Protein AF-0000000076344267 (afdb_homodimer)

Solvent-accessible surface area (backbone atoms only — not comparable to full-atom values): 52100 Å² total; per-residue (Å²): 139,78,84,82,82,85,82,80,80,78,77,78,77,77,77,80,78,79,84,72,85,78,74,80,76,74,77,73,74,68,76,78,72,76,73,74,72,65,82,64,76,71,74,77,78,69,79,58,56,75,65,59,63,69,50,60,72,42,47,67,58,44,50,50,49,44,58,46,33,64,56,97,62,64,91,55,47,64,58,50,42,53,52,30,46,52,50,24,51,51,31,47,49,51,33,53,51,39,51,50,52,39,50,53,33,52,52,53,58,68,39,84,87,53,51,72,67,56,37,52,53,31,48,55,48,37,52,53,36,52,54,48,37,54,52,31,49,51,52,27,51,51,30,45,47,55,31,48,58,57,56,67,74,54,56,42,66,65,39,90,84,42,30,71,33,49,74,88,45,38,42,80,75,46,74,51,60,57,83,82,68,74,63,34,69,80,30,21,43,57,59,55,26,57,75,70,52,22,49,38,67,67,27,14,39,65,25,58,27,79,36,34,57,32,26,19,48,66,48,24,43,45,50,53,11,51,51,46,49,39,49,27,53,43,39,76,72,64,27,40,41,30,32,53,54,45,59,27,26,45,66,56,35,39,42,56,41,63,53,69,82,56,49,100,79,28,71,58,46,60,50,38,44,56,73,74,81,80,48,80,86,55,80,58,39,20,44,29,64,42,53,61,44,47,61,54,31,56,44,46,66,33,71,40,59,53,85,62,49,63,43,44,37,32,27,52,38,57,21,31,35,55,56,57,86,72,72,64,76,56,47,55,60,53,72,39,48,35,51,43,51,34,30,28,33,37,36,40,23,50,67,90,46,41,69,62,49,48,52,50,49,52,50,53,37,48,52,53,41,54,57,55,63,40,31,34,39,32,29,37,41,6,39,45,68,37,65,39,28,24,22,39,36,40,35,32,25,32,56,22,22,21,80,55,44,75,40,74,45,34,46,34,32,37,23,45,45,48,39,20,28,36,42,42,21,28,27,43,45,78,90,77,36,80,41,60,21,16,37,34,41,27,38,53,34,38,41,45,37,48,51,41,34,45,42,19,69,20,50,36,61,43,98,88,56,44,83,58,30,33,44,41,40,47,73,41,38,82,48,40,66,48,78,59,46,80,39,71,47,83,48,48,34,70,87,131,88,68,87,80,72,82,91,80,90,79,88,78,81,75,78,82,73,82,69,83,75,73,83,80,73,77,73,74,69,75,77,72,73,75,72,72,65,84,65,76,70,73,76,78,69,77,57,55,75,65,60,61,69,50,60,72,43,47,65,59,44,50,49,48,44,58,45,33,65,57,96,64,64,92,56,45,63,59,50,41,51,52,29,47,53,50,24,51,51,31,47,51,52,33,51,50,40,50,50,51,38,51,53,32,54,52,54,57,69,41,81,87,52,51,70,68,58,37,51,52,30,50,55,49,37,53,53,35,52,54,49,38,54,53,32,49,51,51,25,51,52,29,46,49,54,31,48,58,58,54,68,74,54,55,43,68,65,39,90,84,44,32,72,34,49,74,87,47,38,41,81,73,47,72,51,61,57,83,81,66,74,64,35,67,80,30,20,43,57,58,56,27,58,74,71,54,23,50,39,69,66,27,14,39,67,25,57,28,82,37,34,58,32,27,18,47,66,46,25,44,45,48,52,10,51,51,46,49,39,49,28,54,43,37,75,71,65,27,40,41,30,33,55,55,46,60,26,25,43,67,55,35,39,43,55,40,64,53,68,82,57,48,98,78,30,71,56,46,60,50,38,44,55,74,75,78,81,50,80,86,56,79,56,38,20,44,30,64,41,53,60,44,47,61,54,30,56,43,46,65,35,74,40,57,55,85,60,50,63,42,46,38,32,29,51,37,58,22,32,35,56,56,57,87,71,73,64,76,58,46,57,61,54,72,41,48,34,53,44,51,34,30,28,33,38,37,39,25,50,66,89,46,40,68,61,48,49,51,51,50,51,50,54,37,48,52,53,43,53,57,55,62,40,32,35,38,33,29,36,42,6,40,46,68,36,65,39,29,25,22,39,37,39,35,33,26,32,56,22,21,22,79,56,43,73,39,73,44,34,44,34,32,35,22,44,44,48,39,18,28,34,42,42,23,29,27,43,44,79,90,76,34,79,41,61,22,15,37,34,40,27,37,54,34,37,42,43,38,47,50,42,34,46,42,19,69,20,50,35,60,45,98,87,55,42,84,60,29,33,43,41,41,47,73,40,38,82,47,40,65,50,78,60,47,80,40,70,47,82,46,47,33,70,85

Foldseek 3Di:
DCPDPPDDCPPPDPPPPDDDDPDDPPPPPPPPPPPPVPPPPPDPFDFFFFDLCVCLVCVVLLLVLCVQLVAPDDSCLSVQLVVLVVQLVVLVVQLVVLVVVLVVLVVQCVDPPDDPVSNVVSVVVNVVSVVVNVVSVVSNVVSVVSNSVSRLSFFDAADPPFATHAQVRWDFDDWDFDDDDAFDLLLFLLQVCVVVVQWDQVVVCVPPRAQAIDGDDVLVLLQQLLLVLLVVLQVVVPAAEDEFDQKDFPLLCSLQQNDDRVPPPDPDFWAWDDDPPPPPVDGTITGAQDCQRRVLLVQFQHAAAQVCPWHKHKYKDKGATPCPPDDDDCSPFQQDGGIFIFIKIKIKHALVCLVVVLVVQVVSLVVSCVLFRFTKIKIWGHSNPQHRQFNTKIWIWTDQSSVRDTGTWKMKGKRRQSSQSRRVRWYQDVPVGIDGIIMMMMTSGGRSVSSRRQSSVFFDADPVSHTFAGETEQSSLVSGDDPCNVADDRHYHYD/DDDDPDDDDDDDDPDDPPPDCPDDPPPPPPPPPPCPVPPPPPDPFDFFFDDLCVCLVCVVLLLVLCVQLVAPDDSCLSVQLVVLVVQLVVLVVQLVVLVVVLVVLVVQCVDPPDDPVSNVVSVVVNVVSVVVNVVSVVSNVVSVVSNSVSRLSFFDAADPVFATHAQVRWDFDDWDFDDDDAFDLLLFVLQVCVVVVQWDQVVVCVPPRAQAIDGDDVLVLLQQLLQVLLVVLQVVVPAAEDEFDQKDFPLLCSLQQNDDRVPPPDPDFWAWDDDPPPPPVDGTITGAQDCQRRVLLVQFQHAAAQVCPWHKHKYKDKGATPCPPDDDDCSPFQQDGGIFIFIKIKIKHALVCLVVVLVVQVVSLVVSCVLFRFTKIKIWGHSNPQHRQFNTKIWIWTDQSSVRDTGTWKMKGKRRQSSQSRRVRWYQDVPVGIDGIIMMMMTSGGRRVSSRRQSSVFFDADPVSHTFAGETEQSSLVSGDDPCNVADDRHYHYD

Nearest PDB structures (foldseek):
  6r1m-assembly1_B  TM=9.348E-01  e=2.150E-36  Escherichia coli
  6r1m-assembly1_A  TM=9.182E-01  e=1.217E-36  Escherichia coli
  2dq3-assembly1_B  TM=9.206E-01  e=1.713E-36  Aquifex aeolicus VF5
  4rqe-assembly1_C  TM=8.807E-01  e=2.222E-33  Homo sapiens
  4rqe-assembly1_A  TM=8.834E-01  e=1.538E-32  Homo sapiens

pLDDT: mean 87.4, std 21.72, range [15.92, 98.94]

Organism: Vanrija humicola (NCBI:txid5417)

InterPro domains:
  IPR002314 Aminoacyl-tRNA synthetase, class II (G/ P/ S/T) [PF00587] (279-457)
  IPR002317 Serine-tRNA ligase, type1 [PIRSF001529] (50-480)
  IPR002317 Serine-tRNA ligase, type1 [PR00981] (323-335)
  IPR002317 Serine-tRNA ligase, type1 [PR00981] (335-348)
  IPR002317 Serine-tRNA ligase, type1 [PR00981] (375-388)
  IPR002317 Serine-tRNA ligase, type1 [PR00981] (392-408)
  IPR002317 Serine-tRNA ligase, type1 [PR00981] (410-426)
  IPR002317 Serine-tRNA ligase, type1 [PTHR11778] (50-482)
  IPR002317 Serine-tRNA ligase, type1 [TIGR00414] (56-479)
  IPR006195 Aminoacyl-tRNA synthetase, class II [PS50862] (236-473)
  IPR010978 Class I and II aminoacyl-tRNA synthetase, tRNA-binding arm [SSF46589] (50-163)
  IPR015866 Serine-tRNA synthetase, type1, N-terminal [PF02403] (50-156)
  IPR042103 Serine-tRNA synthetase, type1, N-terminal domain superfamily [G3DSA:1.10.287.40] (50-155)
  IPR045864 Class II Aminoacyl-tRNA synthetase/Biotinyl protein ligase (BPL) and lipoyl protein ligase (LPL) [G3DSA:3.30.930.10] (156-488)
  IPR045864 Class II Aminoacyl-tRNA synthetase/Biotinyl protein ligase (BPL) and lipoyl protein ligase (LPL) [SSF55681] (173-479)

Structure (mmCIF, N/CA/C/O backbone):
data_AF-0000000076344267-model_v1
#
loop_
_entity.id
_entity.type
_entity.pdbx_description
1 polymer 'serine--tRNA ligase'
#
loop_
_atom_site.group_PDB
_atom_site.id
_atom_site.type_symbol
_atom_site.label_atom_id
_atom_site.label_alt_id
_atom_site.label_comp_id
_atom_site.label_asym_id
_atom_site.label_entity_id
_atom_site.label_seq_id
_atom_site.pdbx_PDB_ins_code
_atom_site.Cartn_x
_atom_site.Cartn_y
_atom_site.Cartn_z
_atom_site.occupancy
_atom_site.B_iso_or_equiv
_atom_site.auth_seq_id
_atom_site.auth_comp_id
_atom_site.auth_asym_id
_atom_site.auth_atom_id
_atom_site.pdbx_PDB_model_num
ATOM 1 N N . MET A 1 1 ? 4.621 92.938 -5.875 1 16.75 1 MET A N 1
ATOM 2 C CA . MET A 1 1 ? 4.195 92.5 -7.203 1 16.75 1 MET A CA 1
ATOM 3 C C . MET A 1 1 ? 5.16 91.5 -7.773 1 16.75 1 MET A C 1
ATOM 5 O O . MET A 1 1 ? 4.766 90.375 -8.047 1 16.75 1 MET A O 1
ATOM 9 N N . ARG A 1 2 ? 6.105 91.938 -8.672 1 15.92 2 ARG A N 1
ATOM 10 C CA . ARG A 1 2 ? 6.539 91.438 -9.969 1 15.92 2 ARG A CA 1
ATOM 11 C C . ARG A 1 2 ? 7.727 90.5 -9.828 1 15.92 2 ARG A C 1
ATOM 13 O O . ARG A 1 2 ? 8.328 90.062 -10.828 1 15.92 2 ARG A O 1
ATOM 20 N N . GLY A 1 3 ? 8.195 90.125 -8.664 1 20.67 3 GLY A N 1
ATOM 21 C CA . GLY A 1 3 ? 9.633 90 -8.617 1 20.67 3 GLY A CA 1
ATOM 22 C C . GLY A 1 3 ? 10.141 88.812 -9.445 1 20.67 3 GLY A C 1
ATOM 23 O O . GLY A 1 3 ? 9.492 87.812 -9.523 1 20.67 3 GLY A O 1
ATOM 24 N N . THR A 1 4 ? 11.094 89 -10.383 1 20.97 4 THR A N 1
ATOM 25 C CA . THR A 1 4 ? 11.602 88.562 -11.68 1 20.97 4 THR A CA 1
ATOM 26 C C . THR A 1 4 ? 12.203 87.188 -11.586 1 20.97 4 THR A C 1
ATOM 28 O O . THR A 1 4 ? 12.875 86.812 -10.594 1 20.97 4 THR A O 1
ATOM 31 N N . CYS A 1 5 ? 11.703 86 -12.32 1 20.3 5 CYS A N 1
ATOM 32 C CA . CYS A 1 5 ? 11.445 84.625 -12.477 1 20.3 5 CYS A CA 1
ATOM 33 C C . CYS A 1 5 ? 12.672 83.875 -13.039 1 20.3 5 CYS A C 1
ATOM 35 O O . CYS A 1 5 ? 12.867 83.875 -14.258 1 20.3 5 CYS A O 1
ATOM 37 N N . SER A 1 6 ? 13.953 84.312 -12.539 1 20.84 6 SER A N 1
ATOM 38 C CA . SER A 1 6 ? 15.18 84.125 -13.32 1 20.84 6 SER A CA 1
ATOM 39 C C . SER A 1 6 ? 15.438 82.688 -13.656 1 20.84 6 SER A C 1
ATOM 41 O O . SER A 1 6 ? 15.547 81.875 -12.758 1 20.84 6 SER A O 1
ATOM 43 N N . LEU A 1 7 ? 15.188 82.125 -14.906 1 18.61 7 LEU A N 1
ATOM 44 C CA . LEU A 1 7 ? 14.758 80.938 -15.641 1 18.61 7 LEU A CA 1
ATOM 45 C C . LEU A 1 7 ? 15.859 79.875 -15.656 1 18.61 7 LEU A C 1
ATOM 47 O O . LEU A 1 7 ? 16.984 80.125 -15.258 1 18.61 7 LEU A O 1
ATOM 51 N N . CYS A 1 8 ? 16.234 79.062 -16.844 1 18.48 8 CYS A N 1
ATOM 52 C CA . CYS A 1 8 ? 16.016 77.75 -17.406 1 18.48 8 CYS A CA 1
ATOM 53 C C . CYS A 1 8 ? 17.328 77 -17.547 1 18.48 8 CYS A C 1
ATOM 55 O O . CYS A 1 8 ? 17.344 75.812 -17.859 1 18.48 8 CYS A O 1
ATOM 57 N N . SER A 1 9 ? 18.562 77.625 -17.625 1 19.89 9 SER A N 1
ATOM 58 C CA . SER A 1 9 ? 19.391 77.25 -18.766 1 19.89 9 SER A CA 1
ATOM 59 C C . SER A 1 9 ? 20.219 76 -18.453 1 19.89 9 SER A C 1
ATOM 61 O O . SER A 1 9 ? 21.438 76 -18.609 1 19.89 9 SER A O 1
ATOM 63 N N . VAL A 1 10 ? 19.75 74.938 -17.734 1 22.67 10 VAL A N 1
ATOM 64 C CA . VAL A 1 10 ? 20.672 74.062 -17 1 22.67 10 VAL A CA 1
ATOM 65 C C . VAL A 1 10 ? 21.391 73.125 -17.953 1 22.67 10 VAL A C 1
ATOM 67 O O . VAL A 1 10 ? 20.766 72.375 -18.672 1 22.67 10 VAL A O 1
ATOM 70 N N . SER A 1 11 ? 22.578 73.562 -18.516 1 21.05 11 SER A N 1
ATOM 71 C CA . SER A 1 11 ? 23.391 73.125 -19.625 1 21.05 11 SER A CA 1
ATOM 72 C C . SER A 1 11 ? 23.984 71.75 -19.328 1 21.05 11 SER A C 1
ATOM 74 O O . SER A 1 11 ? 24.641 71.562 -18.297 1 21.05 11 SER A O 1
ATOM 76 N N . ALA A 1 12 ? 23.391 70.625 -19.891 1 24 12 ALA A N 1
ATOM 77 C CA . ALA A 1 12 ? 23.344 69.188 -19.703 1 24 12 ALA A CA 1
ATOM 78 C C . ALA A 1 12 ? 24.641 68.5 -20.219 1 24 12 ALA A C 1
ATOM 80 O O . ALA A 1 12 ? 24.656 67.938 -21.297 1 24 12 ALA A O 1
ATOM 81 N N . GLY A 1 13 ? 25.875 69.062 -19.75 1 21.23 13 GLY A N 1
ATOM 82 C CA . GLY A 1 13 ? 27.031 68.688 -20.578 1 21.23 13 GLY A CA 1
ATOM 83 C C . GLY A 1 13 ? 27.391 67.25 -20.531 1 21.23 13 GLY A C 1
ATOM 84 O O . GLY A 1 13 ? 27.312 66.625 -19.469 1 21.23 13 GLY A O 1
ATOM 85 N N . PRO A 1 14 ? 27.344 66.438 -21.656 1 23.14 14 PRO A N 1
ATOM 86 C CA . PRO A 1 14 ? 27.297 65 -21.922 1 23.14 14 PRO A CA 1
ATOM 87 C C . PRO A 1 14 ? 28.641 64.312 -21.656 1 23.14 14 PRO A C 1
ATOM 89 O O . PRO A 1 14 ? 29.609 64.625 -22.359 1 23.14 14 PRO A O 1
ATOM 92 N N . ARG A 1 15 ? 29.297 64.438 -20.484 1 21.78 15 ARG A N 1
ATOM 93 C CA . ARG A 1 15 ? 30.719 64.062 -20.516 1 21.78 15 ARG A CA 1
ATOM 94 C C . ARG A 1 15 ? 30.922 62.625 -20.906 1 21.78 15 ARG A C 1
ATOM 96 O O . ARG A 1 15 ? 30.125 61.75 -20.531 1 21.78 15 ARG A O 1
ATOM 103 N N . SER A 1 16 ? 31.719 62.375 -21.953 1 21.39 16 SER A N 1
ATOM 104 C CA . SER A 1 16 ? 32.094 61.219 -22.766 1 21.39 16 SER A CA 1
ATOM 105 C C . SER A 1 16 ? 32.844 60.188 -21.953 1 21.39 16 SER A C 1
ATOM 107 O O . SER A 1 16 ? 33.906 60.469 -21.422 1 21.39 16 SER A O 1
ATOM 109 N N . LEU A 1 17 ? 32.125 59.375 -21.109 1 23.42 17 LEU A N 1
ATOM 110 C CA . LEU A 1 17 ? 32.719 58.469 -20.125 1 23.42 17 LEU A CA 1
ATOM 111 C C . LEU A 1 17 ? 33.562 57.406 -20.797 1 23.42 17 LEU A C 1
ATOM 113 O O . LEU A 1 17 ? 33.125 56.75 -21.734 1 23.42 17 LEU A O 1
ATOM 117 N N . THR A 1 18 ? 34.906 57.656 -20.703 1 20.92 18 THR A N 1
ATOM 118 C CA . THR A 1 18 ? 36 56.938 -21.344 1 20.92 18 THR A CA 1
ATOM 119 C C . THR A 1 18 ? 36 55.469 -20.906 1 20.92 18 THR A C 1
ATOM 121 O O . THR A 1 18 ? 35.656 55.156 -19.781 1 20.92 18 THR A O 1
ATOM 124 N N . PRO A 1 19 ? 36.188 54.469 -21.828 1 19.62 19 PRO A N 1
ATOM 125 C CA . PRO A 1 19 ? 35.875 53.031 -21.938 1 19.62 19 PRO A CA 1
ATOM 126 C C . PRO A 1 19 ? 36.781 52.156 -21.062 1 19.62 19 PRO A C 1
ATOM 128 O O . PRO A 1 19 ? 36.531 50.969 -20.922 1 19.62 19 PRO A O 1
ATOM 131 N N . ALA A 1 20 ? 37.938 52.688 -20.516 1 18.91 20 ALA A N 1
ATOM 132 C CA . ALA A 1 20 ? 39.062 51.75 -20.641 1 18.91 20 ALA A CA 1
ATOM 133 C C . ALA A 1 20 ? 38.875 50.5 -19.797 1 18.91 20 ALA A C 1
ATOM 135 O O . ALA A 1 20 ? 39.125 49.406 -20.25 1 18.91 20 ALA A O 1
ATOM 136 N N . ALA A 1 21 ? 39.125 50.656 -18.453 1 20.45 21 ALA A N 1
ATOM 137 C CA . ALA A 1 21 ? 40.031 49.75 -17.719 1 20.45 21 ALA A CA 1
ATOM 138 C C . ALA A 1 21 ? 39.312 48.469 -17.344 1 20.45 21 ALA A C 1
ATOM 140 O O . ALA A 1 21 ? 38.375 48.469 -16.578 1 20.45 21 ALA A O 1
ATOM 141 N N . LEU A 1 22 ? 39.281 47.438 -18.219 1 21.89 22 LEU A N 1
ATOM 142 C CA . LEU A 1 22 ? 38.75 46.094 -18.109 1 21.89 22 LEU A CA 1
ATOM 143 C C . LEU A 1 22 ? 39.375 45.344 -16.969 1 21.89 22 LEU A C 1
ATOM 145 O O . LEU A 1 22 ? 40.531 44.906 -17.062 1 21.89 22 LEU A O 1
ATOM 149 N N . THR A 1 23 ? 39.375 45.906 -15.742 1 20.19 23 THR A N 1
ATOM 150 C CA . THR A 1 23 ? 40.125 45.25 -14.656 1 20.19 23 THR A CA 1
ATOM 151 C C . THR A 1 23 ? 39.75 43.781 -14.531 1 20.19 23 THR A C 1
ATOM 153 O O . THR A 1 23 ? 38.625 43.406 -14.82 1 20.19 23 THR A O 1
ATOM 156 N N . ALA A 1 24 ? 40.812 42.906 -14.32 1 22.89 24 ALA A N 1
ATOM 157 C CA . ALA A 1 24 ? 41.188 41.5 -14.156 1 22.89 24 ALA A CA 1
ATOM 158 C C . ALA A 1 24 ? 40.438 40.844 -12.992 1 22.89 24 ALA A C 1
ATOM 160 O O . ALA A 1 24 ? 40.719 41.156 -11.828 1 22.89 24 ALA A O 1
ATOM 161 N N . LEU A 1 25 ? 39.125 40.812 -13.039 1 21.67 25 LEU A N 1
ATOM 162 C CA . LEU A 1 25 ? 38.406 40.219 -11.906 1 21.67 25 LEU A CA 1
ATOM 163 C C . LEU A 1 25 ? 38.938 38.812 -11.617 1 21.67 25 LEU A C 1
ATOM 165 O O . LEU A 1 25 ? 38.906 37.938 -12.484 1 21.67 25 LEU A O 1
ATOM 169 N N . ARG A 1 26 ? 40.031 38.781 -10.828 1 23.59 26 ARG A N 1
ATOM 170 C CA . ARG A 1 26 ? 40.594 37.594 -10.203 1 23.59 26 ARG A CA 1
ATOM 171 C C . ARG A 1 26 ? 39.5 36.719 -9.633 1 23.59 26 ARG A C 1
ATOM 173 O O . ARG A 1 26 ? 38.719 37.156 -8.781 1 23.59 26 ARG A O 1
ATOM 180 N N . ALA A 1 27 ? 39.125 35.688 -10.391 1 24.33 27 ALA A N 1
ATOM 181 C CA . ALA A 1 27 ? 38.156 34.625 -10.078 1 24.33 27 ALA A CA 1
ATOM 182 C C . ALA A 1 27 ? 38.5 33.938 -8.758 1 24.33 27 ALA A C 1
ATOM 184 O O . ALA A 1 27 ? 39.531 33.25 -8.656 1 24.33 27 ALA A O 1
ATOM 185 N N . CYS A 1 28 ? 38.344 34.656 -7.621 1 22.78 28 CYS A N 1
ATOM 186 C CA . CYS A 1 28 ? 38.5 33.938 -6.344 1 22.78 28 CYS A CA 1
ATOM 187 C C . CYS A 1 28 ? 37.75 32.625 -6.336 1 22.78 28 CYS A C 1
ATOM 189 O O . CYS A 1 28 ? 36.531 32.625 -6.461 1 22.78 28 CYS A O 1
ATOM 191 N N . ARG A 1 29 ? 38.375 31.641 -6.902 1 24 29 ARG A N 1
ATOM 192 C CA . ARG A 1 29 ? 37.875 30.266 -6.852 1 24 29 ARG A CA 1
ATOM 193 C C . ARG A 1 29 ? 37.531 29.859 -5.426 1 24 29 ARG A C 1
ATOM 195 O O . ARG A 1 29 ? 38.406 29.781 -4.559 1 24 29 ARG A O 1
ATOM 202 N N . ARG A 1 30 ? 36.5 30.469 -4.859 1 23.81 30 ARG A N 1
ATOM 203 C CA . ARG A 1 30 ? 36.156 29.969 -3.533 1 23.81 30 ARG A CA 1
ATOM 204 C C . ARG A 1 30 ? 36.062 28.453 -3.525 1 23.81 30 ARG A C 1
ATOM 206 O O . ARG A 1 30 ? 35.5 27.844 -4.453 1 23.81 30 ARG A O 1
ATOM 213 N N . PRO A 1 31 ? 36.938 27.844 -2.752 1 27.86 31 PRO A N 1
ATOM 214 C CA . PRO A 1 31 ? 36.938 26.391 -2.537 1 27.86 31 PRO A CA 1
ATOM 215 C C . PRO A 1 31 ? 35.562 25.828 -2.23 1 27.86 31 PRO A C 1
ATOM 217 O O . PRO A 1 31 ? 34.719 26.516 -1.608 1 27.86 31 PRO A O 1
ATOM 220 N N . ALA A 1 32 ? 35.062 25.047 -3.184 1 26.92 32 ALA A N 1
ATOM 221 C CA . ALA A 1 32 ? 33.844 24.297 -3.045 1 26.92 32 ALA A CA 1
ATOM 222 C C . ALA A 1 32 ? 33.812 23.516 -1.735 1 26.92 32 ALA A C 1
ATOM 224 O O . ALA A 1 32 ? 34.625 22.609 -1.529 1 26.92 32 ALA A O 1
ATOM 225 N N . ARG A 1 33 ? 33.625 24.203 -0.578 1 26.89 33 ARG A N 1
ATOM 226 C CA . ARG A 1 33 ? 33.375 23.453 0.645 1 26.89 33 ARG A CA 1
ATOM 227 C C . ARG A 1 33 ? 32.438 22.297 0.39 1 26.89 33 ARG A C 1
ATOM 229 O O . ARG A 1 33 ? 31.328 22.5 -0.134 1 26.89 33 ARG A O 1
ATOM 236 N N . ALA A 1 34 ? 33 21.109 0.232 1 27.97 34 ALA A N 1
ATOM 237 C CA . ALA A 1 34 ? 32.281 19.828 0.227 1 27.97 34 ALA A CA 1
ATOM 238 C C . ALA A 1 34 ? 31.234 19.781 1.347 1 27.97 34 ALA A C 1
ATOM 240 O O . ALA A 1 34 ? 31.594 19.859 2.527 1 27.97 34 ALA A O 1
ATOM 241 N N . LEU A 1 35 ? 30.141 20.391 1.078 1 25.67 35 LEU A N 1
ATOM 242 C CA . LEU A 1 35 ? 29.031 20.219 2.01 1 25.67 35 LEU A CA 1
ATOM 243 C C . LEU A 1 35 ? 28.766 18.734 2.281 1 25.67 35 LEU A C 1
ATOM 245 O O . LEU A 1 35 ? 28.359 18 1.384 1 25.67 35 LEU A O 1
ATOM 249 N N . SER A 1 36 ? 29.703 18.125 2.971 1 28.8 36 SER A N 1
ATOM 250 C CA . SER A 1 36 ? 29.375 16.828 3.57 1 28.8 36 SER A CA 1
ATOM 251 C C . SER A 1 36 ? 28 16.859 4.23 1 28.8 36 SER A C 1
ATOM 253 O O . SER A 1 36 ? 27.781 17.578 5.211 1 28.8 36 SER A O 1
ATOM 255 N N . THR A 1 37 ? 27.047 16.969 3.418 1 28.17 37 THR A N 1
ATOM 256 C CA . THR A 1 37 ? 25.719 16.859 4.004 1 28.17 37 THR A CA 1
ATOM 257 C C . THR A 1 37 ? 25.547 15.523 4.723 1 28.17 37 THR A C 1
ATOM 259 O O . THR A 1 37 ? 25.531 14.469 4.09 1 28.17 37 THR A O 1
ATOM 262 N N . SER A 1 38 ? 26.297 15.359 5.801 1 31.95 38 SER A N 1
ATOM 263 C CA . SER A 1 38 ? 25.969 14.281 6.73 1 31.95 38 SER A CA 1
ATOM 264 C C . SER A 1 38 ? 24.469 14.047 6.801 1 31.95 38 SER A C 1
ATOM 266 O O . SER A 1 38 ? 23.688 15.008 6.809 1 31.95 38 SER A O 1
ATOM 268 N N . ALA A 1 39 ? 24.094 12.922 6.414 1 34.47 39 ALA A N 1
ATOM 269 C CA . ALA A 1 39 ? 22.734 12.445 6.652 1 34.47 39 ALA A CA 1
ATOM 270 C C . ALA A 1 39 ? 22.281 12.766 8.07 1 34.47 39 ALA A C 1
ATOM 272 O O . ALA A 1 39 ? 22.625 12.047 9.016 1 34.47 39 ALA A O 1
ATOM 273 N N . ARG A 1 40 ? 22.297 13.93 8.508 1 33.88 40 ARG A N 1
ATOM 274 C CA . ARG A 1 40 ? 21.797 14.211 9.844 1 33.88 40 ARG A CA 1
ATOM 275 C C . ARG A 1 40 ? 20.484 13.484 10.102 1 33.88 40 ARG A C 1
ATOM 277 O O . ARG A 1 40 ? 19.531 13.625 9.336 1 33.88 40 ARG A O 1
ATOM 284 N N . ALA A 1 41 ? 20.453 12.492 10.844 1 40.69 41 ALA A N 1
ATOM 285 C CA . ALA A 1 41 ? 19.266 11.867 11.406 1 40.69 41 ALA A CA 1
ATOM 286 C C . ALA A 1 41 ? 18.172 12.898 11.664 1 40.69 41 ALA A C 1
ATOM 288 O O . ALA A 1 41 ? 18.422 13.922 12.312 1 40.69 41 ALA A O 1
ATOM 289 N N . SER A 1 42 ? 17.203 13.102 10.742 1 49.88 42 SER A N 1
ATOM 290 C CA . SER A 1 42 ? 16.109 14.055 10.883 1 49.88 42 SER A CA 1
ATOM 291 C C . SER A 1 42 ? 15.664 14.172 12.336 1 49.88 42 SER A C 1
ATOM 293 O O . SER A 1 42 ? 15.492 13.164 13.023 1 49.88 42 SER A O 1
ATOM 295 N N . ALA A 1 43 ? 15.805 15.164 12.984 1 54.31 43 ALA A N 1
ATOM 296 C CA . ALA A 1 43 ? 15.406 15.516 14.344 1 54.31 43 ALA A CA 1
ATOM 297 C C . ALA A 1 43 ? 13.953 15.117 14.609 1 54.31 43 ALA A C 1
ATOM 299 O O . ALA A 1 43 ? 13.094 15.281 13.75 1 54.31 43 ALA A O 1
ATOM 300 N N . PRO A 1 44 ? 13.703 14.32 15.594 1 76.31 44 PRO A N 1
ATOM 301 C CA . PRO A 1 44 ? 12.344 14 16.031 1 76.31 44 PRO A CA 1
ATOM 302 C C . PRO A 1 44 ? 11.438 15.227 16.094 1 76.31 44 PRO A C 1
ATOM 304 O O . PRO A 1 44 ? 11.922 16.344 16.25 1 76.31 44 PRO A O 1
ATOM 307 N N . LEU A 1 45 ? 10.227 15.07 15.711 1 88.69 45 LEU A N 1
ATOM 308 C CA . LEU A 1 45 ? 9.242 16.141 15.797 1 88.69 45 LEU A CA 1
ATOM 309 C C . LEU A 1 45 ? 9.18 16.703 17.203 1 88.69 45 LEU A C 1
ATOM 311 O O . LEU A 1 45 ? 9.25 15.961 18.188 1 88.69 45 LEU A O 1
ATOM 315 N N . ALA A 1 46 ? 9.078 18 17.219 1 92.69 46 ALA A N 1
ATOM 316 C CA . ALA A 1 46 ? 8.93 18.688 18.5 1 92.69 46 ALA A CA 1
ATOM 317 C C . ALA A 1 46 ? 7.656 18.234 19.203 1 92.69 46 ALA A C 1
ATOM 319 O O . ALA A 1 46 ? 6.73 17.719 18.578 1 92.69 46 ALA A O 1
ATOM 320 N N . LYS A 1 47 ? 7.637 18.422 20.469 1 94.56 47 LYS A N 1
ATOM 321 C CA . LYS A 1 47 ? 6.453 18.094 21.25 1 94.56 47 LYS A CA 1
ATOM 322 C C . LYS A 1 47 ? 5.242 18.906 20.797 1 94.56 47 LYS A C 1
ATOM 324 O O . LYS A 1 47 ? 5.379 20.078 20.422 1 94.56 47 LYS A O 1
ATOM 329 N N . PRO A 1 48 ? 4.094 18.297 20.828 1 96.88 48 PRO A N 1
ATOM 330 C CA . PRO A 1 48 ? 2.869 19.016 20.484 1 96.88 48 PRO A CA 1
ATOM 331 C C . PRO A 1 48 ? 2.678 20.281 21.328 1 96.88 48 PRO A C 1
ATOM 333 O O . PRO A 1 48 ? 3.021 20.281 22.516 1 96.88 48 PRO A O 1
ATOM 336 N N . ARG A 1 49 ? 2.184 21.281 20.781 1 96.75 49 ARG A N 1
ATOM 337 C CA . ARG A 1 49 ? 1.838 22.531 21.469 1 96.75 49 ARG A CA 1
ATOM 338 C C . ARG A 1 49 ? 0.327 22.672 21.625 1 96.75 49 ARG A C 1
ATOM 340 O O . ARG A 1 49 ? -0.34 23.188 20.734 1 96.75 49 ARG A O 1
ATOM 347 N N . ILE A 1 50 ? -0.136 22.422 22.781 1 97.25 50 ILE A N 1
ATOM 348 C CA . ILE A 1 50 ? -1.573 22.406 23.031 1 97.25 50 ILE A CA 1
ATOM 349 C C . ILE A 1 50 ? -2.004 23.75 23.641 1 97.25 50 ILE A C 1
ATOM 351 O O . ILE A 1 50 ? -1.253 24.359 24.391 1 97.25 50 ILE A O 1
ATOM 355 N N . ASP A 1 51 ? -3.17 24.188 23.312 1 96.75 51 ASP A N 1
ATOM 356 C CA . ASP A 1 51 ? -3.727 25.422 23.844 1 96.75 51 ASP A CA 1
ATOM 357 C C . ASP A 1 51 ? -4.445 25.188 25.172 1 96.75 51 ASP A C 1
ATOM 359 O O . ASP A 1 51 ? -5.676 25.219 25.219 1 96.75 51 ASP A O 1
ATOM 363 N N . TYR A 1 52 ? -3.703 25.141 26.203 1 97.5 52 TYR A N 1
ATOM 364 C CA . TYR A 1 52 ? -4.266 24.875 27.516 1 97.5 52 TYR A CA 1
ATOM 365 C C . TYR A 1 52 ? -5.246 25.953 27.922 1 97.5 52 TYR A C 1
ATOM 367 O O . TYR A 1 52 ? -6.25 25.688 28.594 1 97.5 52 TYR A O 1
ATOM 375 N N . ALA A 1 53 ? -4.891 27.141 27.594 1 96.62 53 ALA A N 1
ATOM 376 C CA . ALA A 1 53 ? -5.73 28.281 27.953 1 96.62 53 ALA A CA 1
ATOM 377 C C . ALA A 1 53 ? -7.137 28.125 27.375 1 96.62 53 ALA A C 1
ATOM 379 O O . ALA A 1 53 ? -8.125 28.438 28.047 1 96.62 53 ALA A O 1
ATOM 380 N N . ARG A 1 54 ? -7.184 27.703 26.188 1 96.06 54 ARG A N 1
ATOM 381 C CA . ARG A 1 54 ? -8.484 27.516 25.547 1 96.06 54 ARG A CA 1
ATOM 382 C C . ARG A 1 54 ? -9.312 26.484 26.297 1 96.06 54 ARG A C 1
ATOM 384 O O . ARG A 1 54 ? -10.508 26.672 26.516 1 96.06 54 ARG A O 1
ATOM 391 N N . PHE A 1 55 ? -8.742 25.391 26.688 1 97.12 55 PHE A N 1
ATOM 392 C CA . PHE A 1 55 ? -9.438 24.312 27.375 1 97.12 55 PHE A CA 1
ATOM 393 C C . PHE A 1 55 ? -9.891 24.75 28.766 1 97.12 55 PHE A C 1
ATOM 395 O O . PHE A 1 55 ? -10.93 24.297 29.25 1 97.12 55 PHE A O 1
ATOM 402 N N . LEU A 1 56 ? -9.102 25.656 29.375 1 97.5 56 LEU A N 1
ATOM 403 C CA . LEU A 1 56 ? -9.32 25.938 30.797 1 97.5 56 LEU A CA 1
ATOM 404 C C . LEU A 1 56 ? -9.984 27.297 30.984 1 97.5 56 LEU A C 1
ATOM 406 O O . LEU A 1 56 ? -10.391 27.641 32.094 1 97.5 56 LEU A O 1
ATOM 410 N N . SER A 1 57 ? -10.125 28.062 29.906 1 96.81 57 SER A N 1
ATOM 411 C CA . SER A 1 57 ? -10.812 29.344 30 1 96.81 57 SER A CA 1
ATOM 412 C C . SER A 1 57 ? -12.281 29.156 30.375 1 96.81 57 SER A C 1
ATOM 414 O O . SER A 1 57 ? -12.875 30 31.047 1 96.81 57 SER A O 1
ATOM 416 N N . ASP A 1 58 ? -12.859 28.141 29.859 1 96.31 58 ASP A N 1
ATOM 417 C CA . ASP A 1 58 ? -14.203 27.703 30.203 1 96.31 58 ASP A CA 1
ATOM 418 C C . ASP A 1 58 ? -14.258 26.188 30.406 1 96.31 58 ASP A C 1
ATOM 420 O O . ASP A 1 58 ? -14.734 25.453 29.531 1 96.31 58 ASP A O 1
ATOM 424 N N . PRO A 1 59 ? -13.867 25.766 31.578 1 96.56 59 PRO A N 1
ATOM 425 C CA . PRO A 1 59 ? -13.789 24.328 31.844 1 96.56 59 PRO A CA 1
ATOM 426 C C . PRO A 1 59 ? -15.125 23.625 31.641 1 96.56 59 PRO A C 1
ATOM 428 O O . PRO A 1 59 ? -15.156 22.453 31.234 1 96.56 59 PRO A O 1
ATOM 431 N N . ASP A 1 60 ? -16.188 24.344 31.922 1 96.62 60 ASP A N 1
ATOM 432 C CA . ASP A 1 60 ? -17.516 23.75 31.734 1 96.62 60 ASP A CA 1
ATOM 433 C C . ASP A 1 60 ? -17.781 23.469 30.25 1 96.62 60 ASP A C 1
ATOM 435 O O . ASP A 1 60 ? -18.375 22.453 29.906 1 96.62 60 ASP A O 1
ATOM 439 N N . ALA A 1 61 ? -17.422 24.391 29.453 1 96.56 61 ALA A N 1
ATOM 440 C CA . ALA A 1 61 ? -17.562 24.203 28.016 1 96.56 61 ALA A CA 1
ATOM 441 C C . ALA A 1 61 ? -16.75 23.016 27.516 1 96.56 61 ALA A C 1
ATOM 443 O O . ALA A 1 61 ? -17.188 22.266 26.656 1 96.56 61 ALA A O 1
ATOM 444 N N . THR A 1 62 ? -15.578 22.891 28.031 1 97.56 62 THR A N 1
ATOM 445 C CA . THR A 1 62 ? -14.711 21.766 27.672 1 97.56 62 THR A CA 1
ATOM 446 C C . THR A 1 62 ? -15.336 20.438 28.109 1 97.56 62 THR A C 1
ATOM 448 O O . THR A 1 62 ? -15.352 19.484 27.344 1 97.56 62 THR A O 1
ATOM 451 N N . ALA A 1 63 ? -15.844 20.438 29.297 1 96.94 63 ALA A N 1
ATOM 452 C CA . ALA A 1 63 ? -16.5 19.234 29.797 1 96.94 63 ALA A CA 1
ATOM 453 C C . ALA A 1 63 ? -17.734 18.875 28.969 1 96.94 63 ALA A C 1
ATOM 455 O O . ALA A 1 63 ? -17.984 17.703 28.672 1 96.94 63 ALA A O 1
ATOM 456 N N . ARG A 1 64 ? -18.5 19.859 28.625 1 96.56 64 ARG A N 1
ATOM 457 C CA . ARG A 1 64 ? -19.688 19.656 27.781 1 96.56 64 ARG A CA 1
ATOM 458 C C . ARG A 1 64 ? -19.297 19.078 26.422 1 96.56 64 ARG A C 1
ATOM 460 O O . ARG A 1 64 ? -19.969 18.188 25.906 1 96.56 64 ARG A O 1
ATOM 467 N N . ASN A 1 65 ? -18.266 19.641 25.828 1 97.25 65 ASN A N 1
ATOM 468 C CA . ASN A 1 65 ? -17.781 19.141 24.547 1 97.25 65 ASN A CA 1
ATOM 469 C C . ASN A 1 65 ? -17.391 17.672 24.625 1 97.25 65 ASN A C 1
ATOM 471 O O . ASN A 1 65 ? -17.734 16.875 23.734 1 97.25 65 ASN A O 1
ATOM 475 N N . ILE A 1 66 ? -16.688 17.266 25.672 1 96.38 66 ILE A N 1
ATOM 476 C CA . ILE A 1 66 ? -16.266 15.883 25.891 1 96.38 66 ILE A CA 1
ATOM 477 C C . ILE A 1 66 ? -17.5 14.984 25.953 1 96.38 66 ILE A C 1
ATOM 479 O O . ILE A 1 66 ? -17.547 13.93 25.328 1 96.38 66 ILE A O 1
ATOM 483 N N . ALA A 1 67 ? -18.5 15.414 26.656 1 96 67 ALA A N 1
ATOM 484 C CA . ALA A 1 67 ? -19.734 14.648 26.828 1 96 67 ALA A CA 1
ATOM 485 C C . ALA A 1 67 ? -20.484 14.508 25.516 1 96 67 ALA A C 1
ATOM 487 O O . ALA A 1 67 ? -20.969 13.422 25.188 1 96 67 ALA A O 1
ATOM 488 N N . GLN A 1 68 ? -20.594 15.594 24.859 1 96.75 68 GLN A N 1
ATOM 489 C CA . GLN A 1 68 ? -21.328 15.602 23.594 1 96.75 68 GLN A CA 1
ATOM 490 C C . GLN A 1 68 ? -20.625 14.727 22.547 1 96.75 68 GLN A C 1
ATOM 492 O O . GLN A 1 68 ? -21.281 14.172 21.672 1 96.75 68 GLN A O 1
ATOM 497 N N . ARG A 1 69 ? -19.375 14.57 22.641 1 95.75 69 ARG A N 1
ATOM 498 C CA . ARG A 1 69 ? -18.594 13.773 21.703 1 95.75 69 ARG A CA 1
ATOM 499 C C . ARG A 1 69 ? -18.562 12.312 22.125 1 95.75 69 ARG A C 1
ATOM 501 O O . ARG A 1 69 ? -17.984 11.469 21.422 1 95.75 69 ARG A O 1
ATOM 508 N N . ALA A 1 70 ? -19.109 12.055 23.25 1 92.06 70 ALA A N 1
ATOM 509 C CA . ALA A 1 70 ? -19.25 10.695 23.766 1 92.06 70 ALA A CA 1
ATOM 510 C C . ALA A 1 70 ? -17.891 10.016 23.906 1 92.06 70 ALA A C 1
ATOM 512 O O . ALA A 1 70 ? -17.734 8.852 23.531 1 92.06 70 ALA A O 1
ATOM 513 N N . LEU A 1 71 ? -16.922 10.688 24.359 1 86.94 71 LEU A N 1
ATOM 514 C CA . LEU A 1 71 ? -15.594 10.109 24.578 1 86.94 71 LEU A CA 1
ATOM 515 C C . LEU A 1 71 ? -15.531 9.398 25.922 1 86.94 71 LEU A C 1
ATOM 517 O O . LEU A 1 71 ? -16.156 9.844 26.891 1 86.94 71 LEU A O 1
ATOM 521 N N . PRO A 1 72 ? -14.742 8.359 25.938 1 87.12 72 PRO A N 1
ATOM 522 C CA . PRO A 1 72 ? -14.633 7.621 27.203 1 87.12 72 PRO A CA 1
ATOM 523 C C . PRO A 1 72 ? -13.578 8.211 28.141 1 87.12 72 PRO A C 1
ATOM 525 O O . PRO A 1 72 ? -12.609 7.527 28.484 1 87.12 72 PRO A O 1
ATOM 528 N N . LEU A 1 73 ? -13.805 9.406 28.562 1 90.69 73 LEU A N 1
ATOM 529 C CA . LEU A 1 73 ? -12.898 10.047 29.5 1 90.69 73 LEU A CA 1
ATOM 530 C C . LEU A 1 73 ? -13.523 10.125 30.891 1 90.69 73 LEU A C 1
ATOM 532 O O . LEU A 1 73 ? -14.75 10.117 31.016 1 90.69 73 LEU A O 1
ATOM 536 N N . ALA A 1 74 ? -12.641 10.164 31.828 1 91.69 74 ALA A N 1
ATOM 537 C CA . ALA A 1 74 ? -13.102 10.273 33.219 1 91.69 74 ALA A CA 1
ATOM 538 C C . ALA A 1 74 ? -13.898 11.555 33.438 1 91.69 74 ALA A C 1
ATOM 540 O O . ALA A 1 74 ? -13.609 12.586 32.812 1 91.69 74 ALA A O 1
ATOM 541 N N . ALA A 1 75 ? -14.836 11.492 34.344 1 91.75 75 ALA A N 1
ATOM 542 C CA . ALA A 1 75 ? -15.727 12.617 34.594 1 91.75 75 ALA A CA 1
ATOM 543 C C . ALA A 1 75 ? -14.945 13.82 35.125 1 91.75 75 ALA A C 1
ATOM 545 O O . ALA A 1 75 ? -15.344 14.969 34.906 1 91.75 75 ALA A O 1
ATOM 546 N N . ASP A 1 76 ? -13.867 13.539 35.75 1 96 76 ASP A N 1
ATOM 547 C CA . ASP A 1 76 ? -13.109 14.633 36.344 1 96 76 ASP A CA 1
ATOM 548 C C . ASP A 1 76 ? -11.883 14.969 35.5 1 96 76 ASP A C 1
ATOM 550 O O . ASP A 1 76 ? -10.898 15.516 36.031 1 96 76 ASP A O 1
ATOM 554 N N . HIS A 1 77 ? -11.898 14.586 34.281 1 97.12 77 HIS A N 1
ATOM 555 C CA . HIS A 1 77 ? -10.734 14.781 33.406 1 97.12 77 HIS A CA 1
ATOM 556 C C . HIS A 1 77 ? -10.344 16.25 33.344 1 97.12 77 HIS A C 1
ATOM 558 O O . HIS A 1 77 ? -9.164 16.594 33.406 1 97.12 77 HIS A O 1
ATOM 564 N N . VAL A 1 78 ? -11.273 17.172 33.219 1 97.75 78 VAL A N 1
ATOM 565 C CA . VAL A 1 78 ? -11.008 18.594 33.062 1 97.75 78 VAL A CA 1
ATOM 566 C C . VAL A 1 78 ? -10.438 19.141 34.375 1 97.75 78 VAL A C 1
ATOM 568 O O . VAL A 1 78 ? -9.547 19.984 34.375 1 97.75 78 VAL A O 1
ATOM 571 N N . GLU A 1 79 ? -10.93 18.641 35.469 1 97.75 79 GLU A N 1
ATOM 572 C CA . GLU A 1 79 ? -10.383 19.016 36.781 1 97.75 79 GLU A CA 1
ATOM 573 C C . GLU A 1 79 ? -8.93 18.562 36.938 1 97.75 79 GLU A C 1
ATOM 575 O O . GLU A 1 79 ? -8.102 19.266 37.5 1 97.75 79 GLU A O 1
ATOM 580 N N . GLN A 1 80 ? -8.727 17.375 36.5 1 98.25 80 GLN A N 1
ATOM 581 C CA . GLN A 1 80 ? -7.355 16.859 36.531 1 98.25 80 GLN A CA 1
ATOM 582 C C . GLN A 1 80 ? -6.441 17.719 35.656 1 98.25 80 GLN A C 1
ATOM 584 O O . GLN A 1 80 ? -5.293 17.984 36.031 1 98.25 80 GLN A O 1
ATOM 589 N N . LEU A 1 81 ? -6.953 18.109 34.531 1 98.38 81 LEU A N 1
ATOM 590 C CA . LEU A 1 81 ? -6.191 18.984 33.625 1 98.38 81 LEU A CA 1
ATOM 591 C C . LEU A 1 81 ? -5.871 20.312 34.312 1 98.38 81 LEU A C 1
ATOM 593 O O . LEU A 1 81 ? -4.742 20.797 34.219 1 98.38 81 LEU A O 1
ATOM 597 N N . ARG A 1 82 ? -6.797 20.891 34.938 1 98.12 82 ARG A N 1
ATOM 598 C CA . ARG A 1 82 ? -6.609 22.156 35.625 1 98.12 82 ARG A CA 1
ATOM 599 C C . ARG A 1 82 ? -5.555 22.016 36.719 1 98.12 82 ARG A C 1
ATOM 601 O O . ARG A 1 82 ? -4.656 22.844 36.844 1 98.12 82 ARG A O 1
ATOM 608 N N . ALA A 1 83 ? -5.68 20.922 37.5 1 98.31 83 ALA A N 1
ATOM 609 C CA . ALA A 1 83 ? -4.719 20.656 38.562 1 98.31 83 ALA A CA 1
ATOM 610 C C . ALA A 1 83 ? -3.311 20.469 38 1 98.31 83 ALA A C 1
ATOM 612 O O . ALA A 1 83 ? -2.338 20.969 38.594 1 98.31 83 ALA A O 1
ATOM 613 N N . ALA A 1 84 ? -3.285 19.734 36.938 1 98.56 84 ALA A N 1
ATOM 614 C CA . ALA A 1 84 ? -1.991 19.516 36.312 1 98.56 84 ALA A CA 1
ATOM 615 C C . ALA A 1 84 ? -1.396 20.828 35.781 1 98.56 84 ALA A C 1
ATOM 617 O O . ALA A 1 84 ? -0.184 21.031 35.875 1 98.56 84 ALA A O 1
ATOM 618 N N . ARG A 1 85 ? -2.191 21.688 35.25 1 98.5 85 ARG A N 1
ATOM 619 C CA . ARG A 1 85 ? -1.727 22.984 34.781 1 98.5 85 ARG A CA 1
ATOM 620 C C . ARG A 1 85 ? -1.192 23.828 35.906 1 98.5 85 ARG A C 1
ATOM 622 O O . ARG A 1 85 ? -0.147 24.469 35.781 1 98.5 85 ARG A O 1
ATOM 629 N N . GLU A 1 86 ? -1.862 23.844 37 1 98.12 86 GLU A N 1
ATOM 630 C CA . GLU A 1 86 ? -1.422 24.594 38.188 1 98.12 86 GLU A CA 1
ATOM 631 C C . GLU A 1 86 ? -0.085 24.062 38.688 1 98.12 86 GLU A C 1
ATOM 633 O O . GLU A 1 86 ? 0.802 24.828 39.031 1 98.12 86 GLU A O 1
ATOM 638 N N . ALA A 1 87 ? -0.052 22.766 38.719 1 98.38 87 ALA A N 1
ATOM 639 C CA . ALA A 1 87 ? 1.194 22.141 39.156 1 98.38 87 ALA A CA 1
ATOM 640 C C . ALA A 1 87 ? 2.35 22.516 38.219 1 98.38 87 ALA A C 1
ATOM 642 O O . ALA A 1 87 ? 3.465 22.766 38.688 1 98.38 87 ALA A O 1
ATOM 643 N N . GLN A 1 88 ? 2.105 22.453 36.969 1 98.31 88 GLN A N 1
ATOM 644 C CA . GLN A 1 88 ? 3.123 22.797 36 1 98.31 88 GLN A CA 1
ATOM 645 C C . GLN A 1 88 ? 3.576 24.234 36.156 1 98.31 88 GLN A C 1
ATOM 647 O O . GLN A 1 88 ? 4.773 24.531 36.094 1 98.31 88 GLN A O 1
ATOM 652 N N . LEU A 1 89 ? 2.666 25.156 36.344 1 97.94 89 LEU A N 1
ATOM 653 C CA . LEU A 1 89 ? 2.984 26.578 36.531 1 97.94 89 LEU A CA 1
ATOM 654 C C . LEU A 1 89 ? 3.771 26.781 37.812 1 97.94 89 LEU A C 1
ATOM 656 O O . LEU A 1 89 ? 4.715 27.578 37.844 1 97.94 89 LEU A O 1
ATOM 660 N N . ALA A 1 90 ? 3.375 26.109 38.844 1 98.19 90 ALA A N 1
ATOM 661 C CA . ALA A 1 90 ? 4.09 26.188 40.125 1 98.19 90 ALA A CA 1
ATOM 662 C C . ALA A 1 90 ? 5.527 25.703 39.969 1 98.19 90 ALA A C 1
ATOM 664 O O . ALA A 1 90 ? 6.457 26.328 40.5 1 98.19 90 ALA A O 1
ATOM 665 N N . ALA A 1 91 ? 5.594 24.578 39.281 1 98.19 91 ALA A N 1
ATOM 666 C CA . ALA A 1 91 ? 6.926 24.031 39.031 1 98.19 91 ALA A CA 1
ATOM 667 C C . ALA A 1 91 ? 7.773 24.969 38.188 1 98.19 91 ALA A C 1
ATOM 669 O O . ALA A 1 91 ? 8.977 25.125 38.438 1 98.19 91 ALA A O 1
ATOM 670 N N . GLU A 1 92 ? 7.215 25.531 37.25 1 97.69 92 GLU A N 1
ATOM 671 C CA . GLU A 1 92 ? 7.91 26.484 36.406 1 97.69 92 GLU A CA 1
ATOM 672 C C . GLU A 1 92 ? 8.391 27.688 37.188 1 97.69 92 GLU A C 1
ATOM 674 O O . GLU A 1 92 ? 9.531 28.141 37.031 1 97.69 92 GLU A O 1
ATOM 679 N N . HIS A 1 93 ? 7.59 28.203 38.031 1 97.75 93 HIS A N 1
ATOM 680 C CA . HIS A 1 93 ? 7.938 29.344 38.875 1 97.75 93 HIS A CA 1
ATOM 681 C C . HIS A 1 93 ? 9.078 29.016 39.812 1 97.75 93 HIS A C 1
ATOM 683 O O . HIS A 1 93 ? 10.016 29.797 39.969 1 97.75 93 HIS A O 1
ATOM 689 N N . ALA A 1 94 ? 8.93 27.906 40.406 1 97.31 94 ALA A N 1
ATOM 690 C CA . ALA A 1 94 ? 9.969 27.469 41.312 1 97.31 94 ALA A CA 1
ATOM 691 C C . ALA A 1 94 ? 11.312 27.328 40.594 1 97.31 94 ALA A C 1
ATOM 693 O O . ALA A 1 94 ? 12.352 27.719 41.125 1 97.31 94 ALA A O 1
ATOM 694 N N . LEU A 1 95 ? 11.242 26.75 39.469 1 97.5 95 LEU A N 1
ATOM 695 C CA . LEU A 1 95 ? 12.453 26.578 38.688 1 97.5 95 LEU A CA 1
ATOM 696 C C . LEU A 1 95 ? 13.055 27.922 38.281 1 97.5 95 LEU A C 1
ATOM 698 O O . LEU A 1 95 ? 14.273 28.109 38.406 1 97.5 95 LEU A O 1
ATOM 702 N N . ASN A 1 96 ? 12.281 28.797 37.875 1 97.06 96 ASN A N 1
ATOM 703 C CA . ASN A 1 96 ? 12.742 30.125 37.5 1 97.06 96 ASN A CA 1
ATOM 704 C C . ASN A 1 96 ? 13.344 30.891 38.688 1 97.06 96 ASN A C 1
ATOM 706 O O . ASN A 1 96 ? 14.352 31.578 38.531 1 97.06 96 ASN A O 1
ATOM 710 N N . ASP A 1 97 ? 12.75 30.75 39.75 1 96.19 97 ASP A N 1
ATOM 711 C CA . ASP A 1 97 ? 13.273 31.375 40.969 1 96.19 97 ASP A CA 1
ATOM 712 C C . ASP A 1 97 ? 14.641 30.797 41.344 1 96.19 97 ASP A C 1
ATOM 714 O O . ASP A 1 97 ? 15.555 31.547 41.688 1 96.19 97 ASP A O 1
ATOM 718 N N . ALA A 1 98 ? 14.656 29.516 41.25 1 95.5 98 ALA A N 1
ATOM 719 C CA . ALA A 1 98 ? 15.922 28.859 41.562 1 95.5 98 ALA A CA 1
ATOM 720 C C . ALA A 1 98 ? 17.016 29.266 40.594 1 95.5 98 ALA A C 1
ATOM 722 O O . ALA A 1 98 ? 18.156 29.469 41 1 95.5 98 ALA A O 1
ATOM 723 N N . ARG A 1 99 ? 16.703 29.359 39.406 1 95.44 99 ARG A N 1
ATOM 724 C CA . ARG A 1 99 ? 17.656 29.781 38.375 1 95.44 99 ARG A CA 1
ATOM 725 C C . ARG A 1 99 ? 18.109 31.219 38.625 1 95.44 99 ARG A C 1
ATOM 727 O O . ARG A 1 99 ? 19.281 31.547 38.406 1 95.44 99 ARG A O 1
ATOM 734 N N . ALA A 1 100 ? 17.203 32.062 39.031 1 94.38 100 ALA A N 1
ATOM 735 C CA . ALA A 1 100 ? 17.531 33.438 39.375 1 94.38 100 ALA A CA 1
ATOM 736 C C . ALA A 1 100 ? 18.5 33.5 40.531 1 94.38 100 ALA A C 1
ATOM 738 O O . ALA A 1 100 ? 19.453 34.281 40.531 1 94.38 100 ALA A O 1
ATOM 739 N N . ALA A 1 101 ? 18.219 32.75 41.5 1 92.31 101 ALA A N 1
ATOM 740 C CA . ALA A 1 101 ? 19.094 32.688 42.688 1 92.31 101 ALA A CA 1
ATOM 741 C C . ALA A 1 101 ? 20.484 32.219 42.281 1 92.31 101 ALA A C 1
ATOM 743 O O . ALA A 1 101 ? 21.484 32.719 42.781 1 92.31 101 ALA A O 1
ATOM 744 N N . GLN A 1 102 ? 20.469 31.188 41.469 1 91 102 GLN A N 1
ATOM 745 C CA . GLN A 1 102 ? 21.734 30.672 40.969 1 91 102 GLN A CA 1
ATOM 746 C C . GLN A 1 102 ? 22.516 31.734 40.219 1 91 102 GLN A C 1
ATOM 748 O O . GLN A 1 102 ? 23.734 31.844 40.344 1 91 102 GLN A O 1
ATOM 753 N N . GLY A 1 103 ? 21.828 32.531 39.5 1 89.31 103 GLY A N 1
ATOM 754 C CA . GLY A 1 103 ? 22.453 33.625 38.781 1 89.31 103 GLY A CA 1
ATOM 755 C C . GLY A 1 103 ? 23.078 34.656 39.688 1 89.31 103 GLY A C 1
ATOM 756 O O . GLY A 1 103 ? 24.188 35.156 39.438 1 89.31 103 GLY A O 1
ATOM 757 N N . VAL A 1 104 ? 22.391 34.938 40.75 1 87 104 VAL A N 1
ATOM 758 C CA . VAL A 1 104 ? 22.875 35.906 41.719 1 87 104 VAL A CA 1
ATOM 759 C C . VAL A 1 104 ? 24.125 35.344 42.406 1 87 104 VAL A C 1
ATOM 761 O O . VAL A 1 104 ? 25.109 36.062 42.594 1 87 104 VAL A O 1
ATOM 764 N N . ALA A 1 105 ? 24.094 34.094 42.75 1 86.06 105 ALA A N 1
ATOM 765 C CA . ALA A 1 105 ? 25.234 33.469 43.406 1 86.06 105 ALA A CA 1
ATOM 766 C C . ALA A 1 105 ? 26.453 33.469 42.469 1 86.06 105 ALA A C 1
ATOM 768 O O . ALA A 1 105 ? 27.578 33.688 42.938 1 86.06 105 ALA A O 1
ATOM 769 N N . SER A 1 106 ? 26.281 33.25 41.281 1 87 106 SER A N 1
ATOM 770 C CA . SER A 1 106 ? 27.375 33.219 40.312 1 87 106 SER A CA 1
ATOM 771 C C . SER A 1 106 ? 27.984 34.594 40.125 1 87 106 SER A C 1
ATOM 773 O O . SER A 1 106 ? 29.188 34.719 39.906 1 87 106 SER A O 1
ATOM 775 N N . ALA A 1 107 ? 27.109 35.594 40.312 1 85.88 107 ALA A N 1
ATOM 776 C CA . ALA A 1 107 ? 27.578 37 40.188 1 85.88 107 ALA A CA 1
ATOM 777 C C . ALA A 1 107 ? 28.5 37.344 41.375 1 85.88 107 ALA A C 1
ATOM 779 O O . ALA A 1 107 ? 29.469 38.094 41.219 1 85.88 107 ALA A O 1
ATOM 780 N N . VAL A 1 108 ? 28.281 36.781 42.469 1 84.12 108 VAL A N 1
ATOM 781 C CA . VAL A 1 108 ? 29.078 37.031 43.656 1 84.12 108 VAL A CA 1
ATOM 782 C C . VAL A 1 108 ? 30.469 36.375 43.5 1 84.12 108 VAL A C 1
ATOM 784 O O . VAL A 1 108 ? 31.469 36.969 43.875 1 84.12 108 VAL A O 1
ATOM 787 N N . LEU A 1 109 ? 30.484 35.281 42.844 1 84.75 109 LEU A N 1
ATOM 788 C CA . LEU A 1 109 ? 31.734 34.562 42.625 1 84.75 109 LEU A CA 1
ATOM 789 C C . LEU A 1 109 ? 32.625 35.312 41.625 1 84.75 109 LEU A C 1
ATOM 791 O O . LEU A 1 109 ? 33.844 35.188 41.656 1 84.75 109 LEU A O 1
ATOM 795 N N . LYS A 1 110 ? 31.984 35.969 40.781 1 81.56 110 LYS A N 1
ATOM 796 C CA . LYS A 1 110 ? 32.75 36.688 39.75 1 81.56 110 LYS A CA 1
ATOM 797 C C . LYS A 1 110 ? 33.219 38.062 40.25 1 81.56 110 LYS A C 1
ATOM 799 O O . LYS A 1 110 ? 34.031 38.688 39.594 1 81.56 110 LYS A O 1
ATOM 804 N N . ASP A 1 111 ? 32.688 38.469 41.469 1 82.88 111 ASP A N 1
ATOM 805 C CA . ASP A 1 111 ? 33.031 39.781 42.031 1 82.88 111 ASP A CA 1
ATOM 806 C C . ASP A 1 111 ? 34.406 39.75 42.688 1 82.88 111 ASP A C 1
ATOM 808 O O . ASP A 1 111 ? 34.625 39.062 43.656 1 82.88 111 ASP A O 1
ATOM 812 N N . LYS A 1 112 ? 35.438 40.531 42.156 1 81.5 112 LYS A N 1
ATOM 813 C CA . LYS A 1 112 ? 36.844 40.562 42.594 1 81.5 112 LYS A CA 1
ATOM 814 C C . LYS A 1 112 ? 36.969 41.25 43.969 1 81.5 112 LYS A C 1
ATOM 816 O O . LYS A 1 112 ? 38 41.094 44.625 1 81.5 112 LYS A O 1
ATOM 821 N N . GLY A 1 113 ? 36 42.031 44.312 1 83.44 113 GLY A N 1
ATOM 822 C CA . GLY A 1 113 ? 36.062 42.781 45.562 1 83.44 113 GLY A CA 1
ATOM 823 C C . GLY A 1 113 ? 35.688 41.969 46.781 1 83.44 113 GLY A C 1
ATOM 824 O O . GLY A 1 113 ? 35.812 42.406 47.906 1 83.44 113 GLY A O 1
ATOM 825 N N . LYS A 1 114 ? 35.344 40.781 46.469 1 80.25 114 LYS A N 1
ATOM 826 C CA . LYS A 1 114 ? 34.875 39.938 47.594 1 80.25 114 LYS A CA 1
ATOM 827 C C . LYS A 1 114 ? 36.031 39.188 48.219 1 80.25 114 LYS A C 1
ATOM 829 O O . LYS A 1 114 ? 37.031 38.875 47.562 1 80.25 114 LYS A O 1
ATOM 834 N N . SER A 1 115 ? 35.875 38.969 49.469 1 87 115 SER A N 1
ATOM 835 C CA . SER A 1 115 ? 36.938 38.281 50.219 1 87 115 SER A CA 1
ATOM 836 C C . SER A 1 115 ? 36.969 36.812 49.875 1 87 115 SER A C 1
ATOM 838 O O . SER A 1 115 ? 36.031 36.281 49.25 1 87 115 SER A O 1
ATOM 840 N N . LYS A 1 116 ? 38 36.125 50.125 1 83.06 116 LYS A N 1
ATOM 841 C CA . LYS A 1 116 ? 38.156 34.688 49.875 1 83.06 116 LYS A CA 1
ATOM 842 C C . LYS A 1 116 ? 37.094 33.875 50.594 1 83.06 116 LYS A C 1
ATOM 844 O O . LYS A 1 116 ? 36.625 32.875 50.094 1 83.06 116 LYS A O 1
ATOM 849 N N . GLU A 1 117 ? 36.812 34.406 51.812 1 84.5 117 GLU A N 1
ATOM 850 C CA . GLU A 1 117 ? 35.812 33.75 52.625 1 84.5 117 GLU A CA 1
ATOM 851 C C . GLU A 1 117 ? 34.438 33.844 52 1 84.5 117 GLU A C 1
ATOM 853 O O . GLU A 1 117 ? 33.688 32.875 51.969 1 84.5 117 GLU A O 1
ATOM 858 N N . GLU A 1 118 ? 34.125 35 51.5 1 83.69 118 GLU A N 1
ATOM 859 C CA . GLU A 1 118 ? 32.844 35.25 50.844 1 83.69 118 GLU A CA 1
ATOM 860 C C . GLU A 1 118 ? 32.719 34.406 49.594 1 83.69 118 GLU A C 1
ATOM 862 O O . GLU A 1 118 ? 31.625 33.938 49.281 1 83.69 118 GLU A O 1
ATOM 867 N N . LYS A 1 119 ? 33.75 34.156 48.969 1 84.19 119 LYS A N 1
ATOM 868 C CA . LYS A 1 119 ? 33.75 33.375 47.719 1 84.19 119 LYS A CA 1
ATOM 869 C C . LYS A 1 119 ? 33.562 31.906 48.031 1 84.19 119 LYS A C 1
ATOM 871 O O . LYS A 1 119 ? 32.875 31.203 47.281 1 84.19 119 LYS A O 1
ATOM 876 N N . GLN A 1 120 ? 34.094 31.531 49.125 1 86.38 120 GLN A N 1
ATOM 877 C CA . GLN A 1 120 ? 33.969 30.125 49.5 1 86.38 120 GLN A CA 1
ATOM 878 C C . GLN A 1 120 ? 32.5 29.812 49.875 1 86.38 120 GLN A C 1
ATOM 880 O O . GLN A 1 120 ? 31.984 28.75 49.5 1 86.38 120 GLN A O 1
ATOM 885 N N . VAL A 1 121 ? 31.891 30.766 50.531 1 85.19 121 VAL A N 1
ATOM 886 C CA . VAL A 1 121 ? 30.484 30.625 50.906 1 85.19 121 VAL A CA 1
ATOM 887 C C . VAL A 1 121 ? 29.609 30.641 49.656 1 85.19 121 VAL A C 1
ATOM 889 O O . VAL A 1 121 ? 28.672 29.859 49.531 1 85.19 121 VAL A O 1
ATOM 892 N N . ALA A 1 122 ? 30 31.422 48.75 1 85.19 122 ALA A N 1
ATOM 893 C CA . ALA A 1 122 ? 29.25 31.547 47.5 1 85.19 122 ALA A CA 1
ATOM 894 C C . ALA A 1 122 ? 29.391 30.297 46.656 1 85.19 122 ALA A C 1
ATOM 896 O O . ALA A 1 122 ? 28.438 29.875 45.969 1 85.19 122 ALA A O 1
ATOM 897 N N . ILE A 1 123 ? 30.5 29.734 46.75 1 87.94 123 ILE A N 1
ATOM 898 C CA . ILE A 1 123 ? 30.75 28.5 46 1 87.94 123 ILE A CA 1
ATOM 899 C C . ILE A 1 123 ? 29.891 27.375 46.562 1 87.94 123 ILE A C 1
ATOM 901 O O . ILE A 1 123 ? 29.297 26.609 45.812 1 87.94 123 ILE A O 1
ATOM 905 N N . ALA A 1 124 ? 29.906 27.359 47.844 1 89.38 124 ALA A N 1
ATOM 906 C CA . ALA A 1 124 ? 29.109 26.328 48.5 1 89.38 124 ALA A CA 1
ATOM 907 C C . ALA A 1 124 ? 27.609 26.516 48.219 1 89.38 124 ALA A C 1
ATOM 909 O O . ALA A 1 124 ? 26.891 25.547 47.969 1 89.38 124 ALA A O 1
ATOM 910 N N . HIS A 1 125 ? 27.266 27.734 48.188 1 89.31 125 HIS A N 1
ATOM 911 C CA . HIS A 1 125 ? 25.875 28.062 47.906 1 89.31 125 HIS A CA 1
ATOM 912 C C . HIS A 1 125 ? 25.531 27.766 46.438 1 89.31 125 HIS A C 1
ATOM 914 O O . HIS A 1 125 ? 24.453 27.234 46.156 1 89.31 125 HIS A O 1
ATOM 920 N N . ALA A 1 126 ? 26.375 28.047 45.656 1 88.12 126 ALA A N 1
ATOM 921 C CA . ALA A 1 126 ? 26.188 27.781 44.219 1 88.12 126 ALA A CA 1
ATOM 922 C C . ALA A 1 126 ? 26.062 26.297 43.938 1 88.12 126 ALA A C 1
ATOM 924 O O . ALA A 1 126 ? 25.281 25.891 43.094 1 88.12 126 ALA A O 1
ATOM 925 N N . LYS A 1 127 ? 26.766 25.562 44.688 1 90.19 127 LYS A N 1
ATOM 926 C CA . LYS A 1 127 ? 26.688 24.109 44.531 1 90.19 127 LYS A CA 1
ATOM 927 C C . LYS A 1 127 ? 25.312 23.594 44.938 1 90.19 127 LYS A C 1
ATOM 929 O O . LYS A 1 127 ? 24.734 22.719 44.281 1 90.19 127 LYS A O 1
ATOM 934 N N . VAL A 1 128 ? 24.828 24.125 46 1 92.94 128 VAL A N 1
ATOM 935 C CA . VAL A 1 128 ? 23.516 23.734 46.5 1 92.94 128 VAL A CA 1
ATOM 936 C C . VAL A 1 128 ? 22.438 24.141 45.5 1 92.94 128 VAL A C 1
ATOM 938 O O . VAL A 1 128 ? 21.5 23.391 45.219 1 92.94 128 VAL A O 1
ATOM 941 N N . LEU A 1 129 ? 22.609 25.281 44.938 1 93.5 129 LEU A N 1
ATOM 942 C CA . LEU A 1 129 ? 21.625 25.797 43.969 1 93.5 129 LEU A CA 1
ATOM 943 C C . LEU A 1 129 ? 21.656 24.984 42.688 1 93.5 129 LEU A C 1
ATOM 945 O O . LEU A 1 129 ? 20.609 24.766 42.062 1 93.5 129 LEU A O 1
ATOM 949 N N . LYS A 1 130 ? 22.781 24.562 42.375 1 93 130 LYS A N 1
ATOM 950 C CA . LYS A 1 130 ? 22.891 23.734 41.188 1 93 130 LYS A CA 1
ATOM 951 C C . LYS A 1 130 ? 22.125 22.422 41.344 1 93 130 LYS A C 1
ATOM 953 O O . LYS A 1 130 ? 21.438 22 40.406 1 93 130 LYS A O 1
ATOM 958 N N . GLU A 1 131 ? 22.25 21.859 42.438 1 95.06 131 GLU A N 1
ATOM 959 C CA . GLU A 1 131 ? 21.531 20.625 42.719 1 95.06 131 GLU A CA 1
ATOM 960 C C . GLU A 1 131 ? 20.016 20.875 42.781 1 95.06 131 GLU A C 1
ATOM 962 O O . GLU A 1 131 ? 19.234 20.047 42.312 1 95.06 131 GLU A O 1
ATOM 967 N N . GLU A 1 132 ? 19.688 21.984 43.312 1 94.81 132 GLU A N 1
ATOM 968 C CA . GLU A 1 132 ? 18.281 22.359 43.406 1 94.81 132 GLU A CA 1
ATOM 969 C C . GLU A 1 132 ? 17.688 22.594 42.031 1 94.81 132 GLU A C 1
ATOM 971 O O . GLU A 1 132 ? 16.562 22.172 41.75 1 94.81 132 GLU A O 1
ATOM 976 N N . VAL A 1 133 ? 18.359 23.234 41.25 1 96.25 133 VAL A N 1
ATOM 977 C CA . VAL A 1 133 ? 17.906 23.516 39.906 1 96.25 133 VAL A CA 1
ATOM 978 C C . VAL A 1 133 ? 17.719 22.219 39.125 1 96.25 133 VAL A C 1
ATOM 980 O O . VAL A 1 133 ? 16.719 22.047 38.406 1 96.25 133 VAL A O 1
ATOM 983 N N . LEU A 1 134 ? 18.594 21.297 39.312 1 96.38 134 LEU A N 1
ATOM 984 C CA . LEU A 1 134 ? 18.5 20.016 38.625 1 96.38 134 LEU A CA 1
ATOM 985 C C . LEU A 1 134 ? 17.25 19.25 39.094 1 96.38 134 LEU A C 1
ATOM 987 O O . LEU A 1 134 ? 16.562 18.641 38.25 1 96.38 134 LEU A O 1
ATOM 991 N N . LYS A 1 135 ? 17.062 19.312 40.312 1 97.12 135 LYS A N 1
ATOM 992 C CA . LYS A 1 135 ? 15.867 18.656 40.875 1 97.12 135 LYS A CA 1
ATOM 993 C C . LYS A 1 135 ? 14.594 19.297 40.344 1 97.12 135 LYS A C 1
ATOM 995 O O . LYS A 1 135 ? 13.648 18.594 39.938 1 97.12 135 LYS A O 1
ATOM 1000 N N . LEU A 1 136 ? 14.594 20.625 40.312 1 97.31 136 LEU A N 1
ATOM 1001 C CA . LEU A 1 136 ? 13.406 21.359 39.875 1 97.31 136 LEU A CA 1
ATOM 1002 C C . LEU A 1 136 ? 13.188 21.188 38.375 1 97.31 136 LEU A C 1
ATOM 1004 O O . LEU A 1 136 ? 12.047 21.188 37.906 1 97.31 136 LEU A O 1
ATOM 1008 N N . GLU A 1 137 ? 14.219 20.984 37.656 1 97.38 137 GLU A N 1
ATOM 1009 C CA . GLU A 1 137 ? 14.094 20.703 36.219 1 97.38 137 GLU A CA 1
ATOM 1010 C C . GLU A 1 137 ? 13.367 19.375 36 1 97.38 137 GLU A C 1
ATOM 1012 O O . GLU A 1 137 ? 12.523 19.281 35.094 1 97.38 137 GLU A O 1
ATOM 1017 N N . THR A 1 138 ? 13.664 18.453 36.75 1 97.81 138 THR A N 1
ATOM 1018 C CA . THR A 1 138 ? 13.016 17.156 36.656 1 97.81 138 THR A CA 1
ATOM 1019 C C . THR A 1 138 ? 11.547 17.25 37.031 1 97.81 138 THR A C 1
ATOM 1021 O O . THR A 1 138 ? 10.688 16.688 36.344 1 97.81 138 THR A O 1
ATOM 1024 N N . VAL A 1 139 ? 11.32 17.984 38.094 1 97.44 139 VAL A N 1
ATOM 1025 C CA . VAL A 1 139 ? 9.953 18.156 38.562 1 97.44 139 VAL A CA 1
ATOM 1026 C C . VAL A 1 139 ? 9.133 18.891 37.469 1 97.44 139 VAL A C 1
ATOM 1028 O O . VAL A 1 139 ? 7.992 18.516 37.188 1 97.44 139 VAL A O 1
ATOM 1031 N N . TYR A 1 140 ? 9.727 19.859 36.938 1 97.81 140 TYR A N 1
ATOM 1032 C CA . TYR A 1 140 ? 9.062 20.625 35.875 1 97.81 140 TYR A CA 1
ATOM 1033 C C . TYR A 1 140 ? 8.789 19.75 34.656 1 97.81 140 TYR A C 1
ATOM 1035 O O . TYR A 1 140 ? 7.691 19.781 34.094 1 97.81 140 TYR A O 1
ATOM 1043 N N . ALA A 1 141 ? 9.727 18.984 34.281 1 97.56 141 ALA A N 1
ATOM 1044 C CA . ALA A 1 141 ? 9.578 18.109 33.125 1 97.56 141 ALA A CA 1
ATOM 1045 C C . ALA A 1 141 ? 8.469 17.094 33.344 1 97.56 141 ALA A C 1
ATOM 1047 O O . ALA A 1 141 ? 7.688 16.797 32.438 1 97.56 141 ALA A O 1
ATOM 1048 N N . ASP A 1 142 ? 8.43 16.594 34.469 1 98 142 ASP A N 1
ATOM 1049 C CA . ASP A 1 142 ? 7.41 15.609 34.812 1 98 142 ASP A CA 1
ATOM 1050 C C . ASP A 1 142 ? 6.02 16.234 34.812 1 98 142 ASP A C 1
ATOM 1052 O O . ASP A 1 142 ? 5.055 15.633 34.344 1 98 142 ASP A O 1
ATOM 1056 N N . ALA A 1 143 ? 5.961 17.438 35.406 1 98.06 143 ALA A N 1
ATOM 1057 C CA . ALA A 1 143 ? 4.688 18.141 35.438 1 98.06 143 ALA A CA 1
ATOM 1058 C C . ALA A 1 143 ? 4.219 18.484 34 1 98.06 143 ALA A C 1
ATOM 1060 O O . ALA A 1 143 ? 3.029 18.391 33.719 1 98.06 143 ALA A O 1
ATOM 1061 N N . GLU A 1 144 ? 5.125 18.844 33.25 1 97.5 144 GLU A N 1
ATOM 1062 C CA . GLU A 1 144 ? 4.82 19.156 31.844 1 97.5 144 GLU A CA 1
ATOM 1063 C C . GLU A 1 144 ? 4.309 17.922 31.109 1 97.5 144 GLU A C 1
ATOM 1065 O O . GLU A 1 144 ? 3.354 18.016 30.328 1 97.5 144 GLU A O 1
ATOM 1070 N N . ARG A 1 145 ? 4.949 16.906 31.359 1 97.38 145 ARG A N 1
ATOM 1071 C CA . ARG A 1 145 ? 4.559 15.656 30.719 1 97.38 145 ARG A CA 1
ATOM 1072 C C . ARG A 1 145 ? 3.16 15.227 31.141 1 97.38 145 ARG A C 1
ATOM 1074 O O . ARG A 1 145 ? 2.346 14.82 30.312 1 97.38 145 ARG A O 1
ATOM 1081 N N . ALA A 1 146 ? 2.895 15.281 32.344 1 97.56 146 ALA A N 1
ATOM 1082 C CA . ALA A 1 146 ? 1.584 14.906 32.875 1 97.56 146 ALA A CA 1
ATOM 1083 C C . ALA A 1 146 ? 0.483 15.781 32.281 1 97.56 146 ALA A C 1
ATOM 1085 O O . ALA A 1 146 ? -0.586 15.289 31.938 1 97.56 146 ALA A O 1
ATOM 1086 N N . LEU A 1 147 ? 0.782 17.094 32.25 1 98.06 147 LEU A N 1
ATOM 1087 C CA . LEU A 1 147 ? -0.164 18.047 31.672 1 98.06 147 LEU A CA 1
ATOM 1088 C C . LEU A 1 147 ? -0.431 17.719 30.203 1 98.06 147 LEU A C 1
ATOM 1090 O O . LEU A 1 147 ? -1.587 17.672 29.781 1 98.06 147 LEU A O 1
ATOM 1094 N N . LEU A 1 148 ? 0.604 17.5 29.516 1 97.44 148 LEU A N 1
ATOM 1095 C CA . LEU A 1 148 ? 0.501 17.203 28.094 1 97.44 148 LEU A CA 1
ATOM 1096 C C . LEU A 1 148 ? -0.283 15.922 27.859 1 97.44 148 LEU A C 1
ATOM 1098 O O . LEU A 1 148 ? -1.126 15.859 26.953 1 97.44 148 LEU A O 1
ATOM 1102 N N . ASP A 1 149 ? -0.037 14.93 28.641 1 95.62 149 ASP A N 1
ATOM 1103 C CA . ASP A 1 149 ? -0.713 13.641 28.5 1 95.62 149 ASP A CA 1
ATOM 1104 C C . ASP A 1 149 ? -2.223 13.789 28.672 1 95.62 149 ASP A C 1
ATOM 1106 O O . ASP A 1 149 ? -3.002 13.195 27.922 1 95.62 149 ASP A O 1
ATOM 1110 N N . LEU A 1 150 ? -2.623 14.578 29.594 1 96.06 150 LEU A N 1
ATOM 1111 C CA . LEU A 1 150 ? -4.039 14.812 29.859 1 96.06 150 LEU A CA 1
ATOM 1112 C C . LEU A 1 150 ? -4.676 15.609 28.719 1 96.06 150 LEU A C 1
ATOM 1114 O O . LEU A 1 150 ? -5.84 15.383 28.375 1 96.06 150 LEU A O 1
ATOM 1118 N N . ALA A 1 151 ? -3.92 16.5 28.203 1 96.69 151 ALA A N 1
ATOM 1119 C CA . ALA A 1 151 ? -4.453 17.391 27.172 1 96.69 151 ALA A CA 1
ATOM 1120 C C . ALA A 1 151 ? -4.547 16.672 25.828 1 96.69 151 ALA A C 1
ATOM 1122 O O . ALA A 1 151 ? -5.449 16.938 25.031 1 96.69 151 ALA A O 1
ATOM 1123 N N . LEU A 1 152 ? -3.688 15.75 25.547 1 95 152 LEU A N 1
ATOM 1124 C CA . LEU A 1 152 ? -3.555 15.102 24.234 1 95 152 LEU A CA 1
ATOM 1125 C C . LEU A 1 152 ? -4.742 14.195 23.969 1 95 152 LEU A C 1
ATOM 1127 O O . LEU A 1 152 ? -5.039 13.883 22.812 1 95 152 LEU A O 1
ATOM 1131 N N . VAL A 1 153 ? -5.434 13.766 24.922 1 93 153 VAL A N 1
ATOM 1132 C CA . VAL A 1 153 ? -6.535 12.836 24.719 1 93 153 VAL A CA 1
ATOM 1133 C C . VAL A 1 153 ? -7.82 13.609 24.438 1 93 153 VAL A C 1
ATOM 1135 O O . VAL A 1 153 ? -8.828 13.023 24.031 1 93 153 VAL A O 1
ATOM 1138 N N . LEU A 1 154 ? -7.77 14.906 24.688 1 95.19 154 LEU A N 1
ATOM 1139 C CA . LEU A 1 154 ? -8.953 15.727 24.438 1 95.19 154 LEU A CA 1
ATOM 1140 C C . LEU A 1 154 ? -9.211 15.891 22.953 1 95.19 154 LEU A C 1
ATOM 1142 O O . LEU A 1 154 ? -8.266 16.047 22.172 1 95.19 154 LEU A O 1
ATOM 1146 N N . PRO A 1 155 ? -10.453 15.836 22.562 1 95.56 155 PRO A N 1
ATOM 1147 C CA . PRO A 1 155 ? -10.789 16.094 21.172 1 95.56 155 PRO A CA 1
ATOM 1148 C C . PRO A 1 155 ? -10.781 17.594 20.828 1 95.56 155 PRO A C 1
ATOM 1150 O O . PRO A 1 155 ? -10.68 18.422 21.719 1 95.56 155 PRO A O 1
ATOM 1153 N N . ASN A 1 156 ? -10.852 17.844 19.547 1 97.31 156 ASN A N 1
ATOM 1154 C CA . ASN A 1 156 ? -11.125 19.188 19.078 1 97.31 156 ASN A CA 1
ATOM 1155 C C . ASN A 1 156 ? -12.477 19.703 19.578 1 97.31 156 ASN A C 1
ATOM 1157 O O . ASN A 1 156 ? -13.336 18.906 19.953 1 97.31 156 ASN A O 1
ATOM 1161 N N . PHE A 1 157 ? -12.602 21 19.672 1 97.81 157 PHE A N 1
ATOM 1162 C CA . PHE A 1 157 ? -13.922 21.562 19.953 1 97.81 157 PHE A CA 1
ATOM 1163 C C . PHE A 1 157 ? -14.836 21.422 18.75 1 97.81 157 PHE A C 1
ATOM 1165 O O . PHE A 1 157 ? -14.398 21.609 17.609 1 97.81 157 PHE A O 1
ATOM 1172 N N . SER A 1 158 ? -16.078 21.141 18.984 1 98.25 158 SER A N 1
ATOM 1173 C CA . SER A 1 158 ? -17.062 21.031 17.922 1 98.25 158 SER A CA 1
ATOM 1174 C C . SER A 1 158 ? -17.484 22.406 17.406 1 98.25 158 SER A C 1
ATOM 1176 O O . SER A 1 158 ? -17.625 23.344 18.188 1 98.25 158 SER A O 1
ATOM 1178 N N . HIS A 1 159 ? -17.625 22.484 16.156 1 98.06 159 HIS A N 1
ATOM 1179 C CA . HIS A 1 159 ? -18.188 23.703 15.555 1 98.06 159 HIS A CA 1
ATOM 1180 C C . HIS A 1 159 ? -19.562 24 16.125 1 98.06 159 HIS A C 1
ATOM 1182 O O . HIS A 1 159 ? -20.359 23.094 16.375 1 98.06 159 HIS A O 1
ATOM 1188 N N . PRO A 1 160 ? -19.844 25.266 16.266 1 96.88 160 PRO A N 1
ATOM 1189 C CA . PRO A 1 160 ? -21.141 25.625 16.844 1 96.88 160 PRO A CA 1
ATOM 1190 C C . PRO A 1 160 ? -22.328 25.141 16.016 1 96.88 160 PRO A C 1
ATOM 1192 O O . PRO A 1 160 ? -23.406 24.891 16.562 1 96.88 160 PRO A O 1
ATOM 1195 N N . ALA A 1 161 ? -22.156 24.953 14.734 1 97.44 161 ALA A N 1
ATOM 1196 C CA . ALA A 1 161 ? -23.234 24.547 13.844 1 97.44 161 ALA A CA 1
ATOM 1197 C C . ALA A 1 161 ? -23.375 23.031 13.797 1 97.44 161 ALA A C 1
ATOM 1199 O O . ALA A 1 161 ? -24.344 22.5 13.234 1 97.44 161 ALA A O 1
ATOM 1200 N N . THR A 1 162 ? -22.438 22.312 14.359 1 98.38 162 THR A N 1
ATOM 1201 C CA . THR A 1 162 ? -22.469 20.844 14.328 1 98.38 162 THR A CA 1
ATOM 1202 C C . THR A 1 162 ? -23.656 20.312 15.109 1 98.38 162 THR A C 1
ATOM 1204 O O . THR A 1 162 ? -23.859 20.656 16.281 1 98.38 162 THR A O 1
ATOM 1207 N N . PRO A 1 163 ? -24.438 19.438 14.469 1 98.62 163 PRO A N 1
ATOM 1208 C CA . PRO A 1 163 ? -25.5 18.812 15.258 1 98.62 163 PRO A CA 1
ATOM 1209 C C . PRO A 1 163 ? -24.969 18.031 16.453 1 98.62 163 PRO A C 1
ATOM 1211 O O . PRO A 1 163 ? -23.875 17.469 16.391 1 98.62 163 PRO A O 1
ATOM 1214 N N . VAL A 1 164 ? -25.781 18 17.5 1 98.31 164 VAL A N 1
ATOM 1215 C CA . VAL A 1 164 ? -25.328 17.375 18.734 1 98.31 164 VAL A CA 1
ATOM 1216 C C . VAL A 1 164 ? -25.922 15.977 18.859 1 98.31 164 VAL A C 1
ATOM 1218 O O . VAL A 1 164 ? -27.109 15.781 18.594 1 98.31 164 VAL A O 1
ATOM 1221 N N . GLY A 1 165 ? -25.141 15.016 19.188 1 97.69 165 GLY A N 1
ATOM 1222 C CA . GLY A 1 165 ? -25.672 13.695 19.5 1 97.69 165 GLY A CA 1
ATOM 1223 C C . GLY A 1 165 ? -25.109 12.594 18.625 1 97.69 165 GLY A C 1
ATOM 1224 O O . GLY A 1 165 ? -23.953 12.664 18.203 1 97.69 165 GLY A O 1
ATOM 1225 N N . ALA A 1 166 ? -25.953 11.586 18.484 1 96.88 166 ALA A N 1
ATOM 1226 C CA . ALA A 1 166 ? -25.531 10.375 17.781 1 96.88 166 ALA A CA 1
ATOM 1227 C C . ALA A 1 166 ? -25.797 10.484 16.281 1 96.88 166 ALA A C 1
ATOM 1229 O O . ALA A 1 166 ? -26.297 11.508 15.812 1 96.88 166 ALA A O 1
ATOM 1230 N N . GLU A 1 167 ? -25.422 9.445 15.609 1 96.31 167 GLU A N 1
ATOM 1231 C CA . GLU A 1 167 ? -25.453 9.414 14.148 1 96.31 167 GLU A CA 1
ATOM 1232 C C . GLU A 1 167 ? -26.844 9.75 13.625 1 96.31 167 GLU A C 1
ATOM 1234 O O . GLU A 1 167 ? -26.984 10.398 12.586 1 96.31 167 GLU A O 1
ATOM 1239 N N . GLU A 1 168 ? -27.875 9.383 14.305 1 96.81 168 GLU A N 1
ATOM 1240 C CA . GLU A 1 168 ? -29.266 9.602 13.867 1 96.81 168 GLU A CA 1
ATOM 1241 C C . GLU A 1 168 ? -29.609 11.086 13.852 1 96.81 168 GLU A C 1
ATOM 1243 O O . GLU A 1 168 ? -30.594 11.492 13.227 1 96.81 168 GLU A O 1
ATOM 1248 N N . ASN A 1 169 ? -28.797 11.898 14.539 1 98.12 169 ASN A N 1
ATOM 1249 C CA . ASN A 1 169 ? -29.062 13.328 14.641 1 98.12 169 ASN A CA 1
ATOM 1250 C C . ASN A 1 169 ? -28.422 14.102 13.492 1 98.12 169 ASN A C 1
ATOM 1252 O O . ASN A 1 169 ? -28.469 15.328 13.461 1 98.12 169 ASN A O 1
ATOM 1256 N N . ALA A 1 170 ? -27.844 13.367 12.531 1 98.62 170 ALA A N 1
ATOM 1257 C CA . ALA A 1 170 ? -27.234 14.031 11.391 1 98.62 170 ALA A CA 1
ATOM 1258 C C . ALA A 1 170 ? -28.25 14.914 10.656 1 98.62 170 ALA A C 1
ATOM 1260 O O . ALA A 1 170 ? -29.406 14.539 10.508 1 98.62 170 ALA A O 1
ATOM 1261 N N . THR A 1 171 ? -27.844 16.094 10.219 1 98.62 171 THR A N 1
ATOM 1262 C CA . THR A 1 171 ? -28.703 17.016 9.492 1 98.62 171 THR A CA 1
ATOM 1263 C C . THR A 1 171 ? -28.5 16.875 7.984 1 98.62 171 THR A C 1
ATOM 1265 O O . THR A 1 171 ? -27.375 16.938 7.492 1 98.62 171 THR A O 1
ATOM 1268 N N . LEU A 1 172 ? -29.578 16.672 7.25 1 98.62 172 LEU A N 1
ATOM 1269 C CA . LEU A 1 172 ? -29.531 16.625 5.793 1 98.62 172 LEU A CA 1
ATOM 1270 C C . LEU A 1 172 ? -29.312 18.016 5.207 1 98.62 172 LEU A C 1
ATOM 1272 O O . LEU A 1 172 ? -30.109 18.922 5.426 1 98.62 172 LEU A O 1
ATOM 1276 N N . LEU A 1 173 ? -28.266 18.141 4.52 1 98.44 173 LEU A N 1
ATOM 1277 C CA . LEU A 1 173 ? -27.922 19.438 3.945 1 98.44 173 LEU A CA 1
ATOM 1278 C C . LEU A 1 173 ? -28.422 19.547 2.512 1 98.44 173 LEU A C 1
ATOM 1280 O O . LEU A 1 173 ? -28.875 20.625 2.084 1 98.44 173 LEU A O 1
ATOM 1284 N N . GLU A 1 174 ? -28.234 18.469 1.789 1 97.94 174 GLU A N 1
ATOM 1285 C CA . GLU A 1 174 ? -28.531 18.453 0.361 1 97.94 174 GLU A CA 1
ATOM 1286 C C . GLU A 1 174 ? -28.734 17.031 -0.15 1 97.94 174 GLU A C 1
ATOM 1288 O O . GLU A 1 174 ? -28.219 16.078 0.44 1 97.94 174 GLU A O 1
ATOM 1293 N N . SER A 1 175 ? -29.594 16.906 -1.162 1 98.44 175 SER A N 1
ATOM 1294 C CA . SER A 1 175 ? -29.719 15.672 -1.946 1 98.44 175 SER A CA 1
ATOM 1295 C C . SER A 1 175 ? -29.641 15.969 -3.441 1 98.44 175 SER A C 1
ATOM 1297 O O . SER A 1 175 ? -30.188 16.969 -3.91 1 98.44 175 SER A O 1
ATOM 1299 N N . PHE A 1 176 ? -28.953 15.203 -4.152 1 98.5 176 PHE A N 1
ATOM 1300 C CA . PHE A 1 176 ? -28.844 15.406 -5.59 1 98.5 176 PHE A CA 1
ATOM 1301 C C . PHE A 1 176 ? -28.672 14.078 -6.312 1 98.5 176 PHE A C 1
ATOM 1303 O O . PHE A 1 176 ? -28.484 13.039 -5.676 1 98.5 176 PHE A O 1
ATOM 1310 N N . GLY A 1 177 ? -28.828 14.102 -7.672 1 98.06 177 GLY A N 1
ATOM 1311 C CA . GLY A 1 177 ? -28.703 12.906 -8.484 1 98.06 177 GLY A CA 1
ATOM 1312 C C . GLY A 1 177 ? -30.031 12.383 -8.984 1 98.06 177 GLY A C 1
ATOM 1313 O O . GLY A 1 177 ? -31.062 13.023 -8.805 1 98.06 177 GLY A O 1
ATOM 1314 N N . PRO A 1 178 ? -29.984 11.258 -9.648 1 97.88 178 PRO A N 1
ATOM 1315 C CA . PRO A 1 178 ? -31.219 10.688 -10.203 1 97.88 178 PRO A CA 1
ATOM 1316 C C . PRO A 1 178 ? -32.156 10.125 -9.141 1 97.88 178 PRO A C 1
ATOM 1318 O O . PRO A 1 178 ? -31.766 10.055 -7.965 1 97.88 178 PRO A O 1
ATOM 1321 N N . GLU A 1 179 ? -33.344 9.781 -9.594 1 97.5 179 GLU A N 1
ATOM 1322 C CA . GLU A 1 179 ? -34.281 9.141 -8.695 1 97.5 179 GLU A CA 1
ATOM 1323 C C . GLU A 1 179 ? -33.75 7.82 -8.156 1 97.5 179 GLU A C 1
ATOM 1325 O O . GLU A 1 179 ? -33.031 7.105 -8.859 1 97.5 179 GLU A O 1
ATOM 1330 N N . LEU A 1 180 ? -34.156 7.535 -6.969 1 97.75 180 LEU A N 1
ATOM 1331 C CA . LEU A 1 180 ? -33.688 6.316 -6.316 1 97.75 180 LEU A CA 1
ATOM 1332 C C . LEU A 1 180 ? -34.281 5.078 -6.996 1 97.75 180 LEU A C 1
ATOM 1334 O O . LEU A 1 180 ? -35.469 5.043 -7.312 1 97.75 180 LEU A O 1
ATOM 1338 N N . LEU A 1 181 ? -33.438 4.145 -7.199 1 97.69 181 LEU A N 1
ATOM 1339 C CA . LEU A 1 181 ? -33.906 2.824 -7.594 1 97.69 181 LEU A CA 1
ATOM 1340 C C . LEU A 1 181 ? -34.469 2.068 -6.391 1 97.69 181 LEU A C 1
ATOM 1342 O O . LEU A 1 181 ? -33.969 2.207 -5.277 1 97.69 181 LEU A O 1
ATOM 1346 N N . PRO A 1 182 ? -35.531 1.277 -6.664 1 97.31 182 PRO A N 1
ATOM 1347 C CA . PRO A 1 182 ? -36 0.458 -5.547 1 97.31 182 PRO A CA 1
ATOM 1348 C C . PRO A 1 182 ? -34.938 -0.525 -5.047 1 97.31 182 PRO A C 1
ATOM 1350 O O . PRO A 1 182 ? -34.156 -1.056 -5.84 1 97.31 182 PRO A O 1
ATOM 1353 N N . ALA A 1 183 ? -35 -0.725 -3.768 1 97.69 183 ALA A N 1
ATOM 1354 C CA . ALA A 1 183 ? -34.094 -1.725 -3.193 1 97.69 183 ALA A CA 1
ATOM 1355 C C . ALA A 1 183 ? -34.375 -3.105 -3.789 1 97.69 183 ALA A C 1
ATOM 1357 O O . ALA A 1 183 ? -35.531 -3.486 -4 1 97.69 183 ALA A O 1
ATOM 1358 N N . SER A 1 184 ? -33.281 -3.824 -4.125 1 96.88 184 SER A N 1
ATOM 1359 C CA . SER A 1 184 ? -33.375 -5.16 -4.695 1 96.88 184 SER A CA 1
ATOM 1360 C C . SER A 1 184 ? -32.125 -5.973 -4.449 1 96.88 184 SER A C 1
ATOM 1362 O O . SER A 1 184 ? -31.031 -5.59 -4.891 1 96.88 184 SER A O 1
ATOM 1364 N N . GLU A 1 185 ? -32.281 -7.082 -3.902 1 94.94 185 GLU A N 1
ATOM 1365 C CA . GLU A 1 185 ? -31.156 -7.969 -3.662 1 94.94 185 GLU A CA 1
ATOM 1366 C C . GLU A 1 185 ? -30.531 -8.438 -4.973 1 94.94 185 GLU A C 1
ATOM 1368 O O . GLU A 1 185 ? -29.359 -8.812 -5.012 1 94.94 185 GLU A O 1
ATOM 1373 N N . ALA A 1 186 ? -31.312 -8.414 -6.023 1 96.5 186 ALA A N 1
ATOM 1374 C CA . ALA A 1 186 ? -30.828 -8.828 -7.336 1 96.5 186 ALA A CA 1
ATOM 1375 C C . ALA A 1 186 ? -29.719 -7.895 -7.836 1 96.5 186 ALA A C 1
ATOM 1377 O O . ALA A 1 186 ? -28.938 -8.258 -8.719 1 96.5 186 ALA A O 1
ATOM 1378 N N . ARG A 1 187 ? -29.688 -6.754 -7.219 1 97.88 187 ARG A N 1
ATOM 1379 C CA . ARG A 1 187 ? -28.734 -5.742 -7.668 1 97.88 187 ARG A CA 1
ATOM 1380 C C . ARG A 1 187 ? -27.484 -5.734 -6.785 1 97.88 187 ARG A C 1
ATOM 1382 O O . ARG A 1 187 ? -26.609 -4.879 -6.941 1 97.88 187 ARG A O 1
ATOM 1389 N N . ASP A 1 188 ? -27.375 -6.703 -5.961 1 97.31 188 ASP A N 1
ATOM 1390 C CA . ASP A 1 188 ? -26.234 -6.809 -5.047 1 97.31 188 ASP A CA 1
ATOM 1391 C C . ASP A 1 188 ? -24.922 -6.875 -5.816 1 97.31 188 ASP A C 1
ATOM 1393 O O . ASP A 1 188 ? -24.781 -7.68 -6.738 1 97.31 188 ASP A O 1
ATOM 1397 N N . HIS A 1 189 ? -23.938 -6.047 -5.379 1 98.12 189 HIS A N 1
ATOM 1398 C CA . HIS A 1 189 ? -22.672 -5.984 -6.09 1 98.12 189 HIS A CA 1
ATOM 1399 C C . HIS A 1 189 ? -21.938 -7.324 -6.039 1 98.12 189 HIS A C 1
ATOM 1401 O O . HIS A 1 189 ? -21.172 -7.66 -6.945 1 98.12 189 HIS A O 1
ATOM 1407 N N . VAL A 1 190 ? -22.109 -8.109 -4.984 1 96.75 190 VAL A N 1
ATOM 1408 C CA . VAL A 1 190 ? -21.484 -9.422 -4.855 1 96.75 190 VAL A CA 1
ATOM 1409 C C . VAL A 1 190 ? -22 -10.352 -5.945 1 96.75 190 VAL A C 1
ATOM 1411 O O . VAL A 1 190 ? -21.219 -11.094 -6.555 1 96.75 190 VAL A O 1
ATOM 1414 N N . ARG A 1 191 ? -23.266 -10.289 -6.176 1 96.31 191 ARG A N 1
ATOM 1415 C CA . ARG A 1 191 ? -23.859 -11.086 -7.242 1 96.31 191 ARG A CA 1
ATOM 1416 C C . ARG A 1 191 ? -23.266 -10.719 -8.594 1 96.31 191 ARG A C 1
ATOM 1418 O O . ARG A 1 191 ? -22.906 -11.602 -9.383 1 96.31 191 ARG A O 1
ATOM 1425 N N . VAL A 1 192 ? -23.156 -9.461 -8.836 1 97.69 192 VAL A N 1
ATOM 1426 C CA . VAL A 1 192 ? -22.609 -8.969 -10.094 1 97.69 192 VAL A CA 1
ATOM 1427 C C . VAL A 1 192 ? -21.172 -9.438 -10.258 1 97.69 192 VAL A C 1
ATOM 1429 O O . VAL A 1 192 ? -20.797 -10 -11.289 1 97.69 192 VAL A O 1
ATOM 1432 N N . THR A 1 193 ? -20.344 -9.273 -9.242 1 97.56 193 THR A N 1
ATOM 1433 C CA . THR A 1 193 ? -18.922 -9.578 -9.305 1 97.56 193 THR A CA 1
ATOM 1434 C C . THR A 1 193 ? -18.688 -11.094 -9.367 1 97.56 193 THR A C 1
ATOM 1436 O O . THR A 1 193 ? -17.734 -11.555 -9.992 1 97.56 193 THR A O 1
ATOM 1439 N N . GLU A 1 194 ? -19.578 -11.852 -8.773 1 95.5 194 GLU A N 1
ATOM 1440 C CA . GLU A 1 194 ? -19.5 -13.305 -8.867 1 95.5 194 GLU A CA 1
ATOM 1441 C C . GLU A 1 194 ? -19.844 -13.781 -10.281 1 95.5 194 GLU A C 1
ATOM 1443 O O . GLU A 1 194 ? -19.203 -14.695 -10.805 1 95.5 194 GLU A O 1
ATOM 1448 N N . THR A 1 195 ? -20.875 -13.164 -10.82 1 96.62 195 THR A N 1
ATOM 1449 C CA . THR A 1 195 ? -21.297 -13.531 -12.164 1 96.62 195 THR A CA 1
ATOM 1450 C C . THR A 1 195 ? -20.156 -13.367 -13.164 1 96.62 195 THR A C 1
ATOM 1452 O O . THR A 1 195 ? -19.953 -14.219 -14.039 1 96.62 195 THR A O 1
ATOM 1455 N N . TYR A 1 196 ? -19.391 -12.352 -13.008 1 96.5 196 TYR A N 1
ATOM 1456 C CA . TYR A 1 196 ? -18.391 -12.031 -14.016 1 96.5 196 TYR A CA 1
ATOM 1457 C C . TYR A 1 196 ? -16.984 -12.375 -13.523 1 96.5 196 TYR A C 1
ATOM 1459 O O . TYR A 1 196 ? -16.016 -12.211 -14.25 1 96.5 196 TYR A O 1
ATOM 1467 N N . GLY A 1 197 ? -16.828 -12.828 -12.281 1 96.56 197 GLY A N 1
ATOM 1468 C CA . GLY A 1 197 ? -15.523 -13.156 -11.727 1 96.56 197 GLY A CA 1
ATOM 1469 C C . GLY A 1 197 ? -14.68 -11.93 -11.414 1 96.56 197 GLY A C 1
ATOM 1470 O O . GLY A 1 197 ? -13.469 -11.938 -11.633 1 96.56 197 GLY A O 1
ATOM 1471 N N . TRP A 1 198 ? -15.297 -10.875 -10.922 1 97.88 198 TRP A N 1
ATOM 1472 C CA . TRP A 1 198 ? -14.594 -9.609 -10.711 1 97.88 198 TRP A CA 1
ATOM 1473 C C . TRP A 1 198 ? -14.07 -9.508 -9.281 1 97.88 198 TRP A C 1
ATOM 1475 O O . TRP A 1 198 ? -13.344 -8.578 -8.938 1 97.88 198 TRP A O 1
ATOM 1485 N N . LEU A 1 199 ? -14.438 -10.461 -8.438 1 97.19 199 LEU A N 1
ATOM 1486 C CA . LEU A 1 199 ? -13.883 -10.664 -7.102 1 97.19 199 LEU A CA 1
ATOM 1487 C C . LEU A 1 199 ? -13.469 -12.117 -6.902 1 97.19 199 LEU A C 1
ATOM 1489 O O . LEU A 1 199 ? -14.062 -13.023 -7.492 1 97.19 199 LEU A O 1
ATOM 1493 N N . ASP A 1 200 ? -12.469 -12.297 -6.094 1 95.69 200 ASP A N 1
ATOM 1494 C CA . ASP A 1 200 ? -12 -13.656 -5.824 1 95.69 200 ASP A CA 1
ATOM 1495 C C . ASP A 1 200 ? -11.82 -13.883 -4.324 1 95.69 200 ASP A C 1
ATOM 1497 O O . ASP A 1 200 ? -10.695 -13.859 -3.82 1 95.69 200 ASP A O 1
ATOM 1501 N N . PRO A 1 201 ? -12.898 -14.195 -3.66 1 94.06 201 PRO A N 1
ATOM 1502 C CA . PRO A 1 201 ? -12.812 -14.391 -2.211 1 94.06 201 PRO A CA 1
ATOM 1503 C C . PRO A 1 201 ? -11.906 -15.555 -1.823 1 94.06 201 PRO A C 1
ATOM 1505 O O . PRO A 1 201 ? -11.281 -15.523 -0.762 1 94.06 201 PRO A O 1
ATOM 1508 N N . ALA A 1 202 ? -11.867 -16.578 -2.646 1 94.38 202 ALA A N 1
ATOM 1509 C CA . ALA A 1 202 ? -11 -17.719 -2.363 1 94.38 202 ALA A CA 1
ATOM 1510 C C . ALA A 1 202 ? -9.531 -17.297 -2.369 1 94.38 202 ALA A C 1
ATOM 1512 O O . ALA A 1 202 ? -8.766 -17.688 -1.488 1 94.38 202 ALA A O 1
ATOM 1513 N N . ALA A 1 203 ? -9.195 -16.531 -3.355 1 95.94 203 ALA A N 1
ATOM 1514 C CA . ALA A 1 203 ? -7.832 -16 -3.41 1 95.94 203 ALA A CA 1
ATOM 1515 C C . ALA A 1 203 ? -7.52 -15.156 -2.182 1 95.94 203 ALA A C 1
ATOM 1517 O O . ALA A 1 203 ? -6.422 -15.242 -1.625 1 95.94 203 ALA A O 1
ATOM 1518 N N . SER A 1 204 ? -8.492 -14.391 -1.827 1 95.56 204 SER A N 1
ATOM 1519 C CA . SER A 1 204 ? -8.336 -13.562 -0.636 1 95.56 204 SER A CA 1
ATOM 1520 C C . SER A 1 204 ? -8.016 -14.406 0.59 1 95.56 204 SER A C 1
ATOM 1522 O O . SER A 1 204 ? -7.035 -14.148 1.295 1 95.56 204 SER A O 1
ATOM 1524 N N . ALA A 1 205 ? -8.805 -15.375 0.799 1 94.12 205 ALA A N 1
ATOM 1525 C CA . ALA A 1 205 ? -8.641 -16.25 1.957 1 94.12 205 ALA A CA 1
ATOM 1526 C C . ALA A 1 205 ? -7.27 -16.906 1.956 1 94.12 205 ALA A C 1
ATOM 1528 O O . ALA A 1 205 ? -6.625 -17.016 3.002 1 94.12 205 ALA A O 1
ATOM 1529 N N . THR A 1 206 ? -6.832 -17.266 0.843 1 95.25 206 THR A N 1
ATOM 1530 C CA . THR A 1 206 ? -5.562 -17.969 0.692 1 95.25 206 THR A CA 1
ATOM 1531 C C . THR A 1 206 ? -4.387 -17.016 0.896 1 95.25 206 THR A C 1
ATOM 1533 O O . THR A 1 206 ? -3.465 -17.328 1.656 1 95.25 206 THR A O 1
ATOM 1536 N N . ALA A 1 207 ? -4.441 -15.898 0.284 1 96.56 207 ALA A N 1
ATOM 1537 C CA . ALA A 1 207 ? -3.311 -14.977 0.263 1 96.56 207 ALA A CA 1
ATOM 1538 C C . ALA A 1 207 ? -3.152 -14.273 1.605 1 96.56 207 ALA A C 1
ATOM 1540 O O . ALA A 1 207 ? -2.031 -14.039 2.062 1 96.56 207 ALA A O 1
ATOM 1541 N N . THR A 1 208 ? -4.277 -13.906 2.223 1 95.44 208 THR A N 1
ATOM 1542 C CA . THR A 1 208 ? -4.207 -13.055 3.406 1 95.44 208 THR A CA 1
ATOM 1543 C C . THR A 1 208 ? -5.254 -13.469 4.434 1 95.44 208 THR A C 1
ATOM 1545 O O . THR A 1 208 ? -4.922 -13.742 5.59 1 95.44 208 THR A O 1
ATOM 1548 N N . GLY A 1 209 ? -6.387 -13.516 4.133 1 93.31 209 GLY A N 1
ATOM 1549 C CA . GLY A 1 209 ? -7.59 -13.688 4.93 1 93.31 209 GLY A CA 1
ATOM 1550 C C . GLY A 1 209 ? -8.82 -13.062 4.305 1 93.31 209 GLY A C 1
ATOM 1551 O O . GLY A 1 209 ? -8.734 -12.469 3.225 1 93.31 209 GLY A O 1
ATOM 1552 N N . SER A 1 210 ? -9.883 -13.172 5.012 1 90.56 210 SER A N 1
ATOM 1553 C CA . SER A 1 210 ? -11.125 -12.602 4.492 1 90.56 210 SER A CA 1
ATOM 1554 C C . SER A 1 210 ? -11.047 -11.078 4.426 1 90.56 210 SER A C 1
ATOM 1556 O O . SER A 1 210 ? -10.266 -10.461 5.141 1 90.56 210 SER A O 1
ATOM 1558 N N . SER A 1 211 ? -11.742 -10.445 3.49 1 93.88 211 SER A N 1
ATOM 1559 C CA . SER A 1 211 ? -11.961 -9.008 3.355 1 93.88 211 SER A CA 1
ATOM 1560 C C . SER A 1 211 ? -10.68 -8.297 2.934 1 93.88 211 SER A C 1
ATOM 1562 O O . SER A 1 211 ? -10.43 -7.164 3.344 1 93.88 211 SER A O 1
ATOM 1564 N N . TRP A 1 212 ? -9.859 -9.039 2.357 1 95.94 212 TRP A N 1
ATOM 1565 C CA . TRP A 1 212 ? -8.734 -8.492 1.608 1 95.94 212 TRP A CA 1
ATOM 1566 C C . TRP A 1 212 ? -8.938 -8.68 0.108 1 95.94 212 TRP A C 1
ATOM 1568 O O . TRP A 1 212 ? -8.422 -9.625 -0.484 1 95.94 212 TRP A O 1
ATOM 1578 N N . PRO A 1 213 ? -9.578 -7.789 -0.487 1 95.75 213 PRO A N 1
ATOM 1579 C CA . PRO A 1 213 ? -10.164 -8.078 -1.798 1 95.75 213 PRO A CA 1
ATOM 1580 C C . PRO A 1 213 ? -9.117 -8.125 -2.914 1 95.75 213 PRO A C 1
ATOM 1582 O O . PRO A 1 213 ? -8.18 -7.328 -2.92 1 95.75 213 PRO A O 1
ATOM 1585 N N . PHE A 1 214 ? -9.281 -9.094 -3.818 1 97.75 214 PHE A N 1
ATOM 1586 C CA . PHE A 1 214 ? -8.742 -9.102 -5.172 1 97.75 214 PHE A CA 1
ATOM 1587 C C . PHE A 1 214 ? -9.742 -8.531 -6.164 1 97.75 214 PHE A C 1
ATOM 1589 O O . PHE A 1 214 ? -10.797 -9.125 -6.398 1 97.75 214 PHE A O 1
ATOM 1596 N N . LEU A 1 215 ? -9.406 -7.395 -6.75 1 98.44 215 LEU A N 1
ATOM 1597 C CA . LEU A 1 215 ? -10.227 -6.883 -7.844 1 98.44 215 LEU A CA 1
ATOM 1598 C C . LEU A 1 215 ? -9.719 -7.395 -9.188 1 98.44 215 LEU A C 1
ATOM 1600 O O . LEU A 1 215 ? -8.523 -7.305 -9.477 1 98.44 215 LEU A O 1
ATOM 1604 N N . LEU A 1 216 ? -10.625 -7.91 -10.008 1 98.06 216 LEU A N 1
ATOM 1605 C CA . LEU A 1 216 ? -10.25 -8.484 -11.289 1 98.06 216 LEU A CA 1
ATOM 1606 C C . LEU A 1 216 ? -11.086 -7.891 -12.422 1 98.06 216 LEU A C 1
ATOM 1608 O O . LEU A 1 216 ? -12.227 -7.484 -12.203 1 98.06 216 LEU A O 1
ATOM 1612 N N . GLY A 1 217 ? -10.484 -7.914 -13.609 1 96.19 217 GLY A N 1
ATOM 1613 C CA . GLY A 1 217 ? -11.234 -7.5 -14.781 1 96.19 217 GLY A CA 1
ATOM 1614 C C . GLY A 1 217 ? -11.773 -6.086 -14.672 1 96.19 217 GLY A C 1
ATOM 1615 O O . GLY A 1 217 ? -11.023 -5.152 -14.383 1 96.19 217 GLY A O 1
ATOM 1616 N N . ALA A 1 218 ? -13.031 -5.98 -14.797 1 96.06 218 ALA A N 1
ATOM 1617 C CA . ALA A 1 218 ? -13.641 -4.656 -14.82 1 96.06 218 ALA A CA 1
ATOM 1618 C C . ALA A 1 218 ? -13.57 -3.992 -13.445 1 96.06 218 ALA A C 1
ATOM 1620 O O . ALA A 1 218 ? -13.477 -2.768 -13.352 1 96.06 218 ALA A O 1
ATOM 1621 N N . ALA A 1 219 ? -13.562 -4.82 -12.406 1 97.69 219 ALA A N 1
ATOM 1622 C CA . ALA A 1 219 ? -13.438 -4.227 -11.078 1 97.69 219 ALA A CA 1
ATOM 1623 C C . ALA A 1 219 ? -12.062 -3.58 -10.898 1 97.69 219 ALA A C 1
ATOM 1625 O O . ALA A 1 219 ? -11.953 -2.494 -10.328 1 97.69 219 ALA A O 1
ATOM 1626 N N . ALA A 1 220 ? -11.039 -4.254 -11.367 1 98 220 ALA A N 1
ATOM 1627 C CA . ALA A 1 220 ? -9.703 -3.664 -11.336 1 98 220 ALA A CA 1
ATOM 1628 C C . ALA A 1 220 ? -9.633 -2.42 -12.219 1 98 220 ALA A C 1
ATOM 1630 O O . ALA A 1 220 ? -9 -1.426 -11.852 1 98 220 ALA A O 1
ATOM 1631 N N . GLN A 1 221 ? -10.273 -2.447 -13.305 1 97.06 221 GLN A N 1
ATOM 1632 C CA . GLN A 1 221 ? -10.32 -1.302 -14.211 1 97.06 221 GLN A CA 1
ATOM 1633 C C . GLN A 1 221 ? -11.07 -0.133 -13.578 1 97.06 221 GLN A C 1
ATOM 1635 O O . GLN A 1 221 ? -10.703 1.026 -13.773 1 97.06 221 GLN A O 1
ATOM 1640 N N . LEU A 1 222 ? -12.086 -0.436 -12.875 1 97.88 222 LEU A N 1
ATOM 1641 C CA . LEU A 1 222 ? -12.836 0.599 -12.172 1 97.88 222 LEU A CA 1
ATOM 1642 C C . LEU A 1 222 ? -11.953 1.302 -11.141 1 97.88 222 LEU A C 1
ATOM 1644 O O . LEU A 1 222 ? -12.047 2.518 -10.961 1 97.88 222 LEU A O 1
ATOM 1648 N N . GLU A 1 223 ? -11.117 0.515 -10.445 1 98.06 223 GLU A N 1
ATOM 1649 C CA . GLU A 1 223 ? -10.195 1.146 -9.508 1 98.06 223 GLU A CA 1
ATOM 1650 C C . GLU A 1 223 ? -9.289 2.152 -10.211 1 98.06 223 GLU A C 1
ATOM 1652 O O . GLU A 1 223 ? -9.109 3.273 -9.727 1 98.06 223 GLU A O 1
ATOM 1657 N N . HIS A 1 224 ? -8.773 1.758 -11.305 1 97.5 224 HIS A N 1
ATOM 1658 C CA . HIS A 1 224 ? -7.902 2.629 -12.086 1 97.5 224 HIS A CA 1
ATOM 1659 C C . HIS A 1 224 ? -8.656 3.857 -12.586 1 97.5 224 HIS A C 1
ATOM 1661 O O . HIS A 1 224 ? -8.18 4.988 -12.43 1 97.5 224 HIS A O 1
ATOM 1667 N N . ALA A 1 225 ? -9.789 3.646 -13.148 1 97.75 225 ALA A N 1
ATOM 1668 C CA . ALA A 1 225 ? -10.562 4.715 -13.773 1 97.75 225 ALA A CA 1
ATOM 1669 C C . ALA A 1 225 ? -11.062 5.711 -12.727 1 97.75 225 ALA A C 1
ATOM 1671 O O . ALA A 1 225 ? -10.992 6.926 -12.938 1 97.75 225 ALA A O 1
ATOM 1672 N N . LEU A 1 226 ? -11.578 5.188 -11.633 1 98.69 226 LEU A N 1
ATOM 1673 C CA . LEU A 1 226 ? -12.086 6.047 -10.57 1 98.69 226 LEU A CA 1
ATOM 1674 C C . LEU A 1 226 ? -10.961 6.883 -9.969 1 98.69 226 LEU A C 1
ATOM 1676 O O . LEU A 1 226 ? -11.156 8.062 -9.664 1 98.69 226 LEU A O 1
ATOM 1680 N N . SER A 1 227 ? -9.828 6.281 -9.742 1 98.38 227 SER A N 1
ATOM 1681 C CA . SER A 1 227 ? -8.672 7.016 -9.234 1 98.38 227 SER A CA 1
ATOM 1682 C C . SER A 1 227 ? -8.281 8.148 -10.18 1 98.38 227 SER A C 1
ATOM 1684 O O . SER A 1 227 ? -8.07 9.281 -9.742 1 98.38 227 SER A O 1
ATOM 1686 N N . GLY A 1 228 ? -8.219 7.824 -11.484 1 97.75 228 GLY A N 1
ATOM 1687 C CA . GLY A 1 228 ? -7.867 8.836 -12.469 1 97.75 228 GLY A CA 1
ATOM 1688 C C . GLY A 1 228 ? -8.867 9.969 -12.539 1 97.75 228 GLY A C 1
ATOM 1689 O O . GLY A 1 228 ? -8.484 11.141 -12.594 1 97.75 228 GLY A O 1
ATOM 1690 N N . TYR A 1 229 ? -10.109 9.617 -12.523 1 98.19 229 TYR A N 1
ATOM 1691 C CA . TYR A 1 229 ? -11.18 10.602 -12.594 1 98.19 229 TYR A CA 1
ATOM 1692 C C . TYR A 1 229 ? -11.125 11.562 -11.414 1 98.19 229 TYR A C 1
ATOM 1694 O O . TYR A 1 229 ? -11.172 12.781 -11.594 1 98.19 229 TYR A O 1
ATOM 1702 N N . ALA A 1 230 ? -11 10.992 -10.219 1 98.75 230 ALA A N 1
ATOM 1703 C CA . ALA A 1 230 ? -10.961 11.805 -9 1 98.75 230 ALA A CA 1
ATOM 1704 C C . ALA A 1 230 ? -9.719 12.688 -8.969 1 98.75 230 ALA A C 1
ATOM 1706 O O . ALA A 1 230 ? -9.805 13.883 -8.656 1 98.75 230 ALA A O 1
ATOM 1707 N N . LEU A 1 231 ? -8.578 12.133 -9.305 1 98.44 231 LEU A N 1
ATOM 1708 C CA . LEU A 1 231 ? -7.34 12.898 -9.352 1 98.44 231 LEU A CA 1
ATOM 1709 C C . LEU A 1 231 ? -7.445 14.039 -10.352 1 98.44 231 LEU A C 1
ATOM 1711 O O . LEU A 1 231 ? -7.082 15.18 -10.039 1 98.44 231 LEU A O 1
ATOM 1715 N N . SER A 1 232 ? -7.945 13.719 -11.492 1 97.62 232 SER A N 1
ATOM 1716 C CA . SER A 1 232 ? -8.07 14.719 -12.539 1 97.62 232 SER A CA 1
ATOM 1717 C C . SER A 1 232 ? -8.969 15.875 -12.102 1 97.62 232 SER A C 1
ATOM 1719 O O . SER A 1 232 ? -8.664 17.047 -12.367 1 97.62 232 SER A O 1
ATOM 1721 N N . THR A 1 233 ? -10.055 15.547 -11.453 1 98.31 233 THR A N 1
ATOM 1722 C CA . THR A 1 233 ? -10.969 16.562 -10.961 1 98.31 233 THR A CA 1
ATOM 1723 C C . THR A 1 233 ? -10.281 17.469 -9.938 1 98.31 233 THR A C 1
ATOM 1725 O O . THR A 1 233 ? -10.359 18.688 -10.031 1 98.31 233 THR A O 1
ATOM 1728 N N . ALA A 1 234 ? -9.578 16.875 -9.008 1 98.62 234 ALA A N 1
ATOM 1729 C CA . ALA A 1 234 ? -8.891 17.641 -7.977 1 98.62 234 ALA A CA 1
ATOM 1730 C C . ALA A 1 234 ? -7.809 18.531 -8.586 1 98.62 234 ALA A C 1
ATOM 1732 O O . ALA A 1 234 ? -7.66 19.688 -8.195 1 98.62 234 ALA A O 1
ATOM 1733 N N . ILE A 1 235 ? -7.09 17.969 -9.539 1 97.44 235 ILE A N 1
ATOM 1734 C CA . ILE A 1 235 ? -6.004 18.703 -10.18 1 97.44 235 ILE A CA 1
ATOM 1735 C C . ILE A 1 235 ? -6.57 19.922 -10.914 1 97.44 235 ILE A C 1
ATOM 1737 O O . ILE A 1 235 ? -5.988 21.016 -10.867 1 97.44 235 ILE A O 1
ATOM 1741 N N . ARG A 1 236 ? -7.699 19.797 -11.547 1 96.5 236 ARG A N 1
ATOM 1742 C CA . ARG A 1 236 ? -8.352 20.906 -12.242 1 96.5 236 ARG A CA 1
ATOM 1743 C C . ARG A 1 236 ? -8.734 22.016 -11.266 1 96.5 236 ARG A C 1
ATOM 1745 O O . ARG A 1 236 ? -8.828 23.172 -11.648 1 96.5 236 ARG A O 1
ATOM 1752 N N . HIS A 1 237 ? -8.914 21.625 -10.031 1 97.88 237 HIS A N 1
ATOM 1753 C CA . HIS A 1 237 ? -9.266 22.609 -9.016 1 97.88 237 HIS A CA 1
ATOM 1754 C C . HIS A 1 237 ? -8.023 23.141 -8.297 1 97.88 237 HIS A C 1
ATOM 1756 O O . HIS A 1 237 ? -8.133 23.766 -7.246 1 97.88 237 HIS A O 1
ATOM 1762 N N . GLY A 1 238 ? -6.91 22.75 -8.766 1 96.62 238 GLY A N 1
ATOM 1763 C CA . GLY A 1 238 ? -5.688 23.375 -8.289 1 96.62 238 GLY A CA 1
ATOM 1764 C C . GLY A 1 238 ? -4.961 22.547 -7.246 1 96.62 238 GLY A C 1
ATOM 1765 O O . GLY A 1 238 ? -4.02 23.031 -6.609 1 96.62 238 GLY A O 1
ATOM 1766 N N . TYR A 1 239 ? -5.32 21.344 -7.023 1 98.38 239 TYR A N 1
ATOM 1767 C CA . TYR A 1 239 ? -4.641 20.484 -6.059 1 98.38 239 TYR A CA 1
ATOM 1768 C C . TYR A 1 239 ? -3.383 19.875 -6.664 1 98.38 239 TYR A C 1
ATOM 1770 O O . TYR A 1 239 ? -3.383 19.469 -7.828 1 98.38 239 TYR A O 1
ATOM 1778 N N . THR A 1 240 ? -2.318 19.828 -5.898 1 97.81 240 THR A N 1
ATOM 1779 C CA . THR A 1 240 ? -1.062 19.203 -6.309 1 97.81 240 THR A CA 1
ATOM 1780 C C . THR A 1 240 ? -1.088 17.703 -6.047 1 97.81 240 THR A C 1
ATOM 1782 O O . THR A 1 240 ? -1.302 17.266 -4.914 1 97.81 240 THR A O 1
ATOM 1785 N N . PRO A 1 241 ? -0.904 16.906 -7.094 1 98.12 241 PRO A N 1
ATOM 1786 C CA . PRO A 1 241 ? -0.913 15.453 -6.879 1 98.12 241 PRO A CA 1
ATOM 1787 C C . PRO A 1 241 ? 0.294 14.969 -6.078 1 98.12 241 PRO A C 1
ATOM 1789 O O . PRO A 1 241 ? 1.405 15.469 -6.266 1 98.12 241 PRO A O 1
ATOM 1792 N N . VAL A 1 242 ? 0.07 14.062 -5.172 1 98.62 242 VAL A N 1
ATOM 1793 C CA . VAL A 1 242 ? 1.094 13.461 -4.32 1 98.62 242 VAL A CA 1
ATOM 1794 C C . VAL A 1 242 ? 0.888 11.953 -4.246 1 98.62 242 VAL A C 1
ATOM 1796 O O . VAL A 1 242 ? -0.249 11.477 -4.188 1 98.62 242 VAL A O 1
ATOM 1799 N N . SER A 1 243 ? 1.899 11.172 -4.395 1 98.31 243 SER A N 1
ATOM 1800 C CA . SER A 1 243 ? 1.929 9.766 -4.016 1 98.31 243 SER A CA 1
ATOM 1801 C C . SER A 1 243 ? 2.711 9.555 -2.721 1 98.31 243 SER A C 1
ATOM 1803 O O . SER A 1 243 ? 3.941 9.492 -2.738 1 98.31 243 SER A O 1
ATOM 1805 N N . PRO A 1 244 ? 2.064 9.422 -1.634 1 98.19 244 PRO A N 1
ATOM 1806 C CA . PRO A 1 244 ? 2.736 9.328 -0.336 1 98.19 244 PRO A CA 1
ATOM 1807 C C . PRO A 1 244 ? 3.031 7.883 0.07 1 98.19 244 PRO A C 1
ATOM 1809 O O . PRO A 1 244 ? 2.49 6.945 -0.524 1 98.19 244 PRO A O 1
ATOM 1812 N N . PRO A 1 245 ? 3.896 7.691 1.027 1 97.75 245 PRO A N 1
ATOM 1813 C CA . PRO A 1 245 ? 4.094 6.348 1.579 1 97.75 245 PRO A CA 1
ATOM 1814 C C . PRO A 1 245 ? 2.896 5.863 2.395 1 97.75 245 PRO A C 1
ATOM 1816 O O . PRO A 1 245 ? 2.148 6.68 2.941 1 97.75 245 PRO A O 1
ATOM 1819 N N . GLU A 1 246 ? 2.773 4.523 2.434 1 97.75 246 GLU A N 1
ATOM 1820 C CA . GLU A 1 246 ? 1.681 3.92 3.191 1 97.75 246 GLU A CA 1
ATOM 1821 C C . GLU A 1 246 ? 2.148 3.463 4.57 1 97.75 246 GLU A C 1
ATOM 1823 O O . GLU A 1 246 ? 1.329 3.176 5.445 1 97.75 246 GLU A O 1
ATOM 1828 N N . VAL A 1 247 ? 3.395 3.295 4.734 1 97.62 247 VAL A N 1
ATOM 1829 C CA . VAL A 1 247 ? 3.994 3.033 6.039 1 97.62 247 VAL A CA 1
ATOM 1830 C C . VAL A 1 247 ? 4.426 4.352 6.684 1 97.62 247 VAL A C 1
ATOM 1832 O O . VAL A 1 247 ? 5.191 5.117 6.094 1 97.62 247 VAL A O 1
ATOM 1835 N N . ILE A 1 248 ? 3.918 4.594 7.879 1 97.12 248 ILE A N 1
ATOM 1836 C CA . ILE A 1 248 ? 4.168 5.867 8.539 1 97.12 248 ILE A CA 1
ATOM 1837 C C . ILE A 1 248 ? 4.496 5.633 10.008 1 97.12 248 ILE A C 1
ATOM 1839 O O . ILE A 1 248 ? 4.258 4.543 10.539 1 97.12 248 ILE A O 1
ATOM 1843 N N . SER A 1 249 ? 5.02 6.684 10.594 1 95.62 249 SER A N 1
ATOM 1844 C CA . SER A 1 249 ? 5.242 6.648 12.031 1 95.62 249 SER A CA 1
ATOM 1845 C C . SER A 1 249 ? 3.922 6.637 12.797 1 95.62 249 SER A C 1
ATOM 1847 O O . SER A 1 249 ? 3.02 7.418 12.5 1 95.62 249 SER A O 1
ATOM 1849 N N . ALA A 1 250 ? 3.893 5.75 13.797 1 93.88 250 ALA A N 1
ATOM 1850 C CA . ALA A 1 250 ? 2.705 5.695 14.641 1 93.88 250 ALA A CA 1
ATOM 1851 C C . ALA A 1 250 ? 2.494 7.016 15.375 1 93.88 250 ALA A C 1
ATOM 1853 O O . ALA A 1 250 ? 1.354 7.43 15.609 1 93.88 250 ALA A O 1
ATOM 1854 N N . ASP A 1 251 ? 3.545 7.668 15.727 1 94.12 251 ASP A N 1
ATOM 1855 C CA . ASP A 1 251 ? 3.471 8.969 16.391 1 94.12 251 ASP A CA 1
ATOM 1856 C C . ASP A 1 251 ? 2.752 9.992 15.516 1 94.12 251 ASP A C 1
ATOM 1858 O O . ASP A 1 251 ? 1.903 10.742 16 1 94.12 251 ASP A O 1
ATOM 1862 N N . VAL A 1 252 ? 3.066 9.984 14.219 1 96.19 252 VAL A N 1
ATOM 1863 C CA . VAL A 1 252 ? 2.438 10.922 13.297 1 96.19 252 VAL A CA 1
ATOM 1864 C C . VAL A 1 252 ? 0.945 10.617 13.188 1 96.19 252 VAL A C 1
ATOM 1866 O O . VAL A 1 252 ? 0.117 11.531 13.18 1 96.19 252 VAL A O 1
ATOM 1869 N N . ALA A 1 253 ? 0.611 9.375 13.102 1 95.69 253 ALA A N 1
ATOM 1870 C CA . ALA A 1 253 ? -0.796 8.992 13.047 1 95.69 253 ALA A CA 1
ATOM 1871 C C . ALA A 1 253 ? -1.545 9.484 14.281 1 95.69 253 ALA A C 1
ATOM 1873 O O . ALA A 1 253 ? -2.646 10.023 14.172 1 95.69 253 ALA A O 1
ATOM 1874 N N . TRP A 1 254 ? -0.921 9.305 15.391 1 93.69 254 TRP A N 1
ATOM 1875 C CA . TRP A 1 254 ? -1.524 9.727 16.641 1 93.69 254 TRP A CA 1
ATOM 1876 C C . TRP A 1 254 ? -1.736 11.234 16.672 1 93.69 254 TRP A C 1
ATOM 1878 O O . TRP A 1 254 ? -2.793 11.719 17.078 1 93.69 254 TRP A O 1
ATOM 1888 N N . ARG A 1 255 ? -0.783 11.914 16.234 1 95.69 255 ARG A N 1
ATOM 1889 C CA . ARG A 1 255 ? -0.836 13.375 16.234 1 95.69 255 ARG A CA 1
ATOM 1890 C C . ARG A 1 255 ? -1.93 13.883 15.297 1 95.69 255 ARG A C 1
ATOM 1892 O O . ARG A 1 255 ? -2.484 14.961 15.508 1 95.69 255 ARG A O 1
ATOM 1899 N N . CYS A 1 256 ? -2.24 13.062 14.312 1 96.69 256 CYS A N 1
ATOM 1900 C CA . CYS A 1 256 ? -3.285 13.438 13.367 1 96.69 256 CYS A CA 1
ATOM 1901 C C . CYS A 1 256 ? -4.664 13.07 13.898 1 96.69 256 CYS A C 1
ATOM 1903 O O . CYS A 1 256 ? -5.68 13.359 13.258 1 96.69 256 CYS A O 1
ATOM 1905 N N . GLY A 1 257 ? -4.703 12.43 15.016 1 93.56 257 GLY A N 1
ATOM 1906 C CA . GLY A 1 257 ? -5.984 12.125 15.633 1 93.56 257 GLY A CA 1
ATOM 1907 C C . GLY A 1 257 ? -6.406 10.68 15.453 1 93.56 257 GLY A C 1
ATOM 1908 O O . GLY A 1 257 ? -7.562 10.328 15.695 1 93.56 257 GLY A O 1
ATOM 1909 N N . PHE A 1 258 ? -5.562 9.844 14.992 1 88.5 258 PHE A N 1
ATOM 1910 C CA . PHE A 1 258 ? -5.898 8.445 14.75 1 88.5 258 PHE A CA 1
ATOM 1911 C C . PHE A 1 258 ? -5.414 7.562 15.898 1 88.5 258 PHE A C 1
ATOM 1913 O O . PHE A 1 258 ? -4.645 6.625 15.68 1 88.5 258 PHE A O 1
ATOM 1920 N N . GLN A 1 259 ? -5.844 7.953 17.047 1 75.38 259 GLN A N 1
ATOM 1921 C CA . GLN A 1 259 ? -5.578 7.176 18.25 1 75.38 259 GLN A CA 1
ATOM 1922 C C . GLN A 1 259 ? -6.602 6.059 18.422 1 75.38 259 GLN A C 1
ATOM 1924 O O . GLN A 1 259 ? -7.754 6.191 18 1 75.38 259 GLN A O 1
ATOM 1929 N N . PRO A 1 260 ? -6.047 4.93 18.922 1 62.97 260 PRO A N 1
ATOM 1930 C CA . PRO A 1 260 ? -7.066 3.918 19.203 1 62.97 260 PRO A CA 1
ATOM 1931 C C . PRO A 1 260 ? -8.109 4.391 20.203 1 62.97 260 PRO A C 1
ATOM 1933 O O . PRO A 1 260 ? -7.758 5.035 21.203 1 62.97 260 PRO A O 1
ATOM 1936 N N . ARG A 1 261 ? -9.352 4.469 19.812 1 54.91 261 ARG A N 1
ATOM 1937 C CA . ARG A 1 261 ? -10.438 4.941 20.672 1 54.91 261 ARG A CA 1
ATOM 1938 C C . ARG A 1 261 ? -10.562 4.07 21.922 1 54.91 261 ARG A C 1
ATOM 1940 O O . ARG A 1 261 ? -10.969 4.551 22.969 1 54.91 261 ARG A O 1
ATOM 1947 N N . ASP A 1 262 ? -10.461 2.75 21.656 1 53.28 262 ASP A N 1
ATOM 1948 C CA . ASP A 1 262 ? -10.836 1.857 22.75 1 53.28 262 ASP A CA 1
ATOM 1949 C C . ASP A 1 262 ? -9.68 1.662 23.719 1 53.28 262 ASP A C 1
ATOM 1951 O O . ASP A 1 262 ? -9.672 0.708 24.5 1 53.28 262 ASP A O 1
ATOM 1955 N N . GLY A 1 263 ? -8.867 2.633 23.828 1 52.53 263 GLY A N 1
ATOM 1956 C CA . GLY A 1 263 ? -7.801 2.516 24.828 1 52.53 263 GLY A CA 1
ATOM 1957 C C . GLY A 1 263 ? -6.832 1.391 24.516 1 52.53 263 GLY A C 1
ATOM 1958 O O . GLY A 1 263 ? -6.848 0.823 23.422 1 52.53 263 GLY A O 1
ATOM 1959 N N . ASP A 1 264 ? -5.773 1.14 25.438 1 49.97 264 ASP A N 1
ATOM 1960 C CA . ASP A 1 264 ? -4.734 0.12 25.328 1 49.97 264 ASP A CA 1
ATOM 1961 C C . ASP A 1 264 ? -5.348 -1.266 25.141 1 49.97 264 ASP A C 1
ATOM 1963 O O . ASP A 1 264 ? -4.688 -2.172 24.625 1 49.97 264 ASP A O 1
ATOM 1967 N N . ASN A 1 265 ? -6.621 -1.321 25.469 1 45.09 265 ASN A N 1
ATOM 1968 C CA . ASN A 1 265 ? -7.234 -2.646 25.5 1 45.09 265 ASN A CA 1
ATOM 1969 C C . ASN A 1 265 ? -8.211 -2.84 24.344 1 45.09 265 ASN A C 1
ATOM 1971 O O . ASN A 1 265 ? -8.867 -3.881 24.25 1 45.09 265 ASN A O 1
ATOM 1975 N N . GLY A 1 266 ? -8.453 -1.807 23.594 1 50.84 266 GLY A N 1
ATOM 1976 C CA . GLY A 1 266 ? -9.453 -1.992 22.547 1 50.84 266 GLY A CA 1
ATOM 1977 C C . GLY A 1 266 ? -8.883 -2.564 21.266 1 50.84 266 GLY A C 1
ATOM 1978 O O . GLY A 1 266 ? -7.668 -2.693 21.125 1 50.84 266 GLY A O 1
ATOM 1979 N N . PRO A 1 267 ? -9.805 -3.191 20.5 1 53.66 267 PRO A N 1
ATOM 1980 C CA . PRO A 1 267 ? -9.344 -3.752 19.219 1 53.66 267 PRO A CA 1
ATOM 1981 C C . PRO A 1 267 ? -8.523 -2.758 18.391 1 53.66 267 PRO A C 1
ATOM 1983 O O . PRO A 1 267 ? -8.906 -1.589 18.281 1 53.66 267 PRO A O 1
ATOM 1986 N N . ARG A 1 268 ? -7.5 -3.227 18.078 1 64.25 268 ARG A N 1
ATOM 1987 C CA . ARG A 1 268 ? -6.559 -2.387 17.344 1 64.25 268 ARG A CA 1
ATOM 1988 C C . ARG A 1 268 ? -7.059 -2.119 15.922 1 64.25 268 ARG A C 1
ATOM 1990 O O . ARG A 1 268 ? -7.316 -3.055 15.164 1 64.25 268 ARG A O 1
ATOM 1997 N N . GLN A 1 269 ? -7.301 -0.868 15.555 1 82.44 269 GLN A N 1
ATOM 1998 C CA . GLN A 1 269 ? -7.758 -0.441 14.234 1 82.44 269 GLN A CA 1
ATOM 1999 C C . GLN A 1 269 ? -6.582 -0.245 13.281 1 82.44 269 GLN A C 1
ATOM 2001 O O . GLN A 1 269 ? -6.766 -0.179 12.062 1 82.44 269 GLN A O 1
ATOM 2006 N N . THR A 1 270 ? -5.43 -0.295 13.922 1 91.56 270 THR A N 1
ATOM 2007 C CA . THR A 1 270 ? -4.227 0.023 13.164 1 91.56 270 THR A CA 1
ATOM 2008 C C . THR A 1 270 ? -3.328 -1.203 13.039 1 91.56 270 THR A C 1
ATOM 2010 O O . THR A 1 270 ? -3.166 -1.963 13.992 1 91.56 270 THR A O 1
ATOM 2013 N N . TYR A 1 271 ? -2.805 -1.459 11.844 1 93.88 271 TYR A N 1
ATOM 2014 C CA . TYR A 1 271 ? -1.803 -2.5 11.641 1 93.88 271 TYR A CA 1
ATOM 2015 C C . TYR A 1 271 ? -0.402 -1.974 11.922 1 93.88 271 TYR A C 1
ATOM 2017 O O . TYR A 1 271 ? 0.077 -1.061 11.25 1 93.88 271 TYR A O 1
ATOM 2025 N N . PHE A 1 272 ? 0.255 -2.521 12.898 1 93.81 272 PHE A N 1
ATOM 2026 C CA . PHE A 1 272 ? 1.611 -2.111 13.242 1 93.81 272 PHE A CA 1
ATOM 2027 C C . PHE A 1 272 ? 2.637 -3.045 12.609 1 93.81 272 PHE A C 1
ATOM 2029 O O . PHE A 1 272 ? 2.381 -4.238 12.453 1 93.81 272 PHE A O 1
ATOM 2036 N N . LEU A 1 273 ? 3.773 -2.531 12.195 1 94.5 273 LEU A N 1
ATOM 2037 C CA . LEU A 1 273 ? 4.879 -3.346 11.703 1 94.5 273 LEU A CA 1
ATOM 2038 C C . LEU A 1 273 ? 5.738 -3.846 12.859 1 94.5 273 LEU A C 1
ATOM 2040 O O . LEU A 1 273 ? 5.906 -3.146 13.859 1 94.5 273 LEU A O 1
ATOM 2044 N N . GLU A 1 274 ? 6.312 -5.012 12.672 1 90.56 274 GLU A N 1
ATOM 2045 C CA . GLU A 1 274 ? 7.238 -5.551 13.664 1 90.56 274 GLU A CA 1
ATOM 2046 C C . GLU A 1 274 ? 8.547 -4.762 13.688 1 90.56 274 GLU A C 1
ATOM 2048 O O . GLU A 1 274 ? 9.062 -4.367 12.641 1 90.56 274 GLU A O 1
ATOM 2053 N N . SER A 1 275 ? 9 -4.344 14.875 1 78.75 275 SER A N 1
ATOM 2054 C CA . SER A 1 275 ? 10.258 -3.609 15.016 1 78.75 275 SER A CA 1
ATOM 2055 C C . SER A 1 275 ? 11.453 -4.547 14.93 1 78.75 275 SER A C 1
ATOM 2057 O O . SER A 1 275 ? 11.391 -5.691 15.391 1 78.75 275 SER A O 1
ATOM 2059 N N . GLU A 1 276 ? 12.367 -4.105 14.016 1 59.03 276 GLU A N 1
ATOM 2060 C CA . GLU A 1 276 ? 13.609 -4.871 14.062 1 59.03 276 GLU A CA 1
ATOM 2061 C C . GLU A 1 276 ? 14.383 -4.605 15.352 1 59.03 276 GLU A C 1
ATOM 2063 O O . GLU A 1 276 ? 14.445 -3.469 15.82 1 59.03 276 GLU A O 1
ATOM 2068 N N . HIS A 1 277 ? 14.992 -5.582 16.016 1 53.31 277 HIS A N 1
ATOM 2069 C CA . HIS A 1 277 ? 15.922 -5.723 17.125 1 53.31 277 HIS A CA 1
ATOM 2070 C C . HIS A 1 277 ? 15.414 -4.992 18.375 1 53.31 277 HIS A C 1
ATOM 2072 O O . HIS A 1 277 ? 16.219 -4.547 19.203 1 53.31 277 HIS A O 1
ATOM 2078 N N . GLY A 1 278 ? 14.211 -5.039 18.625 1 49.91 278 GLY A N 1
ATOM 2079 C CA . GLY A 1 278 ? 13.867 -4.574 19.969 1 49.91 278 GLY A CA 1
ATOM 2080 C C . GLY A 1 278 ? 14.32 -3.152 20.234 1 49.91 278 GLY A C 1
ATOM 2081 O O . GLY A 1 278 ? 14.352 -2.721 21.391 1 49.91 278 GLY A O 1
ATOM 2082 N N . ASP A 1 279 ? 15.031 -2.617 19.375 1 48.84 279 ASP A N 1
ATOM 2083 C CA . ASP A 1 279 ? 15.648 -1.332 19.688 1 48.84 279 ASP A CA 1
ATOM 2084 C C . ASP A 1 279 ? 14.609 -0.221 19.75 1 48.84 279 ASP A C 1
ATOM 2086 O O . ASP A 1 279 ? 13.914 0.043 18.766 1 48.84 279 ASP A O 1
ATOM 2090 N N . HIS A 1 280 ? 14.281 0.068 20.891 1 49.28 280 HIS A N 1
ATOM 2091 C CA . HIS A 1 280 ? 13.398 1.145 21.328 1 49.28 280 HIS A CA 1
ATOM 2092 C C . HIS A 1 280 ? 13.781 2.471 20.672 1 49.28 280 HIS A C 1
ATOM 2094 O O . HIS A 1 280 ? 13.055 3.459 20.797 1 49.28 280 HIS A O 1
ATOM 2100 N N . ALA A 1 281 ? 14.938 2.479 19.969 1 53.16 281 ALA A N 1
ATOM 2101 C CA . ALA A 1 281 ? 15.406 3.76 19.453 1 53.16 281 ALA A CA 1
ATOM 2102 C C . ALA A 1 281 ? 14.727 4.098 18.125 1 53.16 281 ALA A C 1
ATOM 2104 O O . ALA A 1 281 ? 14.75 5.25 17.688 1 53.16 281 ALA A O 1
ATOM 2105 N N . HIS A 1 282 ? 13.953 3.031 17.531 1 66.06 282 HIS A N 1
ATOM 2106 C CA . HIS A 1 282 ? 13.375 3.314 16.219 1 66.06 282 HIS A CA 1
ATOM 2107 C C . HIS A 1 282 ? 11.875 3.564 16.328 1 66.06 282 HIS A C 1
ATOM 2109 O O . HIS A 1 282 ? 11.227 3.084 17.25 1 66.06 282 HIS A O 1
ATOM 2115 N N . LYS A 1 283 ? 11.383 4.402 15.383 1 83 283 LYS A N 1
ATOM 2116 C CA . LYS A 1 283 ? 9.969 4.746 15.281 1 83 283 LYS A CA 1
ATOM 2117 C C . LYS A 1 283 ? 9.109 3.5 15.094 1 83 283 LYS A C 1
ATOM 2119 O O . LYS A 1 283 ? 9.461 2.615 14.305 1 83 283 LYS A O 1
ATOM 2124 N N . GLN A 1 284 ? 8.156 3.463 15.977 1 92.12 284 GLN A N 1
ATOM 2125 C CA . GLN A 1 284 ? 7.141 2.461 15.664 1 92.12 284 GLN A CA 1
ATOM 2126 C C . GLN A 1 284 ? 6.395 2.812 14.383 1 92.12 284 GLN A C 1
ATOM 2128 O O . GLN A 1 284 ? 5.863 3.918 14.25 1 92.12 284 GLN A O 1
ATOM 2133 N N . LEU A 1 285 ? 6.426 1.886 13.453 1 95.38 285 LEU A N 1
ATOM 2134 C CA . LEU A 1 285 ? 5.785 2.125 12.164 1 95.38 285 LEU A CA 1
ATOM 2135 C C . LEU A 1 285 ? 4.445 1.407 12.086 1 95.38 285 LEU A C 1
ATOM 2137 O O . LEU A 1 285 ? 4.238 0.39 12.75 1 95.38 285 LEU A O 1
ATOM 2141 N N . CYS A 1 286 ? 3.562 1.926 11.336 1 95.62 286 CYS A N 1
ATOM 2142 C CA . CYS A 1 286 ? 2.256 1.321 11.102 1 95.62 286 CYS A CA 1
ATOM 2143 C C . CYS A 1 286 ? 1.761 1.615 9.695 1 95.62 286 CYS A C 1
ATOM 2145 O O . CYS A 1 286 ? 2.355 2.422 8.977 1 95.62 286 CYS A O 1
ATOM 2147 N N . LEU A 1 287 ? 0.805 0.862 9.281 1 97.25 287 LEU A N 1
ATOM 2148 C CA . LEU A 1 287 ? 0.152 1.122 8 1 97.25 287 LEU A CA 1
ATOM 2149 C C . LEU A 1 287 ? -0.873 2.244 8.133 1 97.25 287 LEU A C 1
ATOM 2151 O O . LEU A 1 287 ? -1.662 2.262 9.078 1 97.25 287 LEU A O 1
ATOM 2155 N N . ALA A 1 288 ? -0.886 3.176 7.234 1 97.31 288 ALA A N 1
ATOM 2156 C CA . ALA A 1 288 ? -1.763 4.344 7.297 1 97.31 288 ALA A CA 1
ATOM 2157 C C . ALA A 1 288 ? -3.211 3.957 7.008 1 97.31 288 ALA A C 1
ATOM 2159 O O . ALA A 1 288 ? -3.484 3.215 6.062 1 97.31 288 ALA A O 1
ATOM 2160 N N . GLY A 1 289 ? -4.109 4.488 7.766 1 96.06 289 GLY A N 1
ATOM 2161 C CA . GLY A 1 289 ? -5.523 4.273 7.516 1 96.06 289 GLY A CA 1
ATOM 2162 C C . GLY A 1 289 ? -6.098 5.227 6.48 1 96.06 289 GLY A C 1
ATOM 2163 O O . GLY A 1 289 ? -7.242 5.074 6.055 1 96.06 289 GLY A O 1
ATOM 2164 N N . THR A 1 290 ? -5.359 6.242 6.141 1 96.62 290 THR A N 1
ATOM 2165 C CA . THR A 1 290 ? -5.699 7.254 5.148 1 96.62 290 THR A CA 1
ATOM 2166 C C . THR A 1 290 ? -4.465 8.047 4.734 1 96.62 290 THR A C 1
ATOM 2168 O O . THR A 1 290 ? -3.535 8.219 5.527 1 96.62 290 THR A O 1
ATOM 2171 N N . ALA A 1 291 ? -4.488 8.531 3.5 1 98.19 291 ALA A N 1
ATOM 2172 C CA . ALA A 1 291 ? -3.383 9.367 3.027 1 98.19 291 ALA A CA 1
ATOM 2173 C C . ALA A 1 291 ? -3.371 10.719 3.736 1 98.19 291 ALA A C 1
ATOM 2175 O O . ALA A 1 291 ? -2.393 11.461 3.65 1 98.19 291 ALA A O 1
ATOM 2176 N N . GLU A 1 292 ? -4.395 11.078 4.492 1 98.12 292 GLU A N 1
ATOM 2177 C CA . GLU A 1 292 ? -4.445 12.289 5.309 1 98.12 292 GLU A CA 1
ATOM 2178 C C . GLU A 1 292 ? -3.213 12.398 6.203 1 98.12 292 GLU A C 1
ATOM 2180 O O . GLU A 1 292 ? -2.641 13.477 6.348 1 98.12 292 GLU A O 1
ATOM 2185 N N . ILE A 1 293 ? -2.764 11.32 6.719 1 98.06 293 ILE A N 1
ATOM 2186 C CA . ILE A 1 293 ? -1.719 11.289 7.734 1 98.06 293 ILE A CA 1
ATOM 2187 C C . ILE A 1 293 ? -0.377 11.656 7.105 1 98.06 293 ILE A C 1
ATOM 2189 O O . ILE A 1 293 ? 0.258 12.633 7.52 1 98.06 293 ILE A O 1
ATOM 2193 N N . PRO A 1 294 ? 0.024 10.914 6.039 1 98.5 294 PRO A N 1
ATOM 2194 C CA . PRO A 1 294 ? 1.288 11.344 5.434 1 98.5 294 PRO A CA 1
ATOM 2195 C C . PRO A 1 294 ? 1.192 12.719 4.777 1 98.5 294 PRO A C 1
ATOM 2197 O O . PRO A 1 294 ? 2.18 13.461 4.742 1 98.5 294 PRO A O 1
ATOM 2200 N N . LEU A 1 295 ? 0.091 13.133 4.238 1 98.69 295 LEU A N 1
ATOM 2201 C CA . LEU A 1 295 ? -0.036 14.461 3.652 1 98.69 295 LEU A CA 1
ATOM 2202 C C . LEU A 1 295 ? 0.122 15.539 4.715 1 98.69 295 LEU A C 1
ATOM 2204 O O . LEU A 1 295 ? 0.75 16.578 4.465 1 98.69 295 LEU A O 1
ATOM 2208 N N . ALA A 1 296 ? -0.44 15.312 5.863 1 98.5 296 ALA A N 1
ATOM 2209 C CA . ALA A 1 296 ? -0.257 16.25 6.969 1 98.5 296 ALA A CA 1
ATOM 2210 C C . ALA A 1 296 ? 1.209 16.328 7.379 1 98.5 296 ALA A C 1
ATOM 2212 O O . ALA A 1 296 ? 1.724 17.422 7.652 1 98.5 296 ALA A O 1
ATOM 2213 N N . ALA A 1 297 ? 1.88 15.25 7.383 1 97.88 297 ALA A N 1
ATOM 2214 C CA . ALA A 1 297 ? 3.275 15.156 7.805 1 97.88 297 ALA A CA 1
ATOM 2215 C C . ALA A 1 297 ? 4.18 15.977 6.891 1 97.88 297 ALA A C 1
ATOM 2217 O O . ALA A 1 297 ? 5.258 16.406 7.305 1 97.88 297 ALA A O 1
ATOM 2218 N N . MET A 1 298 ? 3.775 16.188 5.676 1 97.88 298 MET A N 1
ATOM 2219 C CA . MET A 1 298 ? 4.59 16.906 4.703 1 97.88 298 MET A CA 1
ATOM 2220 C C . MET A 1 298 ? 4.918 18.312 5.203 1 97.88 298 MET A C 1
ATOM 2222 O O . MET A 1 298 ? 5.938 18.891 4.816 1 97.88 298 MET A O 1
ATOM 2226 N N . ASN A 1 299 ? 4.078 18.875 6.07 1 97.81 299 ASN A N 1
ATOM 2227 C CA . ASN A 1 299 ? 4.305 20.234 6.531 1 97.81 299 ASN A CA 1
ATOM 2228 C C . ASN A 1 299 ? 4.562 20.281 8.039 1 97.81 299 ASN A C 1
ATOM 2230 O O . ASN A 1 299 ? 4.473 21.344 8.648 1 97.81 299 ASN A O 1
ATOM 2234 N N . ALA A 1 300 ? 4.832 19.141 8.625 1 98.19 300 ALA A N 1
ATOM 2235 C CA . ALA A 1 300 ? 5.125 19.094 10.055 1 98.19 300 ALA A CA 1
ATOM 2236 C C . ALA A 1 300 ? 6.367 19.906 10.383 1 98.19 300 ALA A C 1
ATOM 2238 O O . ALA A 1 300 ? 7.383 19.828 9.695 1 98.19 300 ALA A O 1
ATOM 2239 N N . GLY A 1 301 ? 6.281 20.75 11.367 1 97 301 GLY A N 1
ATOM 2240 C CA . GLY A 1 301 ? 7.395 21.547 11.844 1 97 301 GLY A CA 1
ATOM 2241 C C . GLY A 1 301 ? 7.691 22.75 10.961 1 97 301 GLY A C 1
ATOM 2242 O O . GLY A 1 301 ? 8.672 23.453 11.18 1 97 301 GLY A O 1
ATOM 2243 N N . ARG A 1 302 ? 6.859 23.016 10.008 1 96.56 302 ARG A N 1
ATOM 2244 C CA . ARG A 1 302 ? 7.148 24.078 9.055 1 96.56 302 ARG A CA 1
ATOM 2245 C C . ARG A 1 302 ? 6.367 25.344 9.398 1 96.56 302 ARG A C 1
ATOM 2247 O O . ARG A 1 302 ? 5.293 25.266 9.992 1 96.56 302 ARG A O 1
ATOM 2254 N N . THR A 1 303 ? 6.969 26.438 9.141 1 97.25 303 THR A N 1
ATOM 2255 C CA . THR A 1 303 ? 6.293 27.734 9.141 1 97.25 303 THR A CA 1
ATOM 2256 C C . THR A 1 303 ? 6.086 28.234 7.711 1 97.25 303 THR A C 1
ATOM 2258 O O . THR A 1 303 ? 7.051 28.578 7.023 1 97.25 303 THR A O 1
ATOM 2261 N N . LEU A 1 304 ? 4.883 28.344 7.297 1 97.38 304 LEU A N 1
ATOM 2262 C CA . LEU A 1 304 ? 4.535 28.688 5.922 1 97.38 304 LEU A CA 1
ATOM 2263 C C . LEU A 1 304 ? 4.336 30.188 5.777 1 97.38 304 LEU A C 1
ATOM 2265 O O . LEU A 1 304 ? 4.051 30.875 6.754 1 97.38 304 LEU A O 1
ATOM 2269 N N . ALA A 1 305 ? 4.586 30.672 4.574 1 95.62 305 ALA A N 1
ATOM 2270 C CA . ALA A 1 305 ? 4.242 32.062 4.246 1 95.62 305 ALA A CA 1
ATOM 2271 C C . ALA A 1 305 ? 2.74 32.219 4.035 1 95.62 305 ALA A C 1
ATOM 2273 O O . ALA A 1 305 ? 2.094 31.359 3.439 1 95.62 305 ALA A O 1
ATOM 2274 N N . ARG A 1 306 ? 2.23 33.312 4.492 1 95.44 306 ARG A N 1
ATOM 2275 C CA . ARG A 1 306 ? 0.806 33.562 4.328 1 95.44 306 ARG A CA 1
ATOM 2276 C C . ARG A 1 306 ? 0.408 33.531 2.855 1 95.44 306 ARG A C 1
ATOM 2278 O O . ARG A 1 306 ? -0.681 33.062 2.516 1 95.44 306 ARG A O 1
ATOM 2285 N N . ALA A 1 307 ? 1.265 33.938 2 1 94.56 307 ALA A N 1
ATOM 2286 C CA . ALA A 1 307 ? 0.995 34.031 0.569 1 94.56 307 ALA A CA 1
ATOM 2287 C C . ALA A 1 307 ? 0.899 32.656 -0.073 1 94.56 307 ALA A C 1
ATOM 2289 O O . ALA A 1 307 ? 0.316 32.5 -1.149 1 94.56 307 ALA A O 1
ATOM 2290 N N . SER A 1 308 ? 1.389 31.672 0.561 1 95.56 308 SER A N 1
ATOM 2291 C CA . SER A 1 308 ? 1.383 30.312 0.014 1 95.56 308 SER A CA 1
ATOM 2292 C C . SER A 1 308 ? 0.107 29.578 0.394 1 95.56 308 SER A C 1
ATOM 2294 O O . SER A 1 308 ? -0.16 28.484 -0.121 1 95.56 308 SER A O 1
ATOM 2296 N N . LEU A 1 309 ? -0.704 30.234 1.215 1 97.5 309 LEU A N 1
ATOM 2297 C CA . LEU A 1 309 ? -1.922 29.578 1.687 1 97.5 309 LEU A CA 1
ATOM 2298 C C . LEU A 1 309 ? -3.117 29.984 0.827 1 97.5 309 LEU A C 1
ATOM 2300 O O . LEU A 1 309 ? -3.189 31.109 0.341 1 97.5 309 LEU A O 1
ATOM 2304 N N . PRO A 1 310 ? -3.984 29.062 0.646 1 98.31 310 PRO A N 1
ATOM 2305 C CA . PRO A 1 310 ? -4 27.672 1.125 1 98.31 310 PRO A CA 1
ATOM 2306 C C . PRO A 1 310 ? -3.102 26.75 0.303 1 98.31 310 PRO A C 1
ATOM 2308 O O . PRO A 1 310 ? -2.955 26.953 -0.906 1 98.31 310 PRO A O 1
ATOM 2311 N N . VAL A 1 311 ? -2.475 25.828 0.971 1 98.44 311 VAL A N 1
ATOM 2312 C CA . VAL A 1 311 ? -1.812 24.719 0.307 1 98.44 311 VAL A CA 1
ATOM 2313 C C . VAL A 1 311 ? -2.822 23.594 0.047 1 98.44 311 VAL A C 1
ATOM 2315 O O . VAL A 1 311 ? -3.637 23.281 0.914 1 98.44 311 VAL A O 1
ATOM 2318 N N . ARG A 1 312 ? -2.832 23.016 -1.165 1 98.69 312 ARG A N 1
ATOM 2319 C CA . ARG A 1 312 ? -3.789 21.984 -1.558 1 98.69 312 ARG A CA 1
ATOM 2320 C C . ARG A 1 312 ? -3.078 20.781 -2.15 1 98.69 312 ARG A C 1
ATOM 2322 O O . ARG A 1 312 ? -2.387 20.891 -3.166 1 98.69 312 ARG A O 1
ATOM 2329 N N . TYR A 1 313 ? -3.285 19.625 -1.554 1 98.75 313 TYR A N 1
ATOM 2330 C CA . TYR A 1 313 ? -2.74 18.359 -2.045 1 98.75 313 TYR A CA 1
ATOM 2331 C C . TYR A 1 313 ? -3.854 17.375 -2.354 1 98.75 313 TYR A C 1
ATOM 2333 O O . TYR A 1 313 ? -4.918 17.406 -1.73 1 98.75 313 TYR A O 1
ATOM 2341 N N . VAL A 1 314 ? -3.652 16.531 -3.338 1 98.81 314 VAL A N 1
ATOM 2342 C CA . VAL A 1 314 ? -4.477 15.359 -3.576 1 98.81 314 VAL A CA 1
ATOM 2343 C C . VAL A 1 314 ? -3.594 14.117 -3.643 1 98.81 314 VAL A C 1
ATOM 2345 O O . VAL A 1 314 ? -2.674 14.039 -4.461 1 98.81 314 VAL A O 1
ATOM 2348 N N . GLY A 1 315 ? -3.822 13.203 -2.732 1 98.19 315 GLY A N 1
ATOM 2349 C CA . GLY A 1 315 ? -3.014 12 -2.639 1 98.19 315 GLY A CA 1
ATOM 2350 C C . GLY A 1 315 ? -3.777 10.742 -3 1 98.19 315 GLY A C 1
ATOM 2351 O O . GLY A 1 315 ? -4.953 10.602 -2.656 1 98.19 315 GLY A O 1
ATOM 2352 N N . VAL A 1 316 ? -3.141 9.859 -3.791 1 96.62 316 VAL A N 1
ATOM 2353 C CA . VAL A 1 316 ? -3.686 8.531 -4.023 1 96.62 316 VAL A CA 1
ATOM 2354 C C . VAL A 1 316 ? -2.846 7.488 -3.285 1 96.62 316 VAL A C 1
ATOM 2356 O O . VAL A 1 316 ? -1.613 7.52 -3.348 1 96.62 316 VAL A O 1
ATOM 2359 N N . GLY A 1 317 ? -3.473 6.699 -2.559 1 94.25 317 GLY A N 1
ATOM 2360 C CA . GLY A 1 317 ? -2.762 5.652 -1.845 1 94.25 317 GLY A CA 1
ATOM 2361 C C . GLY A 1 317 ? -3.672 4.543 -1.348 1 94.25 317 GLY A C 1
ATOM 2362 O O . GLY A 1 317 ? -4.871 4.547 -1.632 1 94.25 317 GLY A O 1
ATOM 2363 N N . ARG A 1 318 ? -3.062 3.588 -0.744 1 96.81 318 ARG A N 1
ATOM 2364 C CA . ARG A 1 318 ? -3.793 2.516 -0.076 1 96.81 318 ARG A CA 1
ATOM 2365 C C . ARG A 1 318 ? -4.07 2.867 1.382 1 96.81 318 ARG A C 1
ATOM 2367 O O . ARG A 1 318 ? -3.223 3.455 2.057 1 96.81 318 ARG A O 1
ATOM 2374 N N . ALA A 1 319 ? -5.219 2.58 1.787 1 97.5 319 ALA A N 1
ATOM 2375 C CA . ALA A 1 319 ? -5.594 2.693 3.193 1 97.5 319 ALA A CA 1
ATOM 2376 C C . ALA A 1 319 ? -5.77 1.315 3.826 1 97.5 319 ALA A C 1
ATOM 2378 O O . ALA A 1 319 ? -6.297 0.397 3.193 1 97.5 319 ALA A O 1
ATOM 2379 N N . PHE A 1 320 ? -5.391 1.179 5.086 1 96.75 320 PHE A N 1
ATOM 2380 C CA . PHE A 1 320 ? -5.461 -0.082 5.816 1 96.75 320 PHE A CA 1
ATOM 2381 C C . PHE A 1 320 ? -6.246 0.085 7.109 1 96.75 320 PHE A C 1
ATOM 2383 O O . PHE A 1 320 ? -5.949 0.97 7.914 1 96.75 320 PHE A O 1
ATOM 2390 N N . ARG A 1 321 ? -7.219 -0.72 7.312 1 93.12 321 ARG A N 1
ATOM 2391 C CA . ARG A 1 321 ? -8.039 -0.687 8.516 1 93.12 321 ARG A CA 1
ATOM 2392 C C . ARG A 1 321 ? -8.312 -2.096 9.039 1 93.12 321 ARG A C 1
ATOM 2394 O O . ARG A 1 321 ? -8.766 -2.961 8.289 1 93.12 321 ARG A O 1
ATOM 2401 N N . ALA A 1 322 ? -8.078 -2.355 10.25 1 87 322 ALA A N 1
ATOM 2402 C CA . ALA A 1 322 ? -8.234 -3.686 10.836 1 87 322 ALA A CA 1
ATOM 2403 C C . ALA A 1 322 ? -9.703 -4.047 10.992 1 87 322 ALA A C 1
ATOM 2405 O O . ALA A 1 322 ? -10.055 -5.227 11.102 1 87 322 ALA A O 1
ATOM 2406 N N . GLU A 1 323 ? -10.586 -3.113 10.953 1 75.62 323 GLU A N 1
ATOM 2407 C CA . GLU A 1 323 ? -12.031 -3.309 11.062 1 75.62 323 GLU A CA 1
ATOM 2408 C C . GLU A 1 323 ? -12.383 -4.18 12.266 1 75.62 323 GLU A C 1
ATOM 2410 O O . GLU A 1 323 ? -13.242 -5.059 12.172 1 75.62 323 GLU A O 1
ATOM 2415 N N . ALA A 1 324 ? -11.625 -4.008 13.297 1 63.44 324 ALA A N 1
ATOM 2416 C CA . ALA A 1 324 ? -11.852 -4.801 14.508 1 63.44 324 ALA A CA 1
ATOM 2417 C C . ALA A 1 324 ? -13.273 -4.617 15.023 1 63.44 324 ALA A C 1
ATOM 2419 O O . ALA A 1 324 ? -13.766 -3.488 15.133 1 63.44 324 ALA A O 1
ATOM 2420 N N . GLY A 1 325 ? -13.969 -5.707 15.18 1 60.28 325 GLY A N 1
ATOM 2421 C CA . GLY A 1 325 ? -15.328 -5.645 15.688 1 60.28 325 GLY A CA 1
ATOM 2422 C C . GLY A 1 325 ? -16.375 -5.746 14.602 1 60.28 325 GLY A C 1
ATOM 2423 O O . GLY A 1 325 ? -17.562 -5.91 14.891 1 60.28 325 GLY A O 1
ATOM 2424 N N . ALA A 1 326 ? -15.797 -5.602 13.383 1 61.88 326 ALA A N 1
ATOM 2425 C CA . ALA A 1 326 ? -16.75 -5.672 12.281 1 61.88 326 ALA A CA 1
ATOM 2426 C C . ALA A 1 326 ? -17.156 -7.113 12 1 61.88 326 ALA A C 1
ATOM 2428 O O . ALA A 1 326 ? -16.312 -8.016 11.977 1 61.88 326 ALA A O 1
ATOM 2429 N N . ARG A 1 327 ? -18.391 -7.523 12.383 1 61.25 327 ARG A N 1
ATOM 2430 C CA . ARG A 1 327 ? -18.969 -8.828 12.07 1 61.25 327 ARG A CA 1
ATOM 2431 C C . ARG A 1 327 ? -20.25 -8.68 11.258 1 61.25 327 ARG A C 1
ATOM 2433 O O . ARG A 1 327 ? -20.859 -7.609 11.242 1 61.25 327 ARG A O 1
ATOM 2440 N N . GLY A 1 328 ? -20.375 -9.602 10.273 1 62.25 328 GLY A N 1
ATOM 2441 C CA . GLY A 1 328 ? -21.703 -9.68 9.688 1 62.25 328 GLY A CA 1
ATOM 2442 C C . GLY A 1 328 ? -21.734 -9.289 8.227 1 62.25 328 GLY A C 1
ATOM 2443 O O . GLY A 1 328 ? -20.75 -9.484 7.508 1 62.25 328 GLY A O 1
ATOM 2444 N N . ALA A 1 329 ? -22.812 -8.766 7.766 1 59.12 329 ALA A N 1
ATOM 2445 C CA . ALA A 1 329 ? -23.219 -8.531 6.383 1 59.12 329 ALA A CA 1
ATOM 2446 C C . ALA A 1 329 ? -22.328 -7.488 5.723 1 59.12 329 ALA A C 1
ATOM 2448 O O . ALA A 1 329 ? -22.016 -7.586 4.527 1 59.12 329 ALA A O 1
ATOM 2449 N N . ASP A 1 330 ? -21.719 -6.652 6.496 1 71.06 330 ASP A N 1
ATOM 2450 C CA . ASP A 1 330 ? -20.953 -5.551 5.91 1 71.06 330 ASP A CA 1
ATOM 2451 C C . ASP A 1 330 ? -19.562 -6.012 5.484 1 71.06 330 ASP A C 1
ATOM 2453 O O . ASP A 1 330 ? -18.891 -5.328 4.711 1 71.06 330 ASP A O 1
ATOM 2457 N N . THR A 1 331 ? -19.234 -7.113 5.859 1 76.62 331 THR A N 1
ATOM 2458 C CA . THR A 1 331 ? -17.891 -7.59 5.52 1 76.62 331 THR A CA 1
ATOM 2459 C C . THR A 1 331 ? -17.938 -8.477 4.277 1 76.62 331 THR A C 1
ATOM 2461 O O . THR A 1 331 ? -16.891 -8.859 3.746 1 76.62 331 THR A O 1
ATOM 2464 N N . ARG A 1 332 ? -19.172 -8.609 3.967 1 83.12 332 ARG A N 1
ATOM 2465 C CA . ARG A 1 332 ? -19.297 -9.344 2.709 1 83.12 332 ARG A CA 1
ATOM 2466 C C . ARG A 1 332 ? -19.141 -8.406 1.515 1 83.12 332 ARG A C 1
ATOM 2468 O O . ARG A 1 332 ? -19.781 -7.363 1.441 1 83.12 332 ARG A O 1
ATOM 2475 N N . GLY A 1 333 ? -18.172 -8.703 0.721 1 92.75 333 GLY A N 1
ATOM 2476 C CA . GLY A 1 333 ? -17.984 -7.891 -0.471 1 92.75 333 GLY A CA 1
ATOM 2477 C C . GLY A 1 333 ? -16.969 -6.773 -0.273 1 92.75 333 GLY A C 1
ATOM 2478 O O . GLY A 1 333 ? -15.867 -7.008 0.225 1 92.75 333 GLY A O 1
ATOM 2479 N N . LEU A 1 334 ? -17.422 -5.562 -0.762 1 96.62 334 LEU A N 1
ATOM 2480 C CA . LEU A 1 334 ? -16.391 -4.531 -0.916 1 96.62 334 LEU A CA 1
ATOM 2481 C C . LEU A 1 334 ? -16.672 -3.355 0.018 1 96.62 334 LEU A C 1
ATOM 2483 O O . LEU A 1 334 ? -15.867 -2.422 0.096 1 96.62 334 LEU A O 1
ATOM 2487 N N . TYR A 1 335 ? -17.719 -3.314 0.8 1 95 335 TYR A N 1
ATOM 2488 C CA . TYR A 1 335 ? -18.078 -2.109 1.538 1 95 335 TYR A CA 1
ATOM 2489 C C . TYR A 1 335 ? -17.156 -1.9 2.729 1 95 335 TYR A C 1
ATOM 2491 O O . TYR A 1 335 ? -16.781 -0.768 3.039 1 95 335 TYR A O 1
ATOM 2499 N N . ARG A 1 336 ? -16.828 -2.961 3.445 1 93.81 336 ARG A N 1
ATOM 2500 C CA . ARG A 1 336 ? -15.883 -2.932 4.547 1 93.81 336 ARG A CA 1
ATOM 2501 C C . ARG A 1 336 ? -14.742 -3.918 4.312 1 93.81 336 ARG A C 1
ATOM 2503 O O . ARG A 1 336 ? -14.945 -5.133 4.363 1 93.81 336 ARG A O 1
ATOM 2510 N N . VAL A 1 337 ? -13.586 -3.395 4.055 1 96.25 337 VAL A N 1
ATOM 2511 C CA . VAL A 1 337 ? -12.438 -4.227 3.711 1 96.25 337 VAL A CA 1
ATOM 2512 C C . VAL A 1 337 ? -11.195 -3.717 4.438 1 96.25 337 VAL A C 1
ATOM 2514 O O . VAL A 1 337 ? -11.164 -2.574 4.902 1 96.25 337 VAL A O 1
ATOM 2517 N N . HIS A 1 338 ? -10.172 -4.492 4.562 1 96 338 HIS A N 1
ATOM 2518 C CA . HIS A 1 338 ? -8.977 -4.18 5.336 1 96 338 HIS A CA 1
ATOM 2519 C C . HIS A 1 338 ? -8.031 -3.277 4.547 1 96 338 HIS A C 1
ATOM 2521 O O . HIS A 1 338 ? -7.234 -2.545 5.133 1 96 338 HIS A O 1
ATOM 2527 N N . GLN A 1 339 ? -8.141 -3.391 3.312 1 97.12 339 GLN A N 1
ATOM 2528 C CA . GLN A 1 339 ? -7.305 -2.6 2.414 1 97.12 339 GLN A CA 1
ATOM 2529 C C . GLN A 1 339 ? -8.117 -2.051 1.246 1 97.12 339 GLN A C 1
ATOM 2531 O O . GLN A 1 339 ? -8.898 -2.779 0.633 1 97.12 339 GLN A O 1
ATOM 2536 N N . PHE A 1 340 ? -7.879 -0.78 0.941 1 97.62 340 PHE A N 1
ATOM 2537 C CA . PHE A 1 340 ? -8.555 -0.226 -0.224 1 97.62 340 PHE A CA 1
ATOM 2538 C C . PHE A 1 340 ? -7.824 1.006 -0.743 1 97.62 340 PHE A C 1
ATOM 2540 O O . PHE A 1 340 ? -7.105 1.667 0.006 1 97.62 340 PHE A O 1
ATOM 2547 N N . THR A 1 341 ? -7.992 1.286 -2.016 1 98.25 341 THR A N 1
ATOM 2548 C CA . THR A 1 341 ? -7.465 2.5 -2.631 1 98.25 341 THR A CA 1
ATOM 2549 C C . THR A 1 341 ? -8.359 3.697 -2.318 1 98.25 341 THR A C 1
ATOM 2551 O O . THR A 1 341 ? -9.586 3.586 -2.352 1 98.25 341 THR A O 1
ATOM 2554 N N . LYS A 1 342 ? -7.715 4.77 -1.986 1 98.44 342 LYS A N 1
ATOM 2555 C CA . LYS A 1 342 ? -8.445 5.992 -1.668 1 98.44 342 LYS A CA 1
ATOM 2556 C C . LYS A 1 342 ? -7.723 7.223 -2.199 1 98.44 342 LYS A C 1
ATOM 2558 O O . LYS A 1 342 ? -6.496 7.316 -2.105 1 98.44 342 LYS A O 1
ATOM 2563 N N . VAL A 1 343 ? -8.477 8.117 -2.857 1 98.81 343 VAL A N 1
ATOM 2564 C CA . VAL A 1 343 ? -7.996 9.453 -3.205 1 98.81 343 VAL A CA 1
ATOM 2565 C C . VAL A 1 343 ? -8.367 10.445 -2.1 1 98.81 343 VAL A C 1
ATOM 2567 O O . VAL A 1 343 ? -9.539 10.562 -1.735 1 98.81 343 VAL A O 1
ATOM 2570 N N . GLU A 1 344 ? -7.367 11.156 -1.602 1 98.81 344 GLU A N 1
ATOM 2571 C CA . GLU A 1 344 ? -7.551 12.016 -0.438 1 98.81 344 GLU A CA 1
ATOM 2572 C C . GLU A 1 344 ? -7.211 13.469 -0.77 1 98.81 344 GLU A C 1
ATOM 2574 O O . GLU A 1 344 ? -6.137 13.758 -1.301 1 98.81 344 GLU A O 1
ATOM 2579 N N . LEU A 1 345 ? -8.156 14.328 -0.5 1 98.94 345 LEU A N 1
ATOM 2580 C CA . LEU A 1 345 ? -7.895 15.758 -0.548 1 98.94 345 LEU A CA 1
ATOM 2581 C C . LEU A 1 345 ? -7.383 16.266 0.796 1 98.94 345 LEU A C 1
ATOM 2583 O O . LEU A 1 345 ? -7.852 15.828 1.849 1 98.94 345 LEU A O 1
ATOM 2587 N N . PHE A 1 346 ? -6.414 17.141 0.782 1 98.88 346 PHE A N 1
ATOM 2588 C CA . PHE A 1 346 ? -5.852 17.719 1.997 1 98.88 346 PHE A CA 1
ATOM 2589 C C . PHE A 1 346 ? -5.484 19.188 1.781 1 98.88 346 PHE A C 1
ATOM 2591 O O . PHE A 1 346 ? -4.852 19.531 0.782 1 98.88 346 PHE A O 1
ATOM 2598 N N . ALA A 1 347 ? -5.844 20.016 2.744 1 98.94 347 ALA A N 1
ATOM 2599 C CA . ALA A 1 347 ? -5.562 21.438 2.627 1 98.94 347 ALA A CA 1
ATOM 2600 C C . ALA A 1 347 ? -5.027 22 3.941 1 98.94 347 ALA A C 1
ATOM 2602 O O . ALA A 1 347 ? -5.402 21.531 5.02 1 98.94 347 ALA A O 1
ATOM 2603 N N . ILE A 1 348 ? -4.145 22.922 3.895 1 98.88 348 ILE A N 1
ATOM 2604 C CA . ILE A 1 348 ? -3.65 23.75 4.996 1 98.88 348 ILE A CA 1
ATOM 2605 C C . ILE A 1 348 ? -4.008 25.203 4.75 1 98.88 348 ILE A C 1
ATOM 2607 O O . ILE A 1 348 ? -3.725 25.75 3.68 1 98.88 348 ILE A O 1
ATOM 2611 N N . THR A 1 349 ? -4.574 25.844 5.691 1 98.75 349 THR A N 1
ATOM 2612 C CA . THR A 1 349 ? -5.105 27.172 5.477 1 98.75 349 THR A CA 1
ATOM 2613 C C . THR A 1 349 ? -4.766 28.094 6.656 1 98.75 349 THR A C 1
ATOM 2615 O O . THR A 1 349 ? -4.371 27.609 7.723 1 98.75 349 THR A O 1
ATOM 2618 N N . ALA A 1 350 ? -4.941 29.375 6.34 1 97.94 350 ALA A N 1
ATOM 2619 C CA . ALA A 1 350 ? -5.066 30.312 7.453 1 97.94 350 ALA A CA 1
ATOM 2620 C C . ALA A 1 350 ? -6.355 30.062 8.234 1 97.94 350 ALA A C 1
ATOM 2622 O O . ALA A 1 350 ? -7.316 29.5 7.703 1 97.94 350 ALA A O 1
ATOM 2623 N N . ALA A 1 351 ? -6.324 30.469 9.477 1 96.75 351 ALA A N 1
ATOM 2624 C CA . ALA A 1 351 ? -7.422 30.156 10.391 1 96.75 351 ALA A CA 1
ATOM 2625 C C . ALA A 1 351 ? -8.75 30.688 9.844 1 96.75 351 ALA A C 1
ATOM 2627 O O . ALA A 1 351 ? -9.766 29.984 9.891 1 96.75 351 ALA A O 1
ATOM 2628 N N . GLU A 1 352 ? -8.75 31.812 9.25 1 96.31 352 GLU A N 1
ATOM 2629 C CA . GLU A 1 352 ? -9.984 32.5 8.852 1 96.31 352 GLU A CA 1
ATOM 2630 C C . GLU A 1 352 ? -10.516 31.922 7.535 1 96.31 352 GLU A C 1
ATOM 2632 O O . GLU A 1 352 ? -11.656 32.188 7.16 1 96.31 352 GLU A O 1
ATOM 2637 N N . GLU A 1 353 ? -9.703 31.078 6.836 1 97.38 353 GLU A N 1
ATOM 2638 C CA . GLU A 1 353 ? -10.07 30.578 5.512 1 97.38 353 GLU A CA 1
ATOM 2639 C C . GLU A 1 353 ? -10.617 29.156 5.594 1 97.38 353 GLU A C 1
ATOM 2641 O O . GLU A 1 353 ? -11.148 28.641 4.613 1 97.38 353 GLU A O 1
ATOM 2646 N N . SER A 1 354 ? -10.547 28.516 6.707 1 98.12 354 SER A N 1
ATOM 2647 C CA . SER A 1 354 ? -10.75 27.078 6.797 1 98.12 354 SER A CA 1
ATOM 2648 C C . SER A 1 354 ? -12.203 26.703 6.504 1 98.12 354 SER A C 1
ATOM 2650 O O . SER A 1 354 ? -12.469 25.703 5.848 1 98.12 354 SER A O 1
ATOM 2652 N N . ASP A 1 355 ? -13.188 27.562 6.93 1 98.25 355 ASP A N 1
ATOM 2653 C CA . ASP A 1 355 ? -14.586 27.266 6.637 1 98.25 355 ASP A CA 1
ATOM 2654 C C . ASP A 1 355 ? -14.859 27.312 5.137 1 98.25 355 ASP A C 1
ATOM 2656 O O . ASP A 1 355 ? -15.586 26.469 4.605 1 98.25 355 ASP A O 1
ATOM 2660 N N . GLY A 1 356 ? -14.32 28.297 4.492 1 98.56 356 GLY A N 1
ATOM 2661 C CA . GLY A 1 356 ? -14.477 28.422 3.053 1 98.56 356 GLY A CA 1
ATOM 2662 C C . GLY A 1 356 ? -13.875 27.25 2.295 1 98.56 356 GLY A C 1
ATOM 2663 O O . GLY A 1 356 ? -14.477 26.75 1.339 1 98.56 356 GLY A O 1
ATOM 2664 N N . VAL A 1 357 ? -12.734 26.797 2.727 1 98.75 357 VAL A N 1
ATOM 2665 C CA . VAL A 1 357 ? -12.055 25.703 2.061 1 98.75 357 VAL A CA 1
ATOM 2666 C C . VAL A 1 357 ? -12.828 24.406 2.299 1 98.75 357 VAL A C 1
ATOM 2668 O O . VAL A 1 357 ? -12.859 23.531 1.43 1 98.75 357 VAL A O 1
ATOM 2671 N N . MET A 1 358 ? -13.453 24.266 3.447 1 98.81 358 MET A N 1
ATOM 2672 C CA . MET A 1 358 ? -14.305 23.094 3.684 1 98.81 358 MET A CA 1
ATOM 2673 C C . MET A 1 358 ? -15.406 23.016 2.633 1 98.81 358 MET A C 1
ATOM 2675 O O . MET A 1 358 ? -15.672 21.938 2.09 1 98.81 358 MET A O 1
ATOM 2679 N N . GLU A 1 359 ? -16.016 24.141 2.367 1 98.69 359 GLU A N 1
ATOM 2680 C CA . GLU A 1 359 ? -17.062 24.188 1.353 1 98.69 359 GLU A CA 1
ATOM 2681 C C . GLU A 1 359 ? -16.5 23.891 -0.034 1 98.69 359 GLU A C 1
ATOM 2683 O O . GLU A 1 359 ? -17.172 23.281 -0.867 1 98.69 359 GLU A O 1
ATOM 2688 N N . GLU A 1 360 ? -15.312 24.328 -0.277 1 98.69 360 GLU A N 1
ATOM 2689 C CA . GLU A 1 360 ? -14.633 24.031 -1.535 1 98.69 360 GLU A CA 1
ATOM 2690 C C . GLU A 1 360 ? -14.445 22.516 -1.712 1 98.69 360 GLU A C 1
ATOM 2692 O O . GLU A 1 360 ? -14.719 21.984 -2.785 1 98.69 360 GLU A O 1
ATOM 2697 N N . ILE A 1 361 ? -14.016 21.859 -0.692 1 98.88 361 ILE A N 1
ATOM 2698 C CA . ILE A 1 361 ? -13.805 20.422 -0.745 1 98.88 361 ILE A CA 1
ATOM 2699 C C . ILE A 1 361 ? -15.141 19.703 -0.97 1 98.88 361 ILE A C 1
ATOM 2701 O O . ILE A 1 361 ? -15.234 18.797 -1.801 1 98.88 361 ILE A O 1
ATOM 2705 N N . ARG A 1 362 ? -16.156 20.156 -0.238 1 98.75 362 ARG A N 1
ATOM 2706 C CA . ARG A 1 362 ? -17.484 19.578 -0.428 1 98.75 362 ARG A CA 1
ATOM 2707 C C . ARG A 1 362 ? -17.938 19.719 -1.877 1 98.75 362 ARG A C 1
ATOM 2709 O O . ARG A 1 362 ? -18.516 18.797 -2.445 1 98.75 362 ARG A O 1
ATOM 2716 N N . ALA A 1 363 ? -17.672 20.844 -2.465 1 98.81 363 ALA A N 1
ATOM 2717 C CA . ALA A 1 363 ? -18.062 21.094 -3.85 1 98.81 363 ALA A CA 1
ATOM 2718 C C . ALA A 1 363 ? -17.344 20.141 -4.805 1 98.81 363 ALA A C 1
ATOM 2720 O O . ALA A 1 363 ? -17.938 19.672 -5.777 1 98.81 363 ALA A O 1
ATOM 2721 N N . ILE A 1 364 ? -16.094 19.875 -4.578 1 98.88 364 ILE A N 1
ATOM 2722 C CA . ILE A 1 364 ? -15.32 18.953 -5.406 1 98.88 364 ILE A CA 1
ATOM 2723 C C . ILE A 1 364 ? -15.898 17.547 -5.277 1 98.88 364 ILE A C 1
ATOM 2725 O O . ILE A 1 364 ? -16.078 16.844 -6.277 1 98.88 364 ILE A O 1
ATOM 2729 N N . GLN A 1 365 ? -16.203 17.172 -4.027 1 98.88 365 GLN A N 1
ATOM 2730 C CA . GLN A 1 365 ? -16.828 15.867 -3.785 1 98.88 365 GLN A CA 1
ATOM 2731 C C . GLN A 1 365 ? -18.141 15.734 -4.535 1 98.88 365 GLN A C 1
ATOM 2733 O O . GLN A 1 365 ? -18.422 14.703 -5.145 1 98.88 365 GLN A O 1
ATOM 2738 N N . LYS A 1 366 ? -18.922 16.781 -4.469 1 98.81 366 LYS A N 1
ATOM 2739 C CA . LYS A 1 366 ? -20.203 16.812 -5.164 1 98.81 366 LYS A CA 1
ATOM 2740 C C . LYS A 1 366 ? -20.016 16.688 -6.672 1 98.81 366 LYS A C 1
ATOM 2742 O O . LYS A 1 366 ? -20.734 15.938 -7.336 1 98.81 366 LYS A O 1
ATOM 2747 N N . GLU A 1 367 ? -19.062 17.391 -7.195 1 98.81 367 GLU A N 1
ATOM 2748 C CA . GLU A 1 367 ? -18.766 17.312 -8.625 1 98.81 367 GLU A CA 1
ATOM 2749 C C . GLU A 1 367 ? -18.422 15.891 -9.047 1 98.81 367 GLU A C 1
ATOM 2751 O O . GLU A 1 367 ? -18.922 15.406 -10.062 1 98.81 367 GLU A O 1
ATOM 2756 N N . ILE A 1 368 ? -17.625 15.227 -8.281 1 98.88 368 ILE A N 1
ATOM 2757 C CA . ILE A 1 368 ? -17.219 13.852 -8.586 1 98.88 368 ILE A CA 1
ATOM 2758 C C . ILE A 1 368 ? -18.453 12.938 -8.539 1 98.88 368 ILE A C 1
ATOM 2760 O O . ILE A 1 368 ? -18.672 12.156 -9.461 1 98.88 368 ILE A O 1
ATOM 2764 N N . ALA A 1 369 ? -19.234 13.07 -7.492 1 98.81 369 ALA A N 1
ATOM 2765 C CA . ALA A 1 369 ? -20.406 12.211 -7.324 1 98.81 369 ALA A CA 1
ATOM 2766 C C . ALA A 1 369 ? -21.422 12.445 -8.438 1 98.81 369 ALA A C 1
ATOM 2768 O O . ALA A 1 369 ? -22.016 11.5 -8.961 1 98.81 369 ALA A O 1
ATOM 2769 N N . LEU A 1 370 ? -21.625 13.719 -8.781 1 98.56 370 LEU A N 1
ATOM 2770 C CA . LEU A 1 370 ? -22.547 14.07 -9.859 1 98.56 370 LEU A CA 1
ATOM 2771 C C . LEU A 1 370 ? -22.062 13.484 -11.188 1 98.56 370 LEU A C 1
ATOM 2773 O O . LEU A 1 370 ? -22.875 12.961 -11.961 1 98.56 370 LEU A O 1
ATOM 2777 N N . GLY A 1 371 ? -20.781 13.586 -11.422 1 98.62 371 GLY A N 1
ATOM 2778 C CA . GLY A 1 371 ? -20.219 13.016 -12.633 1 98.62 371 GLY A CA 1
ATOM 2779 C C . GLY A 1 371 ? -20.406 11.508 -12.727 1 98.62 371 GLY A C 1
ATOM 2780 O O . GLY A 1 371 ? -20.516 10.961 -13.82 1 98.62 371 GLY A O 1
ATOM 2781 N N . LEU A 1 372 ? -20.5 10.859 -11.633 1 98.75 372 LEU A N 1
ATOM 2782 C CA . LEU A 1 372 ? -20.641 9.406 -11.586 1 98.75 372 LEU A CA 1
ATOM 2783 C C . LEU A 1 372 ? -22.109 9 -11.664 1 98.75 372 LEU A C 1
ATOM 2785 O O . LEU A 1 372 ? -22.422 7.812 -11.703 1 98.75 372 LEU A O 1
ATOM 2789 N N . GLY A 1 373 ? -22.984 9.961 -11.641 1 98.44 373 GLY A N 1
ATOM 2790 C CA . GLY A 1 373 ? -24.406 9.703 -11.805 1 98.44 373 GLY A CA 1
ATOM 2791 C C . GLY A 1 373 ? -25.031 9.031 -10.594 1 98.44 373 GLY A C 1
ATOM 2792 O O . GLY A 1 373 ? -25.969 8.227 -10.734 1 98.44 373 GLY A O 1
ATOM 2793 N N . LEU A 1 374 ? -24.609 9.32 -9.43 1 98.62 374 LEU A N 1
ATOM 2794 C CA . LEU A 1 374 ? -25.078 8.656 -8.227 1 98.62 374 LEU A CA 1
ATOM 2795 C C . LEU A 1 374 ? -26.156 9.484 -7.539 1 98.62 374 LEU A C 1
ATOM 2797 O O . LEU A 1 374 ? -26.141 10.719 -7.625 1 98.62 374 LEU A O 1
ATOM 2801 N N . SER A 1 375 ? -27.141 8.867 -6.914 1 98.75 375 SER A N 1
ATOM 2802 C CA . SER A 1 375 ? -28.047 9.508 -5.977 1 98.75 375 SER A CA 1
ATOM 2803 C C . SER A 1 375 ? -27.406 9.688 -4.609 1 98.75 375 SER A C 1
ATOM 2805 O O . SER A 1 375 ? -27.047 8.703 -3.955 1 98.75 375 SER A O 1
ATOM 2807 N N . VAL A 1 376 ? -27.312 10.945 -4.227 1 98.88 376 VAL A N 1
ATOM 2808 C CA . VAL A 1 376 ? -26.453 11.219 -3.076 1 98.88 376 VAL A CA 1
ATOM 2809 C C . VAL A 1 376 ? -27.188 12.148 -2.105 1 98.88 376 VAL A C 1
ATOM 2811 O O . VAL A 1 376 ? -27.938 13.023 -2.525 1 98.88 376 VAL A O 1
ATOM 2814 N N . ARG A 1 377 ? -26.969 11.898 -0.861 1 98.81 377 ARG A N 1
ATOM 2815 C CA . ARG A 1 377 ? -27.359 12.859 0.167 1 98.81 377 ARG A CA 1
ATOM 2816 C C . ARG A 1 377 ? -26.141 13.32 0.962 1 98.81 377 ARG A C 1
ATOM 2818 O O . ARG A 1 377 ? -25.219 12.539 1.21 1 98.81 377 ARG A O 1
ATOM 2825 N N . VAL A 1 378 ? -26.141 14.602 1.312 1 98.81 378 VAL A N 1
ATOM 2826 C CA . VAL A 1 378 ? -25.062 15.227 2.078 1 98.81 378 VAL A CA 1
ATOM 2827 C C . VAL A 1 378 ? -25.516 15.461 3.516 1 98.81 378 VAL A C 1
ATOM 2829 O O . VAL A 1 378 ? -26.562 16.094 3.748 1 98.81 378 VAL A O 1
ATOM 2832 N N . LEU A 1 379 ? -24.719 14.992 4.473 1 98.88 379 LEU A N 1
ATOM 2833 C CA . LEU A 1 379 ? -25.078 15.055 5.883 1 98.88 379 LEU A CA 1
ATOM 2834 C C . LEU A 1 379 ? -24.062 15.875 6.672 1 98.88 379 LEU A C 1
ATOM 2836 O O . LEU A 1 379 ? -22.859 15.758 6.449 1 98.88 379 LEU A O 1
ATOM 2840 N N . ASP A 1 380 ? -24.562 16.75 7.473 1 98.81 380 ASP A N 1
ATOM 2841 C CA . ASP A 1 380 ? -23.766 17.328 8.547 1 98.81 380 ASP A CA 1
ATOM 2842 C C . ASP A 1 380 ? -23.719 16.391 9.758 1 98.81 380 ASP A C 1
ATOM 2844 O O . ASP A 1 380 ? -24.734 16.203 10.43 1 98.81 380 ASP A O 1
ATOM 2848 N N . MET A 1 381 ? -22.594 15.852 10.047 1 98.75 381 MET A N 1
ATOM 2849 C CA . MET A 1 381 ? -22.484 14.766 11.016 1 98.75 381 MET A CA 1
ATOM 2850 C C . MET A 1 381 ? -22.5 15.32 12.438 1 98.75 381 MET A C 1
ATOM 2852 O O . MET A 1 381 ? -21.922 16.375 12.711 1 98.75 381 MET A O 1
ATOM 2856 N N . PRO A 1 382 ? -23.062 14.594 13.375 1 98.62 382 PRO A N 1
ATOM 2857 C CA . PRO A 1 382 ? -23.203 15.086 14.742 1 98.62 382 PRO A CA 1
ATOM 2858 C C . PRO A 1 382 ? -21.938 14.859 15.578 1 98.62 382 PRO A C 1
ATOM 2860 O O . PRO A 1 382 ? -21.016 14.172 15.141 1 98.62 382 PRO A O 1
ATOM 2863 N N . THR A 1 383 ? -21.938 15.352 16.734 1 98.25 383 THR A N 1
ATOM 2864 C CA . THR A 1 383 ? -20.781 15.484 17.609 1 98.25 383 THR A CA 1
ATOM 2865 C C . THR A 1 383 ? -20.172 14.109 17.922 1 98.25 383 THR A C 1
ATOM 2867 O O . THR A 1 383 ? -18.953 13.961 17.984 1 98.25 383 THR A O 1
ATOM 2870 N N . ALA A 1 384 ? -20.969 13.086 18.062 1 97 384 ALA A N 1
ATOM 2871 C CA . ALA A 1 384 ? -20.469 11.773 18.469 1 97 384 ALA A CA 1
ATOM 2872 C C . ALA A 1 384 ? -19.766 11.07 17.312 1 97 384 ALA A C 1
ATOM 2874 O O . ALA A 1 384 ? -19.062 10.07 17.516 1 97 384 ALA A O 1
ATOM 2875 N N . GLU A 1 385 ? -19.859 11.672 16.109 1 95.81 385 GLU A N 1
ATOM 2876 C CA . GLU A 1 385 ? -19.312 11.039 14.906 1 95.81 385 GLU A CA 1
ATOM 2877 C C . GLU A 1 385 ? -18.094 11.797 14.383 1 95.81 385 GLU A C 1
ATOM 2879 O O . GLU A 1 385 ? -17.562 11.469 13.32 1 95.81 385 GLU A O 1
ATOM 2884 N N . LEU A 1 386 ? -17.609 12.75 15.039 1 96.75 386 LEU A N 1
ATOM 2885 C CA . LEU A 1 386 ? -16.609 13.656 14.5 1 96.75 386 LEU A CA 1
ATOM 2886 C C . LEU A 1 386 ? -15.211 13.062 14.641 1 96.75 386 LEU A C 1
ATOM 2888 O O . LEU A 1 386 ? -14.273 13.492 13.961 1 96.75 386 LEU A O 1
ATOM 2892 N N . GLY A 1 387 ? -15.016 12.086 15.414 1 91.81 387 GLY A N 1
ATOM 2893 C CA . GLY A 1 387 ? -13.664 11.68 15.766 1 91.81 387 GLY A CA 1
ATOM 2894 C C . GLY A 1 387 ? -12.938 12.695 16.625 1 91.81 387 GLY A C 1
ATOM 2895 O O . GLY A 1 387 ? -13.523 13.695 17.047 1 91.81 387 GLY A O 1
ATOM 2896 N N . ALA A 1 388 ? -11.68 12.531 16.844 1 94.25 388 ALA A N 1
ATOM 2897 C CA . ALA A 1 388 ? -10.93 13.391 17.766 1 94.25 388 ALA A CA 1
ATOM 2898 C C . ALA A 1 388 ? -10.562 14.711 17.109 1 94.25 388 ALA A C 1
ATOM 2900 O O . ALA A 1 388 ? -10.617 15.766 17.734 1 94.25 388 ALA A O 1
ATOM 2901 N N . SER A 1 389 ? -10.297 14.68 15.828 1 97.12 389 SER A N 1
ATOM 2902 C CA . SER A 1 389 ? -9.641 15.82 15.195 1 97.12 389 SER A CA 1
ATOM 2903 C C . SER A 1 389 ? -10.656 16.781 14.594 1 97.12 389 SER A C 1
ATOM 2905 O O . SER A 1 389 ? -10.445 18 14.594 1 97.12 389 SER A O 1
ATOM 2907 N N . ALA A 1 390 ? -11.781 16.344 14.094 1 98.19 390 ALA A N 1
ATOM 2908 C CA . ALA A 1 390 ? -12.703 17.156 13.305 1 98.19 390 ALA A CA 1
ATOM 2909 C C . ALA A 1 390 ? -13.516 18.094 14.195 1 98.19 390 ALA A C 1
ATOM 2911 O O . ALA A 1 390 ? -14.078 17.656 15.203 1 98.19 390 ALA A O 1
ATOM 2912 N N . SER A 1 391 ? -13.531 19.359 13.828 1 98.69 391 SER A N 1
ATOM 2913 C CA . SER A 1 391 ? -14.461 20.297 14.438 1 98.69 391 SER A CA 1
ATOM 2914 C C . SER A 1 391 ? -15.836 20.219 13.789 1 98.69 391 SER A C 1
ATOM 2916 O O . SER A 1 391 ? -16.859 20.344 14.469 1 98.69 391 SER A O 1
ATOM 2918 N N . ARG A 1 392 ? -15.812 20.016 12.562 1 98.75 392 ARG A N 1
ATOM 2919 C CA . ARG A 1 392 ? -17 19.797 11.75 1 98.75 392 ARG A CA 1
ATOM 2920 C C . ARG A 1 392 ? -16.734 18.766 10.656 1 98.75 392 ARG A C 1
ATOM 2922 O O . ARG A 1 392 ? -15.625 18.672 10.148 1 98.75 392 ARG A O 1
ATOM 2929 N N . LYS A 1 393 ? -17.781 18.016 10.289 1 98.81 393 LYS A N 1
ATOM 2930 C CA . LYS A 1 393 ? -17.641 16.938 9.328 1 98.81 393 LYS A CA 1
ATOM 2931 C C . LYS A 1 393 ? -18.891 16.766 8.477 1 98.81 393 LYS A C 1
ATOM 2933 O O . LYS A 1 393 ? -20.016 16.781 9.008 1 98.81 393 LYS A O 1
ATOM 2938 N N . TYR A 1 394 ? -18.734 16.672 7.172 1 98.88 394 TYR A N 1
ATOM 2939 C CA . TYR A 1 394 ? -19.797 16.281 6.25 1 98.88 394 TYR A CA 1
ATOM 2940 C C . TYR A 1 394 ? -19.547 14.883 5.695 1 98.88 394 TYR A C 1
ATOM 2942 O O . TYR A 1 394 ? -18.422 14.523 5.371 1 98.88 394 TYR A O 1
ATOM 2950 N N . ASP A 1 395 ? -20.594 14.117 5.617 1 98.75 395 ASP A N 1
ATOM 2951 C CA . ASP A 1 395 ? -20.562 12.852 4.895 1 98.75 395 ASP A CA 1
ATOM 2952 C C . ASP A 1 395 ? -21.484 12.883 3.682 1 98.75 395 ASP A C 1
ATOM 2954 O O . ASP A 1 395 ? -22.562 13.492 3.732 1 98.75 395 ASP A O 1
ATOM 2958 N N . MET A 1 396 ? -21.016 12.32 2.615 1 98.81 396 MET A N 1
ATOM 2959 C CA . MET A 1 396 ? -21.906 12 1.511 1 98.81 396 MET A CA 1
ATOM 2960 C C . MET A 1 396 ? -22.234 10.508 1.478 1 98.81 396 MET A C 1
ATOM 2962 O O . MET A 1 396 ? -21.328 9.68 1.633 1 98.81 396 MET A O 1
ATOM 2966 N N . GLU A 1 397 ? -23.469 10.242 1.367 1 98.88 397 GLU A N 1
ATOM 2967 C CA . GLU A 1 397 ? -23.922 8.859 1.216 1 98.88 397 GLU A CA 1
ATOM 2968 C C . GLU A 1 397 ? -24.594 8.641 -0.135 1 98.88 397 GLU A C 1
ATOM 2970 O O . GLU A 1 397 ? -25.344 9.5 -0.608 1 98.88 397 GLU A O 1
ATOM 2975 N N . ALA A 1 398 ? -24.281 7.59 -0.804 1 98.88 398 ALA A N 1
ATOM 2976 C CA . ALA A 1 398 ? -24.953 7.184 -2.039 1 98.88 398 ALA A CA 1
ATOM 2977 C C . ALA A 1 398 ? -25.984 6.086 -1.771 1 98.88 398 ALA A C 1
ATOM 2979 O O . ALA A 1 398 ? -25.766 5.227 -0.911 1 98.88 398 ALA A O 1
ATOM 2980 N N . TRP A 1 399 ? -27.047 6.223 -2.467 1 98.75 399 TRP A N 1
ATOM 2981 C CA . TRP A 1 399 ? -28.031 5.145 -2.402 1 98.75 399 TRP A CA 1
ATOM 2982 C C . TRP A 1 399 ? -27.484 3.877 -3.055 1 98.75 399 TRP A C 1
ATOM 2984 O O . TRP A 1 399 ? -26.953 3.922 -4.168 1 98.75 399 TRP A O 1
ATOM 2994 N N . MET A 1 400 ? -27.594 2.781 -2.354 1 98.44 400 MET A N 1
ATOM 2995 C CA . MET A 1 400 ? -27.141 1.477 -2.828 1 98.44 400 MET A CA 1
ATOM 2996 C C . MET A 1 400 ? -28.297 0.478 -2.848 1 98.44 400 MET A C 1
ATOM 2998 O O . MET A 1 400 ? -28.562 -0.185 -1.844 1 98.44 400 MET A O 1
ATOM 3002 N N . PRO A 1 401 ? -28.891 0.335 -3.977 1 98.56 401 PRO A N 1
ATOM 3003 C CA . PRO A 1 401 ? -30.141 -0.432 -4.051 1 98.56 401 PRO A CA 1
ATOM 3004 C C . PRO A 1 401 ? -29.938 -1.915 -3.744 1 98.56 401 PRO A C 1
ATOM 3006 O O . PRO A 1 401 ? -30.859 -2.58 -3.262 1 98.56 401 PRO A O 1
ATOM 3009 N N . GLY A 1 402 ? -28.812 -2.488 -4.082 1 97.62 402 GLY A N 1
ATOM 3010 C CA . GLY A 1 402 ? -28.547 -3.871 -3.721 1 97.62 402 GLY A CA 1
ATOM 3011 C C . GLY A 1 402 ? -28.516 -4.105 -2.223 1 97.62 402 GLY A C 1
ATOM 3012 O O . GLY A 1 402 ? -29.078 -5.09 -1.734 1 97.62 402 GLY A O 1
ATOM 3013 N N . ARG A 1 403 ? -27.906 -3.189 -1.539 1 95.19 403 ARG A N 1
ATOM 3014 C CA . ARG A 1 403 ? -27.859 -3.219 -0.081 1 95.19 403 ARG A CA 1
ATOM 3015 C C . ARG A 1 403 ? -29.172 -2.738 0.522 1 95.19 403 ARG A C 1
ATOM 3017 O O . ARG A 1 403 ? -29.516 -3.107 1.646 1 95.19 403 ARG A O 1
ATOM 3024 N N . GLY A 1 404 ? -29.844 -1.938 -0.195 1 96.75 404 GLY A N 1
ATOM 3025 C CA . GLY A 1 404 ? -31.109 -1.401 0.25 1 96.75 404 GLY A CA 1
ATOM 3026 C C . GLY A 1 404 ? -30.969 -0.297 1.28 1 96.75 404 GLY A C 1
ATOM 3027 O O . GLY A 1 404 ? -31.844 -0.12 2.135 1 96.75 404 GLY A O 1
ATOM 3028 N N . LYS A 1 405 ? -29.859 0.43 1.291 1 96.5 405 LYS A N 1
ATOM 3029 C CA . LYS A 1 405 ? -29.625 1.509 2.248 1 96.5 405 LYS A CA 1
ATOM 3030 C C . LYS A 1 405 ? -28.609 2.506 1.716 1 96.5 405 LYS A C 1
ATOM 3032 O O . LYS A 1 405 ? -27.953 2.254 0.699 1 96.5 405 LYS A O 1
ATOM 3037 N N . TRP A 1 406 ? -28.562 3.621 2.369 1 97.94 406 TRP A N 1
ATOM 3038 C CA . TRP A 1 406 ? -27.547 4.625 2.092 1 97.94 406 TRP A CA 1
ATOM 3039 C C . TRP A 1 406 ? -26.188 4.164 2.594 1 97.94 406 TRP A C 1
ATOM 3041 O O . TRP A 1 406 ? -26.078 3.545 3.654 1 97.94 406 TRP A O 1
ATOM 3051 N N . GLY A 1 407 ? -25.141 4.379 1.785 1 98 407 GLY A N 1
ATOM 3052 C CA . GLY A 1 407 ? -23.766 4.082 2.172 1 98 407 GLY A CA 1
ATOM 3053 C C . GLY A 1 407 ? -22.828 5.262 2.002 1 98 407 GLY A C 1
ATOM 3054 O O . GLY A 1 407 ? -22.859 5.941 0.973 1 98 407 GLY A O 1
ATOM 3055 N N . GLU A 1 408 ? -22 5.461 3.016 1 98.25 408 GLU A N 1
ATOM 3056 C CA . GLU A 1 408 ? -21.047 6.57 2.982 1 98.25 408 GLU A CA 1
ATOM 3057 C C . GLU A 1 408 ? -20.016 6.379 1.869 1 98.25 408 GLU A C 1
ATOM 3059 O O . GLU A 1 408 ? -19.391 5.328 1.778 1 98.25 408 GLU A O 1
ATOM 3064 N N . ILE A 1 409 ? -19.828 7.434 1.023 1 98.62 409 ILE A N 1
ATOM 3065 C CA . ILE A 1 409 ? -18.844 7.332 -0.051 1 98.62 409 ILE A CA 1
ATOM 3066 C C . ILE A 1 409 ? -17.781 8.406 0.13 1 98.62 409 ILE A C 1
ATOM 3068 O O . ILE A 1 409 ? -16.703 8.32 -0.463 1 98.62 409 ILE A O 1
ATOM 3072 N N . THR A 1 410 ? -18.031 9.477 0.871 1 98.62 410 THR A N 1
ATOM 3073 C CA . THR A 1 410 ? -17.016 10.484 1.159 1 98.62 410 THR A CA 1
ATOM 3074 C C . THR A 1 410 ? -17.219 11.062 2.559 1 98.62 410 THR A C 1
ATOM 3076 O O . THR A 1 410 ? -18.312 10.969 3.127 1 98.62 410 THR A O 1
ATOM 3079 N N . SER A 1 411 ? -16.141 11.586 3.07 1 98.44 411 SER A N 1
ATOM 3080 C CA . SER A 1 411 ? -16.141 12.422 4.262 1 98.44 411 SER A CA 1
ATOM 3081 C C . SER A 1 411 ? -15.242 13.641 4.09 1 98.44 411 SER A C 1
ATOM 3083 O O . SER A 1 411 ? -14.25 13.578 3.363 1 98.44 411 SER A O 1
ATOM 3085 N N . THR A 1 412 ? -15.609 14.773 4.613 1 98.62 412 THR A N 1
ATOM 3086 C CA . THR A 1 412 ? -14.789 15.977 4.668 1 98.62 412 THR A CA 1
ATOM 3087 C C . THR A 1 412 ? -14.781 16.562 6.074 1 98.62 412 THR A C 1
ATOM 3089 O O . THR A 1 412 ? -15.82 16.625 6.73 1 98.62 412 THR A O 1
ATOM 3092 N N . SER A 1 413 ? -13.633 16.938 6.547 1 98.69 413 SER A N 1
ATOM 3093 C CA . SER A 1 413 ? -13.508 17.422 7.914 1 98.69 413 SER A CA 1
ATOM 3094 C C . SER A 1 413 ? -12.672 18.703 7.969 1 98.69 413 SER A C 1
ATOM 3096 O O . SER A 1 413 ? -11.68 18.828 7.25 1 98.69 413 SER A O 1
ATOM 3098 N N . ASN A 1 414 ? -13.133 19.625 8.742 1 98.88 414 ASN A N 1
ATOM 3099 C CA . ASN A 1 414 ? -12.344 20.766 9.195 1 98.88 414 ASN A CA 1
ATOM 3100 C C . ASN A 1 414 ? -11.75 20.531 10.578 1 98.88 414 ASN A C 1
ATOM 3102 O O . ASN A 1 414 ? -12.484 20.453 11.57 1 98.88 414 ASN A O 1
ATOM 3106 N N . CYS A 1 415 ? -10.414 20.453 10.664 1 98.81 415 CYS A N 1
ATOM 3107 C CA . CYS A 1 415 ? -9.773 20.062 11.914 1 98.81 415 CYS A CA 1
ATOM 3108 C C . CYS A 1 415 ? -9.219 21.297 12.633 1 98.81 415 CYS A C 1
ATOM 3110 O O . CYS A 1 415 ? -8.5 21.156 13.633 1 98.81 415 CYS A O 1
ATOM 3112 N N . THR A 1 416 ? -9.469 22.469 12.07 1 98.69 416 THR A N 1
ATOM 3113 C CA . THR A 1 416 ? -8.93 23.703 12.641 1 98.69 416 THR A CA 1
ATOM 3114 C C . THR A 1 416 ? -7.449 23.531 12.977 1 98.69 416 THR A C 1
ATOM 3116 O O . THR A 1 416 ? -6.656 23.141 12.117 1 98.69 416 THR A O 1
ATOM 3119 N N . ASP A 1 417 ? -7.059 23.875 14.172 1 98.62 417 ASP A N 1
ATOM 3120 C CA . ASP A 1 417 ? -5.629 23.812 14.453 1 98.62 417 ASP A CA 1
ATOM 3121 C C . ASP A 1 417 ? -5.266 22.562 15.234 1 98.62 417 ASP A C 1
ATOM 3123 O O . ASP A 1 417 ? -4.16 22.438 15.766 1 98.62 417 ASP A O 1
ATOM 3127 N N . TYR A 1 418 ? -6.176 21.562 15.398 1 98.31 418 TYR A N 1
ATOM 3128 C CA . TYR A 1 418 ? -5.953 20.328 16.156 1 98.31 418 TYR A CA 1
ATOM 3129 C C . TYR A 1 418 ? -4.676 19.641 15.695 1 98.31 418 TYR A C 1
ATOM 3131 O O . TYR A 1 418 ? -3.762 19.422 16.5 1 98.31 418 TYR A O 1
ATOM 3139 N N . GLN A 1 419 ? -4.621 19.297 14.383 1 98.62 419 GLN A N 1
ATOM 3140 C CA . GLN A 1 419 ? -3.451 18.609 13.844 1 98.62 419 GLN A CA 1
ATOM 3141 C C . GLN A 1 419 ? -2.244 19.547 13.789 1 98.62 419 GLN A C 1
ATOM 3143 O O . GLN A 1 419 ? -1.119 19.125 14.07 1 98.62 419 GLN A O 1
ATOM 3148 N N . ALA A 1 420 ? -2.492 20.781 13.445 1 98.75 420 ALA A N 1
ATOM 3149 C CA . ALA A 1 420 ? -1.412 21.75 13.281 1 98.75 420 ALA A CA 1
ATOM 3150 C C . ALA A 1 420 ? -0.655 21.953 14.586 1 98.75 420 ALA A C 1
ATOM 3152 O O . ALA A 1 420 ? 0.574 22.047 14.594 1 98.75 420 ALA A O 1
ATOM 3153 N N . ARG A 1 421 ? -1.298 22 15.648 1 98.31 421 ARG A N 1
ATOM 3154 C CA . ARG A 1 421 ? -0.673 22.188 16.953 1 98.31 421 ARG A CA 1
ATOM 3155 C C . ARG A 1 421 ? 0.136 20.953 17.359 1 98.31 421 ARG A C 1
ATOM 3157 O O . ARG A 1 421 ? 1.166 21.078 18.016 1 98.31 421 ARG A O 1
ATOM 3164 N N . ARG A 1 422 ? -0.317 19.875 16.969 1 97.88 422 ARG A N 1
ATOM 3165 C CA . ARG A 1 422 ? 0.331 18.625 17.344 1 97.88 422 ARG A CA 1
ATOM 3166 C C . ARG A 1 422 ? 1.505 18.312 16.422 1 97.88 422 ARG A C 1
ATOM 3168 O O . ARG A 1 422 ? 2.463 17.656 16.812 1 97.88 422 ARG A O 1
ATOM 3175 N N . LEU A 1 423 ? 1.438 18.844 15.203 1 98.31 423 LEU A N 1
ATOM 3176 C CA . LEU A 1 423 ? 2.49 18.609 14.219 1 98.31 423 LEU A CA 1
ATOM 3177 C C . LEU A 1 423 ? 3.395 19.828 14.078 1 98.31 423 LEU A C 1
ATOM 3179 O O . LEU A 1 423 ? 4.445 19.75 13.438 1 98.31 423 LEU A O 1
ATOM 3183 N N . GLY A 1 424 ? 3.043 20.922 14.625 1 98.06 424 GLY A N 1
ATOM 3184 C CA . GLY A 1 424 ? 3.838 22.141 14.547 1 98.06 424 GLY A CA 1
ATOM 3185 C C . GLY A 1 424 ? 3.725 22.844 13.211 1 98.06 424 GLY A C 1
ATOM 3186 O O . GLY A 1 424 ? 4.711 23.375 12.688 1 98.06 424 GLY A O 1
ATOM 3187 N N . ILE A 1 425 ? 2.561 22.859 12.578 1 98.56 425 ILE A N 1
ATOM 3188 C CA . ILE A 1 425 ? 2.338 23.531 11.305 1 98.56 425 ILE A CA 1
ATOM 3189 C C . ILE A 1 425 ? 1.87 24.969 11.562 1 98.56 425 ILE A C 1
ATOM 3191 O O . ILE A 1 425 ? 0.777 25.188 12.094 1 98.56 425 ILE A O 1
ATOM 3195 N N . ARG A 1 426 ? 2.691 25.938 11.156 1 98.12 426 ARG A N 1
ATOM 3196 C CA . ARG A 1 426 ? 2.406 27.328 11.445 1 98.12 426 ARG A CA 1
ATOM 3197 C C . ARG A 1 426 ? 2.506 28.188 10.18 1 98.12 426 ARG A C 1
ATOM 3199 O O . ARG A 1 426 ? 2.904 27.688 9.125 1 98.12 426 ARG A O 1
ATOM 3206 N N . TYR A 1 427 ? 2 29.375 10.242 1 97.5 427 TYR A N 1
ATOM 3207 C CA . TYR A 1 427 ? 2.211 30.375 9.203 1 97.5 427 TYR A CA 1
ATOM 3208 C C . TYR A 1 427 ? 2.443 31.766 9.805 1 97.5 427 TYR A C 1
ATOM 3210 O O . TYR A 1 427 ? 2.02 32.031 10.93 1 97.5 427 TYR A O 1
ATOM 3218 N N . ARG A 1 428 ? 3.193 32.531 9.07 1 94.44 428 ARG A N 1
ATOM 3219 C CA . ARG A 1 428 ? 3.467 33.906 9.477 1 94.44 428 ARG A CA 1
ATOM 3220 C C . ARG A 1 428 ? 2.426 34.844 8.906 1 94.44 428 ARG A C 1
ATOM 3222 O O . ARG A 1 428 ? 2.23 34.906 7.691 1 94.44 428 ARG A O 1
ATOM 3229 N N . ASP A 1 429 ? 1.835 35.531 9.781 1 87.62 429 ASP A N 1
ATOM 3230 C CA . ASP A 1 429 ? 0.773 36.469 9.391 1 87.62 429 ASP A CA 1
ATOM 3231 C C . ASP A 1 429 ? 1.181 37.906 9.656 1 87.62 429 ASP A C 1
ATOM 3233 O O . ASP A 1 429 ? 0.693 38.531 10.594 1 87.62 429 ASP A O 1
ATOM 3237 N N . GLY A 1 430 ? 2.041 38.469 8.773 1 81.94 430 GLY A N 1
ATOM 3238 C CA . GLY A 1 430 ? 2.463 39.875 8.891 1 81.94 430 GLY A CA 1
ATOM 3239 C C . GLY A 1 430 ? 2.672 40.312 10.328 1 81.94 430 GLY A C 1
ATOM 3240 O O . GLY A 1 430 ? 3.393 39.656 11.086 1 81.94 430 GLY A O 1
ATOM 3241 N N . GLU A 1 431 ? 1.822 41.25 10.641 1 76.19 431 GLU A N 1
ATOM 3242 C CA . GLU A 1 431 ? 1.963 41.906 11.938 1 76.19 431 GLU A CA 1
ATOM 3243 C C . GLU A 1 431 ? 1.444 41.031 13.07 1 76.19 431 GLU A C 1
ATOM 3245 O O . GLU A 1 431 ? 1.871 41.188 14.219 1 76.19 431 GLU A O 1
ATOM 3250 N N . SER A 1 432 ? 0.589 40.094 12.82 1 77.81 432 SER A N 1
ATOM 3251 C CA . SER A 1 432 ? -0.021 39.25 13.836 1 77.81 432 SER A CA 1
ATOM 3252 C C . SER A 1 432 ? 0.943 38.156 14.305 1 77.81 432 SER A C 1
ATOM 3254 O O . SER A 1 432 ? 0.665 37.438 15.266 1 77.81 432 SER A O 1
ATOM 3256 N N . GLY A 1 433 ? 2.02 38.062 13.602 1 88.56 433 GLY A N 1
ATOM 3257 C CA . GLY A 1 433 ? 3.057 37.156 14.047 1 88.56 433 GLY A CA 1
ATOM 3258 C C . GLY A 1 433 ? 2.812 35.719 13.625 1 88.56 433 GLY A C 1
ATOM 3259 O O . GLY A 1 433 ? 2.223 35.469 12.57 1 88.56 433 GLY A O 1
ATOM 3260 N N . LEU A 1 434 ? 3.248 34.75 14.484 1 94.75 434 LEU A N 1
ATOM 3261 C CA . LEU A 1 434 ? 3.176 33.312 14.195 1 94.75 434 LEU A CA 1
ATOM 3262 C C . LEU A 1 434 ? 1.853 32.719 14.68 1 94.75 434 LEU A C 1
ATOM 3264 O O . LEU A 1 434 ? 1.451 32.969 15.82 1 94.75 434 LEU A O 1
ATOM 3268 N N . ARG A 1 435 ? 1.147 32.031 13.758 1 96.69 435 ARG A N 1
ATOM 3269 C CA . ARG A 1 435 ? -0.118 31.375 14.07 1 96.69 435 ARG A CA 1
ATOM 3270 C C . ARG A 1 435 ? -0.118 29.922 13.594 1 96.69 435 ARG A C 1
ATOM 3272 O O . ARG A 1 435 ? 0.604 29.578 12.664 1 96.69 435 ARG A O 1
ATOM 3279 N N . PHE A 1 436 ? -0.901 29.156 14.258 1 98 436 PHE A N 1
ATOM 3280 C CA . PHE A 1 436 ? -1.065 27.781 13.797 1 98 436 PHE A CA 1
ATOM 3281 C C . PHE A 1 436 ? -2.062 27.703 12.648 1 98 436 PHE A C 1
ATOM 3283 O O . PHE A 1 436 ? -3.088 28.391 12.664 1 98 436 PHE A O 1
ATOM 3290 N N . ALA A 1 437 ? -1.758 26.906 11.648 1 98.69 437 ALA A N 1
ATOM 3291 C CA . ALA A 1 437 ? -2.633 26.734 10.492 1 98.69 437 ALA A CA 1
ATOM 3292 C C . ALA A 1 437 ? -3.822 25.844 10.828 1 98.69 437 ALA A C 1
ATOM 3294 O O . ALA A 1 437 ? -3.875 25.25 11.914 1 98.69 437 ALA A O 1
ATOM 3295 N N . HIS A 1 438 ? -4.816 25.891 10 1 98.88 438 HIS A N 1
ATOM 3296 C CA . HIS A 1 438 ? -5.879 24.891 10.023 1 98.88 438 HIS A CA 1
ATOM 3297 C C . HIS A 1 438 ? -5.641 23.812 8.969 1 98.88 438 HIS A C 1
ATOM 3299 O O . HIS A 1 438 ? -5.055 24.094 7.918 1 98.88 438 HIS A O 1
ATOM 3305 N N . THR A 1 439 ? -6.012 22.609 9.281 1 98.88 439 THR A N 1
ATOM 3306 C CA . THR A 1 439 ? -5.914 21.5 8.328 1 98.88 439 THR A CA 1
ATOM 3307 C C . THR A 1 439 ? -7.297 20.953 7.992 1 98.88 439 THR A C 1
ATOM 3309 O O . THR A 1 439 ? -8.18 20.906 8.852 1 98.88 439 THR A O 1
ATOM 3312 N N . LEU A 1 440 ? -7.52 20.641 6.777 1 98.88 440 LEU A N 1
ATOM 3313 C CA . LEU A 1 440 ? -8.758 20.031 6.289 1 98.88 440 LEU A CA 1
ATOM 3314 C C . LEU A 1 440 ? -8.461 18.812 5.43 1 98.88 440 LEU A C 1
ATOM 3316 O O . LEU A 1 440 ? -7.422 18.75 4.77 1 98.88 440 LEU A O 1
ATOM 3320 N N . ASN A 1 441 ? -9.328 17.859 5.488 1 98.75 441 ASN A N 1
ATOM 3321 C CA . ASN A 1 441 ? -9.25 16.672 4.648 1 98.75 441 ASN A CA 1
ATOM 3322 C C . ASN A 1 441 ? -10.602 16.328 4.027 1 98.75 441 ASN A C 1
ATOM 3324 O O . ASN A 1 441 ? -11.641 16.766 4.516 1 98.75 441 ASN A O 1
ATOM 3328 N N . GLY A 1 442 ? -10.531 15.633 2.967 1 98.88 442 GLY A N 1
ATOM 3329 C CA . GLY A 1 442 ? -11.719 15.156 2.277 1 98.88 442 GLY A CA 1
ATOM 3330 C C . GLY A 1 442 ? -11.445 13.969 1.367 1 98.88 442 GLY A C 1
ATOM 3331 O O . GLY A 1 442 ? -10.406 13.922 0.705 1 98.88 442 GLY A O 1
ATOM 3332 N N . THR A 1 443 ? -12.406 13.094 1.344 1 98.81 443 THR A N 1
ATOM 3333 C CA . THR A 1 443 ? -12.328 11.953 0.438 1 98.81 443 THR A CA 1
ATOM 3334 C C . THR A 1 443 ? -12.594 12.383 -1 1 98.81 443 THR A C 1
ATOM 3336 O O . THR A 1 443 ? -13.664 12.914 -1.305 1 98.81 443 THR A O 1
ATOM 3339 N N . GLY A 1 444 ? -11.586 1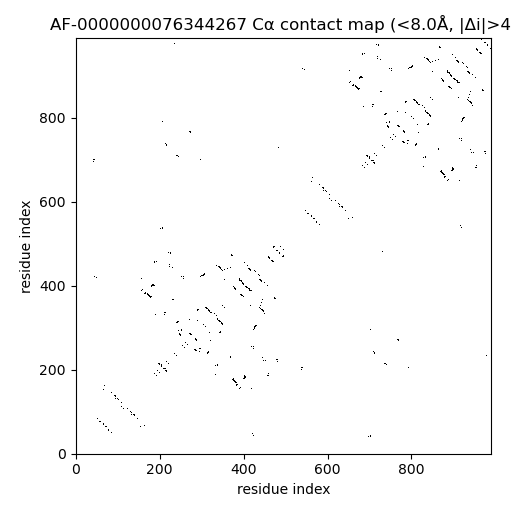2.188 -1.874 1 98.69 444 GLY A N 1
ATOM 3340 C CA . GLY A 1 444 ? -11.875 12.328 -3.293 1 98.69 444 GLY A CA 1
ATOM 3341 C C . GLY A 1 444 ? -12.625 11.141 -3.865 1 98.69 444 GLY A C 1
ATOM 3342 O O . GLY A 1 444 ? -13.625 11.312 -4.562 1 98.69 444 GLY A O 1
ATOM 3343 N N . ALA A 1 445 ? -12.125 9.961 -3.461 1 98.75 445 ALA A N 1
ATOM 3344 C CA . ALA A 1 445 ? -12.75 8.719 -3.898 1 98.75 445 ALA A CA 1
ATOM 3345 C C . ALA A 1 445 ? -12.391 7.562 -2.967 1 98.75 445 ALA A C 1
ATOM 3347 O O . ALA A 1 445 ? -11.211 7.242 -2.795 1 98.75 445 ALA A O 1
ATOM 3348 N N . ALA A 1 446 ? -13.344 7.016 -2.334 1 98.38 446 ALA A N 1
ATOM 3349 C CA . ALA A 1 446 ? -13.195 5.711 -1.693 1 98.38 446 ALA A CA 1
ATOM 3350 C C . ALA A 1 446 ? -13.547 4.582 -2.656 1 98.38 446 ALA A C 1
ATOM 3352 O O . ALA A 1 446 ? -14.719 4.223 -2.801 1 98.38 446 ALA A O 1
ATOM 3353 N N . ILE A 1 447 ? -12.609 3.984 -3.215 1 98.62 447 ILE A N 1
ATOM 3354 C CA . ILE A 1 447 ? -12.75 3.221 -4.449 1 98.62 447 ILE A CA 1
ATOM 3355 C C . ILE A 1 447 ? -13.703 2.051 -4.223 1 98.62 447 ILE A C 1
ATOM 3357 O O . ILE A 1 447 ? -14.656 1.863 -4.984 1 98.62 447 ILE A O 1
ATOM 3361 N N . PRO A 1 448 ? -13.57 1.24 -3.201 1 98.12 448 PRO A N 1
ATOM 3362 C CA . PRO A 1 448 ? -14.453 0.078 -3.094 1 98.12 448 PRO A CA 1
ATOM 3363 C C . PRO A 1 448 ? -15.922 0.469 -2.92 1 98.12 448 PRO A C 1
ATOM 3365 O O . PRO A 1 448 ? -16.812 -0.154 -3.514 1 98.12 448 PRO A O 1
ATOM 3368 N N . ARG A 1 449 ? -16.203 1.478 -2.137 1 98.44 449 ARG A N 1
ATOM 3369 C CA . ARG A 1 449 ? -17.594 1.879 -1.911 1 98.44 449 ARG A CA 1
ATOM 3370 C C . ARG A 1 449 ? -18.203 2.484 -3.172 1 98.44 449 ARG A C 1
ATOM 3372 O O . ARG A 1 449 ? -19.391 2.322 -3.434 1 98.44 449 ARG A O 1
ATOM 3379 N N . LEU A 1 450 ? -17.359 3.197 -3.928 1 98.88 450 LEU A N 1
ATOM 3380 C CA . LEU A 1 450 ? -17.844 3.713 -5.203 1 98.88 450 LEU A CA 1
ATOM 3381 C C . LEU A 1 450 ? -18.125 2.574 -6.176 1 98.88 450 LEU A C 1
ATOM 3383 O O . LEU A 1 450 ? -19.078 2.639 -6.953 1 98.88 450 LEU A O 1
ATOM 3387 N N . ILE A 1 451 ? -17.281 1.54 -6.176 1 98.88 451 ILE A N 1
ATOM 3388 C CA . ILE A 1 451 ? -17.531 0.375 -7.016 1 98.88 451 ILE A CA 1
ATOM 3389 C C . ILE A 1 451 ? -18.875 -0.249 -6.637 1 98.88 451 ILE A C 1
ATOM 3391 O O . ILE A 1 451 ? -19.688 -0.58 -7.508 1 98.88 451 ILE A O 1
ATOM 3395 N N . VAL A 1 452 ? -19.156 -0.379 -5.324 1 98.62 452 VAL A N 1
ATOM 3396 C CA . VAL A 1 452 ? -20.438 -0.915 -4.852 1 98.62 452 VAL A CA 1
ATOM 3397 C C . VAL A 1 452 ? -21.578 -0.069 -5.387 1 98.62 452 VAL A C 1
ATOM 3399 O O . VAL A 1 452 ? -22.516 -0.597 -5.992 1 98.62 452 VAL A O 1
ATOM 3402 N N . ALA A 1 453 ? -21.469 1.232 -5.195 1 98.81 453 ALA A N 1
ATOM 3403 C CA . ALA A 1 453 ? -22.531 2.145 -5.605 1 98.81 453 ALA A CA 1
ATOM 3404 C C . ALA A 1 453 ? -22.766 2.078 -7.113 1 98.81 453 ALA A C 1
ATOM 3406 O O . ALA A 1 453 ? -23.906 2.023 -7.574 1 98.81 453 ALA A O 1
ATOM 3407 N N . LEU A 1 454 ? -21.719 2.045 -7.883 1 98.81 454 LEU A N 1
ATOM 3408 C CA . LEU A 1 454 ? -21.812 2.053 -9.336 1 98.81 454 LEU A CA 1
ATOM 3409 C C . LEU A 1 454 ? -22.375 0.734 -9.852 1 98.81 454 LEU A C 1
ATOM 3411 O O . LEU A 1 454 ? -23.25 0.727 -10.727 1 98.81 454 LEU A O 1
ATOM 3415 N N . LEU A 1 455 ? -21.906 -0.391 -9.359 1 98.69 455 LEU A N 1
ATOM 3416 C CA . LEU A 1 455 ? -22.375 -1.693 -9.82 1 98.69 455 LEU A CA 1
ATOM 3417 C C . LEU A 1 455 ? -23.844 -1.896 -9.492 1 98.69 455 LEU A C 1
ATOM 3419 O O . LEU A 1 455 ? -24.625 -2.355 -10.336 1 98.69 455 LEU A O 1
ATOM 3423 N N . GLU A 1 456 ? -24.25 -1.515 -8.25 1 98.69 456 GLU A N 1
ATOM 3424 C CA . GLU A 1 456 ? -25.625 -1.779 -7.816 1 98.69 456 GLU A CA 1
ATOM 3425 C C . GLU A 1 456 ? -26.609 -0.877 -8.547 1 98.69 456 GLU A C 1
ATOM 3427 O O . GLU A 1 456 ? -27.75 -1.28 -8.812 1 98.69 456 GLU A O 1
ATOM 3432 N N . ASN A 1 457 ? -26.188 0.316 -8.844 1 98.62 457 ASN A N 1
ATOM 3433 C CA . ASN A 1 457 ? -27.062 1.219 -9.586 1 98.62 457 ASN A CA 1
ATOM 3434 C C . ASN A 1 457 ? -27.016 0.948 -11.086 1 98.62 457 ASN A C 1
ATOM 3436 O O . ASN A 1 457 ? -27.969 1.241 -11.805 1 98.62 457 ASN A O 1
ATOM 3440 N N . GLY A 1 458 ? -25.984 0.315 -11.578 1 98.25 458 GLY A N 1
ATOM 3441 C CA . GLY A 1 458 ? -25.75 0.231 -13.016 1 98.25 458 GLY A CA 1
ATOM 3442 C C . GLY A 1 458 ? -26.031 -1.145 -13.586 1 98.25 458 GLY A C 1
ATOM 3443 O O . GLY A 1 458 ? -26.078 -1.317 -14.805 1 98.25 458 GLY A O 1
ATOM 3444 N N . VAL A 1 459 ? -26.234 -2.164 -12.719 1 98.38 459 VAL A N 1
ATOM 3445 C CA . VAL A 1 459 ? -26.406 -3.527 -13.211 1 98.38 459 VAL A CA 1
ATOM 3446 C C . VAL A 1 459 ? -27.703 -3.617 -14.031 1 98.38 459 VAL A C 1
ATOM 3448 O O . VAL A 1 459 ? -28.719 -3.025 -13.672 1 98.38 459 VAL A O 1
ATOM 3451 N N . ARG A 1 460 ? -27.562 -4.246 -15.172 1 97.38 460 ARG A N 1
ATOM 3452 C CA . ARG A 1 460 ? -28.719 -4.586 -16 1 97.38 460 ARG A CA 1
ATOM 3453 C C . ARG A 1 460 ? -29.172 -6.016 -15.734 1 97.38 460 ARG A C 1
ATOM 3455 O O . ARG A 1 460 ? -28.375 -6.953 -15.789 1 97.38 460 ARG A O 1
ATOM 3462 N N . LEU A 1 461 ? -30.469 -6.078 -15.484 1 96.88 461 LEU A N 1
ATOM 3463 C CA . LEU A 1 461 ? -31.062 -7.379 -15.172 1 96.88 461 LEU A CA 1
ATOM 3464 C C . LEU A 1 461 ? -32.031 -7.801 -16.266 1 96.88 461 LEU A C 1
ATOM 3466 O O . LEU A 1 461 ? -32.75 -6.969 -16.812 1 96.88 461 LEU A O 1
ATOM 3470 N N . SER A 1 462 ? -32.062 -9.086 -16.547 1 95.69 462 SER A N 1
ATOM 3471 C CA . SER A 1 462 ? -33.094 -9.641 -17.422 1 95.69 462 SER A CA 1
ATOM 3472 C C . SER A 1 462 ? -34.438 -9.656 -16.719 1 95.69 462 SER A C 1
ATOM 3474 O O . SER A 1 462 ? -34.562 -9.344 -15.531 1 95.69 462 SER A O 1
ATOM 3476 N N . ALA A 1 463 ? -35.375 -10.062 -17.547 1 94.25 463 ALA A N 1
ATOM 3477 C CA . ALA A 1 463 ? -36.719 -10.203 -16.984 1 94.25 463 ALA A CA 1
ATOM 3478 C C . ALA A 1 463 ? -36.75 -11.227 -15.859 1 94.25 463 ALA A C 1
ATOM 3480 O O . ALA A 1 463 ? -37.531 -11.094 -14.906 1 94.25 463 ALA A O 1
ATOM 3481 N N . GLU A 1 464 ? -35.875 -12.211 -15.875 1 93.81 464 GLU A N 1
ATOM 3482 C CA . GLU A 1 464 ? -35.781 -13.281 -14.891 1 93.81 464 GLU A CA 1
ATOM 3483 C C . GLU A 1 464 ? -34.844 -12.898 -13.734 1 93.81 464 GLU A C 1
ATOM 3485 O O . GLU A 1 464 ? -34.656 -13.68 -12.805 1 93.81 464 GLU A O 1
ATOM 3490 N N . GLY A 1 465 ? -34.281 -11.734 -13.828 1 93.38 465 GLY A N 1
ATOM 3491 C CA . GLY A 1 465 ? -33.438 -11.258 -12.742 1 93.38 465 GLY A CA 1
ATOM 3492 C C . GLY A 1 465 ? -31.969 -11.641 -12.891 1 93.38 465 GLY A C 1
ATOM 3493 O O . GLY A 1 465 ? -31.203 -11.547 -11.938 1 93.38 465 GLY A O 1
ATOM 3494 N N . GLU A 1 466 ? -31.688 -12.078 -14.055 1 95.44 466 GLU A N 1
ATOM 3495 C CA . GLU A 1 466 ? -30.297 -12.477 -14.289 1 95.44 466 GLU A CA 1
ATOM 3496 C C . GLU A 1 466 ? -29.438 -11.281 -14.703 1 95.44 466 GLU A C 1
ATOM 3498 O O . GLU A 1 466 ? -29.906 -10.391 -15.414 1 95.44 466 GLU A O 1
ATOM 3503 N N . VAL A 1 467 ? -28.203 -11.289 -14.281 1 97.12 467 VAL A N 1
ATOM 3504 C CA . VAL A 1 467 ? -27.281 -10.211 -14.609 1 97.12 467 VAL A CA 1
ATOM 3505 C C . VAL A 1 467 ? -26.922 -10.273 -16.094 1 97.12 467 VAL A C 1
ATOM 3507 O O . VAL A 1 467 ? -26.422 -11.289 -16.578 1 97.12 467 VAL A O 1
ATOM 3510 N N . GLU A 1 468 ? -27.094 -9.156 -16.781 1 96.06 468 GLU A N 1
ATOM 3511 C CA . GLU A 1 468 ? -26.859 -9.133 -18.219 1 96.06 468 GLU A CA 1
ATOM 3512 C C . GLU A 1 468 ? -25.734 -8.164 -18.578 1 96.06 468 GLU A C 1
ATOM 3514 O O . GLU A 1 468 ? -25.156 -8.234 -19.656 1 96.06 468 GLU A O 1
ATOM 3519 N N . GLY A 1 469 ? -25.5 -7.305 -17.719 1 96.5 469 GLY A N 1
ATOM 3520 C CA . GLY A 1 469 ? -24.469 -6.305 -17.953 1 96.5 469 GLY A CA 1
ATOM 3521 C C . GLY A 1 469 ? -24.469 -5.184 -16.938 1 96.5 469 GLY A C 1
ATOM 3522 O O . GLY A 1 469 ? -25.234 -5.227 -15.961 1 96.5 469 GLY A O 1
ATOM 3523 N N . VAL A 1 470 ? -23.531 -4.238 -17.156 1 97.56 470 VAL A N 1
ATOM 3524 C CA . VAL A 1 470 ? -23.422 -3.123 -16.234 1 97.56 470 VAL A CA 1
ATOM 3525 C C . VAL A 1 470 ? -23.281 -1.814 -17 1 97.56 470 VAL A C 1
ATOM 3527 O O . VAL A 1 470 ? -22.438 -1.707 -17.906 1 97.56 470 VAL A O 1
ATOM 3530 N N . ASP A 1 471 ? -24.125 -0.88 -16.688 1 97.31 471 ASP A N 1
ATOM 3531 C CA . ASP A 1 471 ? -23.984 0.486 -17.172 1 97.31 471 ASP A CA 1
ATOM 3532 C C . ASP A 1 471 ? -23.062 1.305 -16.281 1 97.31 471 ASP A C 1
ATOM 3534 O O . ASP A 1 471 ? -23.25 1.36 -15.07 1 97.31 471 ASP A O 1
ATOM 3538 N N . LEU A 1 472 ? -22 1.886 -16.844 1 97.56 472 LEU A N 1
ATOM 3539 C CA . LEU A 1 472 ? -21.062 2.736 -16.125 1 97.56 472 LEU A CA 1
ATOM 3540 C C . LEU A 1 472 ? -21.094 4.164 -16.656 1 97.56 472 LEU A C 1
ATOM 3542 O O . LEU A 1 472 ? -21.391 4.379 -17.844 1 97.56 472 LEU A O 1
ATOM 3546 N N . PRO A 1 473 ? -20.812 5.145 -15.844 1 97.69 473 PRO A N 1
ATOM 3547 C CA . PRO A 1 473 ? -20.828 6.547 -16.281 1 97.69 473 PRO A CA 1
ATOM 3548 C C . PRO A 1 473 ? -19.812 6.84 -17.375 1 97.69 473 PRO A C 1
ATOM 3550 O O . PRO A 1 473 ? -18.656 6.43 -17.266 1 97.69 473 PRO A O 1
ATOM 3553 N N . ALA A 1 474 ? -20.156 7.672 -18.312 1 96.31 474 ALA A N 1
ATOM 3554 C CA . ALA A 1 474 ? -19.344 7.98 -19.484 1 96.31 474 ALA A CA 1
ATOM 3555 C C . ALA A 1 474 ? -18.062 8.727 -19.094 1 96.31 474 ALA A C 1
ATOM 3557 O O . ALA A 1 474 ? -17.047 8.625 -19.766 1 96.31 474 ALA A O 1
ATOM 3558 N N . VAL A 1 475 ? -18.094 9.406 -17.984 1 97.19 475 VAL A N 1
ATOM 3559 C CA . VAL A 1 475 ? -16.953 10.211 -17.562 1 97.19 475 VAL A CA 1
ATOM 3560 C C . VAL A 1 475 ? -15.758 9.297 -17.25 1 97.19 475 VAL A C 1
ATOM 3562 O O . VAL A 1 475 ? -14.609 9.742 -17.25 1 97.19 475 VAL A O 1
ATOM 3565 N N . LEU A 1 476 ? -16.047 8.008 -16.953 1 97.38 476 LEU A N 1
ATOM 3566 C CA . LEU A 1 476 ? -14.977 7.078 -16.609 1 97.38 476 LEU A CA 1
ATOM 3567 C C . LEU A 1 476 ? -14.32 6.512 -17.859 1 97.38 476 LEU A C 1
ATOM 3569 O O . LEU A 1 476 ? -13.234 5.93 -17.781 1 97.38 476 LEU A O 1
ATOM 3573 N N . ARG A 1 477 ? -14.938 6.656 -18.984 1 96 477 ARG A N 1
ATOM 3574 C CA . ARG A 1 477 ? -14.5 6.035 -20.234 1 96 477 ARG A CA 1
ATOM 3575 C C . ARG A 1 477 ? -13.086 6.477 -20.594 1 96 477 ARG A C 1
ATOM 3577 O O . ARG A 1 477 ? -12.258 5.66 -21.016 1 96 477 ARG A O 1
ATOM 3584 N N . GLU A 1 478 ? -12.781 7.715 -20.422 1 93.44 478 GLU A N 1
ATOM 3585 C CA . GLU A 1 478 ? -11.484 8.242 -20.828 1 93.44 478 GLU A CA 1
ATOM 3586 C C . GLU A 1 478 ? -10.359 7.66 -19.969 1 93.44 478 GLU A C 1
ATOM 3588 O O . GLU A 1 478 ? -9.195 7.684 -20.375 1 93.44 478 GLU A O 1
ATOM 3593 N N . PHE A 1 479 ? -10.656 7.141 -18.844 1 96.19 479 PHE A N 1
ATOM 3594 C CA . PHE A 1 479 ? -9.648 6.613 -17.938 1 96.19 479 PHE A CA 1
ATOM 3595 C C . PHE A 1 479 ? -9.586 5.09 -18.031 1 96.19 479 PHE A C 1
ATOM 3597 O O . PHE A 1 479 ? -8.758 4.461 -17.375 1 96.19 479 PHE A O 1
ATOM 3604 N N . TRP A 1 480 ? -10.414 4.488 -18.797 1 95.69 480 TRP A N 1
ATOM 3605 C CA . TRP A 1 480 ? -10.445 3.041 -18.984 1 95.69 480 TRP A CA 1
ATOM 3606 C C . TRP A 1 480 ? -9.305 2.574 -19.875 1 95.69 480 TRP A C 1
ATOM 3608 O O . TRP A 1 480 ? -8.914 3.273 -20.797 1 95.69 480 TRP A O 1
ATOM 3618 N N . LEU A 1 481 ? -8.539 1.388 -19.625 1 92.75 481 LEU A N 1
ATOM 3619 C CA . LEU A 1 481 ? -7.363 0.95 -20.375 1 92.75 481 LEU A CA 1
ATOM 3620 C C . LEU A 1 481 ? -7.695 -0.24 -21.266 1 92.75 481 LEU A C 1
ATOM 3622 O O . LEU A 1 481 ? -6.902 -0.609 -22.141 1 92.75 481 LEU A O 1
ATOM 3626 N N . GLY A 1 482 ? -8.68 -0.616 -21.625 1 82.38 482 GLY A N 1
ATOM 3627 C CA . GLY A 1 482 ? -9.039 -1.793 -22.391 1 82.38 482 GLY A CA 1
ATOM 3628 C C . GLY A 1 482 ? -9.945 -1.479 -23.578 1 82.38 482 GLY A C 1
ATOM 3629 O O . GLY A 1 482 ? -10.219 -0.312 -23.859 1 82.38 482 GLY A O 1
ATOM 3630 N N . PRO A 1 483 ? -10.25 -2.529 -24.281 1 79.5 483 PRO A N 1
ATOM 3631 C CA . PRO A 1 483 ? -11.031 -2.352 -25.516 1 79.5 483 PRO A CA 1
ATOM 3632 C C . PRO A 1 483 ? -12.359 -1.632 -25.266 1 79.5 483 PRO A C 1
ATOM 3634 O O . PRO A 1 483 ? -12.891 -0.99 -26.172 1 79.5 483 PRO A O 1
ATOM 3637 N N . GLU A 1 484 ? -12.773 -1.696 -24.062 1 79.81 484 GLU A N 1
ATOM 3638 C CA . GLU A 1 484 ? -14.047 -1.063 -23.75 1 79.81 484 GLU A CA 1
ATOM 3639 C C . GLU A 1 484 ? -13.945 0.458 -23.812 1 79.81 484 GLU A C 1
ATOM 3641 O O . GLU A 1 484 ? -14.953 1.158 -23.828 1 79.81 484 GLU A O 1
ATOM 3646 N N . LYS A 1 485 ? -12.758 0.916 -23.797 1 81.06 485 LYS A N 1
ATOM 3647 C CA . LYS A 1 485 ? -12.562 2.355 -23.938 1 81.06 485 LYS A CA 1
ATOM 3648 C C . LYS A 1 485 ? -13.117 2.861 -25.266 1 81.06 485 LYS A C 1
ATOM 3650 O O . LYS A 1 485 ? -13.562 4.004 -25.359 1 81.06 485 LYS A O 1
ATOM 3655 N N . ASP A 1 486 ? -13.109 2.035 -26.266 1 75.06 486 ASP A N 1
ATOM 3656 C CA . ASP A 1 486 ? -13.477 2.436 -27.625 1 75.06 486 ASP A CA 1
ATOM 3657 C C . ASP A 1 486 ? -14.969 2.227 -27.875 1 75.06 486 ASP A C 1
ATOM 3659 O O . ASP A 1 486 ? -15.469 2.566 -28.953 1 75.06 486 ASP A O 1
ATOM 3663 N N . GLY A 1 487 ? -15.672 1.678 -27.016 1 72.19 487 GLY A N 1
ATOM 3664 C CA . GLY A 1 487 ? -17.109 1.552 -27.188 1 72.19 487 GLY A CA 1
ATOM 3665 C C . GLY A 1 487 ? -17.734 0.5 -26.281 1 72.19 487 GLY A C 1
ATOM 3666 O O . GLY A 1 487 ? -17.031 -0.158 -25.516 1 72.19 487 GLY A O 1
ATOM 3667 N N . ASP A 1 488 ? -19.078 0.502 -26.469 1 73.38 488 ASP A N 1
ATOM 3668 C CA . ASP A 1 488 ? -19.875 -0.398 -25.656 1 73.38 488 ASP A CA 1
ATOM 3669 C C . ASP A 1 488 ? -19.547 -1.858 -25.953 1 73.38 488 ASP A C 1
ATOM 3671 O O . ASP A 1 488 ? -19.281 -2.219 -27.094 1 73.38 488 ASP A O 1
ATOM 3675 N N . GLY A 1 489 ? -19.25 -2.451 -24.797 1 71.88 489 GLY A N 1
ATOM 3676 C CA . GLY A 1 489 ? -19.141 -3.895 -24.938 1 71.88 489 GLY A CA 1
ATOM 3677 C C . GLY A 1 489 ? -20.391 -4.633 -24.516 1 71.88 489 GLY A C 1
ATOM 3678 O O . GLY A 1 489 ? -21.438 -4.016 -24.281 1 71.88 489 GLY A O 1
ATOM 3679 N N . GLU A 1 490 ? -20.359 -5.941 -24.578 1 78 490 GLU A N 1
ATOM 3680 C CA . GLU A 1 490 ? -21.484 -6.789 -24.172 1 78 490 GLU A CA 1
ATOM 3681 C C . GLU A 1 490 ? -21.781 -6.652 -22.688 1 78 490 GLU A C 1
ATOM 3683 O O . GLU A 1 490 ? -22.938 -6.582 -22.281 1 78 490 GLU A O 1
ATOM 3688 N N . VAL A 1 491 ? -20.766 -6.449 -21.938 1 91.56 491 VAL A N 1
ATOM 3689 C CA . VAL A 1 491 ? -20.922 -6.445 -20.484 1 91.56 491 VAL A CA 1
ATOM 3690 C C . VAL A 1 491 ? -20.969 -5.008 -19.969 1 91.56 491 VAL A C 1
ATOM 3692 O O . VAL A 1 491 ? -21.891 -4.633 -19.234 1 91.56 491 VAL A O 1
ATOM 3695 N N . ILE A 1 492 ? -20.062 -4.156 -20.469 1 95.19 492 ILE A N 1
ATOM 3696 C CA . ILE A 1 492 ? -19.953 -2.777 -20 1 95.19 492 ILE A CA 1
ATOM 3697 C C . ILE A 1 492 ? -20.562 -1.833 -21.031 1 95.19 492 ILE A C 1
ATOM 3699 O O . ILE A 1 492 ? -20.188 -1.883 -22.219 1 95.19 492 ILE A O 1
ATOM 3703 N N . ARG A 1 493 ? -21.484 -1.034 -20.656 1 95.44 493 ARG A N 1
ATOM 3704 C CA . ARG A 1 493 ? -22.078 0.028 -21.469 1 95.44 493 ARG A CA 1
ATOM 3705 C C . ARG A 1 493 ? -21.859 1.392 -20.828 1 95.44 493 ARG A C 1
ATOM 3707 O O . ARG A 1 493 ? -22.016 1.537 -19.609 1 95.44 493 ARG A O 1
ATOM 3714 N N . TRP A 1 494 ? -21.438 2.348 -21.656 1 95.44 494 TRP A N 1
ATOM 3715 C CA . TRP A 1 494 ? -21.234 3.705 -21.156 1 95.44 494 TRP A CA 1
ATOM 3716 C C . TRP A 1 494 ? -22.516 4.52 -21.266 1 95.44 494 TRP A C 1
ATOM 3718 O O . TRP A 1 494 ? -23.156 4.555 -22.328 1 95.44 494 TRP A O 1
ATOM 3728 N N . VAL A 1 495 ? -22.906 5.117 -20.219 1 94.31 495 VAL A N 1
ATOM 3729 C CA . VAL A 1 495 ? -24.141 5.891 -20.219 1 94.31 495 VAL A CA 1
ATOM 3730 C C . VAL A 1 495 ? -23.875 7.297 -19.688 1 94.31 495 VAL A C 1
ATOM 3732 O O . VAL A 1 495 ? -22.938 7.508 -18.906 1 94.31 495 VAL A O 1
ATOM 3735 N N . MET B 1 1 ? -46.375 -67.375 -63.531 1 16.77 1 MET B N 1
ATOM 3736 C CA . MET B 1 1 ? -46.719 -68.312 -62.5 1 16.77 1 MET B CA 1
ATOM 3737 C C . MET B 1 1 ? -46.625 -67.688 -61.125 1 16.77 1 MET B C 1
ATOM 3739 O O . MET B 1 1 ? -46.719 -68.375 -60.094 1 16.77 1 MET B O 1
ATOM 3743 N N . ARG B 1 2 ? -46.031 -66.562 -61.031 1 18.08 2 ARG B N 1
ATOM 3744 C CA . ARG B 1 2 ? -45.188 -66 -59.969 1 18.08 2 ARG B CA 1
ATOM 3745 C C . ARG B 1 2 ? -46.031 -65.625 -58.781 1 18.08 2 ARG B C 1
ATOM 3747 O O . ARG B 1 2 ? -46.938 -64.75 -58.906 1 18.08 2 ARG B O 1
ATOM 3754 N N . GLY B 1 3 ? -46.219 -66.438 -57.844 1 16.55 3 GLY B N 1
ATOM 3755 C CA . GLY B 1 3 ? -47.344 -66.625 -56.969 1 16.55 3 GLY B CA 1
ATOM 3756 C C . GLY B 1 3 ? -47.5 -65.562 -55.906 1 16.55 3 GLY B C 1
ATOM 3757 O O . GLY B 1 3 ? -48.594 -65.062 -55.719 1 16.55 3 GLY B O 1
ATOM 3758 N N . THR B 1 4 ? -46.5 -65.312 -54.969 1 17.62 4 THR B N 1
ATOM 3759 C CA . THR B 1 4 ? -46.75 -65.562 -53.562 1 17.62 4 THR B CA 1
ATOM 3760 C C . THR B 1 4 ? -47.094 -64.312 -52.844 1 17.62 4 THR B C 1
ATOM 3762 O O . THR B 1 4 ? -46.219 -63.625 -52.25 1 17.62 4 THR B O 1
ATOM 3765 N N . CYS B 1 5 ? -47.875 -63.281 -53.312 1 19.39 5 CYS B N 1
ATOM 3766 C CA . CYS B 1 5 ? -48.219 -61.906 -52.969 1 19.39 5 CYS B CA 1
ATOM 3767 C C . CYS B 1 5 ? -48.938 -61.844 -51.656 1 19.39 5 CYS B C 1
ATOM 3769 O O . CYS B 1 5 ? -49.75 -60.906 -51.438 1 19.39 5 CYS B O 1
ATOM 3771 N N . SER B 1 6 ? -48.875 -62.938 -50.75 1 16.28 6 SER B N 1
ATOM 3772 C CA . SER B 1 6 ? -50.062 -63.219 -49.969 1 16.28 6 SER B CA 1
ATOM 3773 C C . SER B 1 6 ? -50.219 -62.188 -48.844 1 16.28 6 SER B C 1
ATOM 3775 O O . SER B 1 6 ? -51.344 -61.812 -48.5 1 16.28 6 SER B O 1
ATOM 3777 N N . LEU B 1 7 ? -49.094 -61.75 -48.125 1 17.22 7 LEU B N 1
ATOM 3778 C CA . LEU B 1 7 ? -49.281 -62.062 -46.719 1 17.22 7 LEU B CA 1
ATOM 3779 C C . LEU B 1 7 ? -50.25 -61.062 -46.062 1 17.22 7 LEU B C 1
ATOM 3781 O O . LEU B 1 7 ? -50.438 -59.969 -46.594 1 17.22 7 LEU B O 1
ATOM 3785 N N . CYS B 1 8 ? -50.406 -61.156 -44.625 1 16.88 8 CYS B N 1
ATOM 3786 C CA . CYS B 1 8 ? -51.469 -61.375 -43.625 1 16.88 8 CYS B CA 1
ATOM 3787 C C . CYS B 1 8 ? -51.969 -60.062 -43.062 1 16.88 8 CYS B C 1
ATOM 3789 O O . CYS B 1 8 ? -51.375 -59 -43.281 1 16.88 8 CYS B O 1
ATOM 3791 N N . SER B 1 9 ? -52.438 -60.062 -41.844 1 16.77 9 SER B N 1
ATOM 3792 C CA . SER B 1 9 ? -53.688 -59.938 -41.125 1 16.77 9 SER B CA 1
ATOM 3793 C C . SER B 1 9 ? -53.719 -58.656 -40.281 1 16.77 9 SER B C 1
ATOM 3795 O O . SER B 1 9 ? -54.781 -58.031 -40.156 1 16.77 9 SER B O 1
ATOM 3797 N N . VAL B 1 10 ? -52.625 -58.219 -39.594 1 18.84 10 VAL B N 1
ATOM 3798 C CA . VAL B 1 10 ? -52.906 -58.125 -38.156 1 18.84 10 VAL B CA 1
ATOM 3799 C C . VAL B 1 10 ? -53.719 -56.875 -37.875 1 18.84 10 VAL B C 1
ATOM 3801 O O . VAL B 1 10 ? -53.656 -55.906 -38.656 1 18.84 10 VAL B O 1
ATOM 3804 N N . SER B 1 11 ? -54.344 -56.75 -36.594 1 16.34 11 SER B N 1
ATOM 3805 C CA . SER B 1 11 ? -55.562 -56.5 -35.844 1 16.34 11 SER B CA 1
ATOM 3806 C C . SER B 1 11 ? -55.594 -55.094 -35.281 1 16.34 11 SER B C 1
ATOM 3808 O O . SER B 1 11 ? -56.625 -54.375 -35.375 1 16.34 11 SER B O 1
ATOM 3810 N N . ALA B 1 12 ? -54.656 -54.781 -34.312 1 19.78 12 ALA B N 1
ATOM 3811 C CA . ALA B 1 12 ? -55.25 -54.438 -33.031 1 19.78 12 ALA B CA 1
ATOM 3812 C C . ALA B 1 12 ? -55.812 -53 -33.094 1 19.78 12 ALA B C 1
ATOM 3814 O O . ALA B 1 12 ? -55.406 -52.188 -33.906 1 19.78 12 ALA B O 1
ATOM 3815 N N . GLY B 1 13 ? -56.594 -52.688 -31.953 1 18.47 13 GLY B N 1
ATOM 3816 C CA . GLY B 1 13 ? -57.719 -51.969 -31.422 1 18.47 13 GLY B CA 1
ATOM 3817 C C . GLY B 1 13 ? -57.375 -50.562 -30.984 1 18.47 13 GLY B C 1
ATOM 3818 O O . GLY B 1 13 ? -56.375 -50.312 -30.312 1 18.47 13 GLY B O 1
ATOM 3819 N N . PRO B 1 14 ? -57.656 -49.5 -31.688 1 21.38 14 PRO B N 1
ATOM 3820 C CA . PRO B 1 14 ? -57.188 -48.125 -31.578 1 21.38 14 PRO B CA 1
ATOM 3821 C C . PRO B 1 14 ? -57.719 -47.406 -30.344 1 21.38 14 PRO B C 1
ATOM 3823 O O . PRO B 1 14 ? -57.531 -46.219 -30.203 1 21.38 14 PRO B O 1
ATOM 3826 N N . ARG B 1 15 ? -58 -48.312 -29.266 1 19.81 15 ARG B N 1
ATOM 3827 C CA . ARG B 1 15 ? -59.031 -47.656 -28.484 1 19.81 15 ARG B CA 1
ATOM 3828 C C . ARG B 1 15 ? -58.688 -46.188 -28.234 1 19.81 15 ARG B C 1
ATOM 3830 O O . ARG B 1 15 ? -57.531 -45.781 -28.453 1 19.81 15 ARG B O 1
ATOM 3837 N N . SER B 1 16 ? -59.406 -45.688 -27.109 1 19.06 16 SER B N 1
ATOM 3838 C CA . SER B 1 16 ? -60.188 -44.562 -26.625 1 19.06 16 SER B CA 1
ATOM 3839 C C . SER B 1 16 ? -59.312 -43.562 -25.859 1 19.06 16 SER B C 1
ATOM 3841 O O . SER B 1 16 ? -58.594 -43.938 -24.938 1 19.06 16 SER B O 1
ATOM 3843 N N . LEU B 1 17 ? -58.781 -42.531 -26.5 1 22.48 17 LEU B N 1
ATOM 3844 C CA . LEU B 1 17 ? -57.781 -41.531 -26.078 1 22.48 17 LEU B CA 1
ATOM 3845 C C . LEU B 1 17 ? -58.312 -40.719 -24.906 1 22.48 17 LEU B C 1
ATOM 3847 O O . LEU B 1 17 ? -59.188 -39.875 -25.094 1 22.48 17 LEU B O 1
ATOM 3851 N N . THR B 1 18 ? -58.781 -41.5 -23.812 1 19.78 18 THR B N 1
ATOM 3852 C CA . THR B 1 18 ? -59.531 -40.75 -22.828 1 19.78 18 THR B CA 1
ATOM 3853 C C . THR B 1 18 ? -58.719 -39.625 -22.266 1 19.78 18 THR B C 1
ATOM 3855 O O . THR B 1 18 ? -57.5 -39.75 -22.062 1 19.78 18 THR B O 1
ATOM 3858 N N . PRO B 1 19 ? -59.219 -38.344 -22.375 1 20.39 19 PRO B N 1
ATOM 3859 C CA . PRO B 1 19 ? -58.594 -37.031 -22.219 1 20.39 19 PRO B CA 1
ATOM 3860 C C . PRO B 1 19 ? -58.125 -36.781 -20.797 1 20.39 19 PRO B C 1
ATOM 3862 O O . PRO B 1 19 ? -57.469 -35.75 -20.547 1 20.39 19 PRO B O 1
ATOM 3865 N N . ALA B 1 20 ? -58.594 -37.562 -19.797 1 18.97 20 ALA B N 1
ATOM 3866 C CA . ALA B 1 20 ? -58.906 -36.906 -18.547 1 18.97 20 ALA B CA 1
ATOM 3867 C C . ALA B 1 20 ? -57.656 -36.344 -17.875 1 18.97 20 ALA B C 1
ATOM 3869 O O . ALA B 1 20 ? -57.719 -35.406 -17.094 1 18.97 20 ALA B O 1
ATOM 3870 N N . ALA B 1 21 ? -56.531 -37.062 -17.797 1 20.58 21 ALA B N 1
ATOM 3871 C CA . ALA B 1 21 ? -55.875 -37.125 -16.5 1 20.58 21 ALA B CA 1
ATOM 3872 C C . ALA B 1 21 ? -55.125 -35.812 -16.219 1 20.58 21 ALA B C 1
ATOM 3874 O O . ALA B 1 21 ? -54.031 -35.625 -16.75 1 20.58 21 ALA B O 1
ATOM 3875 N N . LEU B 1 22 ? -55.719 -34.656 -16.219 1 23.03 22 LEU B N 1
ATOM 3876 C C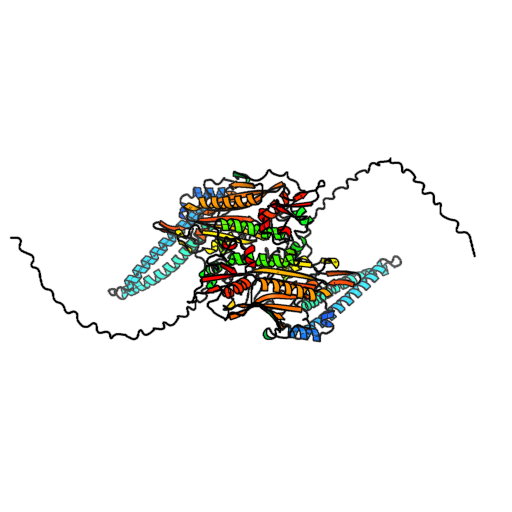A . LEU B 1 22 ? -55.062 -33.375 -15.992 1 23.03 22 LEU B CA 1
ATOM 3877 C C . LEU B 1 22 ? -54.438 -33.344 -14.602 1 23.03 22 LEU B C 1
ATOM 3879 O O . LEU B 1 22 ? -55.125 -33.031 -13.625 1 23.03 22 LEU B O 1
ATOM 3883 N N . THR B 1 23 ? -53.875 -34.438 -14.086 1 19.19 23 THR B N 1
ATOM 3884 C CA . THR B 1 23 ? -53.594 -34.438 -12.656 1 19.19 23 THR B CA 1
ATOM 3885 C C . THR B 1 23 ? -52.719 -33.25 -12.281 1 19.19 23 THR B C 1
ATOM 3887 O O . THR B 1 23 ? -52 -32.688 -13.117 1 19.19 23 THR B O 1
ATOM 3890 N N . ALA B 1 24 ? -52.75 -32.875 -10.867 1 22.14 24 ALA B N 1
ATOM 3891 C CA . ALA B 1 24 ? -52.469 -31.906 -9.812 1 22.14 24 ALA B CA 1
ATOM 3892 C C . ALA B 1 24 ? -50.938 -31.781 -9.609 1 22.14 24 ALA B C 1
ATOM 3894 O O . ALA B 1 24 ? -50.312 -32.688 -9.078 1 22.14 24 ALA B O 1
ATOM 3895 N N . LEU B 1 25 ? -50.219 -31.297 -10.617 1 21.89 25 LEU B N 1
ATOM 3896 C CA . LEU B 1 25 ? -48.781 -31.188 -10.398 1 21.89 25 LEU B CA 1
ATOM 3897 C C . LEU B 1 25 ? -48.469 -30.375 -9.148 1 21.89 25 LEU B C 1
ATOM 3899 O O . LEU B 1 25 ? -48.812 -29.188 -9.086 1 21.89 25 LEU B O 1
ATOM 3903 N N . ARG B 1 26 ? -48.625 -31 -7.938 1 22.84 26 ARG B N 1
ATOM 3904 C CA . ARG B 1 26 ? -48.219 -30.484 -6.633 1 22.84 26 ARG B CA 1
ATOM 3905 C C . ARG B 1 26 ? -46.844 -29.875 -6.676 1 22.84 26 ARG B C 1
ATOM 3907 O O . ARG B 1 26 ? -45.875 -30.547 -7.035 1 22.84 26 ARG B O 1
ATOM 3914 N N . ALA B 1 27 ? -46.812 -28.562 -6.777 1 24.52 27 ALA B N 1
ATOM 3915 C CA . ALA B 1 27 ? -45.625 -27.688 -6.723 1 24.52 27 ALA B CA 1
ATOM 3916 C C . ALA B 1 27 ? -44.781 -27.969 -5.484 1 24.52 27 ALA B C 1
ATOM 3918 O O . ALA B 1 27 ? -45.219 -27.719 -4.355 1 24.52 27 ALA B O 1
ATOM 3919 N N . CYS B 1 28 ? -44.188 -29.172 -5.375 1 22.78 28 CYS B N 1
ATOM 3920 C CA . CYS B 1 28 ? -43.312 -29.391 -4.23 1 22.78 28 CYS B CA 1
ATOM 3921 C C . CYS B 1 28 ? -42.344 -28.234 -4.066 1 22.78 28 CYS B C 1
ATOM 3923 O O . CYS B 1 28 ? -41.531 -27.984 -4.945 1 22.78 28 CYS B O 1
ATOM 3925 N N . ARG B 1 29 ? -42.844 -27.172 -3.443 1 23.94 29 ARG B N 1
ATOM 3926 C CA . ARG B 1 29 ? -42.031 -26.047 -2.996 1 23.94 29 ARG B CA 1
ATOM 3927 C C . ARG B 1 29 ? -40.781 -26.531 -2.258 1 23.94 29 ARG B C 1
ATOM 3929 O O . ARG B 1 29 ? -40.875 -27.109 -1.178 1 23.94 29 ARG B O 1
ATOM 3936 N N . ARG B 1 30 ? -39.875 -27.203 -2.951 1 25.03 30 ARG B N 1
ATOM 3937 C CA . ARG B 1 30 ? -38.688 -27.578 -2.201 1 25.03 30 ARG B CA 1
ATOM 3938 C C . ARG B 1 30 ? -38.156 -26.391 -1.4 1 25.03 30 ARG B C 1
ATOM 3940 O O . ARG B 1 30 ? -38.062 -25.266 -1.911 1 25.03 30 ARG B O 1
ATOM 3947 N N . PRO B 1 31 ? -38.25 -26.516 -0.082 1 27.3 31 PRO B N 1
ATOM 3948 C CA . PRO B 1 31 ? -37.719 -25.484 0.807 1 27.3 31 PRO B CA 1
ATOM 3949 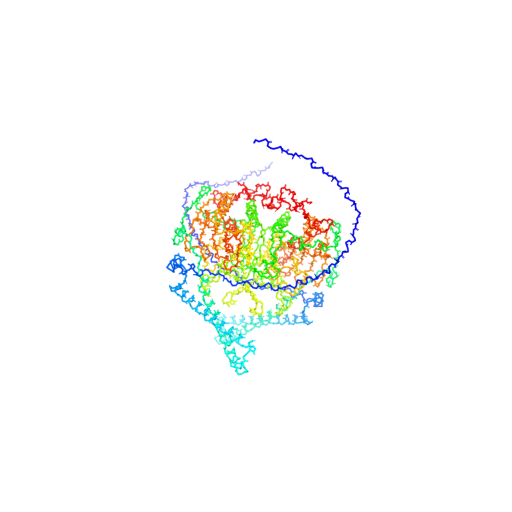C C . PRO B 1 31 ? -36.312 -25.047 0.421 1 27.3 31 PRO B C 1
ATOM 3951 O O . PRO B 1 31 ? -35.531 -25.859 -0.087 1 27.3 31 PRO B O 1
ATOM 3954 N N . ALA B 1 32 ? -36.188 -23.875 -0.04 1 29.33 32 ALA B N 1
ATOM 3955 C CA . ALA B 1 32 ? -34.906 -23.234 -0.265 1 29.33 32 ALA B CA 1
ATOM 3956 C C . ALA B 1 32 ? -33.969 -23.469 0.913 1 29.33 32 ALA B C 1
ATOM 3958 O O . ALA B 1 32 ? -34.219 -22.984 2.018 1 29.33 32 ALA B O 1
ATOM 3959 N N . ARG B 1 33 ? -33.375 -24.656 0.988 1 23.81 33 ARG B N 1
ATOM 3960 C CA . ARG B 1 33 ? -32.312 -24.828 1.989 1 23.81 33 ARG B CA 1
ATOM 3961 C C . ARG B 1 33 ? -31.375 -23.641 1.987 1 23.81 33 ARG B C 1
ATOM 3963 O O . ARG B 1 33 ? -30.812 -23.281 0.947 1 23.81 33 ARG B O 1
ATOM 3970 N N . ALA B 1 34 ? -31.641 -22.797 2.908 1 31.06 34 ALA B N 1
ATOM 3971 C CA . ALA B 1 34 ? -30.703 -21.734 3.275 1 31.06 34 ALA B CA 1
ATOM 3972 C C . ALA B 1 34 ? -29.266 -22.266 3.34 1 31.06 34 ALA B C 1
ATOM 3974 O O . ALA B 1 34 ? -28.953 -23.141 4.16 1 31.06 34 ALA B O 1
ATOM 3975 N N . LEU B 1 35 ? -28.688 -22.344 2.197 1 27.56 35 LEU B N 1
ATOM 3976 C CA . LEU B 1 35 ? -27.25 -22.625 2.266 1 27.56 35 LEU B CA 1
ATOM 3977 C C . LEU B 1 35 ? -26.547 -21.656 3.205 1 27.56 35 LEU B C 1
ATOM 3979 O O . LEU B 1 35 ? -26.5 -20.453 2.938 1 27.56 35 LEU B O 1
ATOM 3983 N N . SER B 1 36 ? -26.828 -21.781 4.465 1 29.52 36 SER B N 1
ATOM 3984 C CA . SER B 1 36 ? -25.953 -21.156 5.449 1 29.52 36 SER B CA 1
ATOM 3985 C C . SER B 1 36 ? -24.484 -21.328 5.082 1 29.52 36 SER B C 1
ATOM 3987 O O . SER B 1 36 ? -23.969 -22.438 5.105 1 29.52 36 SER B O 1
ATOM 3989 N N . THR B 1 37 ? -24.141 -20.766 4.008 1 28.66 37 THR B N 1
ATOM 3990 C CA . THR B 1 37 ? -22.703 -20.859 3.75 1 28.66 37 THR B CA 1
ATOM 3991 C C . THR B 1 37 ? -21.906 -20.297 4.926 1 28.66 37 THR B C 1
ATOM 3993 O O . THR B 1 37 ? -21.984 -19.109 5.227 1 28.66 37 THR B O 1
ATOM 3996 N N . SER B 1 38 ? -21.938 -20.969 6.062 1 31.77 38 SER B N 1
ATOM 3997 C CA . SER B 1 38 ? -20.953 -20.734 7.098 1 31.77 38 SER B CA 1
ATOM 3998 C C . SER B 1 38 ? -19.609 -20.297 6.492 1 31.77 38 SER B C 1
ATOM 4000 O O . SER B 1 38 ? -19.188 -20.844 5.477 1 31.77 38 SER B O 1
ATOM 4002 N N . ALA B 1 39 ? -19.266 -19.141 6.77 1 36.44 39 ALA B N 1
ATOM 4003 C CA . ALA B 1 39 ? -17.906 -18.688 6.492 1 36.44 39 ALA B CA 1
ATOM 4004 C C . ALA B 1 39 ? -16.875 -19.766 6.824 1 36.44 39 ALA B C 1
ATOM 4006 O O . ALA B 1 39 ? -16.516 -19.953 7.988 1 36.44 39 ALA B O 1
ATOM 4007 N N . ARG B 1 40 ? -16.906 -20.859 6.316 1 35.06 40 ARG B N 1
ATOM 4008 C CA . ARG B 1 40 ? -15.891 -21.875 6.57 1 35.06 40 ARG B CA 1
ATOM 4009 C C . ARG B 1 40 ? -14.484 -21.281 6.461 1 35.06 40 ARG B C 1
ATOM 4011 O O . ARG B 1 40 ? -14.148 -20.656 5.453 1 35.06 40 ARG B O 1
ATOM 4018 N N . ALA B 1 41 ? -13.766 -21.078 7.496 1 41.22 41 ALA B N 1
ATOM 4019 C CA . ALA B 1 41 ? -12.336 -20.797 7.574 1 41.22 41 ALA B CA 1
ATOM 4020 C C . ALA B 1 41 ? -11.57 -21.484 6.449 1 41.22 41 ALA B C 1
ATOM 4022 O O . ALA B 1 41 ? -11.711 -22.703 6.258 1 41.22 41 ALA B O 1
ATOM 4023 N N . SER B 1 42 ? -11.367 -20.859 5.355 1 49.72 42 SER B N 1
ATOM 4024 C CA . SER B 1 42 ? -10.609 -21.453 4.254 1 49.72 42 SER B CA 1
ATOM 4025 C C . SER B 1 42 ? -9.523 -22.391 4.766 1 49.72 42 SER B C 1
ATOM 4027 O O . SER B 1 42 ? -8.812 -22.062 5.723 1 49.72 42 SER B O 1
ATOM 4029 N N . ALA B 1 43 ? -9.516 -23.562 4.547 1 54.53 43 ALA B N 1
ATOM 4030 C CA . ALA B 1 43 ? -8.555 -24.609 4.879 1 54.53 43 ALA B CA 1
ATOM 4031 C C . ALA B 1 43 ? -7.129 -24.188 4.566 1 54.53 43 ALA B C 1
ATOM 4033 O O . ALA B 1 43 ? -6.879 -23.547 3.541 1 54.53 43 ALA B O 1
ATOM 4034 N N . PRO B 1 44 ? -6.246 -24.203 5.508 1 76.19 44 PRO B N 1
ATOM 4035 C CA . PRO B 1 44 ? -4.824 -23.953 5.258 1 76.19 44 PRO B CA 1
ATOM 4036 C C . PRO B 1 44 ? -4.312 -24.672 4.008 1 76.19 44 PRO B C 1
ATOM 4038 O O . PRO B 1 44 ? -4.879 -25.688 3.596 1 76.19 44 PRO B O 1
ATOM 4041 N N . LEU B 1 45 ? -3.488 -24.031 3.275 1 88.62 45 LEU B N 1
ATOM 4042 C CA . LEU B 1 45 ? -2.854 -24.625 2.104 1 88.62 45 LEU B CA 1
ATOM 4043 C C . LEU B 1 45 ? -2.217 -25.969 2.455 1 88.62 45 LEU B C 1
ATOM 4045 O O . LEU B 1 45 ? -1.608 -26.109 3.518 1 88.62 45 LEU B O 1
ATOM 4049 N N . ALA B 1 46 ? -2.428 -26.859 1.555 1 92.56 46 ALA B N 1
ATOM 4050 C CA . ALA B 1 46 ? -1.798 -28.172 1.72 1 92.56 46 ALA B CA 1
ATOM 4051 C C . ALA B 1 46 ? -0.278 -28.047 1.756 1 92.56 46 ALA B C 1
ATOM 4053 O O . ALA B 1 46 ? 0.281 -27.047 1.289 1 92.56 46 ALA B O 1
ATOM 4054 N N . LYS B 1 47 ? 0.334 -29.016 2.283 1 94.5 47 LYS B N 1
ATOM 4055 C CA . LYS B 1 47 ? 1.793 -29.047 2.322 1 94.5 47 LYS B CA 1
ATOM 4056 C C . LYS B 1 47 ? 2.381 -29.047 0.914 1 94.5 47 LYS B C 1
ATOM 4058 O O . LYS B 1 47 ? 1.824 -29.656 0.002 1 94.5 47 LYS B O 1
ATOM 4063 N N . PRO B 1 48 ? 3.49 -28.375 0.754 1 96.81 48 PRO B N 1
ATOM 4064 C CA . PRO B 1 48 ? 4.172 -28.391 -0.542 1 96.81 48 PRO B CA 1
ATOM 4065 C C . PRO B 1 48 ? 4.48 -29.812 -1.023 1 96.81 48 PRO B C 1
ATOM 4067 O O . PRO B 1 48 ? 4.797 -30.688 -0.214 1 96.81 48 PRO B O 1
ATOM 4070 N N . ARG B 1 49 ? 4.395 -30.047 -2.242 1 96.69 49 ARG B N 1
ATOM 4071 C CA . ARG B 1 49 ? 4.754 -31.312 -2.871 1 96.69 49 ARG B CA 1
ATOM 4072 C C . ARG B 1 49 ? 6.051 -31.172 -3.664 1 96.69 49 ARG B C 1
ATOM 4074 O O . ARG B 1 49 ? 6.031 -30.812 -4.84 1 96.69 49 ARG B O 1
ATOM 4081 N N . ILE B 1 50 ? 7.082 -31.688 -3.111 1 97.19 50 ILE B N 1
ATOM 4082 C CA . ILE B 1 50 ? 8.406 -31.531 -3.703 1 97.19 50 ILE B CA 1
ATOM 4083 C C . ILE B 1 50 ? 8.773 -32.781 -4.496 1 97.19 50 ILE B C 1
ATOM 4085 O O . ILE B 1 50 ? 8.391 -33.875 -4.121 1 97.19 50 ILE B O 1
ATOM 4089 N N . ASP B 1 51 ? 9.484 -32.625 -5.555 1 96.62 51 ASP B N 1
ATOM 4090 C CA . ASP B 1 51 ? 9.938 -33.719 -6.387 1 96.62 51 ASP B CA 1
ATOM 4091 C C . ASP B 1 51 ? 11.258 -34.281 -5.879 1 96.62 51 ASP B C 1
ATOM 4093 O O . ASP B 1 51 ? 12.305 -34.094 -6.504 1 96.62 51 ASP B O 1
ATOM 4097 N N . TYR B 1 52 ? 11.18 -35.125 -4.906 1 97.44 52 TYR B N 1
ATOM 4098 C CA . TYR B 1 52 ? 12.383 -35.688 -4.301 1 97.44 52 TYR B CA 1
ATOM 4099 C C . TYR B 1 52 ? 13.164 -36.5 -5.312 1 97.44 52 TYR B C 1
ATOM 4101 O O . TYR B 1 52 ? 14.398 -36.531 -5.285 1 97.44 52 TYR B O 1
ATOM 4109 N N . ALA B 1 53 ? 12.43 -37.219 -6.098 1 96.56 53 ALA B N 1
ATOM 4110 C CA . ALA B 1 53 ? 13.055 -38.062 -7.098 1 96.56 53 ALA B CA 1
ATOM 4111 C C . ALA B 1 53 ? 13.961 -37.281 -8.023 1 96.56 53 ALA B C 1
ATOM 4113 O O . ALA B 1 53 ? 15.055 -37.719 -8.375 1 96.56 53 ALA B O 1
ATOM 4114 N N . ARG B 1 54 ? 13.484 -36.156 -8.414 1 96 54 ARG B N 1
ATOM 4115 C CA . ARG B 1 54 ? 14.281 -35.312 -9.297 1 96 54 ARG B CA 1
ATOM 4116 C C . ARG B 1 54 ? 15.578 -34.875 -8.625 1 96 54 ARG B C 1
ATOM 4118 O O . ARG B 1 54 ? 16.641 -34.906 -9.242 1 96 54 ARG B O 1
ATOM 4125 N N . PHE B 1 55 ? 15.547 -34.5 -7.383 1 97.06 55 PHE B N 1
ATOM 4126 C CA . PHE B 1 55 ? 16.719 -34.031 -6.645 1 97.06 55 PHE B CA 1
ATOM 4127 C C . PHE B 1 55 ? 17.703 -35.188 -6.426 1 97.06 55 PHE B C 1
ATOM 4129 O O . PHE B 1 55 ? 18.922 -34.969 -6.402 1 97.06 55 PHE B O 1
ATOM 4136 N N . LEU B 1 56 ? 17.156 -36.406 -6.305 1 97.5 56 LEU B N 1
ATOM 4137 C CA . LEU B 1 56 ? 18.016 -37.5 -5.84 1 97.5 56 LEU B CA 1
ATOM 4138 C C . LEU B 1 56 ? 18.359 -38.438 -6.984 1 97.5 56 LEU B C 1
ATOM 4140 O O . LEU B 1 56 ? 19.188 -39.344 -6.824 1 97.5 56 LEU B O 1
ATOM 4144 N N . SER B 1 57 ? 17.766 -38.25 -8.141 1 96.69 57 SER B N 1
ATOM 4145 C CA . SER B 1 57 ? 18.094 -39.062 -9.297 1 96.69 57 SER B CA 1
ATOM 4146 C C . SER B 1 57 ? 19.547 -38.844 -9.727 1 96.69 57 SER B C 1
ATOM 4148 O O . SER B 1 57 ? 20.188 -39.781 -10.227 1 96.69 57 SER B O 1
ATOM 4150 N N . ASP B 1 58 ? 19.984 -37.656 -9.625 1 96.19 58 ASP B N 1
ATOM 4151 C CA . ASP B 1 58 ? 21.375 -37.281 -9.844 1 96.19 58 ASP B CA 1
ATOM 4152 C C . ASP B 1 58 ? 21.859 -36.312 -8.758 1 96.19 58 ASP B C 1
ATOM 4154 O O . ASP B 1 58 ? 21.969 -35.125 -8.984 1 96.19 58 ASP B O 1
ATOM 4158 N N . PRO B 1 59 ? 22.219 -36.906 -7.641 1 96.44 59 PRO B N 1
ATOM 4159 C CA . PRO B 1 59 ? 22.609 -36.062 -6.496 1 96.44 59 PRO B CA 1
ATOM 4160 C C . PRO B 1 59 ? 23.766 -35.125 -6.816 1 96.44 59 PRO B C 1
ATOM 4162 O O . PRO B 1 59 ? 23.859 -34.031 -6.27 1 96.44 59 PRO B O 1
ATOM 4165 N N . ASP B 1 60 ? 24.641 -35.594 -7.707 1 96.56 60 ASP B N 1
ATOM 4166 C CA . ASP B 1 60 ? 25.781 -34.781 -8.086 1 96.56 60 ASP B CA 1
ATOM 4167 C C . ASP B 1 60 ? 25.312 -33.531 -8.836 1 96.56 60 ASP B C 1
ATOM 4169 O O . ASP B 1 60 ? 25.859 -32.438 -8.633 1 96.56 60 ASP B O 1
ATOM 4173 N N . ALA B 1 61 ? 24.391 -33.719 -9.695 1 96.56 61 ALA B N 1
ATOM 4174 C CA . ALA B 1 61 ? 23.828 -32.594 -10.422 1 96.56 61 ALA B CA 1
ATOM 4175 C C . ALA B 1 61 ? 23.156 -31.594 -9.469 1 96.56 61 ALA B C 1
ATOM 4177 O O . ALA B 1 61 ? 23.25 -30.375 -9.656 1 96.56 61 ALA B O 1
ATOM 4178 N N . THR B 1 62 ? 22.469 -32.094 -8.508 1 97.56 62 THR B N 1
ATOM 4179 C CA . THR B 1 62 ? 21.828 -31.266 -7.508 1 97.56 62 THR B CA 1
ATOM 4180 C C . THR B 1 62 ? 22.859 -30.469 -6.711 1 97.56 62 THR B C 1
ATOM 4182 O O . THR B 1 62 ? 22.688 -29.266 -6.492 1 97.56 62 THR B O 1
ATOM 4185 N N . ALA B 1 63 ? 23.891 -31.141 -6.324 1 96.88 63 ALA B N 1
ATOM 4186 C CA . ALA B 1 63 ? 24.953 -30.484 -5.578 1 96.88 63 ALA B CA 1
ATOM 4187 C C . ALA B 1 63 ? 25.625 -29.406 -6.426 1 96.88 63 ALA B C 1
ATOM 4189 O O . ALA B 1 63 ? 25.953 -28.328 -5.922 1 96.88 63 ALA B O 1
ATOM 4190 N N . ARG B 1 64 ? 25.875 -29.688 -7.668 1 96.5 64 ARG B N 1
ATOM 4191 C CA . ARG B 1 64 ? 26.469 -28.719 -8.586 1 96.5 64 ARG B CA 1
ATOM 4192 C C . ARG B 1 64 ? 25.578 -27.5 -8.742 1 96.5 64 ARG B C 1
ATOM 4194 O O . ARG B 1 64 ? 26.062 -26.359 -8.766 1 96.5 64 ARG B O 1
ATOM 4201 N N . ASN B 1 65 ? 24.281 -27.734 -8.906 1 97.19 65 ASN B N 1
ATOM 4202 C CA . ASN B 1 65 ? 23.344 -26.625 -9.016 1 97.19 65 ASN B CA 1
ATOM 4203 C C . ASN B 1 65 ? 23.391 -25.719 -7.785 1 97.19 65 ASN B C 1
ATOM 4205 O O . ASN B 1 65 ? 23.391 -24.484 -7.91 1 97.19 65 ASN B O 1
ATOM 4209 N N . ILE B 1 66 ? 23.422 -26.281 -6.586 1 96.31 66 ILE B N 1
ATOM 4210 C CA . ILE B 1 66 ? 23.516 -25.547 -5.332 1 96.31 66 ILE B CA 1
ATOM 4211 C C . ILE B 1 66 ? 24.781 -24.688 -5.328 1 96.31 66 ILE B C 1
ATOM 4213 O O . ILE B 1 66 ? 24.719 -23.5 -4.992 1 96.31 66 ILE B O 1
ATOM 4217 N N . ALA B 1 67 ? 25.859 -25.219 -5.754 1 95.94 67 ALA B N 1
ATOM 4218 C CA . ALA B 1 67 ? 27.141 -24.531 -5.773 1 95.94 67 ALA B CA 1
ATOM 4219 C C . ALA B 1 67 ? 27.125 -23.375 -6.777 1 95.94 67 ALA B C 1
ATOM 4221 O O . ALA B 1 67 ? 27.609 -22.281 -6.477 1 95.94 67 ALA B O 1
ATOM 4222 N N . GLN B 1 68 ? 26.641 -23.688 -7.914 1 96.75 68 GLN B N 1
ATOM 4223 C CA . GLN B 1 68 ? 26.594 -22.688 -8.977 1 96.75 68 GLN B CA 1
ATOM 4224 C C . GLN B 1 68 ? 25.688 -21.516 -8.594 1 96.75 68 GLN B C 1
ATOM 4226 O O . GLN B 1 68 ? 25.891 -20.391 -9.031 1 96.75 68 GLN B O 1
ATOM 4231 N N . ARG B 1 69 ? 24.719 -21.766 -7.805 1 95.69 69 ARG B N 1
ATOM 4232 C CA . ARG B 1 69 ? 23.766 -20.734 -7.383 1 95.69 69 ARG B CA 1
ATOM 4233 C C . ARG B 1 69 ? 24.281 -19.984 -6.156 1 95.69 69 ARG B C 1
ATOM 4235 O O . ARG B 1 69 ? 23.641 -19.062 -5.672 1 95.69 69 ARG B O 1
ATOM 4242 N N . ALA B 1 70 ? 25.375 -20.422 -5.656 1 92.06 70 ALA B N 1
ATOM 4243 C CA . ALA B 1 70 ? 26.062 -19.781 -4.539 1 92.06 70 ALA B CA 1
ATOM 4244 C C . ALA B 1 70 ? 25.156 -19.688 -3.314 1 92.06 70 ALA B C 1
ATOM 4246 O O . ALA B 1 70 ? 25.094 -18.641 -2.658 1 92.06 70 ALA B O 1
ATOM 4247 N N . LEU B 1 71 ? 24.422 -20.703 -3.02 1 86.81 71 LEU B N 1
ATOM 4248 C CA . LEU B 1 71 ? 23.562 -20.719 -1.837 1 86.81 71 LEU B CA 1
ATOM 4249 C C . LEU B 1 71 ? 24.359 -21.141 -0.603 1 86.81 71 LEU B C 1
ATOM 4251 O O . LEU B 1 71 ? 25.266 -21.969 -0.696 1 86.81 71 LEU B O 1
ATOM 4255 N N . PRO B 1 72 ? 23.953 -20.578 0.508 1 87 72 PRO B N 1
ATOM 4256 C CA . PRO B 1 72 ? 24.672 -20.922 1.738 1 87 72 PRO B CA 1
ATOM 4257 C C . PRO B 1 72 ? 24.156 -22.203 2.389 1 87 72 PRO B C 1
ATOM 4259 O O . PRO B 1 72 ? 23.688 -22.172 3.529 1 87 72 PRO B O 1
ATOM 4262 N N . LEU B 1 73 ? 24.281 -23.281 1.695 1 90.62 73 LEU B N 1
ATOM 4263 C CA . LEU B 1 73 ? 23.875 -24.578 2.242 1 90.62 73 LEU B CA 1
ATOM 4264 C C . LEU B 1 73 ? 25.078 -25.422 2.615 1 90.62 73 LEU B C 1
ATOM 4266 O O . LEU B 1 73 ? 26.172 -25.234 2.059 1 90.62 73 LEU B O 1
ATOM 4270 N N . ALA B 1 74 ? 24.828 -26.266 3.555 1 91.56 74 ALA B N 1
ATOM 4271 C CA . ALA B 1 74 ? 25.891 -27.156 3.992 1 91.56 74 ALA B CA 1
ATOM 4272 C C . ALA B 1 74 ? 26.375 -28.031 2.842 1 91.56 74 ALA B C 1
ATOM 4274 O O . ALA B 1 74 ? 25.594 -28.422 1.973 1 91.56 74 ALA B O 1
ATOM 4275 N N . ALA B 1 75 ? 27.641 -28.406 2.889 1 91.69 75 ALA B N 1
ATOM 4276 C CA . ALA B 1 75 ? 28.266 -29.188 1.823 1 91.69 75 ALA B CA 1
ATOM 4277 C C . ALA B 1 75 ? 27.609 -30.562 1.703 1 91.69 75 ALA B C 1
ATOM 4279 O O . ALA B 1 75 ? 27.562 -31.141 0.615 1 91.69 75 ALA B O 1
ATOM 4280 N N . ASP B 1 76 ? 27.109 -31.016 2.797 1 95.88 76 ASP B N 1
ATOM 4281 C CA . ASP B 1 76 ? 26.531 -32.375 2.783 1 95.88 76 ASP B CA 1
ATOM 4282 C C . ASP B 1 76 ? 25.016 -32.312 2.725 1 95.88 76 ASP B C 1
ATOM 4284 O O . ASP B 1 76 ? 24.328 -33.25 3.141 1 95.88 76 ASP B O 1
ATOM 4288 N N . HIS B 1 77 ? 24.469 -31.203 2.297 1 97.06 77 HIS B N 1
ATOM 4289 C CA . HIS B 1 77 ? 23.016 -31.031 2.295 1 97.06 77 HIS B CA 1
ATOM 4290 C C . HIS B 1 77 ? 22.344 -32.125 1.474 1 97.06 77 HIS B C 1
ATOM 4292 O O . HIS B 1 77 ? 21.312 -32.656 1.888 1 97.06 77 HIS B O 1
ATOM 4298 N N . VAL B 1 78 ? 22.828 -32.438 0.318 1 97.75 78 VAL B N 1
ATOM 4299 C CA . VAL B 1 78 ? 22.219 -33.438 -0.571 1 97.75 78 VAL B CA 1
ATOM 4300 C C . VAL B 1 78 ? 22.297 -34.812 0.068 1 97.75 78 VAL B C 1
ATOM 4302 O O . VAL B 1 78 ? 21.359 -35.625 -0.055 1 97.75 78 VAL B O 1
ATOM 4305 N N . GLU B 1 79 ? 23.375 -35.094 0.736 1 97.75 79 GLU B N 1
ATOM 4306 C CA . GLU B 1 79 ? 23.5 -36.375 1.462 1 97.75 79 GLU B CA 1
ATOM 4307 C C . GLU B 1 79 ? 22.484 -36.438 2.59 1 97.75 79 GLU B C 1
ATOM 4309 O O . GLU B 1 79 ? 21.922 -37.531 2.852 1 97.75 79 GLU B O 1
ATOM 4314 N N . GLN B 1 80 ? 22.359 -35.375 3.268 1 98.25 80 GLN B N 1
ATOM 4315 C CA . GLN B 1 80 ? 21.344 -35.312 4.316 1 98.25 80 GLN B CA 1
ATOM 4316 C C . GLN B 1 80 ? 19.953 -35.562 3.742 1 98.25 80 GLN B C 1
ATOM 4318 O O . GLN B 1 80 ? 19.125 -36.25 4.355 1 98.25 80 GLN B O 1
ATOM 4323 N N . LEU B 1 81 ? 19.703 -34.969 2.611 1 98.38 81 LEU B N 1
ATOM 4324 C CA . LEU B 1 81 ? 18.422 -35.156 1.941 1 98.38 81 LEU B CA 1
ATOM 4325 C C . LEU B 1 81 ? 18.203 -36.625 1.579 1 98.38 81 LEU B C 1
ATOM 4327 O O . LEU B 1 81 ? 17.109 -37.156 1.777 1 98.38 81 LEU B O 1
ATOM 4331 N N . ARG B 1 82 ? 19.172 -37.25 1.037 1 98.06 82 ARG B N 1
ATOM 4332 C CA . ARG B 1 82 ? 19.094 -38.656 0.678 1 98.06 82 ARG B CA 1
ATOM 4333 C C . ARG B 1 82 ? 18.812 -39.5 1.903 1 98.06 82 ARG B C 1
ATOM 4335 O O . ARG B 1 82 ? 17.938 -40.375 1.867 1 98.06 82 ARG B O 1
ATOM 4342 N N . ALA B 1 83 ? 19.547 -39.219 2.992 1 98.31 83 ALA B N 1
ATOM 4343 C CA . ALA B 1 83 ? 19.359 -39.969 4.234 1 98.31 83 ALA B CA 1
ATOM 4344 C C . ALA B 1 83 ? 17.938 -39.781 4.773 1 98.31 83 ALA B C 1
ATOM 4346 O O . ALA B 1 83 ? 17.312 -40.719 5.242 1 98.31 83 ALA B O 1
ATOM 4347 N N . ALA B 1 84 ? 17.531 -38.531 4.695 1 98.56 84 ALA B N 1
ATOM 4348 C CA . ALA B 1 84 ? 16.188 -38.25 5.164 1 98.56 84 ALA B CA 1
ATOM 4349 C C . ALA B 1 84 ? 15.141 -38.969 4.32 1 98.56 84 ALA B C 1
ATOM 4351 O O . ALA B 1 84 ? 14.125 -39.438 4.844 1 98.56 84 ALA B O 1
ATOM 4352 N N . ARG B 1 85 ? 15.32 -39.031 3.051 1 98.5 85 ARG B N 1
ATOM 4353 C CA . ARG B 1 85 ? 14.398 -39.719 2.162 1 98.5 85 ARG B CA 1
ATOM 4354 C C . ARG B 1 85 ? 14.352 -41.219 2.486 1 98.5 85 ARG B C 1
ATOM 4356 O O . ARG B 1 85 ? 13.273 -41.812 2.523 1 98.5 85 ARG B O 1
ATOM 4363 N N . GLU B 1 86 ? 15.469 -41.812 2.707 1 98.12 86 GLU B N 1
ATOM 4364 C CA . GLU B 1 86 ? 15.539 -43.219 3.076 1 98.12 86 GLU B CA 1
ATOM 4365 C C . GLU B 1 86 ? 14.812 -43.469 4.395 1 98.12 86 GLU B C 1
ATOM 4367 O O . GLU B 1 86 ? 14.086 -44.469 4.52 1 98.12 86 GLU B O 1
ATOM 4372 N N . ALA B 1 87 ? 15.07 -42.594 5.293 1 98.31 87 ALA B N 1
ATOM 4373 C CA . ALA B 1 87 ? 14.398 -42.719 6.586 1 98.31 87 ALA B CA 1
ATOM 4374 C C . ALA B 1 87 ? 12.891 -42.625 6.43 1 98.31 87 ALA B C 1
ATOM 4376 O O . ALA B 1 87 ? 12.141 -43.344 7.078 1 98.31 87 ALA B O 1
ATOM 4377 N N . GLN B 1 88 ? 12.461 -41.688 5.68 1 98.31 88 GLN B N 1
ATOM 4378 C CA . GLN B 1 88 ? 11.039 -41.5 5.438 1 98.31 88 GLN B CA 1
ATOM 4379 C C . GLN B 1 88 ? 10.414 -42.719 4.789 1 98.31 88 GLN B C 1
ATOM 4381 O O . GLN B 1 88 ? 9.328 -43.156 5.18 1 98.31 88 GLN B O 1
ATOM 4386 N N . LEU B 1 89 ? 11.07 -43.312 3.807 1 97.88 89 LEU B N 1
ATOM 4387 C CA . LEU B 1 89 ? 10.586 -44.5 3.127 1 97.88 89 LEU B CA 1
ATOM 4388 C C . LEU B 1 89 ? 10.547 -45.688 4.082 1 97.88 89 LEU B C 1
ATOM 4390 O O . LEU B 1 89 ? 9.602 -46.469 4.055 1 97.88 89 LEU B O 1
ATOM 4394 N N . ALA B 1 90 ? 11.555 -45.812 4.887 1 98.12 90 ALA B N 1
ATOM 4395 C CA . ALA B 1 90 ? 11.594 -46.875 5.875 1 98.12 90 ALA B CA 1
ATOM 4396 C C . ALA B 1 90 ? 10.438 -46.75 6.863 1 98.12 90 ALA B C 1
ATOM 4398 O O . ALA B 1 90 ? 9.797 -47.75 7.207 1 98.12 90 ALA B O 1
ATOM 4399 N N . ALA B 1 91 ? 10.273 -45.5 7.277 1 98.12 91 ALA B N 1
ATOM 4400 C CA . ALA B 1 91 ? 9.172 -45.25 8.203 1 98.12 91 ALA B CA 1
ATOM 4401 C C . ALA B 1 91 ? 7.824 -45.562 7.555 1 98.12 91 ALA B C 1
ATOM 4403 O O . ALA B 1 91 ? 6.918 -46.094 8.203 1 98.12 91 ALA B O 1
ATOM 4404 N N . GLU B 1 92 ? 7.676 -45.156 6.387 1 97.62 92 GLU B N 1
ATOM 4405 C CA . GLU B 1 92 ? 6.445 -45.438 5.645 1 97.62 92 GLU B CA 1
ATOM 4406 C C . GLU B 1 92 ? 6.184 -46.938 5.512 1 97.62 92 GLU B C 1
ATOM 4408 O O . GLU B 1 92 ? 5.055 -47.375 5.707 1 97.62 92 GLU B O 1
ATOM 4413 N N . HIS B 1 93 ? 7.168 -47.688 5.211 1 97.75 93 HIS B N 1
ATOM 4414 C CA . HIS B 1 93 ? 7.051 -49.125 5.074 1 97.75 93 HIS B CA 1
ATOM 4415 C C . HIS B 1 93 ? 6.668 -49.781 6.402 1 97.75 93 HIS B C 1
ATOM 4417 O O . HIS B 1 93 ? 5.793 -50.656 6.441 1 97.75 93 HIS B O 1
ATOM 4423 N N . ALA B 1 94 ? 7.34 -49.344 7.375 1 97.25 94 ALA B N 1
ATOM 4424 C CA . ALA B 1 94 ? 7.043 -49.875 8.703 1 97.25 94 ALA B CA 1
ATOM 4425 C C . ALA B 1 94 ? 5.594 -49.594 9.094 1 97.25 94 ALA B C 1
ATOM 4427 O O . ALA B 1 94 ? 4.914 -50.469 9.648 1 97.25 94 ALA B O 1
ATOM 4428 N N . LEU B 1 95 ? 5.195 -48.406 8.828 1 97.44 95 LEU B N 1
ATOM 4429 C CA . LEU B 1 95 ? 3.828 -48.031 9.141 1 97.44 95 LEU B CA 1
ATOM 4430 C C . LEU B 1 95 ? 2.826 -48.844 8.352 1 97.44 95 LEU B C 1
ATOM 4432 O O . LEU B 1 95 ? 1.831 -49.344 8.898 1 97.44 95 LEU B O 1
ATOM 4436 N N . ASN B 1 96 ? 3.049 -49.031 7.137 1 97 96 ASN B N 1
ATOM 4437 C CA . ASN B 1 96 ? 2.166 -49.812 6.281 1 97 96 ASN B CA 1
ATOM 4438 C C . ASN B 1 96 ? 2.109 -51.281 6.723 1 97 96 ASN B C 1
ATOM 4440 O O . ASN B 1 96 ? 1.043 -51.906 6.699 1 97 96 ASN B O 1
ATOM 4444 N N . ASP B 1 97 ? 3.197 -51.781 7.086 1 96.12 97 ASP B N 1
ATOM 4445 C CA . ASP B 1 97 ? 3.252 -53.156 7.594 1 96.12 97 ASP B CA 1
ATOM 4446 C C . ASP B 1 97 ? 2.428 -53.281 8.875 1 96.12 97 ASP B C 1
ATOM 4448 O O . ASP B 1 97 ? 1.693 -54.25 9.039 1 96.12 97 ASP B O 1
ATOM 4452 N N . ALA B 1 98 ? 2.666 -52.312 9.703 1 95.44 98 ALA B N 1
ATOM 4453 C CA . ALA B 1 98 ? 1.925 -52.344 10.961 1 95.44 98 ALA B CA 1
ATOM 4454 C C . ALA B 1 98 ? 0.424 -52.219 10.711 1 95.44 98 ALA B C 1
ATOM 4456 O O . ALA B 1 98 ? -0.375 -52.906 11.383 1 95.44 98 ALA B O 1
ATOM 4457 N N . ARG B 1 99 ? 0.035 -51.406 9.844 1 95.44 99 ARG B N 1
ATOM 4458 C CA . ARG B 1 99 ? -1.373 -51.25 9.5 1 95.44 99 ARG B CA 1
ATOM 4459 C C . ARG B 1 99 ? -1.949 -52.531 8.898 1 95.44 99 ARG B C 1
ATOM 4461 O O . ARG B 1 99 ? -3.092 -52.875 9.18 1 95.44 99 ARG B O 1
ATOM 4468 N N . ALA B 1 100 ? -1.182 -53.188 8.086 1 94.25 100 ALA B N 1
ATOM 4469 C CA . ALA B 1 100 ? -1.597 -54.469 7.512 1 94.25 100 ALA B CA 1
ATOM 4470 C C . ALA B 1 100 ? -1.802 -55.531 8.602 1 94.25 100 ALA B C 1
ATOM 4472 O O . ALA B 1 100 ? -2.773 -56.281 8.562 1 94.25 100 ALA B O 1
ATOM 4473 N N . ALA B 1 101 ? -0.887 -55.594 9.484 1 92.31 101 ALA B N 1
ATOM 4474 C CA . ALA B 1 101 ? -0.997 -56.5 10.609 1 92.31 101 ALA B CA 1
ATOM 4475 C C . ALA B 1 101 ? -2.238 -56.219 11.445 1 92.31 101 ALA B C 1
ATOM 4477 O O . ALA B 1 101 ? -2.926 -57.156 11.891 1 92.31 101 ALA B O 1
ATOM 4478 N N . GLN B 1 102 ? -2.436 -54.938 11.672 1 90.81 102 GLN B N 1
ATOM 4479 C CA . GLN B 1 102 ? -3.625 -54.531 12.406 1 90.81 102 GLN B CA 1
ATOM 4480 C C . GLN B 1 102 ? -4.898 -54.969 11.68 1 90.81 102 GLN B C 1
ATOM 4482 O O . GLN B 1 102 ? -5.863 -55.375 12.312 1 90.81 102 GLN B O 1
ATOM 4487 N N . GLY B 1 103 ? -4.898 -54.875 10.414 1 89.19 103 GLY B N 1
ATOM 4488 C CA . GLY B 1 103 ? -6.023 -55.312 9.609 1 89.19 103 GLY B CA 1
ATOM 4489 C C . GLY B 1 103 ? -6.301 -56.781 9.727 1 89.19 103 GLY B C 1
ATOM 4490 O O . GLY B 1 103 ? -7.457 -57.219 9.844 1 89.19 103 GLY B O 1
ATOM 4491 N N . VAL B 1 104 ? -5.242 -57.531 9.758 1 87.12 104 VAL B N 1
ATOM 4492 C CA . VAL B 1 104 ? -5.359 -58.969 9.883 1 87.12 104 VAL B CA 1
ATOM 4493 C C . VAL B 1 104 ? -5.926 -59.312 11.258 1 87.12 104 VAL B C 1
ATOM 4495 O O . VAL B 1 104 ? -6.801 -60.188 11.375 1 87.12 104 VAL B O 1
ATOM 4498 N N . ALA B 1 105 ? -5.426 -58.656 12.273 1 86 105 ALA B N 1
ATOM 4499 C CA . ALA B 1 105 ? -5.906 -58.906 13.633 1 86 105 ALA B CA 1
ATOM 4500 C C . ALA B 1 105 ? -7.391 -58.562 13.758 1 86 105 ALA B C 1
ATOM 4502 O O . ALA B 1 105 ? -8.141 -59.25 14.438 1 86 105 ALA B O 1
ATOM 4503 N N . SER B 1 106 ? -7.828 -57.562 13.188 1 86.94 106 SER B N 1
ATOM 4504 C CA . SER B 1 106 ? -9.219 -57.156 13.227 1 86.94 106 SER B CA 1
ATOM 4505 C C . SER B 1 106 ? -10.125 -58.125 12.516 1 86.94 106 SER B C 1
ATOM 4507 O O . SER B 1 106 ? -11.273 -58.344 12.922 1 86.94 106 SER B O 1
ATOM 4509 N N . ALA B 1 107 ? -9.555 -58.781 11.492 1 85.94 107 ALA B N 1
ATOM 4510 C CA . ALA B 1 107 ? -10.312 -59.781 10.758 1 85.94 107 ALA B CA 1
ATOM 4511 C C . ALA B 1 107 ? -10.547 -61.031 11.609 1 85.94 107 ALA B C 1
ATOM 4513 O O . ALA B 1 107 ? -11.609 -61.656 11.523 1 85.94 107 ALA B O 1
ATOM 4514 N N . VAL B 1 108 ? -9.633 -61.344 12.461 1 84 108 VAL B N 1
ATOM 4515 C CA . VAL B 1 108 ? -9.75 -62.469 13.352 1 84 108 VAL B CA 1
ATOM 4516 C C . VAL B 1 108 ? -10.844 -62.219 14.383 1 84 108 VAL B C 1
ATOM 4518 O O . VAL B 1 108 ? -11.609 -63.125 14.727 1 84 108 VAL B O 1
ATOM 4521 N N . LEU B 1 109 ? -10.961 -61.031 14.773 1 85.19 109 LEU B N 1
ATOM 4522 C CA . LEU B 1 109 ? -11.953 -60.656 15.766 1 85.19 109 LEU B CA 1
ATOM 4523 C C . LEU B 1 109 ? -13.359 -60.719 15.18 1 85.19 109 LEU B C 1
ATOM 4525 O O . LEU B 1 109 ? -14.328 -60.969 15.891 1 85.19 109 LEU B O 1
ATOM 4529 N N . LYS B 1 110 ? -13.5 -60.531 13.961 1 83.94 110 LYS B N 1
ATOM 4530 C CA . LYS B 1 110 ? -14.805 -60.5 13.312 1 83.94 110 LYS B CA 1
ATOM 4531 C C . LYS B 1 110 ? -15.234 -61.906 12.875 1 83.94 110 LYS B C 1
ATOM 4533 O O . LYS B 1 110 ? -16.391 -62.125 12.523 1 83.94 110 LYS B O 1
ATOM 4538 N N . ASP B 1 111 ? -14.195 -62.812 12.984 1 83.5 111 ASP B N 1
ATOM 4539 C CA . ASP B 1 111 ? -14.484 -64.188 12.57 1 83.5 111 ASP B CA 1
ATOM 4540 C C . ASP B 1 111 ? -15.297 -64.938 13.633 1 83.5 111 ASP B C 1
ATOM 4542 O O . ASP B 1 111 ? -14.82 -65.125 14.742 1 83.5 111 ASP B O 1
ATOM 4546 N N . LYS B 1 112 ? -16.547 -65.312 13.391 1 81.56 112 LYS B N 1
ATOM 4547 C CA . LYS B 1 112 ? -17.484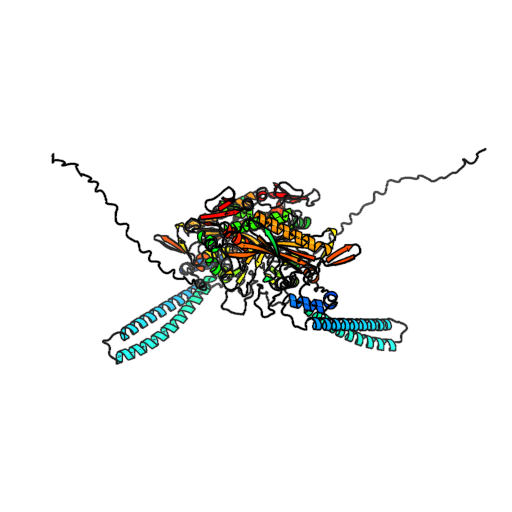 -65.938 14.312 1 81.56 112 LYS B CA 1
ATOM 4548 C C . LYS B 1 112 ? -17.062 -67.312 14.656 1 81.56 112 LYS B C 1
ATOM 4550 O O . LYS B 1 112 ? -17.516 -67.875 15.641 1 81.56 112 LYS B O 1
ATOM 4555 N N . GLY B 1 113 ? -16.234 -67.938 13.82 1 83.81 113 GLY B N 1
ATOM 4556 C CA . GLY B 1 113 ? -15.828 -69.312 14.031 1 83.81 113 GLY B CA 1
ATOM 4557 C C . GLY B 1 113 ? -14.703 -69.438 15.047 1 83.81 113 GLY B C 1
ATOM 4558 O O . GLY B 1 113 ? -14.328 -70.562 15.414 1 83.81 113 GLY B O 1
ATOM 4559 N N . LYS B 1 114 ? -14.312 -68.375 15.508 1 80.25 114 LYS B N 1
ATOM 4560 C CA . LYS B 1 114 ? -13.172 -68.438 16.422 1 80.25 114 LYS B CA 1
ATOM 4561 C C . LYS B 1 114 ? -13.641 -68.562 17.875 1 80.25 114 LYS B C 1
ATOM 4563 O O . LYS B 1 114 ? -14.727 -68.125 18.234 1 80.25 114 LYS B O 1
ATOM 4568 N N . SER B 1 115 ? -12.812 -69.25 18.594 1 87.25 115 SER B N 1
ATOM 4569 C CA . SER B 1 115 ? -13.141 -69.5 20 1 87.25 115 SER B CA 1
ATOM 4570 C C . SER B 1 115 ? -13.016 -68.188 20.812 1 87.25 115 SER B C 1
ATOM 4572 O O . SER B 1 115 ? -12.43 -67.188 20.359 1 87.25 115 SER B O 1
ATOM 4574 N N . LYS B 1 116 ? -13.562 -68.125 21.922 1 82.75 116 LYS B N 1
ATOM 4575 C CA . LYS B 1 116 ? -13.516 -66.938 22.828 1 82.75 116 LYS B CA 1
ATOM 4576 C C . LYS B 1 116 ? -12.078 -66.625 23.234 1 82.75 116 LYS B C 1
ATOM 4578 O O . LYS B 1 116 ? -11.727 -65.438 23.375 1 82.75 116 LYS B O 1
ATOM 4583 N N . GLU B 1 117 ? -11.375 -67.812 23.391 1 84.88 117 GLU B N 1
ATOM 4584 C CA . GLU B 1 117 ? -9.977 -67.625 23.781 1 84.88 117 GLU B CA 1
ATOM 4585 C C . GLU B 1 117 ? -9.164 -67 22.656 1 84.88 117 GLU B C 1
ATOM 4587 O O . GLU B 1 117 ? -8.336 -66.125 22.906 1 84.88 117 GLU B O 1
ATOM 4592 N N . GLU B 1 118 ? -9.461 -67.438 21.484 1 84 118 GLU B N 1
ATOM 4593 C CA . GLU B 1 118 ? -8.781 -66.875 20.312 1 84 118 GLU B CA 1
ATOM 4594 C C . GLU B 1 118 ? -9.125 -65.375 20.109 1 84 118 GLU B C 1
ATOM 4596 O O . GLU B 1 118 ? -8.266 -64.562 19.719 1 84 118 GLU B O 1
ATOM 4601 N N . LYS B 1 119 ? -10.25 -65 20.469 1 84.12 119 LYS B N 1
ATOM 4602 C CA . LYS B 1 119 ? -10.719 -63.625 20.344 1 84.12 119 LYS B CA 1
ATOM 4603 C C . LYS B 1 119 ? -10.078 -62.719 21.391 1 84.12 119 LYS B C 1
ATOM 4605 O O . LYS B 1 119 ? -9.742 -61.562 21.109 1 84.12 119 LYS B O 1
ATOM 4610 N N . GLN B 1 120 ? -9.914 -63.344 22.531 1 86.44 120 GLN B N 1
ATOM 4611 C CA . GLN B 1 120 ? -9.273 -62.562 23.594 1 86.44 120 GLN B CA 1
ATOM 4612 C C . GLN B 1 120 ? -7.816 -62.25 23.266 1 86.44 120 GLN B C 1
ATOM 4614 O O . GLN B 1 120 ? -7.332 -61.156 23.516 1 86.44 120 GLN B O 1
ATOM 4619 N N . VAL B 1 121 ? -7.156 -63.25 22.656 1 85.25 121 VAL B N 1
ATOM 4620 C CA . VAL B 1 121 ? -5.77 -63.062 22.25 1 85.25 121 VAL B CA 1
ATOM 4621 C C . VAL B 1 121 ? -5.691 -62.031 21.109 1 85.25 121 VAL B C 1
ATOM 4623 O O . VAL B 1 121 ? -4.801 -61.188 21.094 1 85.25 121 VAL B O 1
ATOM 4626 N N . ALA B 1 122 ? -6.656 -62.094 20.281 1 85.44 122 ALA B N 1
ATOM 4627 C CA . ALA B 1 122 ? -6.711 -61.156 19.141 1 85.44 122 ALA B CA 1
ATOM 4628 C C . ALA B 1 122 ? -6.977 -59.75 19.594 1 85.44 122 ALA B C 1
ATOM 4630 O O . ALA B 1 122 ? -6.434 -58.781 19.031 1 85.44 122 ALA B O 1
ATOM 4631 N N . ILE B 1 123 ? -7.738 -59.656 20.594 1 87.94 123 ILE B N 1
ATOM 4632 C CA . ILE B 1 123 ? -8.055 -58.344 21.141 1 87.94 123 ILE B CA 1
ATOM 4633 C C . ILE B 1 123 ? -6.801 -57.75 21.781 1 87.94 123 ILE B C 1
ATOM 4635 O O . ILE B 1 123 ? -6.516 -56.562 21.578 1 87.94 123 ILE B O 1
ATOM 4639 N N . ALA B 1 124 ? -6.137 -58.594 22.484 1 89.25 124 ALA B N 1
ATOM 4640 C CA . ALA B 1 124 ? -4.906 -58.125 23.109 1 89.25 124 ALA B CA 1
ATOM 4641 C C . ALA B 1 124 ? -3.867 -57.75 22.078 1 89.25 124 ALA B C 1
ATOM 4643 O O . ALA B 1 124 ? -3.18 -56.719 22.219 1 89.25 124 ALA B O 1
ATOM 4644 N N . HIS B 1 125 ? -3.861 -58.5 21.062 1 89.25 125 HIS B N 1
ATOM 4645 C CA . HIS B 1 125 ? -2.922 -58.219 19.984 1 89.25 125 HIS B CA 1
ATOM 4646 C C . HIS B 1 125 ? -3.311 -56.969 19.219 1 89.25 125 HIS B C 1
ATOM 4648 O O . HIS B 1 125 ? -2.447 -56.156 18.875 1 89.25 125 HIS B O 1
ATOM 4654 N N . ALA B 1 126 ? -4.477 -56.812 19.031 1 88 126 ALA B N 1
ATOM 4655 C CA . ALA B 1 126 ? -4.996 -55.625 18.328 1 88 126 ALA B CA 1
ATOM 4656 C C . ALA B 1 126 ? -4.691 -54.375 19.109 1 88 126 ALA B C 1
ATOM 4658 O O . ALA B 1 126 ? -4.414 -53.312 18.531 1 88 126 ALA B O 1
ATOM 4659 N N . LYS B 1 127 ? -4.754 -54.5 20.359 1 89.88 127 LYS B N 1
ATOM 4660 C CA . LYS B 1 127 ? -4.441 -53.344 21.219 1 89.88 127 LYS B CA 1
ATOM 4661 C C . LYS B 1 127 ? -2.975 -52.969 21.094 1 89.88 127 LYS B C 1
ATOM 4663 O O . LYS B 1 127 ? -2.648 -51.781 21.016 1 89.88 127 LYS B O 1
ATOM 4668 N N . VAL B 1 128 ? -2.143 -53.938 21.062 1 92.81 128 VAL B N 1
ATOM 4669 C CA . VAL B 1 128 ? -0.71 -53.688 20.906 1 92.81 128 VAL B CA 1
ATOM 4670 C C . VAL B 1 128 ? -0.422 -53.062 19.547 1 92.81 128 VAL B C 1
ATOM 4672 O O . VAL B 1 128 ? 0.377 -52.156 19.438 1 92.81 128 VAL B O 1
ATOM 4675 N N . LEU B 1 129 ? -1.097 -53.562 18.562 1 93.5 129 LEU B N 1
ATOM 4676 C CA . LEU B 1 129 ? -0.895 -53.062 17.203 1 93.5 129 LEU B CA 1
ATOM 4677 C C . LEU B 1 129 ? -1.389 -51.625 17.078 1 93.5 129 LEU B C 1
ATOM 4679 O O . LEU B 1 129 ? -0.792 -50.844 16.344 1 93.5 129 LEU B O 1
ATOM 4683 N N . LYS B 1 130 ? -2.398 -51.375 17.766 1 92.88 130 LYS B N 1
ATOM 4684 C CA . LYS B 1 130 ? -2.928 -50 17.734 1 92.88 130 LYS B CA 1
ATOM 4685 C C . LYS B 1 130 ? -1.918 -49 18.297 1 92.88 130 LYS B C 1
ATOM 4687 O O . LYS B 1 130 ? -1.725 -47.938 17.734 1 92.88 130 LYS B O 1
ATOM 4692 N N . GLU B 1 131 ? -1.323 -49.375 19.328 1 95 131 GLU B N 1
ATOM 4693 C CA . GLU B 1 131 ? -0.3 -48.531 19.938 1 95 131 GLU B CA 1
ATOM 4694 C C . GLU B 1 131 ? 0.921 -48.406 19.031 1 95 131 GLU B C 1
ATOM 4696 O O . GLU B 1 131 ? 1.523 -47.344 18.938 1 95 131 GLU B O 1
ATOM 4701 N N . GLU B 1 132 ? 1.229 -49.5 18.406 1 94.75 132 GLU B N 1
ATOM 4702 C CA . GLU B 1 132 ? 2.365 -49.5 17.5 1 94.75 132 GLU B CA 1
ATOM 4703 C C . GLU B 1 132 ? 2.1 -48.594 16.281 1 94.75 132 GLU B C 1
ATOM 4705 O O . GLU B 1 132 ? 2.98 -47.875 15.844 1 94.75 132 GLU B O 1
ATOM 4710 N N . VAL B 1 133 ? 0.993 -48.688 15.781 1 96.19 133 VAL B N 1
ATOM 4711 C CA . VAL B 1 133 ? 0.612 -47.875 14.625 1 96.19 133 VAL B CA 1
ATOM 4712 C C . VAL B 1 133 ? 0.664 -46.406 14.984 1 96.19 133 VAL B C 1
ATOM 4714 O O . VAL B 1 133 ? 1.164 -45.594 14.203 1 96.19 133 VAL B O 1
ATOM 4717 N N . LEU B 1 134 ? 0.223 -46.062 16.156 1 96.31 134 LEU B N 1
ATOM 4718 C CA . LEU B 1 134 ? 0.244 -44.688 16.594 1 96.31 134 LEU B CA 1
ATOM 4719 C C . LEU B 1 134 ? 1.675 -44.156 16.703 1 96.31 134 LEU B C 1
ATOM 4721 O O . LEU B 1 134 ? 1.966 -43.031 16.312 1 96.31 134 LEU B O 1
ATOM 4725 N N . LYS B 1 135 ? 2.459 -45 17.234 1 97.06 135 LYS B N 1
ATOM 4726 C CA . LYS B 1 135 ? 3.867 -44.625 17.359 1 97.06 135 LYS B CA 1
ATOM 4727 C C . LYS B 1 135 ? 4.512 -44.438 15.992 1 97.06 135 LYS B C 1
ATOM 4729 O O . LYS B 1 135 ? 5.258 -43.469 15.773 1 97.06 135 LYS B O 1
ATOM 4734 N N . LEU B 1 136 ? 4.207 -45.375 15.086 1 97.31 136 LEU B N 1
ATOM 4735 C CA . LEU B 1 136 ? 4.809 -45.344 13.758 1 97.31 136 LEU B CA 1
ATOM 4736 C C . LEU B 1 136 ? 4.262 -44.188 12.945 1 97.31 136 LEU B C 1
ATOM 4738 O O . LEU B 1 136 ? 4.973 -43.625 12.109 1 97.31 136 LEU B O 1
ATOM 4742 N N . GLU B 1 137 ? 3.086 -43.781 13.219 1 97.38 137 GLU B N 1
ATOM 4743 C CA . GLU B 1 137 ? 2.523 -42.594 12.578 1 97.38 137 GLU B CA 1
ATOM 4744 C C . GLU B 1 137 ? 3.305 -41.344 12.961 1 97.38 137 GLU B C 1
ATOM 4746 O O . GLU B 1 137 ? 3.562 -40.469 12.117 1 97.38 137 GLU B O 1
ATOM 4751 N N . THR B 1 138 ? 3.643 -41.25 14.141 1 97.75 138 THR B N 1
ATOM 4752 C CA . THR B 1 138 ? 4.418 -40.125 14.625 1 97.75 138 THR B CA 1
ATOM 4753 C C . THR B 1 138 ? 5.816 -40.125 14.008 1 97.75 138 THR B C 1
ATOM 4755 O O . THR B 1 138 ? 6.312 -39.062 13.586 1 97.75 138 THR B O 1
ATOM 4758 N N . VAL B 1 139 ? 6.383 -41.281 13.992 1 97.38 139 VAL B N 1
ATOM 4759 C CA . VAL B 1 139 ? 7.715 -41.438 13.414 1 97.38 139 VAL B CA 1
ATOM 4760 C C . VAL B 1 139 ? 7.684 -41.031 11.938 1 97.38 139 VAL B C 1
ATOM 4762 O O . VAL B 1 139 ? 8.578 -40.344 11.453 1 97.38 139 VAL B O 1
ATOM 4765 N N . TYR B 1 140 ? 6.688 -41.5 11.289 1 97.81 140 TYR B N 1
ATOM 4766 C CA . TYR B 1 140 ? 6.539 -41.188 9.867 1 97.81 140 TYR B CA 1
ATOM 4767 C C . TYR B 1 140 ? 6.336 -39.719 9.648 1 97.81 140 TYR B C 1
ATOM 4769 O O . TYR B 1 140 ? 6.953 -39.094 8.766 1 97.81 140 TYR B O 1
ATOM 4777 N N . ALA B 1 141 ? 5.539 -39.094 10.43 1 97.56 141 ALA B N 1
ATOM 4778 C CA . ALA B 1 141 ? 5.27 -37.656 10.32 1 97.56 141 ALA B CA 1
ATOM 4779 C C . ALA B 1 141 ? 6.535 -36.844 10.555 1 97.56 141 ALA B C 1
ATOM 4781 O O . ALA B 1 141 ? 6.785 -35.875 9.867 1 97.56 141 ALA B O 1
ATOM 4782 N N . ASP B 1 142 ? 7.25 -37.25 11.492 1 97.94 142 ASP B N 1
ATOM 4783 C CA . ASP B 1 142 ? 8.5 -36.562 11.805 1 97.94 142 ASP B CA 1
ATOM 4784 C C . ASP B 1 142 ? 9.508 -36.688 10.672 1 97.94 142 ASP B C 1
ATOM 4786 O O . ASP B 1 142 ? 10.211 -35.75 10.328 1 97.94 142 ASP B O 1
ATOM 4790 N N . ALA B 1 143 ? 9.586 -37.938 10.156 1 98 143 ALA B N 1
ATOM 4791 C CA . ALA B 1 143 ? 10.5 -38.156 9.039 1 98 143 ALA B CA 1
ATOM 4792 C C . ALA B 1 143 ? 10.094 -37.344 7.812 1 98 143 ALA B C 1
ATOM 4794 O O . ALA B 1 143 ? 10.945 -36.812 7.098 1 98 143 ALA B O 1
ATOM 4795 N N . GLU B 1 144 ? 8.859 -37.281 7.621 1 97.44 144 GLU B N 1
ATOM 4796 C CA . GLU B 1 144 ? 8.336 -36.531 6.504 1 97.44 144 GLU B CA 1
ATOM 4797 C C . GLU B 1 144 ? 8.656 -35.031 6.668 1 97.44 144 GLU B C 1
ATOM 4799 O O . GLU B 1 144 ? 9.023 -34.375 5.699 1 97.44 144 GLU B O 1
ATOM 4804 N N . ARG B 1 145 ? 8.477 -34.625 7.809 1 97.31 145 ARG B N 1
ATOM 4805 C CA . ARG B 1 145 ? 8.75 -33.219 8.094 1 97.31 145 ARG B CA 1
ATOM 4806 C C . ARG B 1 145 ? 10.227 -32.906 7.895 1 97.31 145 ARG B C 1
ATOM 4808 O O . ARG B 1 145 ? 10.57 -31.875 7.305 1 97.31 145 ARG B O 1
ATOM 4815 N N . ALA B 1 146 ? 11.047 -33.688 8.383 1 97.5 146 ALA B N 1
ATOM 4816 C CA . ALA B 1 146 ? 12.492 -33.469 8.25 1 97.5 146 ALA B CA 1
ATOM 4817 C C . ALA B 1 146 ? 12.906 -33.469 6.777 1 97.5 146 ALA B C 1
ATOM 4819 O O . ALA B 1 146 ? 13.719 -32.625 6.367 1 97.5 146 ALA B O 1
ATOM 4820 N N . LEU B 1 147 ? 12.352 -34.438 6.031 1 98 147 LEU B N 1
ATOM 4821 C CA . LEU B 1 147 ? 12.625 -34.5 4.602 1 98 147 LEU B CA 1
ATOM 4822 C C . LEU B 1 147 ? 12.172 -33.25 3.889 1 98 147 LEU B C 1
ATOM 4824 O O . LEU B 1 147 ? 12.922 -32.656 3.098 1 98 147 LEU B O 1
ATOM 4828 N N . LEU B 1 148 ? 11.008 -32.844 4.199 1 97.38 148 LEU B N 1
ATOM 4829 C CA . LEU B 1 148 ? 10.43 -31.672 3.568 1 97.38 148 LEU B CA 1
ATOM 4830 C C . LEU B 1 148 ? 11.242 -30.422 3.896 1 97.38 148 LEU B C 1
ATOM 4832 O O . LEU B 1 148 ? 11.5 -29.594 3.02 1 97.38 148 LEU B O 1
ATOM 4836 N N . ASP B 1 149 ? 11.656 -30.297 5.109 1 95.56 149 ASP B N 1
ATOM 4837 C CA . ASP B 1 149 ? 12.43 -29.141 5.547 1 95.56 149 ASP B CA 1
ATOM 4838 C C . ASP B 1 149 ? 13.742 -29.031 4.77 1 95.56 149 ASP B C 1
ATOM 4840 O O . ASP B 1 149 ? 14.141 -27.938 4.363 1 95.56 149 ASP B O 1
ATOM 4844 N N . LEU B 1 150 ? 14.375 -30.125 4.539 1 96 150 LEU B N 1
ATOM 4845 C CA . LEU B 1 150 ? 15.633 -30.141 3.801 1 96 150 LEU B CA 1
ATOM 4846 C C . LEU B 1 150 ? 15.406 -29.812 2.328 1 96 150 LEU B C 1
ATOM 4848 O O . LEU B 1 150 ? 16.25 -29.172 1.697 1 96 150 LEU B O 1
ATOM 4852 N N . ALA B 1 151 ? 14.312 -30.266 1.835 1 96.62 151 ALA B N 1
ATOM 4853 C CA . ALA B 1 151 ? 14.031 -30.094 0.412 1 96.62 151 ALA B CA 1
ATOM 4854 C C . ALA B 1 151 ? 13.578 -28.656 0.115 1 96.62 151 ALA B C 1
ATOM 4856 O O . ALA B 1 151 ? 13.867 -28.125 -0.958 1 96.62 151 ALA B O 1
ATOM 4857 N N . LEU B 1 152 ? 12.93 -28 1.026 1 94.94 152 LEU B N 1
ATOM 4858 C CA . LEU B 1 152 ? 12.297 -26.703 0.821 1 94.94 152 LEU B CA 1
ATOM 4859 C C . LEU B 1 152 ? 13.344 -25.609 0.672 1 94.94 152 LEU B C 1
ATOM 4861 O O . LEU B 1 152 ? 13.07 -24.547 0.1 1 94.94 152 LEU B O 1
ATOM 4865 N N . VAL B 1 153 ? 14.508 -25.797 1.127 1 93 153 VAL B N 1
ATOM 4866 C CA . VAL B 1 153 ? 15.531 -24.766 1.071 1 93 153 VAL B CA 1
ATOM 4867 C C . VAL B 1 153 ? 16.266 -24.828 -0.26 1 93 153 VAL B C 1
ATOM 4869 O O . VAL B 1 153 ? 17.031 -23.922 -0.607 1 93 153 VAL B O 1
ATOM 4872 N N . LEU B 1 154 ? 16.062 -25.938 -0.98 1 95.12 154 LEU B N 1
ATOM 4873 C CA . LEU B 1 154 ? 16.75 -26.094 -2.264 1 95.12 154 LEU B CA 1
ATOM 4874 C C . LEU B 1 154 ? 16.156 -25.156 -3.309 1 95.12 154 LEU B C 1
ATOM 4876 O O . LEU B 1 154 ? 14.938 -24.953 -3.35 1 95.12 154 LEU B O 1
ATOM 4880 N N . PRO B 1 155 ? 17 -24.578 -4.113 1 95.5 155 PRO B N 1
ATOM 4881 C CA . PRO B 1 155 ? 16.5 -23.75 -5.215 1 95.5 155 PRO B CA 1
ATOM 4882 C C . PRO B 1 155 ? 15.992 -24.578 -6.391 1 95.5 155 PRO B C 1
ATOM 4884 O O . PRO B 1 155 ? 16.172 -25.797 -6.414 1 95.5 155 PRO B O 1
ATOM 4887 N N . ASN B 1 156 ? 15.344 -23.891 -7.281 1 97.25 156 ASN B N 1
ATOM 4888 C CA . ASN B 1 156 ? 15.023 -24.469 -8.586 1 97.25 156 ASN B CA 1
ATOM 4889 C C . ASN B 1 156 ? 16.281 -24.859 -9.352 1 97.25 156 ASN B C 1
ATOM 4891 O O . ASN B 1 156 ? 17.375 -24.359 -9.055 1 97.25 156 ASN B O 1
ATOM 4895 N N . PHE B 1 157 ? 16.156 -25.844 -10.234 1 97.81 157 PHE B N 1
ATOM 4896 C CA . PHE B 1 157 ? 17.266 -26.125 -11.125 1 97.81 157 PHE B CA 1
ATOM 4897 C C . PHE B 1 157 ? 17.438 -25.016 -12.156 1 97.81 157 PHE B C 1
ATOM 4899 O O . PHE B 1 157 ? 16.453 -24.484 -12.672 1 97.81 157 PHE B O 1
ATOM 4906 N N . SER B 1 158 ? 18.656 -24.688 -12.461 1 98.25 158 SER B N 1
ATOM 4907 C CA . SER B 1 158 ? 18.953 -23.672 -13.477 1 98.25 158 SER B CA 1
ATOM 4908 C C . SER B 1 158 ? 18.734 -24.219 -14.883 1 98.25 158 SER B C 1
ATOM 4910 O O . SER B 1 158 ? 19.047 -25.391 -15.156 1 98.25 158 SER B O 1
ATOM 4912 N N . HIS B 1 159 ? 18.188 -23.422 -15.703 1 98.06 159 HIS B N 1
ATOM 4913 C CA . HIS B 1 159 ? 18.078 -23.75 -17.109 1 98.06 159 HIS B CA 1
ATOM 4914 C C . HIS B 1 159 ? 19.453 -24.047 -17.719 1 98.06 159 HIS B C 1
ATOM 4916 O O . HIS B 1 159 ? 20.438 -23.391 -17.391 1 98.06 159 HIS B O 1
ATOM 4922 N N . PRO B 1 160 ? 19.484 -24.969 -18.641 1 96.75 160 PRO B N 1
ATOM 4923 C CA . PRO B 1 160 ? 20.781 -25.328 -19.219 1 96.75 160 PRO B CA 1
ATOM 4924 C C . PRO B 1 160 ? 21.438 -24.172 -19.953 1 96.75 160 PRO B C 1
ATOM 4926 O O . PRO B 1 160 ? 22.672 -24.109 -20.031 1 96.75 160 PRO B O 1
ATOM 4929 N N . ALA B 1 161 ? 20.688 -23.219 -20.422 1 97.38 161 ALA B N 1
ATOM 4930 C CA . ALA B 1 161 ? 21.219 -22.094 -21.203 1 97.38 161 ALA B CA 1
ATOM 4931 C C . ALA B 1 161 ? 21.641 -20.953 -20.281 1 97.38 161 ALA B C 1
ATOM 4933 O O . ALA B 1 161 ? 22.281 -20 -20.719 1 97.38 161 ALA B O 1
ATOM 4934 N N . THR B 1 162 ? 21.328 -21.031 -19 1 98.38 162 THR B N 1
ATOM 4935 C CA . THR B 1 162 ? 21.641 -19.969 -18.062 1 98.38 162 THR B CA 1
ATOM 4936 C C . THR B 1 162 ? 23.156 -19.844 -17.891 1 98.38 162 THR B C 1
ATOM 4938 O O . THR B 1 162 ? 23.844 -20.828 -17.594 1 98.38 162 THR B O 1
ATOM 4941 N N . PRO B 1 163 ? 23.672 -18.609 -18.062 1 98.62 163 PRO B N 1
ATOM 4942 C CA . PRO B 1 163 ? 25.094 -18.453 -17.766 1 98.62 163 PRO B CA 1
ATOM 4943 C C . PRO B 1 163 ? 25.438 -18.828 -16.328 1 98.62 163 PRO B C 1
ATOM 4945 O O . PRO B 1 163 ? 24.625 -18.625 -15.414 1 98.62 163 PRO B O 1
ATOM 4948 N N . VAL B 1 164 ? 26.641 -19.344 -16.141 1 98.31 164 VAL B N 1
ATOM 4949 C CA . VAL B 1 164 ? 27.031 -19.828 -14.812 1 98.31 164 VAL B CA 1
ATOM 4950 C C . VAL B 1 164 ? 27.906 -18.781 -14.117 1 98.31 164 VAL B C 1
ATOM 4952 O O . VAL B 1 164 ? 28.812 -18.203 -14.734 1 98.31 164 VAL B O 1
ATOM 4955 N N . GLY B 1 165 ? 27.641 -18.484 -12.914 1 97.69 165 GLY B N 1
ATOM 4956 C CA . GLY B 1 165 ? 28.531 -17.641 -12.133 1 97.69 165 GLY B CA 1
ATOM 4957 C C . GLY B 1 165 ? 27.859 -16.391 -11.586 1 97.69 165 GLY B C 1
ATOM 4958 O O . GLY B 1 165 ? 26.672 -16.422 -11.266 1 97.69 165 GLY B O 1
ATOM 4959 N N . ALA B 1 166 ? 28.719 -15.398 -11.422 1 96.88 166 ALA B N 1
ATOM 4960 C CA . ALA B 1 166 ? 28.281 -14.172 -10.766 1 96.88 166 ALA B CA 1
ATOM 4961 C C . ALA B 1 166 ? 27.719 -13.18 -11.789 1 96.88 166 ALA B C 1
ATOM 4963 O O . ALA B 1 166 ? 27.656 -13.484 -12.984 1 96.88 166 ALA B O 1
ATOM 4964 N N . GLU B 1 167 ? 27.266 -12.078 -11.266 1 96.31 167 GLU B N 1
ATOM 4965 C CA . GLU B 1 167 ? 26.562 -11.07 -12.047 1 96.31 167 GLU B CA 1
ATOM 4966 C C . GLU B 1 167 ? 27.375 -10.648 -13.266 1 96.31 167 GLU B C 1
ATOM 4968 O O . GLU B 1 167 ? 26.812 -10.391 -14.336 1 96.31 167 GLU B O 1
ATOM 4973 N N . GLU B 1 168 ? 28.656 -10.609 -13.188 1 96.81 168 GLU B N 1
ATOM 4974 C CA . GLU B 1 168 ? 29.531 -10.164 -14.273 1 96.81 168 GLU B CA 1
ATOM 4975 C C . GLU B 1 168 ? 29.484 -11.133 -15.453 1 96.81 168 GLU B C 1
ATOM 4977 O O . GLU B 1 168 ? 29.891 -10.781 -16.562 1 96.81 168 GLU B O 1
ATOM 4982 N N . ASN B 1 169 ? 28.984 -12.352 -15.219 1 98.12 169 ASN B N 1
ATOM 4983 C CA . ASN B 1 169 ? 28.938 -13.375 -16.266 1 98.12 169 ASN B CA 1
ATOM 4984 C C . ASN B 1 169 ? 27.641 -13.289 -17.062 1 98.12 169 ASN B C 1
ATOM 4986 O O . ASN B 1 169 ? 27.391 -14.133 -17.938 1 98.12 169 ASN B O 1
ATOM 4990 N N . ALA B 1 170 ? 26.844 -12.258 -16.781 1 98.56 170 ALA B N 1
ATOM 4991 C CA . ALA B 1 170 ? 25.609 -12.102 -17.531 1 98.56 170 ALA B CA 1
ATOM 4992 C C . ALA B 1 170 ? 25.875 -12.008 -19.031 1 98.56 170 ALA B C 1
ATOM 4994 O O . ALA B 1 170 ? 26.844 -11.375 -19.453 1 98.56 170 ALA B O 1
ATOM 4995 N N . THR B 1 171 ? 25.062 -12.641 -19.859 1 98.62 171 THR B N 1
ATOM 4996 C CA . THR B 1 171 ? 25.203 -12.609 -21.312 1 98.62 171 THR B CA 1
ATOM 4997 C C . THR B 1 171 ? 24.297 -11.547 -21.922 1 98.62 171 THR B C 1
ATOM 4999 O O . THR B 1 171 ? 23.094 -11.508 -21.641 1 98.62 171 THR B O 1
ATOM 5002 N N . LEU B 1 172 ? 24.844 -10.688 -22.75 1 98.62 172 LEU B N 1
ATOM 5003 C CA . LEU B 1 172 ? 24.062 -9.688 -23.469 1 98.62 172 LEU B CA 1
ATOM 5004 C C . LEU B 1 172 ? 23.266 -10.328 -24.609 1 98.62 172 LEU B C 1
ATOM 5006 O O . LEU B 1 172 ? 23.859 -10.93 -25.516 1 98.62 172 LEU B O 1
ATOM 5010 N N . LEU B 1 173 ? 22.031 -10.188 -24.516 1 98.44 173 LEU B N 1
ATOM 5011 C CA . LEU B 1 173 ? 21.172 -10.805 -25.531 1 98.44 173 LEU B CA 1
ATOM 5012 C C . LEU B 1 173 ? 20.828 -9.812 -26.625 1 98.44 173 LEU B C 1
ATOM 5014 O O . LEU B 1 173 ? 20.734 -10.18 -27.797 1 98.44 173 LEU B O 1
ATOM 5018 N N . GLU B 1 174 ? 20.531 -8.602 -26.188 1 97.94 174 GLU B N 1
ATOM 5019 C CA . GLU B 1 174 ? 20.047 -7.574 -27.109 1 97.94 174 GLU B CA 1
ATOM 5020 C C . GLU B 1 174 ? 20.266 -6.18 -26.531 1 97.94 174 GLU B C 1
ATOM 5022 O O . GLU B 1 174 ? 20.375 -6.008 -25.312 1 97.94 174 GLU B O 1
ATOM 5027 N N . SER B 1 175 ? 20.484 -5.223 -27.422 1 98.44 175 SER B N 1
ATOM 5028 C CA . SER B 1 175 ? 20.469 -3.803 -27.094 1 98.44 175 SER B CA 1
ATOM 5029 C C . SER B 1 175 ? 19.578 -3.023 -28.047 1 98.44 175 SER B C 1
ATOM 5031 O O . SER B 1 175 ? 19.562 -3.305 -29.25 1 98.44 175 SER B O 1
ATOM 5033 N N . PHE B 1 176 ? 18.812 -2.156 -27.578 1 98.5 176 PHE B N 1
ATOM 5034 C CA . PHE B 1 176 ? 17.938 -1.36 -28.438 1 98.5 176 PHE B CA 1
ATOM 5035 C C . PHE B 1 176 ? 17.734 0.032 -27.859 1 98.5 176 PHE B C 1
ATOM 5037 O O . PHE B 1 176 ? 18.125 0.3 -26.719 1 98.5 176 PHE B O 1
ATOM 5044 N N . GLY B 1 177 ? 17.156 0.947 -28.672 1 98.06 177 GLY B N 1
ATOM 5045 C CA . GLY B 1 177 ? 16.891 2.314 -28.25 1 98.06 177 GLY B CA 1
ATOM 5046 C C . GLY B 1 177 ? 17.859 3.316 -28.859 1 98.06 177 GLY B C 1
ATOM 5047 O O . GLY B 1 177 ? 18.672 2.969 -29.719 1 98.06 177 GLY B O 1
ATOM 5048 N N . PRO B 1 178 ? 17.75 4.543 -28.438 1 97.81 178 PRO B N 1
ATOM 5049 C CA . PRO B 1 178 ? 18.594 5.598 -28.984 1 97.81 178 PRO B CA 1
ATOM 5050 C C . PRO B 1 178 ? 20.047 5.488 -28.5 1 97.81 178 PRO B C 1
ATOM 5052 O O . PRO B 1 178 ? 20.359 4.672 -27.641 1 97.81 178 PRO B O 1
ATOM 5055 N N . GLU B 1 179 ? 20.875 6.297 -29.125 1 97.5 179 GLU B N 1
ATOM 5056 C CA . GLU B 1 179 ? 22.266 6.367 -28.703 1 97.5 179 GLU B CA 1
ATOM 5057 C C . GLU B 1 179 ? 22.391 6.824 -27.25 1 97.5 179 GLU B C 1
ATOM 5059 O O . GLU B 1 179 ? 21.594 7.648 -26.797 1 97.5 179 GLU B O 1
ATOM 5064 N N . LEU B 1 180 ? 23.406 6.324 -26.625 1 97.81 180 LEU B N 1
ATOM 5065 C CA . LEU B 1 180 ? 23.625 6.652 -25.234 1 97.81 180 LEU B CA 1
ATOM 5066 C C . LEU B 1 180 ? 24.031 8.109 -25.062 1 97.81 180 LEU B C 1
ATOM 5068 O O . LEU B 1 180 ? 24.875 8.609 -25.812 1 97.81 180 LEU B O 1
ATOM 5072 N N . LEU B 1 181 ? 23.438 8.727 -24.109 1 97.69 181 LEU B N 1
ATOM 5073 C CA . LEU B 1 181 ? 23.938 10.031 -23.688 1 97.69 181 LEU B CA 1
ATOM 5074 C C . LEU B 1 181 ? 25.172 9.891 -22.812 1 97.69 181 LEU B C 1
ATOM 5076 O O . LEU B 1 181 ? 25.297 8.93 -22.047 1 97.69 181 LEU B O 1
ATOM 5080 N N . PRO B 1 182 ? 26.078 10.867 -22.969 1 97.25 182 PRO B N 1
ATOM 5081 C CA . PRO B 1 182 ? 27.219 10.805 -22.062 1 97.25 182 PRO B CA 1
ATOM 5082 C C . PRO B 1 182 ? 26.812 10.938 -20.594 1 97.25 182 PRO B C 1
ATOM 5084 O O . PRO B 1 182 ? 25.875 11.664 -20.281 1 97.25 182 PRO B O 1
ATOM 5087 N N . ALA B 1 183 ? 27.562 10.242 -19.797 1 97.69 183 ALA B N 1
ATOM 5088 C CA . ALA B 1 183 ? 27.344 10.367 -18.359 1 97.69 183 ALA B CA 1
ATOM 5089 C C . ALA B 1 183 ? 27.562 11.805 -17.891 1 97.69 183 ALA B C 1
ATOM 5091 O O . ALA B 1 183 ? 28.484 12.469 -18.359 1 97.69 183 ALA B O 1
ATOM 5092 N N . SER B 1 184 ? 26.641 12.297 -17.047 1 96.88 184 SER B N 1
ATOM 5093 C CA . SER B 1 184 ? 26.75 13.648 -16.516 1 96.88 184 SER B CA 1
ATOM 5094 C C . SER B 1 184 ? 26 13.781 -15.188 1 96.88 184 SER B C 1
ATOM 5096 O O . SER B 1 184 ? 24.781 13.555 -15.125 1 96.88 184 SER B O 1
ATOM 5098 N N . GLU B 1 185 ? 26.641 14.25 -14.234 1 94.94 185 GLU B N 1
ATOM 5099 C CA . GLU B 1 185 ? 26.016 14.461 -12.938 1 94.94 185 GLU B CA 1
ATOM 5100 C C . GLU B 1 185 ? 24.938 15.539 -13.016 1 94.94 185 GLU B C 1
ATOM 5102 O O . GLU B 1 185 ? 24.031 15.57 -12.18 1 94.94 185 GLU B O 1
ATOM 5107 N N . ALA B 1 186 ? 25.062 16.391 -14 1 96.5 186 ALA B N 1
ATOM 5108 C CA . ALA B 1 186 ? 24.078 17.453 -14.188 1 96.5 186 ALA B CA 1
ATOM 5109 C C . ALA B 1 186 ? 22.703 16.875 -14.523 1 96.5 186 ALA B C 1
ATOM 5111 O O . ALA B 1 186 ? 21.688 17.547 -14.352 1 96.5 186 ALA B O 1
ATOM 5112 N N . ARG B 1 187 ? 22.734 15.656 -14.93 1 97.88 187 ARG B N 1
ATOM 5113 C CA . ARG B 1 187 ? 21.484 15.023 -15.359 1 97.88 187 ARG B CA 1
ATOM 5114 C C . ARG B 1 187 ? 20.906 14.156 -14.258 1 97.88 187 ARG B C 1
ATOM 5116 O O . ARG B 1 187 ? 19.906 13.461 -14.461 1 97.88 187 ARG B O 1
ATOM 5123 N N . ASP B 1 188 ? 21.453 14.266 -13.102 1 97.25 188 ASP B N 1
ATOM 5124 C CA . ASP B 1 188 ? 21 13.477 -11.953 1 97.25 188 ASP B CA 1
ATOM 5125 C C . ASP B 1 188 ? 19.531 13.742 -11.648 1 97.25 188 ASP B C 1
ATOM 5127 O O . ASP B 1 188 ? 19.109 14.898 -11.531 1 97.25 188 ASP B O 1
ATOM 5131 N N . HIS B 1 189 ? 18.766 12.648 -11.453 1 98.12 189 HIS B N 1
ATOM 5132 C CA . HIS B 1 189 ? 17.328 12.797 -11.227 1 98.12 189 HIS B CA 1
ATOM 5133 C C . HIS B 1 189 ? 17.047 13.547 -9.93 1 98.12 189 HIS B C 1
ATOM 5135 O O . HIS B 1 189 ? 16.031 14.227 -9.812 1 98.12 189 HIS B O 1
ATOM 5141 N N . VAL B 1 190 ? 17.906 13.438 -8.938 1 96.75 190 VAL B N 1
ATOM 5142 C CA . VAL B 1 190 ? 17.734 14.141 -7.664 1 96.75 190 VAL B CA 1
ATOM 5143 C C . VAL B 1 190 ? 17.812 15.648 -7.891 1 96.75 190 VAL B C 1
ATOM 5145 O O . VAL B 1 190 ? 17.016 16.406 -7.328 1 96.75 190 VAL B O 1
ATOM 5148 N N . ARG B 1 191 ? 18.719 16.031 -8.711 1 96.31 191 ARG B N 1
ATOM 5149 C CA . ARG B 1 191 ? 18.844 17.453 -9.055 1 96.31 191 ARG B CA 1
ATOM 5150 C C . ARG B 1 191 ? 17.578 17.969 -9.727 1 96.31 191 ARG B C 1
ATOM 5152 O O . ARG B 1 191 ? 17.078 19.031 -9.383 1 96.31 191 ARG B O 1
ATOM 5159 N N . VAL B 1 192 ? 17.094 17.203 -10.641 1 97.69 192 VAL B N 1
ATOM 5160 C CA . VAL B 1 192 ? 15.883 17.562 -11.375 1 97.69 192 VAL B CA 1
ATOM 5161 C C . VAL B 1 192 ? 14.711 17.688 -10.406 1 97.69 192 VAL B C 1
ATOM 5163 O O . VAL B 1 192 ? 14 18.703 -10.398 1 97.69 192 VAL B O 1
ATOM 5166 N N . THR B 1 193 ? 14.508 16.719 -9.539 1 97.56 193 THR B N 1
ATOM 5167 C CA . THR B 1 193 ? 13.359 16.656 -8.641 1 97.56 193 THR B CA 1
ATOM 5168 C C . THR B 1 193 ? 13.477 17.719 -7.551 1 97.56 193 THR B C 1
ATOM 5170 O O . THR B 1 193 ? 12.469 18.266 -7.09 1 97.56 193 THR B O 1
ATOM 5173 N N . GLU B 1 194 ? 14.68 18.062 -7.172 1 95.5 194 GLU B N 1
ATOM 5174 C CA . GLU B 1 194 ? 14.891 19.141 -6.215 1 95.5 194 GLU B CA 1
ATOM 5175 C C . GLU B 1 194 ? 14.555 20.5 -6.836 1 95.5 194 GLU B C 1
ATOM 5177 O O . GLU B 1 194 ? 13.953 21.359 -6.18 1 95.5 194 GLU B O 1
ATOM 5182 N N . THR B 1 195 ? 14.992 20.656 -8.062 1 96.69 195 THR B N 1
ATOM 5183 C CA . THR B 1 195 ? 14.742 21.906 -8.766 1 96.69 195 THR B CA 1
ATOM 5184 C C . THR B 1 195 ? 13.25 22.203 -8.836 1 96.69 195 THR B C 1
ATOM 5186 O O . THR B 1 195 ? 12.828 23.344 -8.633 1 96.69 195 THR B O 1
ATOM 5189 N N . TYR B 1 196 ? 12.477 21.203 -9.031 1 96.56 196 TYR B N 1
ATOM 5190 C CA . TYR B 1 196 ? 11.055 21.422 -9.281 1 96.56 196 TYR B CA 1
ATOM 5191 C C . TYR B 1 196 ? 10.219 21.031 -8.07 1 96.56 196 TYR B C 1
ATOM 5193 O O . TYR B 1 196 ? 8.992 21.172 -8.078 1 96.56 196 TYR B O 1
ATOM 5201 N N . GLY B 1 197 ? 10.812 20.484 -7.016 1 96.69 197 GLY B N 1
ATOM 5202 C CA . GLY B 1 197 ? 10.094 20.062 -5.828 1 96.69 197 GLY B CA 1
ATOM 5203 C C . GLY B 1 197 ? 9.281 18.797 -6.051 1 96.69 197 GLY B C 1
ATOM 5204 O O . GLY B 1 197 ? 8.164 18.672 -5.547 1 96.69 197 GLY B O 1
ATOM 5205 N N . TRP B 1 198 ? 9.812 17.859 -6.801 1 97.94 198 TRP B N 1
ATOM 5206 C CA . TRP B 1 198 ? 9.055 16.656 -7.172 1 97.94 198 TRP B CA 1
ATOM 5207 C C . TRP B 1 198 ? 9.336 15.523 -6.199 1 97.94 198 TRP B C 1
ATOM 5209 O O . TRP B 1 198 ? 8.695 14.469 -6.262 1 97.94 198 TRP B O 1
ATOM 5219 N N . LEU B 1 199 ? 10.281 15.711 -5.293 1 97.19 199 LEU B N 1
ATOM 5220 C CA . LEU B 1 199 ? 10.555 14.852 -4.148 1 97.19 199 LEU B CA 1
ATOM 5221 C C . LEU B 1 199 ? 10.633 15.664 -2.859 1 97.19 199 LEU B C 1
ATOM 5223 O O . LEU B 1 199 ? 11 16.844 -2.881 1 97.19 199 LEU B O 1
ATOM 5227 N N . ASP B 1 200 ? 10.258 15.023 -1.796 1 95.69 200 ASP B N 1
ATOM 5228 C CA . ASP B 1 200 ? 10.312 15.695 -0.503 1 95.69 200 ASP B CA 1
ATOM 5229 C C . ASP B 1 200 ? 10.977 14.812 0.552 1 95.69 200 ASP B C 1
ATOM 5231 O O . ASP B 1 200 ? 10.297 14.219 1.388 1 95.69 200 ASP B O 1
ATOM 5235 N N . PRO B 1 201 ? 12.289 14.836 0.559 1 94.12 201 PRO B N 1
ATOM 5236 C CA . PRO B 1 201 ? 13.008 13.992 1.516 1 94.12 201 PRO B CA 1
ATOM 5237 C C . PRO B 1 201 ? 12.711 14.359 2.967 1 94.12 201 PRO B C 1
ATOM 5239 O O . PRO B 1 201 ? 12.727 13.492 3.844 1 94.12 201 PRO B O 1
ATOM 5242 N N . ALA B 1 202 ? 12.484 15.625 3.229 1 94.5 202 ALA B N 1
ATOM 5243 C CA . ALA B 1 202 ? 12.156 16.047 4.586 1 94.5 202 ALA B CA 1
ATOM 5244 C C . ALA B 1 202 ? 10.844 15.438 5.055 1 94.5 202 ALA B C 1
ATOM 5246 O O . ALA B 1 202 ? 10.742 14.953 6.188 1 94.5 202 ALA B O 1
ATOM 5247 N N . ALA B 1 203 ? 9.891 15.461 4.18 1 96 203 ALA B N 1
ATOM 5248 C CA . ALA B 1 203 ? 8.609 14.828 4.5 1 96 203 ALA B CA 1
ATOM 5249 C C . ALA B 1 203 ? 8.797 13.336 4.758 1 96 203 ALA B C 1
ATOM 5251 O O . ALA B 1 203 ? 8.188 12.781 5.676 1 96 203 ALA B O 1
ATOM 5252 N N . SER B 1 204 ? 9.609 12.758 3.928 1 95.62 204 SER B N 1
ATOM 5253 C CA . SER B 1 204 ? 9.906 11.336 4.098 1 95.62 204 SER B CA 1
ATOM 5254 C C . SER B 1 204 ? 10.453 11.047 5.488 1 95.62 204 SER B C 1
ATOM 5256 O O . SER B 1 204 ? 9.953 10.172 6.191 1 95.62 204 SER B O 1
ATOM 5258 N N . ALA B 1 205 ? 11.438 11.773 5.84 1 94.19 205 ALA B N 1
ATOM 5259 C CA . ALA B 1 205 ? 12.094 11.586 7.133 1 94.19 205 ALA B CA 1
ATOM 5260 C C . ALA B 1 205 ? 11.094 11.75 8.281 1 94.19 205 ALA B C 1
ATOM 5262 O O . ALA B 1 205 ? 11.125 10.984 9.25 1 94.19 205 ALA B O 1
ATOM 5263 N N . THR B 1 206 ? 10.234 12.648 8.148 1 95.44 206 THR B N 1
ATOM 5264 C CA . THR B 1 206 ? 9.266 12.969 9.188 1 95.44 206 THR B CA 1
ATOM 5265 C C . THR B 1 206 ? 8.18 11.898 9.266 1 95.44 206 THR B C 1
ATOM 5267 O O . THR B 1 206 ? 7.867 11.398 10.344 1 95.44 206 THR B O 1
ATOM 5270 N N . ALA B 1 207 ? 7.672 11.523 8.156 1 96.62 207 ALA B N 1
ATOM 5271 C CA . ALA B 1 207 ? 6.516 10.625 8.109 1 96.62 207 ALA B CA 1
ATOM 5272 C C . ALA B 1 207 ? 6.918 9.195 8.438 1 96.62 207 ALA B C 1
ATOM 5274 O O . ALA B 1 207 ? 6.172 8.469 9.102 1 96.62 207 ALA B O 1
ATOM 5275 N N . THR B 1 208 ? 8.086 8.766 7.949 1 95.56 208 THR B N 1
ATOM 5276 C CA . THR B 1 208 ? 8.445 7.359 8.055 1 95.56 208 THR B CA 1
ATOM 5277 C C . THR B 1 208 ? 9.938 7.199 8.359 1 95.56 208 THR B C 1
ATOM 5279 O O . THR B 1 208 ? 10.312 6.547 9.336 1 95.56 208 THR B O 1
ATOM 5282 N N . GLY B 1 209 ? 10.734 7.688 7.645 1 93.38 209 GLY B N 1
ATOM 5283 C CA . GLY B 1 209 ? 12.18 7.547 7.578 1 93.38 209 GLY B CA 1
ATOM 5284 C C . GLY B 1 209 ? 12.742 7.785 6.188 1 93.38 209 GLY B C 1
ATOM 5285 O O . GLY B 1 209 ? 11.984 8.062 5.25 1 93.38 209 GLY B O 1
ATOM 5286 N N . SER B 1 210 ? 14.008 7.625 6.09 1 90.69 210 SER B N 1
ATOM 5287 C CA . SER B 1 210 ? 14.648 7.848 4.797 1 90.69 210 SER B CA 1
ATOM 5288 C C . SER B 1 210 ? 14.211 6.793 3.781 1 90.69 210 SER B C 1
ATOM 5290 O O . SER B 1 210 ? 13.805 5.695 4.156 1 90.69 210 SER B O 1
ATOM 5292 N N . SER B 1 211 ? 14.164 7.117 2.494 1 93.94 211 SER B N 1
ATOM 5293 C CA . SER B 1 211 ? 13.953 6.238 1.35 1 93.94 211 SER B CA 1
ATOM 5294 C C . SER B 1 211 ? 12.516 5.73 1.306 1 93.94 211 SER B C 1
ATOM 5296 O O . SER B 1 211 ? 12.266 4.598 0.888 1 93.94 211 SER B O 1
ATOM 5298 N N . TRP B 1 212 ? 11.703 6.469 1.915 1 96 212 TRP B N 1
ATOM 5299 C CA . TRP B 1 212 ? 10.258 6.332 1.727 1 96 212 TRP B CA 1
ATOM 5300 C C . TRP B 1 212 ? 9.703 7.512 0.937 1 96 212 TRP B C 1
ATOM 5302 O O . TRP B 1 212 ? 9.172 8.461 1.519 1 96 212 TRP B O 1
ATOM 5312 N N . PRO B 1 213 ? 9.742 7.426 -0.302 1 95.75 213 PRO B N 1
ATOM 5313 C CA . PRO B 1 213 ? 9.625 8.641 -1.112 1 95.75 213 PRO B CA 1
ATOM 5314 C C . PRO B 1 213 ? 8.195 9.18 -1.152 1 95.75 213 PRO B C 1
ATOM 5316 O O . PRO B 1 213 ? 7.238 8.406 -1.206 1 95.75 213 PRO B O 1
ATOM 5319 N N . PHE B 1 214 ? 8.078 10.508 -1.087 1 97.75 214 PHE B N 1
ATOM 5320 C CA . PHE B 1 214 ? 6.934 11.289 -1.532 1 97.75 214 PHE B CA 1
ATOM 5321 C C . PHE B 1 214 ? 7.129 11.773 -2.965 1 97.75 214 PHE B C 1
ATOM 5323 O O . PHE B 1 214 ? 8.016 12.586 -3.236 1 97.75 214 PHE B O 1
ATOM 5330 N N . LEU B 1 215 ? 6.301 11.281 -3.863 1 98.5 215 LEU B N 1
ATOM 5331 C CA . LEU B 1 215 ? 6.305 11.836 -5.215 1 98.5 215 LEU B CA 1
ATOM 5332 C C . LEU B 1 215 ? 5.305 12.977 -5.34 1 98.5 215 LEU B C 1
ATOM 5334 O O . LEU B 1 215 ? 4.145 12.844 -4.941 1 98.5 215 LEU B O 1
ATOM 5338 N N . LEU B 1 216 ? 5.75 14.094 -5.902 1 98.06 216 LEU B N 1
ATOM 5339 C CA . LEU B 1 216 ? 4.906 15.281 -6.02 1 98.06 216 LEU B CA 1
ATOM 5340 C C . LEU B 1 216 ? 4.895 15.797 -7.453 1 98.06 216 LEU B C 1
ATOM 5342 O O . LEU B 1 216 ? 5.863 15.617 -8.195 1 98.06 216 LEU B O 1
ATOM 5346 N N . GLY B 1 217 ? 3.787 16.469 -7.773 1 96.19 217 GLY B N 1
ATOM 5347 C CA . GLY B 1 217 ? 3.721 17.125 -9.07 1 96.19 217 GLY B CA 1
ATOM 5348 C C . GLY B 1 217 ? 3.908 16.172 -10.234 1 96.19 217 GLY B C 1
ATOM 5349 O O . GLY B 1 217 ? 3.223 15.156 -10.32 1 96.19 217 GLY B O 1
ATOM 5350 N N . ALA B 1 218 ? 4.871 16.469 -11.008 1 96.06 218 ALA B N 1
ATOM 5351 C CA . ALA B 1 218 ? 5.078 15.68 -12.219 1 96.06 218 ALA B CA 1
ATOM 5352 C C . ALA B 1 218 ? 5.57 14.273 -11.883 1 96.06 218 ALA B C 1
ATOM 5354 O O . ALA B 1 218 ? 5.273 13.312 -12.602 1 96.06 218 ALA B O 1
ATOM 5355 N N . ALA B 1 219 ? 6.285 14.164 -10.766 1 97.69 219 ALA B N 1
ATOM 5356 C CA . ALA B 1 219 ? 6.723 12.828 -10.375 1 97.69 219 ALA B CA 1
ATOM 5357 C C . ALA B 1 219 ? 5.535 11.945 -10.008 1 97.69 219 ALA B C 1
ATOM 5359 O O . ALA B 1 219 ? 5.496 10.766 -10.367 1 97.69 219 ALA B O 1
ATOM 5360 N N . ALA B 1 220 ? 4.59 12.508 -9.289 1 97.94 220 ALA B N 1
ATOM 5361 C CA . ALA B 1 220 ? 3.363 11.773 -8.984 1 97.94 220 ALA B CA 1
ATOM 5362 C C . ALA B 1 220 ? 2.58 11.461 -10.258 1 97.94 220 ALA B C 1
ATOM 5364 O O . ALA B 1 220 ? 2.025 10.367 -10.406 1 97.94 220 ALA B O 1
ATOM 5365 N N . GLN B 1 221 ? 2.557 12.352 -11.156 1 97.06 221 GLN B N 1
ATOM 5366 C CA . GLN B 1 221 ? 1.884 12.148 -12.438 1 97.06 221 GLN B CA 1
ATOM 5367 C C . GLN B 1 221 ? 2.57 11.062 -13.25 1 97.06 221 GLN B C 1
ATOM 5369 O O . GLN B 1 221 ? 1.907 10.289 -13.945 1 97.06 221 GLN B O 1
ATOM 5374 N N . LEU B 1 222 ? 3.838 11.031 -13.188 1 97.88 222 LEU B N 1
ATOM 5375 C CA . LEU B 1 222 ? 4.59 9.992 -13.883 1 97.88 222 LEU B CA 1
ATOM 5376 C C . LEU B 1 222 ? 4.23 8.617 -13.352 1 97.88 222 LEU B C 1
ATOM 5378 O O . LEU B 1 222 ? 4.133 7.652 -14.117 1 97.88 222 LEU B O 1
ATOM 5382 N N . GLU B 1 223 ? 4.07 8.523 -12.023 1 98.06 223 GLU B N 1
ATOM 5383 C CA . GLU B 1 223 ? 3.648 7.238 -11.469 1 98.06 223 GLU B CA 1
ATOM 5384 C C . GLU B 1 223 ? 2.312 6.793 -12.055 1 98.06 223 GLU B C 1
ATOM 5386 O O . GLU B 1 223 ? 2.158 5.641 -12.453 1 98.06 223 GLU B O 1
ATOM 5391 N N . HIS B 1 224 ? 1.408 7.695 -12.117 1 97.5 224 HIS B N 1
ATOM 5392 C CA . HIS B 1 224 ? 0.091 7.402 -12.672 1 97.5 224 HIS B CA 1
ATOM 5393 C C . HIS B 1 224 ? 0.185 7.031 -14.148 1 97.5 224 HIS B C 1
ATOM 5395 O O . HIS B 1 224 ? -0.376 6.02 -14.57 1 97.5 224 HIS B O 1
ATOM 5401 N N . ALA B 1 225 ? 0.885 7.809 -14.883 1 97.75 225 ALA B N 1
ATOM 5402 C CA . ALA B 1 225 ? 0.966 7.637 -16.328 1 97.75 225 ALA B CA 1
ATOM 5403 C C . ALA B 1 225 ? 1.695 6.348 -16.688 1 97.75 225 ALA B C 1
ATOM 5405 O O . ALA B 1 225 ? 1.262 5.609 -17.578 1 97.75 225 ALA B O 1
ATOM 5406 N N . LEU B 1 226 ? 2.799 6.102 -16.016 1 98.69 226 LEU B N 1
ATOM 5407 C CA . LEU B 1 226 ? 3.576 4.895 -16.281 1 98.69 226 LEU B CA 1
ATOM 5408 C C . LEU B 1 226 ? 2.771 3.645 -15.938 1 98.69 226 LEU B C 1
ATOM 5410 O O . LEU B 1 226 ? 2.82 2.65 -16.672 1 98.69 226 LEU B O 1
ATOM 5414 N N . SER B 1 227 ? 2.07 3.678 -14.828 1 98.31 227 SER B N 1
ATOM 5415 C C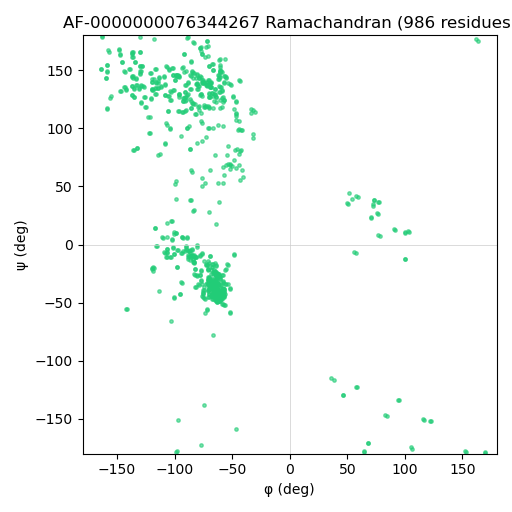A . SER B 1 227 ? 1.214 2.557 -14.461 1 98.31 227 SER B CA 1
ATOM 5416 C C . SER B 1 227 ? 0.153 2.295 -15.523 1 98.31 227 SER B C 1
ATOM 5418 O O . SER B 1 227 ? -0.047 1.153 -15.945 1 98.31 227 SER B O 1
ATOM 5420 N N . GLY B 1 228 ? -0.498 3.387 -15.977 1 97.81 228 GLY B N 1
ATOM 5421 C CA . GLY B 1 228 ? -1.518 3.246 -17 1 97.81 228 GLY B CA 1
ATOM 5422 C C . GLY B 1 228 ? -0.974 2.713 -18.312 1 97.81 228 GLY B C 1
ATOM 5423 O O . GLY B 1 228 ? -1.584 1.838 -18.938 1 97.81 228 GLY B O 1
ATOM 5424 N N . TYR B 1 229 ? 0.142 3.223 -18.703 1 98.19 229 TYR B N 1
ATOM 5425 C CA . TYR B 1 229 ? 0.774 2.812 -19.953 1 98.19 229 TYR B CA 1
ATOM 5426 C C . TYR B 1 229 ? 1.121 1.329 -19.938 1 98.19 229 TYR B C 1
ATOM 5428 O O . TYR B 1 229 ? 0.794 0.592 -20.859 1 98.19 229 TYR B O 1
ATOM 5436 N N . ALA B 1 230 ? 1.754 0.899 -18.844 1 98.75 230 ALA B N 1
ATOM 5437 C CA . ALA B 1 230 ? 2.166 -0.496 -18.719 1 98.75 230 ALA B CA 1
ATOM 5438 C C . ALA B 1 230 ? 0.954 -1.422 -18.656 1 98.75 230 ALA B C 1
ATOM 5440 O O . ALA B 1 230 ? 0.922 -2.457 -19.328 1 98.75 230 ALA B O 1
ATOM 5441 N N . LEU B 1 231 ? -0.038 -1.051 -17.875 1 98.44 231 LEU B N 1
ATOM 5442 C CA . LEU B 1 231 ? -1.262 -1.839 -17.766 1 98.44 231 LEU B CA 1
ATOM 5443 C C . LEU B 1 231 ? -1.941 -1.96 -19.141 1 98.44 231 LEU B C 1
ATOM 5445 O O . LEU B 1 231 ? -2.338 -3.055 -19.547 1 98.44 231 LEU B O 1
ATOM 5449 N N . SER B 1 232 ? -2.037 -0.854 -19.781 1 97.69 232 SER B N 1
ATOM 5450 C CA . SER B 1 232 ? -2.691 -0.831 -21.094 1 97.69 232 SER B CA 1
ATOM 5451 C C . SER B 1 232 ? -1.98 -1.749 -22.078 1 97.69 232 SER B C 1
ATOM 5453 O O . SER B 1 232 ? -2.629 -2.463 -22.844 1 97.69 232 SER B O 1
ATOM 5455 N N . THR B 1 233 ? -0.676 -1.707 -22.078 1 98.31 233 THR B N 1
ATOM 5456 C CA . THR B 1 233 ? 0.11 -2.559 -22.969 1 98.31 233 THR B CA 1
ATOM 5457 C C . THR B 1 233 ? -0.142 -4.031 -22.656 1 98.31 233 THR B C 1
ATOM 5459 O O . THR B 1 233 ? -0.398 -4.824 -23.562 1 98.31 233 THR B O 1
ATOM 5462 N N . ALA B 1 234 ? -0.119 -4.395 -21.391 1 98.62 234 ALA B N 1
ATOM 5463 C CA . ALA B 1 234 ? -0.335 -5.781 -21 1 98.62 234 ALA B CA 1
ATOM 5464 C C . ALA B 1 234 ? -1.741 -6.246 -21.375 1 98.62 234 ALA B C 1
ATOM 5466 O O . ALA B 1 234 ? -1.926 -7.363 -21.859 1 98.62 234 ALA B O 1
ATOM 5467 N N . ILE B 1 235 ? -2.701 -5.367 -21.141 1 97.5 235 ILE B N 1
ATOM 5468 C CA . ILE B 1 235 ? -4.094 -5.695 -21.422 1 97.5 235 ILE B CA 1
ATOM 5469 C C . ILE B 1 235 ? -4.27 -5.945 -22.922 1 97.5 235 ILE B C 1
ATOM 5471 O O . ILE B 1 235 ? -4.969 -6.879 -23.328 1 97.5 235 ILE B O 1
ATOM 5475 N N . ARG B 1 236 ? -3.625 -5.18 -23.75 1 96.56 236 ARG B N 1
ATOM 5476 C CA . ARG B 1 236 ? -3.684 -5.355 -25.203 1 96.56 236 ARG B CA 1
ATOM 5477 C C . ARG B 1 236 ? -3.113 -6.711 -25.609 1 96.56 236 ARG B C 1
ATOM 5479 O O . ARG B 1 236 ? -3.492 -7.262 -26.641 1 96.56 236 ARG B O 1
ATOM 5486 N N . HIS B 1 237 ? -2.248 -7.227 -24.797 1 97.94 237 HIS B N 1
ATOM 5487 C CA . HIS B 1 237 ? -1.654 -8.523 -25.078 1 97.94 237 HIS B CA 1
ATOM 5488 C C . HIS B 1 237 ? -2.432 -9.648 -24.406 1 97.94 237 HIS B C 1
ATOM 5490 O O . HIS B 1 237 ? -1.947 -10.781 -24.312 1 97.94 237 HIS B O 1
ATOM 5496 N N . GLY B 1 238 ? -3.512 -9.32 -23.828 1 96.62 238 GLY B N 1
ATOM 5497 C CA . GLY B 1 238 ? -4.422 -10.352 -23.359 1 96.62 238 GLY B CA 1
ATOM 5498 C C . GLY B 1 238 ? -4.309 -10.617 -21.875 1 96.62 238 GLY B C 1
ATOM 5499 O O . GLY B 1 238 ? -4.871 -11.594 -21.375 1 96.62 238 GLY B O 1
ATOM 5500 N N . TYR B 1 239 ? -3.623 -9.836 -21.125 1 98.38 239 TYR B N 1
ATOM 5501 C CA . TYR B 1 239 ? -3.504 -10.023 -19.688 1 98.38 239 TYR B CA 1
ATOM 5502 C C . TYR B 1 239 ? -4.723 -9.469 -18.953 1 98.38 239 TYR B C 1
ATOM 5504 O O . TYR B 1 239 ? -5.227 -8.398 -19.312 1 98.38 239 TYR B O 1
ATOM 5512 N N . THR B 1 240 ? -5.203 -10.172 -17.969 1 97.81 240 THR B N 1
ATOM 5513 C CA . THR B 1 240 ? -6.316 -9.742 -17.125 1 97.81 240 THR B CA 1
ATOM 5514 C C . THR B 1 240 ? -5.824 -8.844 -16 1 97.81 240 THR B C 1
ATOM 5516 O O . THR B 1 240 ? -4.973 -9.242 -15.211 1 97.81 240 THR B O 1
ATOM 5519 N N . PRO B 1 241 ? -6.344 -7.625 -15.938 1 98.06 241 PRO B N 1
ATOM 5520 C CA . PRO B 1 241 ? -5.898 -6.742 -14.859 1 98.06 241 PRO B CA 1
ATOM 5521 C C . PRO B 1 241 ? -6.387 -7.199 -13.484 1 98.06 241 PRO B C 1
ATOM 5523 O O . PRO B 1 241 ? -7.516 -7.676 -13.352 1 98.06 241 PRO B O 1
ATOM 5526 N N . VAL B 1 242 ? -5.535 -7.113 -12.5 1 98.62 242 VAL B N 1
ATOM 5527 C CA . VAL B 1 242 ? -5.816 -7.48 -11.117 1 98.62 242 VAL B CA 1
ATOM 5528 C C . VAL B 1 242 ? -5.27 -6.41 -10.172 1 98.62 242 VAL B C 1
ATOM 5530 O O . VAL B 1 242 ? -4.191 -5.863 -10.406 1 98.62 242 VAL B O 1
ATOM 5533 N N . SER B 1 243 ? -6.008 -5.992 -9.211 1 98.25 243 SER B N 1
ATOM 5534 C CA . SER B 1 243 ? -5.52 -5.254 -8.047 1 98.25 243 SER B CA 1
ATOM 5535 C C . SER B 1 243 ? -5.461 -6.145 -6.812 1 98.25 243 SER B C 1
ATOM 5537 O O . SER B 1 243 ? -6.473 -6.355 -6.145 1 98.25 243 SER B O 1
ATOM 5539 N N . PRO B 1 244 ? -4.34 -6.629 -6.469 1 98.19 244 PRO B N 1
ATOM 5540 C CA . PRO B 1 244 ? -4.207 -7.578 -5.359 1 98.19 244 PRO B CA 1
ATOM 5541 C C . PRO B 1 244 ? -3.92 -6.891 -4.027 1 98.19 244 PRO B C 1
ATOM 5543 O O . PRO B 1 244 ? -3.564 -5.707 -4.004 1 98.19 244 PRO B O 1
ATOM 5546 N N . PRO B 1 245 ? -4.102 -7.578 -2.945 1 97.75 245 PRO B N 1
ATOM 5547 C CA . PRO B 1 245 ? -3.684 -7.035 -1.65 1 97.75 245 PRO B CA 1
ATOM 5548 C C . PRO B 1 245 ? -2.166 -6.969 -1.499 1 97.75 245 PRO B C 1
ATOM 5550 O O . PRO B 1 245 ? -1.444 -7.742 -2.131 1 97.75 245 PRO B O 1
ATOM 5553 N N . GLU B 1 246 ? -1.748 -6.008 -0.641 1 97.75 246 GLU B N 1
ATOM 5554 C CA . GLU B 1 246 ? -0.319 -5.844 -0.389 1 97.75 246 GLU B CA 1
ATOM 5555 C C . GLU B 1 246 ? 0.1 -6.547 0.897 1 97.75 246 GLU B C 1
ATOM 5557 O O . GLU B 1 246 ? 1.292 -6.746 1.143 1 97.75 246 GLU B O 1
ATOM 5562 N N . VAL B 1 247 ? -0.815 -6.82 1.736 1 97.56 247 VAL B N 1
ATOM 5563 C CA . VAL B 1 247 ? -0.585 -7.641 2.924 1 97.56 247 VAL B CA 1
ATOM 5564 C C . VAL B 1 247 ? -0.908 -9.102 2.615 1 97.56 247 VAL B C 1
ATOM 5566 O O . VAL B 1 247 ? -2.018 -9.422 2.182 1 97.56 247 VAL B O 1
ATOM 5569 N N . ILE B 1 248 ? 0.069 -9.961 2.836 1 97.12 248 ILE B N 1
ATOM 5570 C CA . ILE B 1 248 ? -0.086 -11.367 2.471 1 97.12 248 ILE B CA 1
ATOM 5571 C C . ILE B 1 248 ? 0.442 -12.258 3.594 1 97.12 248 ILE B C 1
ATOM 5573 O O . ILE B 1 248 ? 1.157 -11.781 4.484 1 97.12 248 ILE B O 1
ATOM 5577 N N . SER B 1 249 ? 0.08 -13.508 3.475 1 95.56 249 SER B N 1
ATOM 5578 C CA . SER B 1 249 ? 0.641 -14.492 4.391 1 95.56 249 SER B CA 1
ATOM 5579 C C . SER B 1 249 ? 2.129 -14.703 4.137 1 95.56 249 SER B C 1
ATOM 5581 O O . SER B 1 249 ? 2.553 -14.859 2.988 1 95.56 249 SER B O 1
ATOM 5583 N N . ALA B 1 250 ? 2.865 -14.734 5.246 1 93.88 250 ALA B N 1
ATOM 5584 C CA . ALA B 1 250 ? 4.297 -15 5.133 1 93.88 250 ALA B CA 1
ATOM 5585 C C . ALA B 1 250 ? 4.551 -16.375 4.531 1 93.88 250 ALA B C 1
ATOM 5587 O O . ALA B 1 250 ? 5.523 -16.578 3.801 1 93.88 250 ALA B O 1
ATOM 5588 N N . ASP B 1 251 ? 3.703 -17.312 4.832 1 94.06 251 ASP B N 1
ATOM 5589 C CA . ASP B 1 251 ? 3.812 -18.656 4.281 1 94.06 251 ASP B CA 1
ATOM 5590 C C . ASP B 1 251 ? 3.734 -18.625 2.756 1 94.06 251 ASP B C 1
ATOM 5592 O O . ASP B 1 251 ? 4.516 -19.297 2.078 1 94.06 251 ASP B O 1
ATOM 5596 N N . VAL B 1 252 ? 2.82 -17.844 2.227 1 96.12 252 VAL B N 1
ATOM 5597 C CA . VAL B 1 252 ? 2.66 -17.75 0.779 1 96.12 252 VAL B CA 1
ATOM 5598 C C . VAL B 1 252 ? 3.91 -17.125 0.16 1 96.12 252 VAL B C 1
ATOM 5600 O O . VAL B 1 252 ? 4.391 -17.594 -0.877 1 96.12 252 VAL B O 1
ATOM 5603 N N . ALA B 1 253 ? 4.414 -16.125 0.771 1 95.69 253 ALA B N 1
ATOM 5604 C CA . ALA B 1 253 ? 5.641 -15.492 0.282 1 95.69 253 ALA B CA 1
ATOM 5605 C C . ALA B 1 253 ? 6.785 -16.5 0.235 1 95.69 253 ALA B C 1
ATOM 5607 O O . ALA B 1 253 ? 7.52 -16.578 -0.754 1 95.69 253 ALA B O 1
ATOM 5608 N N . TRP B 1 254 ? 6.879 -17.25 1.268 1 93.62 254 TRP B N 1
ATOM 5609 C CA . TRP B 1 254 ? 7.93 -18.266 1.352 1 93.62 254 TRP B CA 1
ATOM 5610 C C . TRP B 1 254 ? 7.777 -19.297 0.248 1 93.62 254 TRP B C 1
ATOM 5612 O O . TRP B 1 254 ? 8.758 -19.688 -0.39 1 93.62 254 TRP B O 1
ATOM 5622 N N . ARG B 1 255 ? 6.613 -19.703 0.047 1 95.69 255 ARG B N 1
ATOM 5623 C CA . ARG B 1 255 ? 6.332 -20.719 -0.954 1 95.69 255 ARG B CA 1
ATOM 5624 C C . ARG B 1 255 ? 6.648 -20.219 -2.357 1 95.69 255 ARG B C 1
ATOM 5626 O O . ARG B 1 255 ? 6.977 -21.016 -3.246 1 95.69 255 ARG B O 1
ATOM 5633 N N . CYS B 1 256 ? 6.59 -18.906 -2.498 1 96.62 256 CYS B N 1
ATOM 5634 C CA . CYS B 1 256 ? 6.887 -18.312 -3.797 1 96.62 256 CYS B CA 1
ATOM 5635 C C . CYS B 1 256 ? 8.383 -18.109 -3.971 1 96.62 256 CYS B C 1
ATOM 5637 O O . CYS B 1 256 ? 8.836 -17.656 -5.027 1 96.62 256 CYS B O 1
ATOM 5639 N N . GLY B 1 257 ? 9.133 -18.391 -2.959 1 93.56 257 GLY B N 1
ATOM 5640 C CA . GLY B 1 257 ? 10.586 -18.312 -3.08 1 93.56 257 GLY B CA 1
ATOM 5641 C C . GLY B 1 257 ? 11.164 -17.062 -2.432 1 93.56 257 GLY B C 1
ATOM 5642 O O . GLY B 1 257 ? 12.32 -16.719 -2.66 1 93.56 257 GLY B O 1
ATOM 5643 N N . PHE B 1 258 ? 10.406 -16.359 -1.687 1 88.62 258 PHE B N 1
ATOM 5644 C CA . PHE B 1 258 ? 10.875 -15.125 -1.06 1 88.62 258 PHE B CA 1
ATOM 5645 C C . PHE B 1 258 ? 11.266 -15.367 0.394 1 88.62 258 PHE B C 1
ATOM 5647 O O . PHE B 1 258 ? 10.75 -14.703 1.298 1 88.62 258 PHE B O 1
ATOM 5654 N N . GLN B 1 259 ? 12.086 -16.344 0.539 1 75.56 259 GLN B N 1
ATOM 5655 C CA . GLN B 1 259 ? 12.656 -16.641 1.847 1 75.56 259 GLN B CA 1
ATOM 5656 C C . GLN B 1 259 ? 13.836 -15.742 2.162 1 75.56 259 GLN B C 1
ATOM 5658 O O . GLN B 1 259 ? 14.547 -15.297 1.255 1 75.56 259 GLN B O 1
ATOM 5663 N N . PRO B 1 260 ? 13.883 -15.406 3.467 1 63.28 260 PRO B N 1
ATOM 5664 C CA . PRO B 1 260 ? 15.086 -14.641 3.777 1 63.28 260 PRO B CA 1
ATOM 5665 C C . PRO B 1 260 ? 16.375 -15.414 3.482 1 63.28 260 PRO B C 1
ATOM 5667 O O . PRO B 1 260 ? 16.453 -16.609 3.779 1 63.28 260 PRO B O 1
ATOM 5670 N N . ARG B 1 261 ? 17.188 -14.922 2.576 1 54.94 261 ARG B N 1
ATOM 5671 C CA . ARG B 1 261 ? 18.422 -15.586 2.18 1 54.94 261 ARG B CA 1
ATOM 5672 C C . ARG B 1 261 ? 19.359 -15.75 3.369 1 54.94 261 ARG B C 1
ATOM 5674 O O . ARG B 1 261 ? 20.156 -16.688 3.418 1 54.94 261 ARG B O 1
ATOM 5681 N N . ASP B 1 262 ? 19.406 -14.656 4.152 1 53.31 262 ASP B N 1
ATOM 5682 C CA . ASP B 1 262 ? 20.484 -14.648 5.148 1 53.31 262 ASP B CA 1
ATOM 5683 C C . ASP B 1 262 ? 20.062 -15.414 6.402 1 53.31 262 ASP B C 1
ATOM 5685 O O . ASP B 1 262 ? 20.656 -15.25 7.469 1 53.31 262 ASP B O 1
ATOM 5689 N N . GLY B 1 263 ? 19.234 -16.344 6.223 1 53.06 263 GLY B N 1
ATOM 5690 C CA . GLY B 1 263 ? 18.875 -17.156 7.375 1 53.06 263 GLY B CA 1
ATOM 5691 C C . GLY B 1 263 ? 18.156 -16.375 8.453 1 53.06 263 GLY B C 1
ATOM 5692 O O . GLY B 1 263 ? 17.719 -15.242 8.219 1 53.06 263 GLY B O 1
ATOM 5693 N N . ASP B 1 264 ? 17.781 -17.047 9.648 1 50.03 264 ASP B N 1
ATOM 5694 C CA . ASP B 1 264 ? 17.078 -16.469 10.789 1 50.03 264 ASP B CA 1
ATOM 5695 C C . ASP B 1 264 ? 17.797 -15.219 11.305 1 50.03 264 ASP B C 1
ATOM 5697 O O . ASP B 1 264 ? 17.188 -14.375 11.969 1 50.03 264 ASP B O 1
ATOM 5701 N N . ASN B 1 265 ? 19.047 -15.148 10.875 1 45.44 265 ASN B N 1
ATOM 5702 C CA . ASN B 1 265 ? 19.875 -14.109 11.469 1 45.44 265 ASN B CA 1
ATOM 5703 C C . ASN B 1 265 ? 20.156 -12.984 10.477 1 45.44 265 ASN B C 1
ATOM 5705 O O . ASN B 1 265 ? 20.891 -12.039 10.797 1 45.44 265 ASN B O 1
ATOM 5709 N N . GLY B 1 266 ? 19.781 -13.156 9.25 1 50.62 266 GLY B N 1
ATOM 5710 C CA . GLY B 1 266 ? 20.141 -12.109 8.305 1 50.62 266 GLY B CA 1
ATOM 5711 C C . GLY B 1 266 ? 19.141 -10.961 8.273 1 50.62 266 GLY B C 1
ATOM 5712 O O . GLY B 1 266 ? 18.078 -11.039 8.906 1 50.62 266 GLY B O 1
ATOM 5713 N N . PRO B 1 267 ? 19.641 -9.805 7.801 1 53.88 267 PRO B N 1
ATOM 5714 C CA . PRO B 1 267 ? 18.734 -8.656 7.715 1 53.88 267 PRO B CA 1
ATOM 5715 C C . PRO B 1 267 ? 17.422 -8.992 7.023 1 53.88 267 PRO B C 1
ATOM 5717 O O . PRO B 1 267 ? 17.406 -9.664 5.992 1 53.88 267 PRO B O 1
ATOM 5720 N N . ARG B 1 268 ? 16.516 -8.664 7.688 1 64.25 268 ARG B N 1
ATOM 5721 C CA . ARG B 1 268 ? 15.172 -8.977 7.211 1 64.25 268 ARG B CA 1
ATOM 5722 C C . ARG B 1 268 ? 14.805 -8.117 6.008 1 64.25 268 ARG B C 1
ATOM 5724 O O . ARG B 1 268 ? 14.844 -6.887 6.082 1 64.25 268 ARG B O 1
ATOM 5731 N N . GLN B 1 269 ? 14.531 -8.719 4.859 1 82.19 269 GLN B N 1
ATOM 5732 C CA . GLN B 1 269 ? 14.133 -8.047 3.627 1 82.19 269 GLN B CA 1
ATOM 5733 C C . GLN B 1 269 ? 12.625 -7.812 3.59 1 82.19 269 GLN B C 1
ATOM 5735 O O . GLN B 1 269 ? 12.133 -7.004 2.795 1 82.19 269 GLN B O 1
ATOM 5740 N N . THR B 1 270 ? 12.016 -8.461 4.57 1 91.56 270 THR B N 1
ATOM 5741 C CA . THR B 1 270 ? 10.555 -8.453 4.566 1 91.56 270 THR B CA 1
ATOM 5742 C C . THR B 1 270 ? 10.016 -7.695 5.777 1 91.56 270 THR B C 1
ATOM 5744 O O . THR B 1 270 ? 10.547 -7.828 6.883 1 91.56 270 THR B O 1
ATOM 5747 N N . TYR B 1 271 ? 9.023 -6.828 5.578 1 93.88 271 TYR B N 1
ATOM 5748 C CA . TYR B 1 271 ? 8.32 -6.176 6.676 1 93.88 271 TYR B CA 1
ATOM 5749 C C . TYR B 1 271 ? 7.188 -7.051 7.195 1 93.88 271 TYR B C 1
ATOM 5751 O O . TYR B 1 271 ? 6.246 -7.363 6.465 1 93.88 271 TYR B O 1
ATOM 5759 N N . PHE B 1 272 ? 7.266 -7.461 8.422 1 93.75 272 PHE B N 1
ATOM 5760 C CA . PHE B 1 272 ? 6.223 -8.281 9.031 1 93.75 272 PHE B CA 1
ATOM 5761 C C . PHE B 1 272 ? 5.254 -7.422 9.836 1 93.75 272 PHE B C 1
ATOM 5763 O O . PHE B 1 272 ? 5.648 -6.406 10.414 1 93.75 272 PHE B O 1
ATOM 5770 N N . LEU B 1 273 ? 3.984 -7.762 9.852 1 94.5 273 LEU B N 1
ATOM 5771 C CA . LEU B 1 273 ? 2.996 -7.105 10.695 1 94.5 273 LEU B CA 1
ATOM 5772 C C . LEU B 1 273 ? 2.986 -7.711 12.094 1 94.5 273 LEU B C 1
ATOM 5774 O O . LEU B 1 273 ? 3.199 -8.914 12.258 1 94.5 273 LEU B O 1
ATOM 5778 N N . GLU B 1 274 ? 2.672 -6.871 13.07 1 90.62 274 GLU B N 1
ATOM 5779 C CA . GLU B 1 274 ? 2.529 -7.355 14.438 1 90.62 274 GLU B CA 1
ATOM 5780 C C . GLU B 1 274 ? 1.284 -8.219 14.594 1 90.62 274 GLU B C 1
ATOM 5782 O O . GLU B 1 274 ? 0.232 -7.91 14.031 1 90.62 274 GLU B O 1
ATOM 5787 N N . SER B 1 275 ? 1.42 -9.43 15.172 1 78.81 275 SER B N 1
ATOM 5788 C CA . SER B 1 275 ? 0.286 -10.32 15.398 1 78.81 275 SER B CA 1
ATOM 5789 C C . SER B 1 275 ? -0.546 -9.859 16.594 1 78.81 275 SER B C 1
ATOM 5791 O O . SER B 1 275 ? -0.006 -9.344 17.578 1 78.81 275 SER B O 1
ATOM 5793 N N . GLU B 1 276 ? -1.871 -9.75 16.281 1 59.12 276 GLU B N 1
ATOM 5794 C CA . GLU B 1 276 ? -2.715 -9.508 17.453 1 59.12 276 GLU B CA 1
ATOM 5795 C C . GLU B 1 276 ? -2.762 -10.734 18.359 1 59.12 276 GLU B C 1
ATOM 5797 O O . GLU B 1 276 ? -2.824 -11.867 17.875 1 59.12 276 GLU B O 1
ATOM 5802 N N . HIS B 1 277 ? -2.719 -10.625 19.688 1 52.75 277 HIS B N 1
ATOM 5803 C CA . HIS B 1 277 ? -2.889 -11.469 20.875 1 52.75 277 HIS B CA 1
ATOM 5804 C C . HIS B 1 277 ? -2.027 -12.727 20.766 1 52.75 277 HIS B C 1
ATOM 5806 O O . HIS B 1 277 ? -2.371 -13.766 21.344 1 52.75 277 HIS B O 1
ATOM 5812 N N . GLY B 1 278 ? -0.878 -12.641 20.375 1 49.56 278 GLY B N 1
ATOM 5813 C CA . GLY B 1 278 ? -0.029 -13.797 20.609 1 49.56 278 GLY B CA 1
ATOM 5814 C C . GLY B 1 278 ? -0.593 -15.078 20.031 1 49.56 278 GLY B C 1
ATOM 5815 O O . GLY B 1 278 ? -0.164 -16.172 20.391 1 49.56 278 GLY B O 1
ATOM 5816 N N . ASP B 1 279 ? -1.747 -15.008 19.547 1 48.56 279 ASP B N 1
ATOM 5817 C CA . ASP B 1 279 ? -2.389 -16.266 19.172 1 48.56 279 ASP B CA 1
ATOM 5818 C C . ASP B 1 279 ? -1.726 -16.859 17.922 1 48.56 279 ASP B C 1
ATOM 5820 O O . ASP B 1 279 ? -1.701 -16.234 16.875 1 48.56 279 ASP B O 1
ATOM 5824 N N . HIS B 1 280 ? -0.943 -17.75 18.188 1 49.38 280 HIS B N 1
ATOM 5825 C CA . HIS B 1 280 ? -0.222 -18.625 17.25 1 49.38 280 HIS B CA 1
ATOM 5826 C C . HIS B 1 280 ? -1.158 -19.203 16.203 1 49.38 280 HIS B C 1
ATOM 5828 O O . HIS B 1 280 ? -0.706 -19.828 15.242 1 49.38 280 HIS B O 1
ATOM 5834 N N . ALA B 1 281 ? -2.475 -18.984 16.391 1 53.19 281 ALA B N 1
ATOM 5835 C CA . ALA B 1 281 ? -3.4 -19.656 15.484 1 53.19 281 ALA B CA 1
ATOM 5836 C C . ALA B 1 281 ? -3.576 -18.844 14.203 1 53.19 281 ALA B C 1
ATOM 5838 O O . ALA B 1 281 ? -4.066 -19.375 13.195 1 53.19 281 ALA B O 1
ATOM 5839 N N . HIS B 1 282 ? -3.002 -17.531 14.211 1 65.94 282 HIS B N 1
ATOM 5840 C CA . HIS B 1 282 ? -3.25 -16.719 13.023 1 65.94 282 HIS B CA 1
ATOM 5841 C C . HIS B 1 282 ? -2.004 -16.641 12.148 1 65.94 282 HIS B C 1
ATOM 5843 O O . HIS B 1 282 ? -0.883 -16.781 12.633 1 65.94 282 HIS B O 1
ATOM 5849 N N . LYS B 1 283 ? -2.244 -16.5 10.82 1 82.94 283 LYS B N 1
ATOM 5850 C CA . LYS B 1 283 ? -1.194 -16.375 9.812 1 82.94 283 LYS B CA 1
ATOM 5851 C C . LYS B 1 283 ? -0.306 -15.156 10.102 1 82.94 283 LYS B C 1
ATOM 5853 O O . LYS B 1 283 ? -0.803 -14.086 10.445 1 82.94 283 LYS B O 1
ATOM 5858 N N . GLN B 1 284 ? 0.943 -15.508 10.148 1 92 284 GLN B N 1
ATOM 5859 C CA . GLN B 1 284 ? 1.85 -14.367 10.125 1 92 284 GLN B CA 1
ATOM 5860 C C . GLN B 1 284 ? 1.735 -13.594 8.82 1 92 284 GLN B C 1
ATOM 5862 O O . GLN B 1 284 ? 1.863 -14.172 7.738 1 92 284 GLN B O 1
ATOM 5867 N N . LEU B 1 285 ? 1.437 -12.328 8.945 1 95.38 285 LEU B N 1
ATOM 5868 C CA . LEU B 1 285 ? 1.257 -11.492 7.758 1 95.38 285 LEU B CA 1
ATOM 5869 C C . LEU B 1 285 ? 2.49 -10.633 7.504 1 95.38 285 LEU B C 1
ATOM 5871 O O . LEU B 1 285 ? 3.229 -10.312 8.438 1 95.38 285 LEU B O 1
ATOM 5875 N N . CYS B 1 286 ? 2.725 -10.297 6.309 1 95.56 286 CYS B N 1
ATOM 5876 C CA . CYS B 1 286 ? 3.828 -9.43 5.918 1 95.56 286 CYS B CA 1
ATOM 5877 C C . CYS B 1 286 ? 3.455 -8.586 4.707 1 95.56 286 CYS B C 1
ATOM 5879 O O . CYS B 1 286 ? 2.412 -8.805 4.086 1 95.56 286 CYS B O 1
ATOM 5881 N N . LEU B 1 287 ? 4.211 -7.574 4.484 1 97.25 287 LEU B N 1
ATOM 5882 C CA . LEU B 1 287 ? 4.043 -6.758 3.289 1 97.25 287 LEU B CA 1
ATOM 5883 C C . LEU B 1 287 ? 4.707 -7.414 2.084 1 97.25 287 LEU B C 1
ATOM 5885 O O . LEU B 1 287 ? 5.844 -7.887 2.18 1 97.25 287 LEU B O 1
ATOM 5889 N N . ALA B 1 288 ? 4.051 -7.465 0.975 1 97.31 288 ALA B N 1
ATOM 5890 C CA . ALA B 1 288 ? 4.547 -8.141 -0.222 1 97.31 288 ALA B CA 1
ATOM 5891 C C . ALA B 1 288 ? 5.688 -7.352 -0.862 1 97.31 288 ALA B C 1
ATOM 5893 O O . ALA B 1 288 ? 5.598 -6.133 -1.019 1 97.31 288 ALA B O 1
ATOM 5894 N N . GLY B 1 289 ? 6.703 -8.039 -1.261 1 96.06 289 GLY B N 1
ATOM 5895 C CA . GLY B 1 289 ? 7.797 -7.406 -1.978 1 96.06 289 GLY B CA 1
ATOM 5896 C C . GLY B 1 289 ? 7.535 -7.266 -3.465 1 96.06 289 GLY B C 1
ATOM 5897 O O . GLY B 1 289 ? 8.312 -6.625 -4.18 1 96.06 289 GLY B O 1
ATOM 5898 N N . THR B 1 290 ? 6.523 -7.918 -3.953 1 96.62 290 THR B N 1
ATOM 5899 C CA . THR B 1 290 ? 6.07 -7.895 -5.34 1 96.62 290 THR B CA 1
ATOM 5900 C C . THR B 1 290 ? 4.656 -8.453 -5.461 1 96.62 290 THR B C 1
ATOM 5902 O O . THR B 1 290 ? 4.254 -9.312 -4.672 1 96.62 290 THR B O 1
ATOM 5905 N N . ALA B 1 291 ? 3.934 -7.969 -6.457 1 98.19 291 ALA B N 1
ATOM 5906 C CA . ALA B 1 291 ? 2.59 -8.484 -6.703 1 98.19 291 ALA B CA 1
ATOM 5907 C C . ALA B 1 291 ? 2.643 -9.922 -7.219 1 98.19 291 ALA B C 1
ATOM 5909 O O . ALA B 1 291 ? 1.621 -10.609 -7.258 1 98.19 291 ALA B O 1
ATOM 5910 N N . GLU B 1 292 ? 3.801 -10.461 -7.578 1 98.12 292 GLU B N 1
ATOM 5911 C CA . GLU B 1 292 ? 3.988 -11.852 -7.973 1 98.12 292 GLU B CA 1
ATOM 5912 C C . GLU B 1 292 ? 3.402 -12.805 -6.938 1 98.12 292 GLU B C 1
ATOM 5914 O O . GLU B 1 292 ? 2.758 -13.797 -7.289 1 98.12 292 GLU B O 1
ATOM 5919 N N . ILE B 1 293 ? 3.523 -12.492 -5.711 1 98.06 293 ILE B N 1
ATOM 5920 C CA . ILE B 1 293 ? 3.184 -13.375 -4.605 1 98.06 293 ILE B CA 1
ATOM 5921 C C . ILE B 1 293 ? 1.666 -13.516 -4.504 1 98.06 293 ILE B C 1
ATOM 5923 O O . ILE B 1 293 ? 1.13 -14.625 -4.613 1 98.06 293 ILE B O 1
ATOM 5927 N N . PRO B 1 294 ? 0.955 -12.367 -4.371 1 98.5 294 PRO B N 1
ATOM 5928 C CA . PRO B 1 294 ? -0.498 -12.539 -4.332 1 98.5 294 PRO B CA 1
ATOM 5929 C C . PRO B 1 294 ? -1.062 -13.055 -5.656 1 98.5 294 PRO B C 1
ATOM 5931 O O . PRO B 1 294 ? -2.064 -13.781 -5.664 1 98.5 294 PRO B O 1
ATOM 5934 N N . LEU B 1 295 ? -0.524 -12.742 -6.789 1 98.69 295 LEU B N 1
ATOM 5935 C CA . LEU B 1 295 ? -1.017 -13.266 -8.062 1 98.69 295 LEU B CA 1
ATOM 5936 C C . LEU B 1 295 ? -0.846 -14.781 -8.125 1 98.69 295 LEU B C 1
ATOM 5938 O O . LEU B 1 295 ? -1.725 -15.484 -8.625 1 98.69 295 LEU B O 1
ATOM 5942 N N . ALA B 1 296 ? 0.275 -15.266 -7.641 1 98.5 296 ALA B N 1
ATOM 5943 C CA . ALA B 1 296 ? 0.478 -16.703 -7.582 1 98.5 296 ALA B CA 1
ATOM 5944 C C . ALA B 1 296 ? -0.547 -17.375 -6.66 1 98.5 296 ALA B C 1
ATOM 5946 O O . ALA B 1 296 ? -1.078 -18.438 -6.977 1 98.5 296 ALA B O 1
ATOM 5947 N N . ALA B 1 297 ? -0.867 -16.75 -5.59 1 97.81 297 ALA B N 1
ATOM 5948 C CA . ALA B 1 297 ? -1.787 -17.266 -4.586 1 97.81 297 ALA B CA 1
ATOM 5949 C C . ALA B 1 297 ? -3.189 -17.438 -5.16 1 97.81 297 ALA B C 1
ATOM 5951 O O . ALA B 1 297 ? -3.973 -18.266 -4.676 1 97.81 297 ALA B O 1
ATOM 5952 N N . MET B 1 298 ? -3.531 -16.688 -6.164 1 97.88 298 MET B N 1
ATOM 5953 C CA . MET B 1 298 ? -4.867 -16.734 -6.758 1 97.88 298 MET B CA 1
ATOM 5954 C C . MET B 1 298 ? -5.195 -18.141 -7.258 1 97.88 298 MET B C 1
ATOM 5956 O O . MET B 1 298 ? -6.363 -18.516 -7.328 1 97.88 298 MET B O 1
ATOM 5960 N N . ASN B 1 299 ? -4.172 -18.922 -7.594 1 97.75 299 ASN B N 1
ATOM 5961 C CA . ASN B 1 299 ? -4.43 -20.25 -8.141 1 97.75 299 ASN B CA 1
ATOM 5962 C C . ASN B 1 299 ? -3.887 -21.344 -7.227 1 97.75 299 ASN B C 1
ATOM 5964 O O . ASN B 1 299 ? -3.734 -22.484 -7.652 1 97.75 299 ASN B O 1
ATOM 5968 N N . ALA B 1 300 ? -3.547 -20.984 -6.012 1 98.12 300 ALA B N 1
ATOM 5969 C CA . ALA B 1 300 ? -3.049 -21.969 -5.055 1 98.12 300 ALA B CA 1
ATOM 5970 C C . ALA B 1 300 ? -4.094 -23.047 -4.785 1 98.12 300 ALA B C 1
ATOM 5972 O O . ALA B 1 300 ? -5.27 -22.75 -4.578 1 98.12 300 ALA B O 1
ATOM 5973 N N . GLY B 1 301 ? -3.707 -24.266 -4.852 1 96.94 301 GLY B N 1
ATOM 5974 C CA . GLY B 1 301 ? -4.566 -25.406 -4.559 1 96.94 301 GLY B CA 1
ATOM 5975 C C . GLY B 1 301 ? -5.531 -25.719 -5.684 1 96.94 301 GLY B C 1
ATOM 5976 O O . GLY B 1 301 ? -6.398 -26.594 -5.539 1 96.94 301 GLY B O 1
ATOM 5977 N N . ARG B 1 302 ? -5.391 -25.094 -6.805 1 96.56 302 ARG B N 1
ATOM 5978 C CA . ARG B 1 302 ? -6.352 -25.281 -7.887 1 96.56 302 ARG B CA 1
ATOM 5979 C C . ARG B 1 302 ? -5.812 -26.234 -8.945 1 96.56 302 ARG B C 1
ATOM 5981 O O . ARG B 1 302 ? -4.598 -26.359 -9.125 1 96.56 302 ARG B O 1
ATOM 5988 N N . THR B 1 303 ? -6.684 -26.984 -9.516 1 97.25 303 THR B N 1
ATOM 5989 C CA . THR B 1 303 ? -6.414 -27.75 -10.727 1 97.25 303 THR B CA 1
ATOM 5990 C C . THR B 1 303 ? -7.082 -27.109 -11.938 1 97.25 303 THR B C 1
ATOM 5992 O O . THR B 1 303 ? -8.312 -27.109 -12.047 1 97.25 303 THR B O 1
ATOM 5995 N N . LEU B 1 304 ? -6.324 -26.641 -12.852 1 97.38 304 LEU B N 1
ATOM 5996 C CA . LEU B 1 304 ? -6.816 -25.906 -14.008 1 97.38 304 LEU B CA 1
ATOM 5997 C C . LEU B 1 304 ? -7.059 -26.828 -15.188 1 97.38 304 LEU B C 1
ATOM 5999 O O . LEU B 1 304 ? -6.469 -27.906 -15.273 1 97.38 304 LEU B O 1
ATOM 6003 N N . ALA B 1 305 ? -7.98 -26.422 -16.047 1 95.62 305 ALA B N 1
ATOM 6004 C CA . ALA B 1 305 ? -8.172 -27.109 -17.312 1 95.62 305 ALA B CA 1
ATOM 6005 C C . ALA B 1 305 ? -7.062 -26.75 -18.312 1 95.62 305 ALA B C 1
ATOM 6007 O O . ALA B 1 305 ? -6.641 -25.594 -18.375 1 95.62 305 ALA B O 1
ATOM 6008 N N . ARG B 1 306 ? -6.648 -27.719 -19.047 1 95.38 306 ARG B N 1
ATOM 6009 C CA . ARG B 1 306 ? -5.609 -27.484 -20.031 1 95.38 306 ARG B CA 1
ATOM 6010 C C . A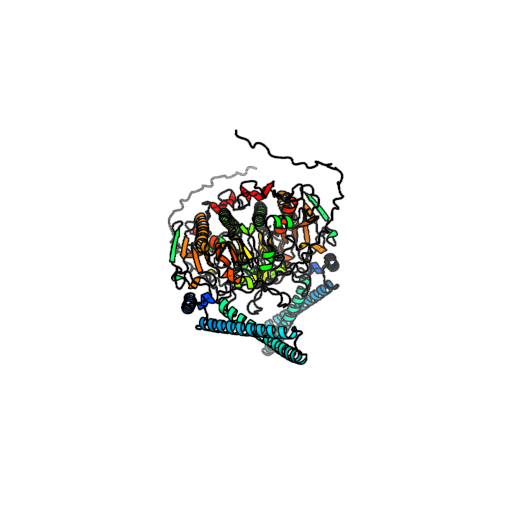RG B 1 306 ? -6.023 -26.375 -21 1 95.38 306 ARG B C 1
ATOM 6012 O O . ARG B 1 306 ? -5.191 -25.578 -21.438 1 95.38 306 ARG B O 1
ATOM 6019 N N . ALA B 1 307 ? -7.27 -26.281 -21.297 1 94.56 307 ALA B N 1
ATOM 6020 C CA . ALA B 1 307 ? -7.805 -25.344 -22.281 1 94.56 307 ALA B CA 1
ATOM 6021 C C . ALA B 1 307 ? -7.75 -23.906 -21.75 1 94.56 307 ALA B C 1
ATOM 6023 O O . ALA B 1 307 ? -7.785 -22.953 -22.531 1 94.56 307 ALA B O 1
ATOM 6024 N N . SER B 1 308 ? -7.605 -23.75 -20.5 1 95.5 308 SER B N 1
ATOM 6025 C CA . SER B 1 308 ? -7.578 -22.422 -19.891 1 95.5 308 SER B CA 1
ATOM 6026 C C . SER B 1 308 ? -6.16 -21.859 -19.828 1 95.5 308 SER B C 1
ATOM 6028 O O . SER B 1 308 ? -5.957 -20.688 -19.516 1 95.5 308 SER B O 1
ATOM 6030 N N . LEU B 1 309 ? -5.215 -22.688 -20.25 1 97.44 309 LEU B N 1
ATOM 6031 C CA . LEU B 1 309 ? -3.816 -22.266 -20.203 1 97.44 309 LEU B CA 1
ATOM 6032 C C . LEU B 1 309 ? -3.357 -21.719 -21.531 1 97.44 309 LEU B C 1
ATOM 6034 O O . LEU B 1 309 ? -3.803 -22.172 -22.594 1 97.44 309 LEU B O 1
ATOM 6038 N N . PRO B 1 310 ? -2.535 -20.75 -21.453 1 98.31 310 PRO B N 1
ATOM 6039 C CA . PRO B 1 310 ? -1.968 -20.078 -20.281 1 98.31 310 PRO B CA 1
ATOM 6040 C C . PRO B 1 310 ? -2.93 -19.078 -19.656 1 98.31 310 PRO B C 1
ATOM 6042 O O . PRO B 1 310 ? -3.719 -18.453 -20.359 1 98.31 310 PRO B O 1
ATOM 6045 N N . VAL B 1 311 ? -2.891 -19 -18.359 1 98.38 311 VAL B N 1
ATOM 6046 C CA . VAL B 1 311 ? -3.531 -17.922 -17.625 1 98.38 311 VAL B CA 1
ATOM 6047 C C . VAL B 1 311 ? -2.578 -16.734 -17.531 1 98.38 311 VAL B C 1
ATOM 6049 O O . VAL B 1 311 ? -1.386 -16.891 -17.266 1 98.38 311 VAL B O 1
ATOM 6052 N N . ARG B 1 312 ? -3.064 -15.508 -17.797 1 98.69 312 ARG B N 1
ATOM 6053 C CA . ARG B 1 312 ? -2.242 -14.305 -17.812 1 98.69 312 ARG B CA 1
ATOM 6054 C C . ARG B 1 312 ? -2.867 -13.203 -16.953 1 98.69 312 ARG B C 1
ATOM 6056 O O . ARG B 1 312 ? -3.99 -12.766 -17.234 1 98.69 312 ARG B O 1
ATOM 6063 N N . TYR B 1 313 ? -2.125 -12.727 -15.977 1 98.75 313 TYR B N 1
ATOM 6064 C CA . TYR B 1 313 ? -2.551 -11.625 -15.125 1 98.75 313 TYR B CA 1
ATOM 6065 C C . TYR B 1 313 ? -1.563 -10.469 -15.195 1 98.75 313 TYR B C 1
ATOM 6067 O O . TYR B 1 313 ? -0.371 -10.672 -15.438 1 98.75 313 TYR B O 1
ATOM 6075 N N . VAL B 1 314 ? -2.049 -9.258 -15.07 1 98.81 314 VAL B N 1
ATOM 6076 C CA . VAL B 1 314 ? -1.225 -8.078 -14.828 1 98.81 314 VAL B CA 1
ATOM 6077 C C . VAL B 1 314 ? -1.716 -7.348 -13.586 1 98.81 314 VAL B C 1
ATOM 6079 O O . VAL B 1 314 ? -2.883 -6.957 -13.508 1 98.81 314 VAL B O 1
ATOM 6082 N N . GLY B 1 315 ? -0.856 -7.262 -12.602 1 98.19 315 GLY B N 1
ATOM 6083 C CA . GLY B 1 315 ? -1.209 -6.645 -11.328 1 98.19 315 GLY B CA 1
ATOM 6084 C C . GLY B 1 315 ? -0.481 -5.34 -11.078 1 98.19 315 GLY B C 1
ATOM 6085 O O . GLY B 1 315 ? 0.701 -5.207 -11.398 1 98.19 315 GLY B O 1
ATOM 6086 N N . VAL B 1 316 ? -1.223 -4.332 -10.594 1 96.62 316 VAL B N 1
ATOM 6087 C CA . VAL B 1 316 ? -0.595 -3.105 -10.109 1 96.62 316 VAL B CA 1
ATOM 6088 C C . VAL B 1 316 ? -0.686 -3.041 -8.586 1 96.62 316 VAL B C 1
ATOM 6090 O O . VAL B 1 316 ? -1.747 -3.293 -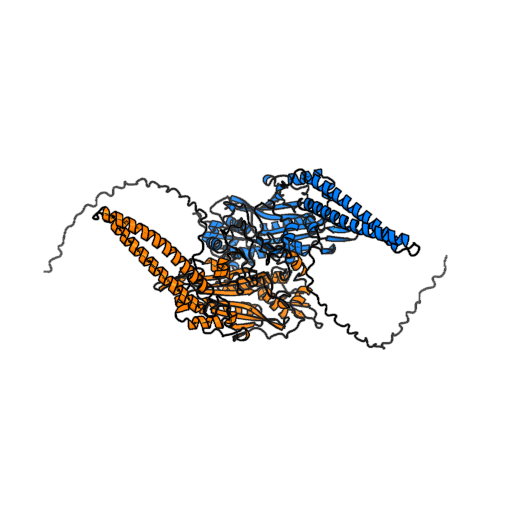8.016 1 96.62 316 VAL B O 1
ATOM 6093 N N . GLY B 1 317 ? 0.38 -2.822 -7.98 1 94.25 317 GLY B N 1
ATOM 6094 C CA . GLY B 1 317 ? 0.388 -2.711 -6.531 1 94.25 317 GLY B CA 1
ATOM 6095 C C . GLY B 1 317 ? 1.646 -2.059 -5.988 1 94.25 317 GLY B C 1
ATOM 6096 O O . GLY B 1 317 ? 2.488 -1.591 -6.758 1 94.25 317 GLY B O 1
ATOM 6097 N N . ARG B 1 318 ? 1.671 -1.935 -4.711 1 96.88 318 ARG B N 1
ATOM 6098 C CA . ARG B 1 318 ? 2.859 -1.462 -4.008 1 96.88 318 ARG B CA 1
ATOM 6099 C C . ARG B 1 318 ? 3.756 -2.627 -3.605 1 96.88 318 ARG B C 1
ATOM 6101 O O . ARG B 1 318 ? 3.268 -3.688 -3.207 1 96.88 318 ARG B O 1
ATOM 6108 N N . ALA B 1 319 ? 4.977 -2.436 -3.783 1 97.5 319 ALA B N 1
ATOM 6109 C CA . ALA B 1 319 ? 5.984 -3.373 -3.291 1 97.5 319 ALA B CA 1
ATOM 6110 C C . ALA B 1 319 ? 6.762 -2.779 -2.119 1 97.5 319 ALA B C 1
ATOM 6112 O O . ALA B 1 319 ? 7.074 -1.587 -2.113 1 97.5 319 ALA B O 1
ATOM 6113 N N . PHE B 1 320 ? 7.133 -3.611 -1.164 1 96.75 320 PHE B N 1
ATOM 6114 C CA . PHE B 1 320 ? 7.844 -3.189 0.036 1 96.75 320 PHE B CA 1
ATOM 6115 C C . PHE B 1 320 ? 9.125 -3.996 0.218 1 96.75 320 PHE B C 1
ATOM 6117 O O . PHE B 1 320 ? 9.094 -5.23 0.21 1 96.75 320 PHE B O 1
ATOM 6124 N N . ARG B 1 321 ? 10.211 -3.348 0.366 1 93.12 321 ARG B N 1
ATOM 6125 C CA . ARG B 1 321 ? 11.508 -3.99 0.576 1 93.12 321 ARG B CA 1
ATOM 6126 C C . ARG B 1 321 ? 12.305 -3.275 1.662 1 93.12 321 ARG B C 1
ATOM 6128 O O . ARG B 1 321 ? 12.492 -2.059 1.604 1 93.12 321 ARG B O 1
ATOM 6135 N N . ALA B 1 322 ? 12.781 -3.963 2.607 1 87.06 322 ALA B N 1
ATOM 6136 C CA . ALA B 1 322 ? 13.5 -3.369 3.73 1 87.06 322 ALA B CA 1
ATOM 6137 C C . ALA B 1 322 ? 14.883 -2.891 3.305 1 87.06 322 ALA B C 1
ATOM 6139 O O . ALA B 1 322 ? 15.492 -2.047 3.971 1 87.06 322 ALA B O 1
ATOM 6140 N N . GLU B 1 323 ? 15.398 -3.326 2.203 1 75.56 323 GLU B N 1
ATOM 6141 C CA . GLU B 1 323 ? 16.688 -2.936 1.651 1 75.56 323 GLU B CA 1
ATOM 6142 C C . GLU B 1 323 ? 17.797 -3.049 2.699 1 75.56 323 GLU B C 1
ATOM 6144 O O . GLU B 1 323 ? 18.656 -2.174 2.797 1 75.56 323 GLU B O 1
ATOM 6149 N N . ALA B 1 324 ? 17.656 -4.031 3.527 1 63.12 324 ALA B N 1
ATOM 6150 C CA . ALA B 1 324 ? 18.625 -4.227 4.59 1 63.12 324 ALA B CA 1
ATOM 6151 C C . ALA B 1 324 ? 20.031 -4.379 4.02 1 63.12 324 ALA B C 1
ATOM 6153 O O . ALA B 1 324 ? 20.25 -5.137 3.072 1 63.12 324 ALA B O 1
ATOM 6154 N N . GLY B 1 325 ? 20.938 -3.553 4.48 1 59.72 325 GLY B N 1
ATOM 6155 C CA . GLY B 1 325 ? 22.312 -3.633 4.016 1 59.72 325 GLY B CA 1
ATOM 6156 C C . GLY B 1 325 ? 22.656 -2.596 2.961 1 59.72 325 GLY B C 1
ATOM 6157 O O . GLY B 1 325 ? 23.828 -2.404 2.621 1 59.72 325 GLY B O 1
ATOM 6158 N N . ALA B 1 326 ? 21.516 -2.025 2.506 1 62.06 326 ALA B N 1
ATOM 6159 C CA . ALA B 1 326 ? 21.75 -1.023 1.471 1 62.06 326 ALA B CA 1
ATOM 6160 C C . ALA B 1 326 ? 22.266 0.281 2.078 1 62.06 326 ALA B C 1
ATOM 6162 O O . ALA B 1 326 ? 21.734 0.75 3.09 1 62.06 326 ALA B O 1
ATOM 6163 N N . ARG B 1 327 ? 23.578 0.582 1.941 1 61.06 327 ARG B N 1
ATOM 6164 C CA . ARG B 1 327 ? 24.172 1.85 2.361 1 61.06 327 ARG B CA 1
ATOM 6165 C C . ARG B 1 327 ? 24.797 2.584 1.178 1 61.06 327 ARG B C 1
ATOM 6167 O O . ARG B 1 327 ? 25.047 1.982 0.133 1 61.06 327 ARG B O 1
ATOM 6174 N N . GLY B 1 328 ? 24.609 3.926 1.175 1 62.56 328 GLY B N 1
ATOM 6175 C CA . GLY B 1 328 ? 25.422 4.676 0.233 1 62.56 328 GLY B CA 1
ATOM 6176 C C . GLY B 1 328 ? 24.609 5.383 -0.832 1 62.56 328 GLY B C 1
ATOM 6177 O O . GLY B 1 328 ? 23.469 5.781 -0.584 1 62.56 328 GLY B O 1
ATOM 6178 N N . ALA B 1 329 ? 25.172 5.574 -1.979 1 58.72 329 ALA B N 1
ATOM 6179 C CA . ALA B 1 329 ? 24.75 6.418 -3.094 1 58.72 329 ALA B CA 1
ATOM 6180 C C . ALA B 1 329 ? 23.438 5.918 -3.695 1 58.72 329 ALA B C 1
ATOM 6182 O O . ALA B 1 329 ? 22.594 6.711 -4.125 1 58.72 329 ALA B O 1
ATOM 6183 N N . ASP B 1 330 ? 23.141 4.652 -3.512 1 71.25 330 ASP B N 1
ATOM 6184 C CA . ASP B 1 330 ? 21.969 4.098 -4.184 1 71.25 330 ASP B CA 1
ATOM 6185 C C . ASP B 1 330 ? 20.688 4.387 -3.396 1 71.25 330 ASP B C 1
ATOM 6187 O O . ASP B 1 330 ? 19.594 4.266 -3.928 1 71.25 330 ASP B O 1
ATOM 6191 N N . THR B 1 331 ? 20.844 4.859 -2.285 1 76.62 331 THR B N 1
ATOM 6192 C CA . THR B 1 331 ? 19.656 5.121 -1.473 1 76.62 331 THR B CA 1
ATOM 6193 C C . THR B 1 331 ? 19.25 6.59 -1.569 1 76.62 331 THR B C 1
ATOM 6195 O O . THR B 1 331 ? 18.188 6.977 -1.075 1 76.62 331 THR B O 1
ATOM 6198 N N . ARG B 1 332 ? 20.156 7.18 -2.266 1 83.31 332 ARG B N 1
ATOM 6199 C CA . ARG B 1 332 ? 19.781 8.562 -2.521 1 83.31 332 ARG B CA 1
ATOM 6200 C C . ARG B 1 332 ? 18.812 8.664 -3.707 1 83.31 332 ARG B C 1
ATOM 6202 O O . ARG B 1 332 ? 19.094 8.109 -4.777 1 83.31 332 ARG B O 1
ATOM 6209 N N . GLY B 1 333 ? 17.688 9.18 -3.459 1 92.75 333 GLY B N 1
ATOM 6210 C CA . GLY B 1 333 ? 16.734 9.352 -4.547 1 92.75 333 GLY B CA 1
ATOM 6211 C C . GLY B 1 333 ? 15.758 8.203 -4.672 1 92.75 333 GLY B C 1
ATOM 6212 O O . GLY B 1 333 ? 15.148 7.789 -3.68 1 92.75 333 GLY B O 1
ATOM 6213 N N . LEU B 1 334 ? 15.602 7.766 -5.965 1 96.62 334 LEU B N 1
ATOM 6214 C CA . LEU B 1 334 ? 14.453 6.906 -6.215 1 96.62 334 LEU B CA 1
ATOM 6215 C C . LEU B 1 334 ? 14.891 5.508 -6.637 1 96.62 334 LEU B C 1
ATOM 6217 O O . LEU B 1 334 ? 14.062 4.617 -6.812 1 96.62 334 LEU B O 1
ATOM 6221 N N . TYR B 1 335 ? 16.156 5.191 -6.773 1 95 335 TYR B N 1
ATOM 6222 C CA . TYR B 1 335 ? 16.562 3.924 -7.367 1 95 335 TYR B CA 1
ATOM 6223 C C . TYR B 1 335 ? 16.359 2.773 -6.387 1 95 335 TYR B C 1
ATOM 6225 O O . TYR B 1 335 ? 15.945 1.681 -6.785 1 95 335 TYR B O 1
ATOM 6233 N N . ARG B 1 336 ? 16.719 2.973 -5.129 1 93.75 336 ARG B N 1
ATOM 6234 C CA . ARG B 1 336 ? 16.469 2 -4.066 1 93.75 336 ARG B CA 1
ATOM 6235 C C . ARG B 1 336 ? 15.625 2.604 -2.949 1 93.75 336 ARG B C 1
ATOM 6237 O O . ARG B 1 336 ? 16.094 3.475 -2.213 1 93.75 336 ARG B O 1
ATOM 6244 N N . VAL B 1 337 ? 14.414 2.154 -2.859 1 96.25 337 VAL B N 1
ATOM 6245 C CA . VAL B 1 337 ? 13.469 2.717 -1.9 1 96.25 337 VAL B CA 1
ATOM 6246 C C . VAL B 1 337 ? 12.703 1.592 -1.213 1 96.25 337 VAL B C 1
ATOM 6248 O O . VAL B 1 337 ? 12.664 0.464 -1.709 1 96.25 337 VAL B O 1
ATOM 6251 N N . HIS B 1 338 ? 12.094 1.834 -0.097 1 96 338 HIS B N 1
ATOM 6252 C CA . HIS B 1 338 ? 11.43 0.828 0.723 1 96 338 HIS B CA 1
ATOM 6253 C C . HIS B 1 338 ? 10.039 0.503 0.177 1 96 338 HIS B C 1
ATOM 6255 O O . HIS B 1 338 ? 9.516 -0.591 0.406 1 96 338 HIS B O 1
ATOM 6261 N N . GLN B 1 339 ? 9.516 1.439 -0.46 1 97.12 339 GLN B N 1
ATOM 6262 C CA . GLN B 1 339 ? 8.188 1.29 -1.047 1 97.12 339 GLN B CA 1
ATOM 6263 C C . GLN B 1 339 ? 8.141 1.862 -2.461 1 97.12 339 GLN B C 1
ATOM 6265 O O . GLN B 1 339 ? 8.641 2.963 -2.707 1 97.12 339 GLN B O 1
ATOM 6270 N N . PHE B 1 340 ? 7.504 1.111 -3.359 1 97.62 340 PHE B N 1
ATOM 6271 C CA . PHE B 1 340 ? 7.352 1.647 -4.707 1 97.62 340 PHE B CA 1
ATOM 6272 C C . PHE B 1 340 ? 6.203 0.961 -5.434 1 97.62 340 PHE B C 1
ATOM 6274 O O . PHE B 1 340 ? 5.84 -0.171 -5.105 1 97.62 340 PHE B O 1
ATOM 6281 N N . THR B 1 341 ? 5.625 1.648 -6.395 1 98.19 341 THR B N 1
ATOM 6282 C CA . THR B 1 341 ? 4.602 1.081 -7.266 1 98.19 341 THR B CA 1
ATOM 6283 C C . THR B 1 341 ? 5.238 0.224 -8.359 1 98.19 341 THR B C 1
ATOM 6285 O O . THR B 1 341 ? 6.266 0.596 -8.93 1 98.19 341 THR B O 1
ATOM 6288 N N . LYS B 1 342 ? 4.633 -0.9 -8.562 1 98.44 342 LYS B N 1
ATOM 6289 C CA . LYS B 1 342 ? 5.137 -1.814 -9.586 1 98.44 342 LYS B CA 1
ATOM 6290 C C . LYS B 1 342 ? 3.986 -2.496 -10.32 1 98.44 342 LYS B C 1
ATOM 6292 O O . LYS B 1 342 ? 2.996 -2.896 -9.703 1 98.44 342 LYS B O 1
ATOM 6297 N N . VAL B 1 343 ? 4.074 -2.535 -11.656 1 98.81 343 VAL B N 1
ATOM 6298 C CA . VAL B 1 343 ? 3.201 -3.357 -12.492 1 98.81 343 VAL B CA 1
ATOM 6299 C C . VAL B 1 343 ? 3.855 -4.715 -12.742 1 98.81 343 VAL B C 1
ATOM 6301 O O . VAL B 1 343 ? 4.988 -4.785 -13.227 1 98.81 343 VAL B O 1
ATOM 6304 N N . GLU B 1 344 ? 3.119 -5.777 -12.43 1 98.81 344 GLU B N 1
ATOM 6305 C CA . GLU B 1 344 ? 3.672 -7.125 -12.477 1 98.81 344 GLU B CA 1
ATOM 6306 C C . GLU B 1 344 ? 2.898 -8.008 -13.453 1 98.81 344 GLU B C 1
ATOM 6308 O O . GLU B 1 344 ? 1.671 -8.094 -13.383 1 98.81 344 GLU B O 1
ATOM 6313 N N . LEU B 1 345 ? 3.633 -8.594 -14.367 1 98.94 345 LEU B N 1
ATOM 6314 C CA . LEU B 1 345 ? 3.072 -9.641 -15.219 1 98.94 345 LEU B CA 1
ATOM 6315 C C . LEU B 1 345 ? 3.221 -11.008 -14.57 1 98.94 345 LEU B C 1
ATOM 6317 O O . LEU B 1 345 ? 4.25 -11.297 -13.953 1 98.94 345 LEU B O 1
ATOM 6321 N N . PHE B 1 346 ? 2.217 -11.836 -14.672 1 98.88 346 PHE B N 1
ATOM 6322 C CA . PHE B 1 346 ? 2.242 -13.188 -14.117 1 98.88 346 PHE B CA 1
ATOM 6323 C C . PHE B 1 346 ? 1.504 -14.164 -15.023 1 98.88 346 PHE B C 1
ATOM 6325 O O . PHE B 1 346 ? 0.391 -13.883 -15.469 1 98.88 346 PHE B O 1
ATOM 6332 N N . ALA B 1 347 ? 2.105 -15.312 -15.234 1 98.94 347 ALA B N 1
ATOM 6333 C CA . ALA B 1 347 ? 1.491 -16.312 -16.109 1 98.94 347 ALA B CA 1
ATOM 6334 C C . ALA B 1 347 ? 1.595 -17.703 -15.5 1 98.94 347 ALA B C 1
ATOM 6336 O O . ALA B 1 347 ? 2.562 -18.016 -14.797 1 98.94 347 ALA B O 1
ATOM 6337 N N . ILE B 1 348 ? 0.637 -18.531 -15.695 1 98.88 348 ILE B N 1
ATOM 6338 C CA . ILE B 1 348 ? 0.606 -19.953 -15.398 1 98.88 348 ILE B CA 1
ATOM 6339 C C . ILE B 1 348 ? 0.45 -20.75 -16.688 1 98.88 348 ILE B C 1
ATOM 6341 O O . ILE B 1 348 ? -0.451 -20.484 -17.484 1 98.88 348 ILE B O 1
ATOM 6345 N N . THR B 1 349 ? 1.265 -21.703 -16.891 1 98.75 349 THR B N 1
ATOM 6346 C CA . THR B 1 349 ? 1.293 -22.406 -18.172 1 98.75 349 THR B CA 1
ATOM 6347 C C . THR B 1 349 ? 1.415 -23.906 -17.969 1 98.75 349 THR B C 1
ATOM 6349 O O . THR B 1 349 ? 1.743 -24.359 -16.875 1 98.75 349 THR B O 1
ATOM 6352 N N . ALA B 1 350 ? 1.119 -24.562 -19.094 1 97.94 350 ALA B N 1
ATOM 6353 C CA . ALA B 1 350 ? 1.586 -25.953 -19.172 1 97.94 350 ALA B CA 1
ATOM 6354 C C . ALA B 1 350 ? 3.109 -26.016 -19.25 1 97.94 350 ALA B C 1
ATOM 6356 O O . ALA B 1 350 ? 3.756 -25.047 -19.656 1 97.94 350 ALA B O 1
ATOM 6357 N N . ALA B 1 351 ? 3.627 -27.141 -18.828 1 96.75 351 ALA B N 1
ATOM 6358 C CA . ALA B 1 351 ? 5.074 -27.281 -18.703 1 96.75 351 ALA B CA 1
ATOM 6359 C C . ALA B 1 351 ? 5.777 -27 -20.031 1 96.75 351 ALA B C 1
ATOM 6361 O O . ALA B 1 351 ? 6.797 -26.312 -20.062 1 96.75 351 ALA B O 1
ATOM 6362 N N . GLU B 1 352 ? 5.219 -27.406 -21.109 1 96.31 352 GLU B N 1
ATOM 6363 C CA . GLU B 1 352 ? 5.891 -27.328 -22.406 1 96.31 352 GLU B CA 1
ATOM 6364 C C . GLU B 1 352 ? 5.785 -25.938 -23 1 96.31 352 GLU B C 1
ATOM 6366 O O . GLU B 1 352 ? 6.484 -25.609 -23.969 1 96.31 352 GLU B O 1
ATOM 6371 N N . GLU B 1 353 ? 4.941 -25.062 -22.406 1 97.38 353 GLU B N 1
ATOM 6372 C CA . GLU B 1 353 ? 4.68 -23.75 -22.969 1 97.38 353 GLU B CA 1
ATOM 6373 C C . GLU B 1 353 ? 5.484 -22.672 -22.25 1 97.38 353 GLU B C 1
ATOM 6375 O O . GLU B 1 353 ? 5.543 -21.516 -22.703 1 97.38 353 GLU B O 1
ATOM 6380 N N . SER B 1 354 ? 6.141 -22.969 -21.188 1 98.12 354 SER B N 1
ATOM 6381 C CA . SER B 1 354 ? 6.676 -21.953 -20.281 1 98.12 354 SER B CA 1
ATOM 6382 C C . SER B 1 354 ? 7.812 -21.172 -20.922 1 98.12 354 SER B C 1
ATOM 6384 O O . SER B 1 354 ? 7.922 -19.969 -20.734 1 98.12 354 SER B O 1
ATOM 6386 N N . ASP B 1 355 ? 8.656 -21.844 -21.781 1 98.19 355 ASP B N 1
ATOM 6387 C CA . ASP B 1 355 ? 9.734 -21.125 -22.453 1 98.19 355 ASP B CA 1
ATOM 6388 C C . ASP B 1 355 ? 9.18 -20.094 -23.438 1 98.19 355 ASP B C 1
ATOM 6390 O O . ASP B 1 355 ? 9.703 -18.984 -23.531 1 98.19 355 ASP B O 1
ATOM 6394 N N . GLY B 1 356 ? 8.188 -20.484 -24.172 1 98.56 356 GLY B N 1
ATOM 6395 C CA . GLY B 1 356 ? 7.555 -19.578 -25.109 1 98.56 356 GLY B CA 1
ATOM 6396 C C . GLY B 1 356 ? 6.93 -18.375 -24.422 1 98.56 356 GLY B C 1
ATOM 6397 O O . GLY B 1 356 ? 7.051 -17.25 -24.922 1 98.56 356 GLY B O 1
ATOM 6398 N N . VAL B 1 357 ? 6.301 -18.594 -23.312 1 98.75 357 VAL B N 1
ATOM 6399 C CA . VAL B 1 357 ? 5.645 -17.516 -22.578 1 98.75 357 VAL B CA 1
ATOM 6400 C C . VAL B 1 357 ? 6.691 -16.594 -21.984 1 98.75 357 VAL B C 1
ATOM 6402 O O . VAL B 1 357 ? 6.473 -15.383 -21.875 1 98.75 357 VAL B O 1
ATOM 6405 N N . MET B 1 358 ? 7.832 -17.109 -21.594 1 98.75 358 MET B N 1
ATOM 6406 C CA . MET B 1 358 ? 8.922 -16.25 -21.125 1 98.75 358 MET B CA 1
ATOM 6407 C C . MET B 1 358 ? 9.312 -15.242 -22.188 1 98.75 358 MET B C 1
ATOM 6409 O O . MET B 1 358 ? 9.492 -14.062 -21.906 1 98.75 358 MET B O 1
ATOM 6413 N N . GLU B 1 359 ? 9.43 -15.742 -23.406 1 98.69 359 GLU B N 1
ATOM 6414 C CA . GLU B 1 359 ? 9.773 -14.852 -24.516 1 98.69 359 GLU B CA 1
ATOM 6415 C C . GLU B 1 359 ? 8.656 -13.844 -24.781 1 98.69 359 GLU B C 1
ATOM 6417 O O . GLU B 1 359 ? 8.922 -12.703 -25.172 1 98.69 359 GLU B O 1
ATOM 6422 N N . GLU B 1 360 ? 7.449 -14.258 -24.594 1 98.69 360 GLU B N 1
ATOM 6423 C CA . GLU B 1 360 ? 6.312 -13.352 -24.734 1 98.69 360 GLU B CA 1
ATOM 6424 C C . GLU B 1 360 ? 6.402 -12.203 -23.719 1 98.69 360 GLU B C 1
ATOM 6426 O O . GLU B 1 360 ? 6.195 -11.047 -24.078 1 98.69 360 GLU B O 1
ATOM 6431 N N . ILE B 1 361 ? 6.711 -12.516 -22.5 1 98.88 361 ILE B N 1
ATOM 6432 C CA . ILE B 1 361 ? 6.832 -11.5 -21.469 1 98.88 361 ILE B CA 1
ATOM 6433 C C . ILE B 1 361 ? 7.98 -10.547 -21.797 1 98.88 361 ILE B C 1
ATOM 6435 O O . ILE B 1 361 ? 7.836 -9.328 -21.688 1 98.88 361 ILE B O 1
ATOM 6439 N N . ARG B 1 362 ? 9.094 -11.125 -22.219 1 98.75 362 ARG B N 1
ATOM 6440 C CA . ARG B 1 362 ? 10.227 -10.305 -22.625 1 98.75 362 ARG B CA 1
ATOM 6441 C C . ARG B 1 362 ? 9.828 -9.336 -23.734 1 98.75 362 ARG B C 1
ATOM 6443 O O . ARG B 1 362 ? 10.227 -8.164 -23.719 1 98.75 362 ARG B O 1
ATOM 6450 N N . ALA B 1 363 ? 9.062 -9.789 -24.656 1 98.81 363 ALA B N 1
ATOM 6451 C CA . ALA B 1 363 ? 8.617 -8.961 -25.781 1 98.81 363 ALA B CA 1
ATOM 6452 C C . ALA B 1 363 ? 7.75 -7.805 -25.281 1 98.81 363 ALA B C 1
ATOM 6454 O O . ALA B 1 363 ? 7.855 -6.688 -25.797 1 98.81 363 ALA B O 1
ATOM 6455 N N . ILE B 1 364 ? 6.887 -8.047 -24.344 1 98.88 364 ILE B N 1
ATOM 6456 C CA . ILE B 1 364 ? 6.035 -7.008 -23.781 1 98.88 364 ILE B CA 1
ATOM 6457 C C . ILE B 1 364 ? 6.895 -5.969 -23.062 1 98.88 364 ILE B C 1
ATOM 6459 O O . ILE B 1 364 ? 6.68 -4.762 -23.219 1 98.88 364 ILE B O 1
ATOM 6463 N N . GLN B 1 365 ? 7.871 -6.465 -22.297 1 98.88 365 GLN B N 1
ATOM 6464 C CA . GLN B 1 365 ? 8.797 -5.566 -21.609 1 98.88 365 GLN B CA 1
ATOM 6465 C C . GLN B 1 365 ? 9.539 -4.68 -22.609 1 98.88 365 GLN B C 1
ATOM 6467 O O . GLN B 1 365 ? 9.688 -3.479 -22.391 1 98.88 365 GLN B O 1
ATOM 6472 N N . LYS B 1 366 ? 9.977 -5.301 -23.672 1 98.81 366 LYS B N 1
ATOM 6473 C CA . LYS B 1 366 ? 10.68 -4.566 -24.719 1 98.81 366 LYS B CA 1
ATOM 6474 C C . LYS B 1 366 ? 9.781 -3.512 -25.344 1 98.81 366 LYS B C 1
ATOM 6476 O O . LYS B 1 366 ? 10.203 -2.379 -25.578 1 98.81 366 LYS B O 1
ATOM 6481 N N . GLU B 1 367 ? 8.562 -3.885 -25.625 1 98.81 367 GLU B N 1
ATOM 6482 C CA . GLU B 1 367 ? 7.605 -2.939 -26.188 1 98.81 367 GLU B CA 1
ATOM 6483 C C . GLU B 1 367 ? 7.43 -1.72 -25.281 1 98.81 367 GLU B C 1
ATOM 6485 O O . GLU B 1 367 ? 7.43 -0.584 -25.766 1 98.81 367 GLU B O 1
ATOM 6490 N N . ILE B 1 368 ? 7.309 -1.924 -24.016 1 98.88 368 ILE B N 1
ATOM 6491 C CA . ILE B 1 368 ? 7.125 -0.838 -23.062 1 98.88 368 ILE B CA 1
ATOM 6492 C C . ILE B 1 368 ? 8.367 0.051 -23.047 1 98.88 368 ILE B C 1
ATOM 6494 O O . ILE B 1 368 ? 8.258 1.276 -23.141 1 98.88 368 ILE B O 1
ATOM 6498 N N . ALA B 1 369 ? 9.523 -0.569 -22.969 1 98.81 369 ALA B N 1
ATOM 6499 C CA . ALA B 1 369 ? 10.766 0.191 -22.906 1 98.81 369 ALA B CA 1
ATOM 6500 C C . ALA B 1 369 ? 10.992 0.991 -24.188 1 98.81 369 ALA B C 1
ATOM 6502 O O . ALA B 1 369 ? 11.422 2.145 -24.141 1 98.81 369 ALA B O 1
ATOM 6503 N N . LEU B 1 370 ? 10.695 0.365 -25.328 1 98.56 370 LEU B N 1
ATOM 6504 C CA . LEU B 1 370 ? 10.828 1.042 -26.625 1 98.56 370 LEU B CA 1
ATOM 6505 C C . LEU B 1 370 ? 9.883 2.238 -26.703 1 98.56 370 LEU B C 1
ATOM 6507 O O . LEU B 1 370 ? 10.273 3.307 -27.188 1 98.56 370 LEU B O 1
ATOM 6511 N N . GLY B 1 371 ? 8.68 2.037 -26.234 1 98.62 371 GLY B N 1
ATOM 6512 C CA . GLY B 1 371 ? 7.723 3.131 -26.219 1 98.62 371 GLY B CA 1
ATOM 6513 C C . GLY B 1 371 ? 8.164 4.297 -25.359 1 98.62 371 GLY B C 1
ATOM 6514 O O . GLY B 1 371 ? 7.816 5.449 -25.641 1 98.62 371 GLY B O 1
ATOM 6515 N N . LEU B 1 372 ? 8.945 4.043 -24.375 1 98.75 372 LEU B N 1
ATOM 6516 C CA . LEU B 1 372 ? 9.414 5.074 -23.453 1 98.75 372 LEU B CA 1
ATOM 6517 C C . LEU B 1 372 ? 10.68 5.746 -23.984 1 98.75 372 LEU B C 1
ATOM 6519 O O . LEU B 1 372 ? 11.18 6.688 -23.375 1 98.75 372 LEU B O 1
ATOM 6523 N N . GLY B 1 373 ? 11.211 5.246 -25.062 1 98.38 373 GLY B N 1
ATOM 6524 C CA . GLY B 1 373 ? 12.367 5.855 -25.703 1 98.38 373 GLY B CA 1
ATOM 6525 C C . GLY B 1 373 ? 13.656 5.664 -24.922 1 98.38 373 GLY B C 1
ATOM 6526 O O . GLY B 1 373 ? 14.531 6.531 -24.938 1 98.38 373 GLY B O 1
ATOM 6527 N N . LEU B 1 374 ? 13.812 4.59 -24.266 1 98.62 374 LEU B N 1
ATOM 6528 C CA . LEU B 1 374 ? 14.977 4.359 -23.422 1 98.62 374 LEU B CA 1
ATOM 6529 C C . LEU B 1 374 ? 16.031 3.547 -24.156 1 98.62 374 LEU B C 1
ATOM 6531 O O . LEU B 1 374 ? 15.711 2.729 -25.016 1 98.62 374 LEU B O 1
ATOM 6535 N N . SER B 1 375 ? 17.297 3.787 -23.906 1 98.75 375 SER B N 1
ATOM 6536 C CA . SER B 1 375 ? 18.391 2.908 -24.297 1 98.75 375 SER B CA 1
ATOM 6537 C C . SER B 1 375 ? 18.531 1.724 -23.344 1 98.75 375 SER B C 1
ATOM 6539 O O . SER B 1 375 ? 18.781 1.904 -22.156 1 98.75 375 SER B O 1
ATOM 6541 N N . VAL B 1 376 ? 18.359 0.554 -23.922 1 98.88 376 VAL B N 1
ATOM 6542 C CA . VAL B 1 376 ? 18.172 -0.6 -23.047 1 98.88 376 VAL B CA 1
ATOM 6543 C C . VAL B 1 376 ? 19.062 -1.747 -23.531 1 98.88 376 VAL B C 1
ATOM 6545 O O . VAL B 1 376 ? 19.281 -1.919 -24.719 1 98.88 376 VAL B O 1
ATOM 6548 N N . ARG B 1 377 ? 19.594 -2.445 -22.578 1 98.81 377 ARG B N 1
ATOM 6549 C CA . ARG B 1 377 ? 20.219 -3.732 -22.859 1 98.81 377 ARG B CA 1
ATOM 6550 C C . ARG B 1 377 ? 19.516 -4.863 -22.125 1 98.81 377 ARG B C 1
ATOM 6552 O O . ARG B 1 377 ? 19.047 -4.676 -21 1 98.81 377 ARG B O 1
ATOM 6559 N N . VAL B 1 378 ? 19.406 -6.012 -22.797 1 98.81 378 VAL B N 1
ATOM 6560 C CA . VAL B 1 378 ? 18.781 -7.203 -22.25 1 98.81 378 VAL B CA 1
ATOM 6561 C C . VAL B 1 378 ? 19.844 -8.227 -21.859 1 98.81 378 VAL B C 1
ATOM 6563 O O . VAL B 1 378 ? 20.672 -8.602 -22.688 1 98.81 378 VAL B O 1
ATOM 6566 N N . LEU B 1 379 ? 19.766 -8.703 -20.609 1 98.88 379 LEU B N 1
ATOM 6567 C CA . LEU B 1 379 ? 20.781 -9.609 -20.094 1 98.88 379 LEU B CA 1
ATOM 6568 C C . LEU B 1 379 ? 20.156 -10.945 -19.688 1 98.88 379 LEU B C 1
ATOM 6570 O O . LEU B 1 379 ? 19.062 -10.984 -19.109 1 98.88 379 LEU B O 1
ATOM 6574 N N . ASP B 1 380 ? 20.781 -11.992 -20.094 1 98.81 380 ASP B N 1
ATOM 6575 C CA . ASP B 1 380 ? 20.531 -13.305 -19.484 1 98.81 380 ASP B CA 1
ATOM 6576 C C . ASP B 1 380 ? 21.328 -13.461 -18.188 1 98.81 380 ASP B C 1
ATOM 6578 O O . ASP B 1 380 ? 22.562 -13.547 -18.219 1 98.81 380 ASP B O 1
ATOM 6582 N N . MET B 1 381 ? 20.656 -13.516 -17.094 1 98.75 381 MET B N 1
ATOM 6583 C CA . MET B 1 381 ? 21.312 -13.422 -15.789 1 98.75 381 MET B CA 1
ATOM 6584 C C . MET B 1 381 ? 21.922 -14.758 -15.391 1 98.75 381 MET B C 1
ATOM 6586 O O . MET B 1 381 ? 21.344 -15.812 -15.648 1 98.75 381 MET B O 1
ATOM 6590 N N . PRO B 1 382 ? 23.047 -14.734 -14.703 1 98.62 382 PRO B N 1
ATOM 6591 C CA . PRO B 1 382 ? 23.75 -15.977 -14.359 1 98.62 382 PRO B CA 1
ATOM 6592 C C . PRO B 1 382 ? 23.188 -16.656 -13.109 1 98.62 382 PRO B C 1
ATOM 6594 O O . PRO B 1 382 ? 22.344 -16.078 -12.414 1 98.62 382 PRO B O 1
ATOM 6597 N N . THR B 1 383 ? 23.656 -17.781 -12.82 1 98.25 383 THR B N 1
ATOM 6598 C CA . THR B 1 383 ? 23.109 -18.703 -11.844 1 98.25 383 THR B CA 1
ATOM 6599 C C . THR B 1 383 ? 23.078 -18.078 -10.453 1 98.25 383 THR B C 1
ATOM 6601 O O . THR B 1 383 ? 22.125 -18.266 -9.695 1 98.25 383 THR B O 1
ATOM 6604 N N . ALA B 1 384 ? 24.031 -17.266 -10.094 1 96.94 384 ALA B N 1
ATOM 6605 C CA . ALA B 1 384 ? 24.125 -16.719 -8.742 1 96.94 384 ALA B CA 1
ATOM 6606 C C . ALA B 1 384 ? 23.094 -15.609 -8.531 1 96.94 384 ALA B C 1
ATOM 6608 O O . ALA B 1 384 ? 22.844 -15.188 -7.398 1 96.94 384 ALA B O 1
ATOM 6609 N N . GLU B 1 385 ? 22.422 -15.211 -9.633 1 95.81 385 GLU B N 1
ATOM 6610 C CA . GLU B 1 385 ? 21.5 -14.078 -9.578 1 95.81 385 GLU B CA 1
ATOM 6611 C C . GLU B 1 385 ? 20.047 -14.547 -9.734 1 95.81 385 GLU B C 1
ATOM 6613 O O . GLU B 1 385 ? 19.141 -13.719 -9.812 1 95.81 385 GLU B O 1
ATOM 6618 N N . LEU B 1 386 ? 19.781 -15.766 -9.773 1 96.69 386 LEU B N 1
ATOM 6619 C CA . LEU B 1 386 ? 18.469 -16.266 -10.148 1 96.69 386 LEU B CA 1
ATOM 6620 C C . LEU B 1 386 ? 17.516 -16.25 -8.961 1 96.69 386 LEU B C 1
ATOM 6622 O O . LEU B 1 386 ? 16.297 -16.312 -9.133 1 96.69 386 LEU B O 1
ATOM 6626 N N . GLY B 1 387 ? 17.953 -16.125 -7.801 1 91.75 387 GLY B N 1
ATOM 6627 C CA . GLY B 1 387 ? 17.109 -16.375 -6.645 1 91.75 387 GLY B CA 1
ATOM 6628 C C . GLY B 1 387 ? 16.719 -17.828 -6.488 1 91.75 387 GLY B C 1
ATOM 6629 O O . GLY B 1 387 ? 17.188 -18.688 -7.238 1 91.75 387 GLY B O 1
ATOM 6630 N N . ALA B 1 388 ? 15.836 -18.141 -5.605 1 94.19 388 ALA B N 1
ATOM 6631 C CA . ALA B 1 388 ? 15.492 -19.516 -5.297 1 94.19 388 ALA B CA 1
ATOM 6632 C C . ALA B 1 388 ? 14.555 -20.094 -6.352 1 94.19 388 ALA B C 1
ATOM 6634 O O . ALA B 1 388 ? 14.688 -21.266 -6.742 1 94.19 388 ALA B O 1
ATOM 6635 N N . SER B 1 389 ? 13.68 -19.281 -6.887 1 97.12 389 SER B N 1
ATOM 6636 C CA . SER B 1 389 ? 12.562 -19.828 -7.648 1 97.12 389 SER B CA 1
ATOM 6637 C C . SER B 1 389 ? 12.883 -19.875 -9.141 1 97.12 389 SER B C 1
ATOM 6639 O O . SER B 1 389 ? 12.43 -20.781 -9.844 1 97.12 389 SER B O 1
ATOM 6641 N N . ALA B 1 390 ? 13.648 -18.984 -9.703 1 98.25 390 ALA B N 1
ATOM 6642 C CA . ALA B 1 390 ? 13.828 -18.828 -11.141 1 98.25 390 ALA B CA 1
ATOM 6643 C C . ALA B 1 390 ? 14.75 -19.906 -11.695 1 98.25 390 ALA B C 1
ATOM 6645 O O . ALA B 1 390 ? 15.836 -20.141 -11.156 1 98.25 390 ALA B O 1
ATOM 6646 N N . SER B 1 391 ? 14.305 -20.562 -12.742 1 98.62 391 SER B N 1
ATOM 6647 C CA . SER B 1 391 ? 15.172 -21.422 -13.531 1 98.62 391 SER B CA 1
ATOM 6648 C C . SER B 1 391 ? 16 -20.625 -14.523 1 98.62 391 SER B C 1
ATOM 6650 O O . SER B 1 391 ? 17.172 -20.938 -14.766 1 98.62 391 SER B O 1
ATOM 6652 N N . ARG B 1 392 ? 15.398 -19.656 -15.031 1 98.75 392 ARG B N 1
ATOM 6653 C CA . ARG B 1 392 ? 16.031 -18.703 -15.938 1 98.75 392 ARG B CA 1
ATOM 6654 C C . ARG B 1 392 ? 15.477 -17.297 -15.711 1 98.75 392 ARG B C 1
ATOM 6656 O O . ARG B 1 392 ? 14.305 -17.141 -15.352 1 98.75 392 ARG B O 1
ATOM 6663 N N . LYS B 1 393 ? 16.328 -16.281 -15.953 1 98.81 393 LYS B N 1
ATOM 6664 C CA . LYS B 1 393 ? 15.945 -14.906 -15.672 1 98.81 393 LYS B CA 1
ATOM 6665 C C . LYS B 1 393 ? 16.594 -13.945 -16.656 1 98.81 393 LYS B C 1
ATOM 6667 O O . LYS B 1 393 ? 17.781 -14.062 -16.953 1 98.81 393 LYS B O 1
ATOM 6672 N N . TYR B 1 394 ? 15.812 -13.039 -17.219 1 98.88 394 TYR B N 1
ATOM 6673 C CA . TYR B 1 394 ? 16.297 -11.914 -18 1 98.88 394 TYR B CA 1
ATOM 6674 C C . TYR B 1 394 ? 16.125 -10.602 -17.234 1 98.88 394 TYR B C 1
ATOM 6676 O O . TYR B 1 394 ? 15.109 -10.383 -16.594 1 98.88 394 TYR B O 1
ATOM 6684 N N . ASP B 1 395 ? 17.125 -9.773 -17.297 1 98.75 395 ASP B N 1
ATOM 6685 C CA . ASP B 1 395 ? 17 -8.398 -16.828 1 98.75 395 ASP B CA 1
ATOM 6686 C C . ASP B 1 395 ? 17.141 -7.406 -17.984 1 98.75 395 ASP B C 1
ATOM 6688 O O . ASP B 1 395 ? 17.938 -7.629 -18.906 1 98.75 395 ASP B O 1
ATOM 6692 N N . MET B 1 396 ? 16.344 -6.395 -17.938 1 98.81 396 MET B N 1
ATOM 6693 C CA . MET B 1 396 ? 16.594 -5.23 -18.781 1 98.81 396 MET B CA 1
ATOM 6694 C C . MET B 1 396 ? 17.172 -4.078 -17.953 1 98.81 396 MET B C 1
ATOM 6696 O O . MET B 1 396 ? 16.688 -3.795 -16.859 1 98.81 396 MET B O 1
ATOM 6700 N N . GLU B 1 397 ? 18.203 -3.535 -18.484 1 98.88 397 GLU B N 1
ATOM 6701 C CA . GLU B 1 397 ? 18.797 -2.354 -17.875 1 98.88 397 GLU B CA 1
ATOM 6702 C C . GLU B 1 397 ? 18.719 -1.146 -18.797 1 98.88 397 GLU B C 1
ATOM 6704 O O . GLU B 1 397 ? 18.906 -1.275 -20.016 1 98.88 397 GLU B O 1
ATOM 6709 N N . ALA B 1 398 ? 18.344 -0.024 -18.297 1 98.88 398 ALA B N 1
ATOM 6710 C CA . ALA B 1 398 ? 18.359 1.238 -19.031 1 98.88 398 ALA B CA 1
ATOM 6711 C C . ALA B 1 398 ? 19.594 2.066 -18.672 1 98.88 398 ALA B C 1
ATOM 6713 O O . ALA B 1 398 ? 20.047 2.055 -17.531 1 98.88 398 ALA B O 1
ATOM 6714 N N . TRP B 1 399 ? 20.094 2.672 -19.688 1 98.75 399 TRP B N 1
ATOM 6715 C CA . TRP B 1 399 ? 21.172 3.611 -19.438 1 98.75 399 TRP B CA 1
ATOM 6716 C C . TRP B 1 399 ? 20.672 4.828 -18.656 1 98.75 399 TRP B C 1
ATOM 6718 O O . TRP B 1 399 ? 19.656 5.422 -19.016 1 98.75 399 TRP B O 1
ATOM 6728 N N . MET B 1 400 ? 21.375 5.156 -17.609 1 98.44 400 MET B N 1
ATOM 6729 C CA . MET B 1 400 ? 21.047 6.301 -16.766 1 98.44 400 MET B CA 1
ATOM 6730 C C . MET B 1 400 ? 22.219 7.281 -16.688 1 98.44 400 MET B C 1
ATOM 6732 O O . MET B 1 400 ? 23.109 7.141 -15.844 1 98.44 400 MET B O 1
ATOM 6736 N N . PRO B 1 401 ? 22.156 8.273 -17.516 1 98.56 401 PRO B N 1
ATOM 6737 C CA . PRO B 1 401 ? 23.328 9.141 -17.672 1 98.56 401 PRO B CA 1
ATOM 6738 C C . PRO B 1 401 ? 23.641 9.945 -16.422 1 98.56 401 PRO B C 1
ATOM 6740 O O . PRO B 1 401 ? 24.797 10.297 -16.188 1 98.56 401 PRO B O 1
ATOM 6743 N N . GLY B 1 402 ? 22.672 10.32 -15.648 1 97.56 402 GLY B N 1
ATOM 6744 C CA . GLY B 1 402 ? 22.938 11 -14.391 1 97.56 402 GLY B CA 1
ATOM 6745 C C . GLY B 1 402 ? 23.734 10.156 -13.406 1 97.56 402 GLY B C 1
ATOM 6746 O O . GLY B 1 402 ? 24.656 10.656 -12.766 1 97.56 402 GLY B O 1
ATOM 6747 N N . ARG B 1 403 ? 23.359 8.906 -13.344 1 95.19 403 ARG B N 1
ATOM 6748 C CA . ARG B 1 403 ? 24.062 7.945 -12.508 1 95.19 403 ARG B CA 1
ATOM 6749 C C . ARG B 1 403 ? 25.359 7.496 -13.172 1 95.19 403 ARG B C 1
ATOM 6751 O O . ARG B 1 403 ? 26.312 7.082 -12.492 1 95.19 403 ARG B O 1
ATOM 6758 N N . GLY B 1 404 ? 25.391 7.57 -14.438 1 96.69 404 GLY B N 1
ATOM 6759 C CA . GLY B 1 404 ? 26.562 7.176 -15.211 1 96.69 404 GLY B CA 1
ATOM 6760 C C . GLY B 1 404 ? 26.719 5.672 -15.32 1 96.69 404 GLY B C 1
ATOM 6761 O O . GLY B 1 404 ? 27.844 5.168 -15.414 1 96.69 404 GLY B O 1
ATOM 6762 N N . LYS B 1 405 ? 25.641 4.895 -15.242 1 96.5 405 LYS B N 1
ATOM 6763 C CA . LYS B 1 405 ? 25.703 3.438 -15.328 1 96.5 405 LYS B CA 1
ATOM 6764 C C . LYS B 1 405 ? 24.359 2.857 -15.758 1 96.5 405 LYS B C 1
ATOM 6766 O O . LYS B 1 405 ? 23.359 3.574 -15.812 1 96.5 405 LYS B O 1
ATOM 6771 N N . TRP B 1 406 ? 24.406 1.617 -16.109 1 97.94 406 TRP B N 1
ATOM 6772 C CA . TRP B 1 406 ? 23.203 0.862 -16.406 1 97.94 406 TRP B CA 1
ATOM 6773 C C . TRP B 1 406 ? 22.422 0.554 -15.133 1 97.94 406 TRP B C 1
ATOM 6775 O O . TRP B 1 406 ? 23.016 0.268 -14.094 1 97.94 406 TRP B O 1
ATOM 6785 N N . GLY B 1 407 ? 21.094 0.711 -15.188 1 98 407 GLY B N 1
ATOM 6786 C CA . GLY B 1 407 ? 20.234 0.359 -14.078 1 98 407 GLY B CA 1
ATOM 6787 C C . GLY B 1 407 ? 19.094 -0.571 -14.477 1 98 407 GLY B C 1
ATOM 6788 O O . GLY B 1 407 ? 18.453 -0.36 -15.5 1 98 407 GLY B O 1
ATOM 6789 N N . GLU B 1 408 ? 18.875 -1.563 -13.641 1 98.19 408 GLU B N 1
ATOM 6790 C CA . GLU B 1 408 ? 17.828 -2.537 -13.914 1 98.19 408 GLU B CA 1
ATOM 6791 C C . GLU B 1 408 ? 16.453 -1.887 -13.859 1 98.19 408 GLU B C 1
ATOM 6793 O O . GLU B 1 408 ? 16.109 -1.219 -12.883 1 98.19 408 GLU B O 1
ATOM 6798 N N . ILE B 1 409 ? 15.633 -2.121 -14.922 1 98.62 409 ILE B N 1
ATOM 6799 C CA . ILE B 1 409 ? 14.289 -1.554 -14.938 1 98.62 409 ILE B CA 1
ATOM 6800 C C . ILE B 1 409 ? 13.25 -2.674 -15.008 1 98.62 409 ILE B C 1
ATOM 6802 O O . ILE B 1 409 ? 12.07 -2.459 -14.727 1 98.62 409 ILE B O 1
ATOM 6806 N N . THR B 1 410 ? 13.602 -3.863 -15.453 1 98.62 410 THR B N 1
ATOM 6807 C CA . THR B 1 410 ? 12.688 -5 -15.453 1 98.62 410 THR B CA 1
ATOM 6808 C C . THR B 1 410 ? 13.438 -6.301 -15.18 1 98.62 410 THR B C 1
ATOM 6810 O O . THR B 1 410 ? 14.656 -6.371 -15.367 1 98.62 410 THR B O 1
ATOM 6813 N N . SER B 1 411 ? 12.68 -7.254 -14.703 1 98.44 411 SER B N 1
ATOM 6814 C CA . SER B 1 411 ? 13.117 -8.641 -14.625 1 98.44 411 SER B CA 1
ATOM 6815 C C . SER B 1 411 ? 12.008 -9.594 -15.062 1 98.44 411 SER B C 1
ATOM 6817 O O . SER B 1 411 ? 10.82 -9.289 -14.914 1 98.44 411 SER B O 1
ATOM 6819 N N . THR B 1 412 ? 12.328 -10.664 -15.719 1 98.62 412 THR B N 1
ATOM 6820 C CA . THR B 1 412 ? 11.406 -11.742 -16.078 1 98.62 412 THR B CA 1
ATOM 6821 C C . THR B 1 412 ? 11.992 -13.102 -15.711 1 98.62 412 THR B C 1
ATOM 6823 O O . THR B 1 412 ? 13.18 -13.352 -15.93 1 98.62 412 THR B O 1
ATOM 6826 N N . SER B 1 413 ? 11.203 -13.93 -15.109 1 98.62 413 SER B N 1
ATOM 6827 C CA . SER B 1 413 ? 11.688 -15.227 -14.641 1 98.62 413 SER B CA 1
ATOM 6828 C C . SER B 1 413 ? 10.742 -16.359 -15.039 1 98.62 413 SER B C 1
ATOM 6830 O O . SER B 1 413 ? 9.516 -16.188 -15.008 1 98.62 413 SER B O 1
ATOM 6832 N N . ASN B 1 414 ? 11.312 -17.438 -15.477 1 98.88 414 ASN B N 1
ATOM 6833 C CA . ASN B 1 414 ? 10.633 -18.719 -15.594 1 98.88 414 ASN B CA 1
ATOM 6834 C C . ASN B 1 414 ? 10.906 -19.609 -14.383 1 98.88 414 ASN B C 1
ATOM 6836 O O . ASN B 1 414 ? 12.031 -20.062 -14.18 1 98.88 414 ASN B O 1
ATOM 6840 N N . CYS B 1 415 ? 9.852 -19.906 -13.602 1 98.81 415 CYS B N 1
ATOM 6841 C CA . CYS B 1 415 ? 10.047 -20.609 -12.344 1 98.81 415 CYS B CA 1
ATOM 6842 C C . CYS B 1 415 ? 9.68 -22.078 -12.484 1 98.81 415 CYS B C 1
ATOM 6844 O O . CYS B 1 415 ? 9.617 -22.812 -11.492 1 98.81 415 CYS B O 1
ATOM 6846 N N . THR B 1 416 ? 9.344 -22.484 -13.711 1 98.69 416 THR B N 1
ATOM 6847 C CA . THR B 1 416 ? 8.914 -23.859 -13.945 1 98.69 416 THR B CA 1
ATOM 6848 C C . THR B 1 416 ? 7.887 -24.297 -12.898 1 98.69 416 THR B C 1
ATOM 6850 O O . THR B 1 416 ? 6.879 -23.625 -12.695 1 98.69 416 THR B O 1
ATOM 6853 N N . ASP B 1 417 ? 8.102 -25.422 -12.281 1 98.62 417 ASP B N 1
ATOM 6854 C CA . ASP B 1 417 ? 7.066 -25.891 -11.359 1 98.62 417 ASP B CA 1
ATOM 6855 C C . ASP B 1 417 ? 7.445 -25.594 -9.914 1 98.62 417 ASP B C 1
ATOM 6857 O O . ASP B 1 417 ? 6.824 -26.125 -8.984 1 98.62 417 ASP B O 1
ATOM 6861 N N . TYR B 1 418 ? 8.508 -24.812 -9.625 1 98.31 418 TYR B N 1
ATOM 6862 C CA . TYR B 1 418 ? 8.984 -24.5 -8.281 1 98.31 418 TYR B CA 1
ATOM 6863 C C . TYR B 1 418 ? 7.852 -23.969 -7.406 1 98.31 418 TYR B C 1
ATOM 6865 O O . TYR B 1 418 ? 7.547 -24.562 -6.363 1 98.31 418 TYR B O 1
ATOM 6873 N N . GLN B 1 419 ? 7.203 -22.859 -7.852 1 98.62 419 GLN B N 1
ATOM 6874 C CA . GLN B 1 419 ? 6.109 -22.266 -7.086 1 98.62 419 GLN B CA 1
ATOM 6875 C C . GLN B 1 419 ? 4.871 -23.172 -7.121 1 98.62 419 GLN B C 1
ATOM 6877 O O . GLN B 1 419 ? 4.176 -23.312 -6.113 1 98.62 419 GLN B O 1
ATOM 6882 N N . ALA B 1 420 ? 4.621 -23.75 -8.25 1 98.75 420 ALA B N 1
ATOM 6883 C CA . ALA B 1 420 ? 3.428 -24.578 -8.438 1 98.75 420 ALA B CA 1
ATOM 6884 C C . ALA B 1 420 ? 3.424 -25.75 -7.473 1 98.75 420 ALA B C 1
ATOM 6886 O O . ALA B 1 420 ? 2.385 -26.109 -6.906 1 98.75 420 ALA B O 1
ATOM 6887 N N . ARG B 1 421 ? 4.492 -26.375 -7.273 1 98.31 421 ARG B N 1
ATOM 6888 C CA . ARG B 1 421 ? 4.605 -27.5 -6.367 1 98.31 421 ARG B CA 1
ATOM 6889 C C . ARG B 1 421 ? 4.41 -27.078 -4.918 1 98.31 421 ARG B C 1
ATOM 6891 O O . ARG B 1 421 ? 3.873 -27.828 -4.105 1 98.31 421 ARG B O 1
ATOM 6898 N N . ARG B 1 422 ? 4.832 -25.953 -4.633 1 97.88 422 ARG B N 1
ATOM 6899 C CA . ARG B 1 422 ? 4.762 -25.453 -3.266 1 97.88 422 ARG B CA 1
ATOM 6900 C C . ARG B 1 422 ? 3.381 -24.875 -2.961 1 97.88 422 ARG B C 1
ATOM 6902 O O . ARG B 1 422 ? 2.938 -24.891 -1.811 1 97.88 422 ARG B O 1
ATOM 6909 N N . LEU B 1 423 ? 2.697 -24.422 -4 1 98.31 423 LEU B N 1
ATOM 6910 C CA . LEU B 1 423 ? 1.375 -23.828 -3.83 1 98.31 423 LEU B CA 1
ATOM 6911 C C . LEU B 1 423 ? 0.282 -24.797 -4.258 1 98.31 423 LEU B C 1
ATOM 6913 O O . LEU B 1 423 ? -0.902 -24.547 -4.02 1 98.31 423 LEU B O 1
ATOM 6917 N N . GLY B 1 424 ? 0.619 -25.875 -4.887 1 98 424 GLY B N 1
ATOM 6918 C CA . GLY B 1 424 ? -0.352 -26.859 -5.332 1 98 424 GLY B CA 1
ATOM 6919 C C . GLY B 1 424 ? -1.098 -26.438 -6.586 1 98 424 GLY B C 1
ATOM 6920 O O . GLY B 1 424 ? -2.299 -26.688 -6.711 1 98 424 GLY B O 1
ATOM 6921 N N . ILE B 1 425 ? -0.464 -25.766 -7.523 1 98.56 425 ILE B N 1
ATOM 6922 C CA . ILE B 1 425 ? -1.083 -25.359 -8.781 1 98.56 425 ILE B CA 1
ATOM 6923 C C . ILE B 1 425 ? -0.883 -26.438 -9.836 1 98.56 425 ILE B C 1
ATOM 6925 O O . ILE B 1 425 ? 0.245 -26.703 -10.258 1 98.56 425 ILE B O 1
ATOM 6929 N N . ARG B 1 426 ? -1.98 -27.031 -10.281 1 98.12 426 ARG B N 1
ATOM 6930 C CA . ARG B 1 426 ? -1.91 -28.156 -11.211 1 98.12 426 ARG B CA 1
ATOM 6931 C C . ARG B 1 426 ? -2.828 -27.938 -12.406 1 98.12 426 ARG B C 1
ATOM 6933 O O . ARG B 1 426 ? -3.59 -26.969 -12.438 1 98.12 426 ARG B O 1
ATOM 6940 N N . TYR B 1 427 ? -2.648 -28.703 -13.422 1 97.5 427 TYR B N 1
ATOM 6941 C CA . TYR B 1 427 ? -3.58 -28.766 -14.547 1 97.5 427 TYR B CA 1
ATOM 6942 C C . TYR B 1 427 ? -3.773 -30.203 -15.016 1 97.5 427 TYR B C 1
ATOM 6944 O O . TYR B 1 427 ? -2.906 -31.047 -14.805 1 97.5 427 TYR B O 1
ATOM 6952 N N . ARG B 1 428 ? -4.93 -30.422 -15.539 1 94.38 428 ARG B N 1
ATOM 6953 C CA . ARG B 1 428 ? -5.254 -31.734 -16.094 1 94.38 428 ARG B CA 1
ATOM 6954 C C . ARG B 1 428 ? -4.898 -31.797 -17.578 1 94.38 428 ARG B C 1
ATOM 6956 O O . ARG B 1 428 ? -5.371 -30.984 -18.375 1 94.38 428 ARG B O 1
ATOM 6963 N N . ASP B 1 429 ? -4.109 -32.719 -17.859 1 87.44 429 ASP B N 1
ATOM 6964 C CA . ASP B 1 429 ? -3.637 -32.906 -19.234 1 87.44 429 ASP B CA 1
ATOM 6965 C C . ASP B 1 429 ? -4.168 -34.188 -19.844 1 87.44 429 ASP B C 1
ATOM 6967 O O . ASP B 1 429 ? -3.436 -35.156 -19.984 1 87.44 429 ASP B O 1
ATOM 6971 N N . GLY B 1 430 ? -5.465 -34.188 -20.297 1 81.69 430 GLY B N 1
ATOM 6972 C CA . GLY B 1 430 ? -6.066 -35.344 -20.938 1 81.69 430 GLY B CA 1
ATOM 6973 C C . GLY B 1 430 ? -5.609 -36.688 -20.344 1 81.69 430 GLY B C 1
ATOM 6974 O O . GLY B 1 430 ? -5.68 -36.875 -19.141 1 81.69 430 GLY B O 1
ATOM 6975 N N . GLU B 1 431 ? -4.934 -37.375 -21.234 1 75.5 431 GLU B N 1
ATOM 6976 C CA . GLU B 1 431 ? -4.539 -38.75 -20.906 1 75.5 431 GLU B CA 1
ATOM 6977 C C . GLU B 1 431 ? -3.342 -38.75 -19.969 1 75.5 431 GLU B C 1
ATOM 6979 O O . GLU B 1 431 ? -3.148 -39.719 -19.219 1 75.5 431 GLU B O 1
ATOM 6984 N N . SER B 1 432 ? -2.541 -37.75 -19.891 1 76.81 432 SER B N 1
ATOM 6985 C CA . SER B 1 432 ? -1.326 -37.688 -19.078 1 76.81 432 SER B CA 1
ATOM 6986 C C . SER B 1 432 ? -1.651 -37.438 -17.609 1 76.81 432 SER B C 1
ATOM 6988 O O . SER B 1 432 ? -0.769 -37.5 -16.766 1 76.81 432 SER B O 1
ATOM 6990 N N . GLY B 1 433 ? -2.879 -37.125 -17.391 1 88.38 433 GLY B N 1
ATOM 6991 C CA . GLY B 1 433 ? -3.309 -37.031 -16.016 1 88.38 433 GLY B CA 1
ATOM 6992 C C . GLY B 1 433 ? -3.004 -35.656 -15.406 1 88.38 433 GLY B C 1
ATOM 6993 O O . GLY B 1 433 ? -2.996 -34.656 -16.109 1 88.38 433 GLY B O 1
ATOM 6994 N N . LEU B 1 434 ? -2.707 -35.625 -14.078 1 94.75 434 LEU B N 1
ATOM 6995 C CA . LEU B 1 434 ? -2.477 -34.406 -13.32 1 94.75 434 LEU B CA 1
ATOM 6996 C C . LEU B 1 434 ? -1.001 -34.031 -13.336 1 94.75 434 LEU B C 1
ATOM 6998 O O . LEU B 1 434 ? -0.133 -34.844 -13.07 1 94.75 434 LEU B O 1
ATOM 7002 N N . ARG B 1 435 ? -0.722 -32.75 -13.734 1 96.62 435 ARG B N 1
ATOM 7003 C CA . ARG B 1 435 ? 0.636 -32.219 -13.773 1 96.62 435 ARG B CA 1
ATOM 7004 C C . ARG B 1 435 ? 0.713 -30.875 -13.062 1 96.62 435 ARG B C 1
ATOM 7006 O O . ARG B 1 435 ? -0.288 -30.172 -12.961 1 96.62 435 ARG B O 1
ATOM 7013 N N . PHE B 1 436 ? 1.861 -30.594 -12.586 1 98 436 PHE B N 1
ATOM 7014 C CA . PHE B 1 436 ? 2.066 -29.281 -12.008 1 98 436 PHE B CA 1
ATOM 7015 C C . PHE B 1 436 ? 2.318 -28.234 -13.094 1 98 436 PHE B C 1
ATOM 7017 O O . PHE B 1 436 ? 3.027 -28.516 -14.062 1 98 436 PHE B O 1
ATOM 7024 N N . ALA B 1 437 ? 1.741 -27.062 -12.945 1 98.69 437 ALA B N 1
ATOM 7025 C CA . ALA B 1 437 ? 1.913 -25.969 -13.906 1 98.69 437 ALA B CA 1
ATOM 7026 C C . ALA B 1 437 ? 3.273 -25.312 -13.734 1 98.69 437 ALA B C 1
ATOM 7028 O O . ALA B 1 437 ? 4.008 -25.609 -12.789 1 98.69 437 ALA B O 1
ATOM 7029 N N . HIS B 1 438 ? 3.66 -24.562 -14.727 1 98.88 438 HIS B N 1
ATOM 7030 C CA . HIS B 1 438 ? 4.777 -23.641 -14.586 1 98.88 438 HIS B CA 1
ATOM 7031 C C . HIS B 1 438 ? 4.281 -22.219 -14.312 1 98.88 438 HIS B C 1
ATOM 7033 O O . HIS B 1 438 ? 3.203 -21.828 -14.773 1 98.88 438 HIS B O 1
ATOM 7039 N N . THR B 1 439 ? 5.012 -21.484 -13.523 1 98.88 439 THR B N 1
ATOM 7040 C CA . THR B 1 439 ? 4.688 -20.094 -13.25 1 98.88 439 THR B CA 1
ATOM 7041 C C . THR B 1 439 ? 5.785 -19.172 -13.773 1 98.88 439 THR B C 1
ATOM 7043 O O . THR B 1 439 ? 6.969 -19.516 -13.727 1 98.88 439 THR B O 1
ATOM 7046 N N . LEU B 1 440 ? 5.422 -18.094 -14.336 1 98.88 440 LEU B N 1
ATOM 7047 C CA . LEU B 1 440 ? 6.332 -17.062 -14.828 1 98.88 440 LEU B CA 1
ATOM 7048 C C . LEU B 1 440 ? 5.922 -15.68 -14.32 1 98.88 440 LEU B C 1
ATOM 7050 O O . LEU B 1 440 ? 4.734 -15.422 -14.102 1 98.88 440 LEU B O 1
ATOM 7054 N N . ASN B 1 441 ? 6.883 -14.852 -14.109 1 98.75 441 ASN B N 1
ATOM 7055 C CA . ASN B 1 441 ? 6.648 -13.461 -13.727 1 98.75 441 ASN B CA 1
ATOM 7056 C C . ASN B 1 441 ? 7.527 -12.5 -14.523 1 98.75 441 ASN B C 1
ATOM 7058 O O . ASN B 1 441 ? 8.547 -12.906 -15.086 1 98.75 441 ASN B O 1
ATOM 7062 N N . GLY B 1 442 ? 7.086 -11.312 -14.594 1 98.88 442 GLY B N 1
ATOM 7063 C CA . GLY B 1 442 ? 7.828 -10.25 -15.25 1 98.88 442 GLY B CA 1
ATOM 7064 C C . GLY B 1 442 ? 7.402 -8.859 -14.812 1 98.88 442 GLY B C 1
ATOM 7065 O O . GLY B 1 442 ? 6.211 -8.609 -14.602 1 98.88 442 GLY B O 1
ATOM 7066 N N . THR B 1 443 ? 8.375 -8.008 -14.727 1 98.81 443 THR B N 1
ATOM 7067 C CA . THR B 1 443 ? 8.102 -6.613 -14.414 1 98.81 443 THR B CA 1
ATOM 7068 C C . THR B 1 443 ? 7.492 -5.895 -15.609 1 98.81 443 THR B C 1
ATOM 7070 O O . THR B 1 443 ? 8.109 -5.824 -16.672 1 98.81 443 THR B O 1
ATOM 7073 N N . GLY B 1 444 ? 6.258 -5.395 -15.438 1 98.69 444 GLY B N 1
ATOM 7074 C CA . GLY B 1 444 ? 5.742 -4.477 -16.438 1 98.69 444 GLY B CA 1
ATOM 7075 C C . GLY B 1 444 ? 6.34 -3.086 -16.344 1 98.69 444 GLY B C 1
ATOM 7076 O O . GLY B 1 444 ? 6.781 -2.521 -17.344 1 98.69 444 GLY B O 1
ATOM 7077 N N . ALA B 1 445 ? 6.387 -2.639 -15.086 1 98.75 445 ALA B N 1
ATOM 7078 C CA . ALA B 1 445 ? 6.961 -1.322 -14.805 1 98.75 445 ALA B CA 1
ATOM 7079 C C . ALA B 1 445 ? 7.395 -1.205 -13.352 1 98.75 445 ALA B C 1
ATOM 7081 O O . ALA B 1 445 ? 6.578 -1.356 -12.438 1 98.75 445 ALA B O 1
ATOM 7082 N N . ALA B 1 446 ? 8.625 -1.026 -13.133 1 98.38 446 ALA B N 1
ATOM 7083 C CA . ALA B 1 446 ? 9.117 -0.566 -11.836 1 98.38 446 ALA B CA 1
ATOM 7084 C C . ALA B 1 446 ? 9.172 0.958 -11.781 1 98.38 446 ALA B C 1
ATOM 7086 O O . ALA B 1 446 ? 10.148 1.569 -12.219 1 98.38 446 ALA B O 1
ATOM 7087 N N . ILE B 1 447 ? 8.242 1.542 -11.203 1 98.62 447 ILE B N 1
ATOM 7088 C CA . ILE B 1 447 ? 7.895 2.939 -11.43 1 98.62 447 ILE B CA 1
ATOM 7089 C C . ILE B 1 447 ? 9.055 3.836 -11.016 1 98.62 447 ILE B C 1
ATOM 7091 O O . ILE B 1 447 ? 9.492 4.691 -11.789 1 98.62 447 ILE B O 1
ATOM 7095 N N . PRO B 1 448 ? 9.648 3.701 -9.859 1 98.12 448 PRO B N 1
ATOM 7096 C CA . PRO B 1 448 ? 10.688 4.652 -9.477 1 98.12 448 PRO B CA 1
ATOM 7097 C C . PRO B 1 448 ? 11.914 4.586 -10.391 1 98.12 448 PRO B C 1
ATOM 7099 O O . PRO B 1 448 ? 12.477 5.625 -10.75 1 98.12 448 PRO B O 1
ATOM 7102 N N . ARG B 1 449 ? 12.328 3.412 -10.789 1 98.44 449 ARG B N 1
ATOM 7103 C CA . ARG B 1 449 ? 13.508 3.285 -11.648 1 98.44 449 ARG B CA 1
ATOM 7104 C C . ARG B 1 449 ? 13.227 3.834 -13.039 1 98.44 449 ARG B C 1
ATOM 7106 O O . ARG B 1 449 ? 14.125 4.391 -13.688 1 98.44 449 ARG B O 1
ATOM 7113 N N . LEU B 1 450 ? 11.992 3.648 -13.484 1 98.88 450 LEU B N 1
ATOM 7114 C CA . LEU B 1 450 ? 11.625 4.242 -14.766 1 98.88 450 LEU B CA 1
ATOM 7115 C C . LEU B 1 450 ? 11.609 5.766 -14.672 1 98.88 450 LEU B C 1
ATOM 7117 O O . LEU B 1 450 ? 11.992 6.449 -15.625 1 98.88 450 LEU B O 1
ATOM 7121 N N . ILE B 1 451 ? 11.141 6.305 -13.547 1 98.88 451 ILE B N 1
ATOM 7122 C CA . ILE B 1 451 ? 11.18 7.75 -13.352 1 98.88 451 ILE B CA 1
ATOM 7123 C C . ILE B 1 451 ? 12.625 8.242 -13.422 1 98.88 451 ILE B C 1
ATOM 7125 O O . ILE B 1 451 ? 12.922 9.242 -14.086 1 98.88 451 ILE B O 1
ATOM 7129 N N . VAL B 1 452 ? 13.555 7.52 -12.781 1 98.62 452 VAL B N 1
ATOM 7130 C CA . VAL B 1 452 ? 14.977 7.867 -12.812 1 98.62 452 VAL B CA 1
ATOM 7131 C C . VAL B 1 452 ? 15.469 7.883 -14.258 1 98.62 452 VAL B C 1
ATOM 7133 O O . VAL B 1 452 ? 16.047 8.867 -14.711 1 98.62 452 VAL B O 1
ATOM 7136 N N . ALA B 1 453 ? 15.18 6.805 -14.969 1 98.81 453 ALA B N 1
ATOM 7137 C CA . ALA B 1 453 ? 15.648 6.672 -16.344 1 98.81 453 ALA B CA 1
ATOM 7138 C C . ALA B 1 453 ? 15.086 7.777 -17.234 1 98.81 453 ALA B C 1
ATOM 7140 O O . ALA B 1 453 ? 15.812 8.375 -18.031 1 98.81 453 ALA B O 1
ATOM 7141 N N . LEU B 1 454 ? 13.828 8.086 -17.078 1 98.81 454 LEU B N 1
ATOM 7142 C CA . LEU B 1 454 ? 13.164 9.07 -17.922 1 98.81 454 LEU B CA 1
ATOM 7143 C C . LEU B 1 454 ? 13.664 10.477 -17.609 1 98.81 454 LEU B C 1
ATOM 7145 O O . LEU B 1 454 ? 13.93 11.258 -18.531 1 98.81 454 LEU B O 1
ATOM 7149 N N . LEU B 1 455 ? 13.781 10.828 -16.359 1 98.69 455 LEU B N 1
ATOM 7150 C CA . LEU B 1 455 ? 14.211 12.164 -15.969 1 98.69 455 LEU B CA 1
ATOM 7151 C C . LEU B 1 455 ? 15.648 12.414 -16.406 1 98.69 455 LEU B C 1
ATOM 7153 O O . LEU B 1 455 ? 15.961 13.484 -16.953 1 98.69 455 LEU B O 1
ATOM 7157 N N . GLU B 1 456 ? 16.531 11.414 -16.203 1 98.69 456 GLU B N 1
ATOM 7158 C CA . GLU B 1 456 ? 17.953 11.617 -16.5 1 98.69 456 GLU B CA 1
ATOM 7159 C C . GLU B 1 456 ? 18.203 11.68 -18 1 98.69 456 GLU B C 1
ATOM 7161 O O . GLU B 1 456 ? 19.094 12.398 -18.453 1 98.69 456 GLU B O 1
ATOM 7166 N N . ASN B 1 457 ? 17.438 10.945 -18.734 1 98.62 457 ASN B N 1
ATOM 7167 C CA . ASN B 1 457 ? 17.578 10.992 -20.188 1 98.62 457 ASN B CA 1
ATOM 7168 C C . ASN B 1 457 ? 16.828 12.18 -20.797 1 98.62 457 ASN B C 1
ATOM 7170 O O . ASN B 1 457 ? 17.172 12.664 -21.875 1 98.62 457 ASN B O 1
ATOM 7174 N N . GLY B 1 458 ? 15.859 12.734 -20.109 1 98.25 458 GLY B N 1
ATOM 7175 C CA . GLY B 1 458 ? 14.945 13.695 -20.703 1 98.25 458 GLY B CA 1
ATOM 7176 C C . GLY B 1 458 ? 15.195 15.117 -20.234 1 98.25 458 GLY B C 1
ATOM 7177 O O . GLY B 1 458 ? 14.656 16.062 -20.812 1 98.25 458 GLY B O 1
ATOM 7178 N N . VAL B 1 459 ? 16.031 15.297 -19.203 1 98.38 459 VAL B N 1
ATOM 7179 C CA . VAL B 1 459 ? 16.234 16.641 -18.641 1 98.38 459 VAL B CA 1
ATOM 7180 C C . VAL B 1 459 ? 16.891 17.531 -19.688 1 98.38 459 VAL B C 1
ATOM 7182 O O . VAL B 1 459 ? 17.797 17.094 -20.406 1 98.38 459 VAL B O 1
ATOM 7185 N N . ARG B 1 460 ? 16.328 18.719 -19.812 1 97.38 460 ARG B N 1
ATOM 7186 C CA . ARG B 1 460 ? 16.953 19.766 -20.625 1 97.38 460 ARG B CA 1
ATOM 7187 C C . ARG B 1 460 ? 17.781 20.703 -19.75 1 97.38 460 ARG B C 1
ATOM 7189 O O . ARG B 1 460 ? 17.297 21.219 -18.75 1 97.38 460 ARG B O 1
ATOM 7196 N N . LEU B 1 461 ? 19 20.859 -20.234 1 96.88 461 LEU B N 1
ATOM 7197 C CA . LEU B 1 461 ? 19.922 21.719 -19.5 1 96.88 461 LEU B CA 1
ATOM 7198 C C . LEU B 1 461 ? 20.281 22.969 -20.297 1 96.88 461 LEU B C 1
ATOM 7200 O O . LEU B 1 461 ? 20.406 22.906 -21.531 1 96.88 461 LEU B O 1
ATOM 7204 N N . SER B 1 462 ? 20.453 24.078 -19.609 1 95.69 462 SER B N 1
ATOM 7205 C CA . SER B 1 462 ? 20.984 25.281 -20.234 1 95.69 462 SER B CA 1
ATOM 7206 C C . SER B 1 462 ? 22.469 25.141 -20.547 1 95.69 462 SER B C 1
ATOM 7208 O O . SER B 1 462 ? 23.094 24.141 -20.172 1 95.69 462 SER B O 1
ATOM 7210 N N . ALA B 1 463 ? 22.922 26.188 -21.203 1 94.19 463 ALA B N 1
ATOM 7211 C CA . ALA B 1 463 ? 24.344 26.203 -21.5 1 94.19 463 ALA B CA 1
ATOM 7212 C C . ALA B 1 463 ? 25.172 26.188 -20.219 1 94.19 463 ALA B C 1
ATOM 7214 O O . ALA B 1 463 ? 26.281 25.625 -20.188 1 94.19 463 ALA B O 1
ATOM 7215 N N . GLU B 1 464 ? 24.656 26.688 -19.125 1 93.81 464 GLU B N 1
ATOM 7216 C CA . GLU B 1 464 ? 25.328 26.766 -17.828 1 93.81 464 GLU B CA 1
ATOM 7217 C C . GLU B 1 464 ? 25.062 25.516 -17 1 93.81 464 GLU B C 1
ATOM 7219 O O . GLU B 1 464 ? 25.547 25.406 -15.867 1 93.81 464 GLU B O 1
ATOM 7224 N N . GLY B 1 465 ? 24.266 24.625 -17.531 1 93.38 465 GLY B N 1
ATOM 7225 C CA . GLY B 1 465 ? 24.031 23.375 -16.828 1 93.38 465 GLY B CA 1
ATOM 7226 C C . GLY B 1 465 ? 22.828 23.422 -15.906 1 93.38 465 GLY B C 1
ATOM 7227 O O . GLY B 1 465 ? 22.641 22.547 -15.055 1 93.38 465 GLY B O 1
ATOM 7228 N N . GLU B 1 466 ? 22.078 24.438 -16.078 1 95.5 466 GLU B N 1
ATOM 7229 C CA . GLU B 1 466 ? 20.906 24.562 -15.234 1 95.5 466 GLU B CA 1
ATOM 7230 C C . GLU B 1 466 ? 19.719 23.812 -15.82 1 95.5 466 GLU B C 1
ATOM 7232 O O . GLU B 1 466 ? 19.547 23.75 -17.031 1 95.5 466 GLU B O 1
ATOM 7237 N N . VAL B 1 467 ? 18.906 23.266 -14.945 1 97.12 467 VAL B N 1
ATOM 7238 C CA . VAL B 1 467 ? 17.719 22.516 -15.367 1 97.12 467 VAL B CA 1
ATOM 7239 C C . VAL B 1 467 ? 16.688 23.469 -15.938 1 97.12 467 VAL B C 1
ATOM 7241 O O . VAL B 1 467 ? 16.25 24.406 -15.266 1 97.12 467 VAL B O 1
ATOM 7244 N N . GLU B 1 468 ? 16.234 23.172 -17.156 1 96 468 GLU B N 1
ATOM 7245 C CA . GLU B 1 468 ? 15.289 24.062 -17.812 1 96 468 GLU B CA 1
ATOM 7246 C C . GLU B 1 468 ? 13.961 23.359 -18.094 1 96 468 GLU B C 1
ATOM 7248 O O . GLU B 1 468 ? 12.945 24.016 -18.328 1 96 468 GLU B O 1
ATOM 7253 N N . GLY B 1 469 ? 14.016 22.125 -18.078 1 96.44 469 GLY B N 1
ATOM 7254 C CA . GLY B 1 469 ? 12.82 21.344 -18.344 1 96.44 469 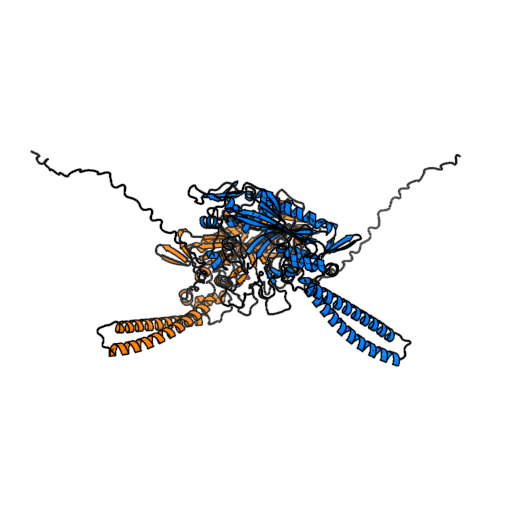GLY B CA 1
ATOM 7255 C C . GLY B 1 469 ? 13.094 19.859 -18.547 1 96.44 469 GLY B C 1
ATOM 7256 O O . GLY B 1 469 ? 14.234 19.406 -18.375 1 96.44 469 GLY B O 1
ATOM 7257 N N . VAL B 1 470 ? 11.984 19.141 -18.828 1 97.5 470 VAL B N 1
ATOM 7258 C CA . VAL B 1 470 ? 12.109 17.703 -19 1 97.5 470 VAL B CA 1
ATOM 7259 C C . VAL B 1 470 ? 11.305 17.266 -20.219 1 97.5 470 VAL B C 1
ATOM 7261 O O . VAL B 1 470 ? 10.133 17.594 -20.359 1 97.5 470 VAL B O 1
ATOM 7264 N N . ASP B 1 471 ? 11.977 16.562 -21.109 1 97.25 471 ASP B N 1
ATOM 7265 C CA . ASP B 1 471 ? 11.305 15.898 -22.219 1 97.25 471 ASP B CA 1
ATOM 7266 C C . ASP B 1 471 ? 10.812 14.516 -21.797 1 97.25 471 ASP B C 1
ATOM 7268 O O . ASP B 1 471 ? 11.586 13.703 -21.281 1 97.25 471 ASP B O 1
ATOM 7272 N N . LEU B 1 472 ? 9.516 14.242 -21.969 1 97.5 472 LEU B N 1
ATOM 7273 C CA . LEU B 1 472 ? 8.922 12.938 -21.672 1 97.5 472 LEU B CA 1
ATOM 7274 C C . LEU B 1 472 ? 8.352 12.297 -22.922 1 97.5 472 LEU B C 1
ATOM 7276 O O . LEU B 1 472 ? 7.953 13 -23.859 1 97.5 472 LEU B O 1
ATOM 7280 N N . PRO B 1 473 ? 8.32 11 -23 1 97.62 473 PRO B N 1
ATOM 7281 C CA . PRO B 1 473 ? 7.801 10.289 -24.172 1 97.62 473 PRO B CA 1
ATOM 7282 C C . PRO B 1 473 ? 6.328 10.594 -24.438 1 97.62 473 PRO B C 1
ATOM 7284 O O . PRO B 1 473 ? 5.508 10.555 -23.516 1 97.62 473 PRO B O 1
ATOM 7287 N N . ALA B 1 474 ? 5.945 10.695 -25.672 1 96.25 474 ALA B N 1
ATOM 7288 C CA . ALA B 1 474 ? 4.602 11.078 -26.094 1 96.25 474 ALA B CA 1
ATOM 7289 C C . ALA B 1 474 ? 3.582 10 -25.734 1 96.25 474 ALA B C 1
ATOM 7291 O O . ALA B 1 474 ? 2.408 10.305 -25.5 1 96.25 474 ALA B O 1
ATOM 7292 N N . VAL B 1 475 ? 4.008 8.797 -25.609 1 97.19 475 VAL B N 1
ATOM 7293 C CA . VAL B 1 475 ? 3.107 7.684 -25.328 1 97.19 475 VAL B CA 1
ATOM 7294 C C . VAL B 1 475 ? 2.482 7.859 -23.953 1 97.19 475 VAL B C 1
ATOM 7296 O O . VAL B 1 475 ? 1.432 7.285 -23.656 1 97.19 475 VAL B O 1
ATOM 7299 N N . LEU B 1 476 ? 3.156 8.641 -23.062 1 97.38 476 LEU B N 1
ATOM 7300 C CA . LEU B 1 476 ? 2.658 8.828 -21.703 1 97.38 476 LEU B CA 1
ATOM 7301 C C . LEU B 1 476 ? 1.594 9.922 -21.672 1 97.38 476 LEU B C 1
ATOM 7303 O O . LEU B 1 476 ? 0.859 10.039 -20.688 1 97.38 476 LEU B O 1
ATOM 7307 N N . ARG B 1 477 ? 1.487 10.711 -22.688 1 95.94 477 ARG B N 1
ATOM 7308 C CA . ARG B 1 477 ? 0.624 11.883 -22.719 1 95.94 477 ARG B CA 1
ATOM 7309 C C . ARG B 1 477 ? -0.833 11.5 -22.484 1 95.94 477 ARG B C 1
ATOM 7311 O O . ARG B 1 477 ? -1.548 12.188 -21.75 1 95.94 477 ARG B O 1
ATOM 7318 N N . GLU B 1 478 ? -1.265 10.438 -23.062 1 93.38 478 GLU B N 1
ATOM 7319 C CA . GLU B 1 478 ? -2.668 10.047 -22.969 1 93.38 478 GLU B CA 1
ATOM 7320 C C . GLU B 1 478 ? -3.039 9.648 -21.547 1 93.38 478 GLU B C 1
ATOM 7322 O O . GLU B 1 478 ? -4.215 9.641 -21.188 1 93.38 478 GLU B O 1
ATOM 7327 N N . PHE B 1 479 ? -2.102 9.328 -20.75 1 96.19 479 PHE B N 1
ATOM 7328 C CA . PHE B 1 479 ? -2.359 8.875 -19.391 1 96.19 479 PHE B CA 1
ATOM 7329 C C . PHE B 1 479 ? -2.113 10 -18.391 1 96.19 479 PHE B C 1
ATOM 7331 O O . PHE B 1 479 ? -2.334 9.828 -17.188 1 96.19 479 PHE B O 1
ATOM 7338 N N . TRP B 1 480 ? -1.692 11.125 -18.828 1 95.69 480 TRP B N 1
ATOM 7339 C CA . TRP B 1 480 ? -1.434 12.281 -17.969 1 95.69 480 TRP B CA 1
ATOM 7340 C C . TRP B 1 480 ? -2.738 12.953 -17.547 1 95.69 480 TRP B C 1
ATOM 7342 O O . TRP B 1 480 ? -3.693 13 -18.328 1 95.69 480 TRP B O 1
ATOM 7352 N N . LEU B 1 481 ? -3.023 13.461 -16.266 1 92.62 481 LEU B N 1
ATOM 7353 C CA . LEU B 1 481 ? -4.289 13.992 -15.781 1 92.62 481 LEU B CA 1
ATOM 7354 C C . LEU B 1 481 ? -4.227 15.508 -15.656 1 92.62 481 LEU B C 1
ATOM 7356 O O . LEU B 1 481 ? -5.266 16.172 -15.57 1 92.62 481 LEU B O 1
ATOM 7360 N N . GLY B 1 482 ? -3.363 16.219 -15.992 1 82.12 482 GLY B N 1
ATOM 7361 C CA . GLY B 1 482 ? -3.203 17.656 -15.805 1 82.12 482 GLY B CA 1
ATOM 7362 C C . GLY B 1 482 ? -3.141 18.422 -17.109 1 82.12 482 GLY B C 1
ATOM 7363 O O . GLY B 1 482 ? -3.342 17.844 -18.188 1 82.12 482 GLY B O 1
ATOM 7364 N N . PRO B 1 483 ? -3.055 19.719 -16.969 1 79.5 483 PRO B N 1
ATOM 7365 C CA . PRO B 1 483 ? -3.088 20.578 -18.141 1 79.5 483 PRO B CA 1
ATOM 7366 C C . PRO B 1 483 ? -2.029 20.219 -19.172 1 79.5 483 PRO B C 1
ATOM 7368 O O . PRO B 1 483 ? -2.199 20.484 -20.359 1 79.5 483 PRO B O 1
ATOM 7371 N N . GLU B 1 484 ? -1.052 19.547 -18.703 1 79.38 484 GLU B N 1
ATOM 7372 C CA . GLU B 1 484 ? 0.025 19.188 -19.625 1 79.38 484 GLU B CA 1
ATOM 7373 C C . GLU B 1 484 ? -0.435 18.125 -20.625 1 79.38 484 GLU B C 1
ATOM 7375 O O . GLU B 1 484 ? 0.238 17.875 -21.625 1 79.38 484 GLU B O 1
ATOM 7380 N N . LYS B 1 485 ? -1.524 17.531 -20.328 1 81.19 485 LYS B N 1
ATOM 7381 C CA . LYS B 1 485 ? -2.08 16.562 -21.266 1 81.19 485 LYS B CA 1
ATOM 7382 C C . LYS B 1 485 ? -2.41 17.219 -22.609 1 81.19 485 LYS B C 1
ATOM 7384 O O . LYS B 1 485 ? -2.338 16.578 -23.656 1 81.19 485 LYS B O 1
ATOM 7389 N N . ASP B 1 486 ? -2.734 18.469 -22.594 1 74.56 486 ASP B N 1
ATOM 7390 C CA . ASP B 1 486 ? -3.219 19.172 -23.766 1 74.56 486 ASP B CA 1
ATOM 7391 C C . ASP B 1 486 ? -2.066 19.844 -24.516 1 74.56 486 ASP B C 1
ATOM 7393 O O . ASP B 1 486 ? -2.268 20.422 -25.594 1 74.56 486 ASP B O 1
ATOM 7397 N N . GLY B 1 487 ? -0.907 19.828 -24.031 1 71.88 487 GLY B N 1
ATOM 7398 C CA . GLY B 1 487 ? 0.22 20.375 -24.781 1 71.88 487 GLY B CA 1
ATOM 7399 C C . GLY B 1 487 ? 1.432 20.641 -23.906 1 71.88 487 GLY B C 1
ATOM 7400 O O . GLY B 1 487 ? 1.383 20.453 -22.688 1 71.88 487 GLY B O 1
ATOM 7401 N N . ASP B 1 488 ? 2.451 21.047 -24.719 1 71.94 488 ASP B N 1
ATOM 7402 C CA . ASP B 1 488 ? 3.742 21.297 -24.078 1 71.94 488 ASP B CA 1
ATOM 7403 C C . ASP B 1 488 ? 3.652 22.453 -23.094 1 71.94 488 ASP B C 1
ATOM 7405 O O . ASP B 1 488 ? 2.943 23.438 -23.344 1 71.94 488 ASP B O 1
ATOM 7409 N N . GLY B 1 489 ? 4.113 22.031 -21.938 1 71.69 489 GLY B N 1
ATOM 7410 C CA . GLY B 1 489 ? 4.277 23.141 -20.984 1 71.69 489 GLY B CA 1
ATOM 7411 C C . GLY B 1 489 ? 5.703 23.641 -20.922 1 71.69 489 GLY B C 1
ATOM 7412 O O . GLY B 1 489 ? 6.547 23.266 -21.734 1 71.69 489 GLY B O 1
ATOM 7413 N N . GLU B 1 490 ? 5.949 24.609 -20.062 1 77.94 490 GLU B N 1
ATOM 7414 C CA . GLU B 1 490 ? 7.273 25.188 -19.859 1 77.94 490 GLU B CA 1
ATOM 7415 C C . GLU B 1 490 ? 8.25 24.156 -19.297 1 77.94 490 GLU B C 1
ATOM 7417 O O . GLU B 1 490 ? 9.406 24.094 -19.719 1 77.94 490 GLU B O 1
ATOM 7422 N N . VAL B 1 491 ? 7.73 23.297 -18.516 1 91.5 491 VAL B N 1
ATOM 7423 C CA . VAL B 1 491 ? 8.602 22.359 -17.812 1 91.5 491 VAL B CA 1
ATOM 7424 C C . VAL B 1 491 ? 8.586 21 -18.516 1 91.5 491 VAL B C 1
ATOM 7426 O O . VAL B 1 491 ? 9.641 20.453 -18.844 1 91.5 491 VAL B O 1
ATOM 7429 N N . ILE B 1 492 ? 7.395 20.516 -18.875 1 95.19 492 ILE B N 1
ATOM 7430 C CA . ILE B 1 492 ? 7.238 19.203 -19.5 1 95.19 492 ILE B CA 1
ATOM 7431 C C . ILE B 1 492 ? 6.996 19.359 -20.984 1 95.19 492 ILE B C 1
ATOM 7433 O O . ILE B 1 492 ? 6.102 20.094 -21.406 1 95.19 492 ILE B O 1
ATOM 7437 N N . ARG B 1 493 ? 7.785 18.75 -21.797 1 95.31 493 ARG B N 1
ATOM 7438 C CA . ARG B 1 493 ? 7.621 18.656 -23.25 1 95.31 493 ARG B CA 1
ATOM 7439 C C . ARG B 1 493 ? 7.484 17.219 -23.703 1 95.31 493 ARG B C 1
ATOM 7441 O O . ARG B 1 493 ? 8.203 16.328 -23.219 1 95.31 493 ARG B O 1
ATOM 7448 N N . TRP B 1 494 ? 6.484 17 -24.562 1 95.38 494 TRP B N 1
ATOM 7449 C CA . TRP B 1 494 ? 6.281 15.648 -25.109 1 95.38 494 TRP B CA 1
ATOM 7450 C C . TRP B 1 494 ? 7.102 15.438 -26.375 1 95.38 494 TRP B C 1
ATOM 7452 O O . TRP B 1 494 ? 7.074 16.266 -27.281 1 95.38 494 TRP B O 1
ATOM 7462 N N . VAL B 1 495 ? 7.816 14.391 -26.406 1 94.25 495 VAL B N 1
ATOM 7463 C CA . VAL B 1 495 ? 8.672 14.117 -27.547 1 94.25 495 VAL B CA 1
ATOM 7464 C C . VAL B 1 495 ? 8.398 12.703 -28.078 1 94.25 495 VAL B C 1
ATOM 7466 O O . VAL B 1 495 ? 7.98 11.828 -27.312 1 94.25 495 VAL B O 1
#

Secondary structure (DSSP, 8-state):
--------------------------------------------PPPP---HHHHHHSHHHHHHHHHHTT----TTHHHHHHHHHHHHHHHHHHHHHHHHHHHHHHHHHH-TTS-HHHHHHHHHHHHHHHHHHHHHHHHHHHHHHHHHHHHHTPPPPPPTTSPPSSGGGPEEEEEESSPPPPP-GGG-HHHHHHHHT-B-HHHHHHHT-TT---EETHHHHHHHHHHHHHHHHHHHTTPEEEE--SEEEHHHHHHTT---TTGGGSPP-SPBBPPSTT-TTSPPEEE-SSTHHHHHHTTTT-EEEGGGPSEEEEEEEEEE---TT--SGGGSTTSS-SEEEEEEEEEEE-GGGHHHHHHHHHHHHHHHHHHTT--EEEEE--GGGSTTT-SEEEEEEEEETTTTEEEEEEEEEE-TTHHHHHHT-EEEEGGGEEEEPEEEEEEEEEHHHHHHHHHHHHEEE-TTS-EEEEEE-GGGGGG--SGGGGS--SSEEE-/--------------------------------------------PPPP---HHHHHHSHHHHHHHHHHTT----TTHHHHHHHHHHHHHHHHHHHHHHHHHHHHHHHHHH-TTS-HHHHHHHHHHHHHHHHHHHHHHHHHHHHHHHHHHHHHTPPPPPPTTSPPSSGGGPEEEEEESSPPPPP-GGG-HHHHHHHHT-B-HHHHHHHT-TT---EETHHHHHHHHHHHHHHHHHHHTTPEEEE--SEEEHHHHHHTT---TTGGGSPP-SPBBPPSTT-TTSPPEEE-SSTHHHHHHTTTT-EEEGGGPSEEEEEEEEEE---TT--SGGGSTTSS-SEEEEEEEEEEE-GGGHHHHHHHHHHHHHHHHHHTT--EEEEE--GGGSTTT-SEEEEEEEEETTTTEEEEEEEEEE-TTHHHHHHT-EEEEGGGEEEEPEEEEEEEEEHHHHHHHHHHHHEEE-TTS-EEEEEE-GGGGGG--SGGGGS--SSEEE-

Sequence (990 aa):
MRGTCSLCSVSAGPRSLTPAALTALRACRRPARALSTSARASAPLAKPRIDYARFLSDPDATARNIAQRALPLAADHVEQLRAAREAQLAAEHALNDARAAQGVASAVLKDKGKSKEEKQVAIAHAKVLKEEVLKLETVYADAERALLDLALVLPNFSHPATPVGAEENATLLESFGPELLPASEARDHVRVTETYGWLDPAASATATGSSWPFLLGAAAQLEHALSGYALSTAIRHGYTPVSPPEVISADVAWRCGFQPRDGDNGPRQTYFLESEHGDHAHKQLCLAGTAEIPLAAMNAGRTLARASLPVRYVGVGRAFRAEAGARGADTRGLYRVHQFTKVELFAITAAEESDGVMEEIRAIQKEIALGLGLSVRVLDMPTAELGASASRKYDMEAWMPGRGKWGEITSTSNCTDYQARRLGIRYRDGESGLRFAHTLNGTGAAIPRLIVALLENGVRLSAEGEVEGVDLPAVLREFWLGPEKDGDGEVIRWVMRGTCSLCSVSAGPRSLTPAALTALRACRRPARALSTSARASAPLAKPRIDYARFLSDPDATARNIAQRALPLAADHVEQLRAAREAQLAAEHALNDARAAQGVASAVLKDKGKSKEEKQVAIAHAKVLKEEVLKLETVYADAERALLDLALVLPNFSHPATPVGAEENATLLESFGPELLPASEARDHVRVTETYGWLDPAASATATGSSWPFLLGAAAQLEHALSGYALSTAIRHGYTPVSPPEVISADVAWRCGFQPRDGDNGPRQTYFLESEHGDHAHKQLCLAGTAEIPLAAMNAGRTLARASLPVRYVGVGRAFRAEAGARGADTRGLYRVHQFTKVELFAITAAEESDGVMEEIRAIQKEIALGLGLSVRVLDMPTAELGASASRKYDMEAWMPGRGKWGEITSTSNCTDYQARRLGIRYRDGESGLRFAHTLNGTGAAIPRLIVALLENGVRLSAEGEVEGVDLPAVLREFWLGPEKDGDGEVIRWV

Radius of gyration: 36.65 Å; Cα contacts (8 Å, |Δi|>4): 1862; chains: 2; bounding box: 101×162×115 Å